Protein AF-0000000080269049 (afdb_homodimer)

Radius of gyration: 31.79 Å; Cα contacts (8 Å, |Δi|>4): 1686; chains: 2; bounding box: 68×92×89 Å

Sequence (1094 aa):
MNILISAIANDYTDDWITRILSKLDIENCGICYSTLEFARDSYSIKYTTCYFLHTKMKEGDYSDYEKMMYEAPPVDSQLLRNMSQYENQVFWMMERCDSADFNTRWEHYIKHLRFWNHVLDKMNIDIYFSVTTTHEVYDFIIYCLCKIKGIKYISGFAFSYYSRYHLLEDIYNPLPTFKNEMMSLMDACMDKTIDEIILKPEVQEMYDFYVGSGDRTPYYMKLSKIHFRHEIFNCLYNNFALARMVVNLKIKLCNKRYVRAFWYFLYRVNFIFGAFIRLFSWSINAYKWFEKKKYSTRIFNEFDVALEYYNENIDDIDIKKKYIYVALHLQPENTSSPLGGDYVDQALMIEMLSFFLPKNWLLYVKENPKQAMQDFKYDRSLYRSVHFYERIKKCKNVKLVSIQEDTYKLIDNAMAVATLTGTVGLEAITKGIPCLMFGHSYLQYAPNVYTVRTNNDCKRAIENIQQKKSNDTLYYKKIKIYFKALEKYVAVATPEYQLLNEDEIERSKVALSNAFYKKIKSMYKDHIREESRGKSEGICFERSDHTMNILISAIANDYTDDWITRILSKLDIENCGICYSTLEFARDSYSIKYTTCYFLHTKMKEGDYSDYEKMMYEAPPVDSQLLRNMSQYENQVFWMMERCDSADFNTRWEHYIKHLRFWNHVLDKMNIDIYFSVTTTHEVYDFIIYCLCKIKGIKYISGFAFSYYSRYHLLEDIYNPLPTFKNEMMSLMDACMDKTIDEIILKPEVQEMYDFYVGSGDRTPYYMKLSKIHFRHEIFNCLYNNFALARMVVNLKIKLCNKRYVRAFWYFLYRVNFIFGAFIRLFSWSINAYKWFEKKKYSTRIFNEFDVALEYYNENIDDIDIKKKYIYVALHLQPENTSSPLGGDYVDQALMIEMLSFFLPKNWLLYVKENPKQAMQDFKYDRSLYRSVHFYERIKKCKNVKLVSIQEDTYKLIDNAMAVATLTGTVGLEAITKGIPCLMFGHSYLQYAPNVYTVRTNNDCKRAIENIQQKKSNDTLYYKKIKIYFKALEKYVAVATPEYQLLNEDEIERSKVALSNAFYKKIKSMYKDHIREESRGKSEGICFERSDHT

Structure (mmCIF, N/CA/C/O backbone):
data_AF-0000000080269049-model_v1
#
loop_
_entity.id
_entity.type
_entity.pdbx_description
1 polymer 'Capsule polysaccharide biosynthesis protein'
#
loop_
_atom_site.group_PDB
_atom_site.id
_atom_site.type_symbol
_atom_site.label_atom_id
_atom_site.label_alt_id
_atom_site.label_comp_id
_atom_site.label_asym_id
_atom_site.label_entity_id
_atom_site.label_seq_id
_atom_site.pdbx_PDB_ins_code
_atom_site.Cartn_x
_atom_site.Cartn_y
_atom_site.Cartn_z
_atom_site.occupancy
_atom_site.B_iso_or_equiv
_atom_site.auth_seq_id
_atom_site.auth_comp_id
_atom_site.auth_asym_id
_atom_site.auth_atom_id
_atom_site.pdbx_PDB_model_num
ATOM 1 N N . MET A 1 1 ? -25.047 -22.375 11.188 1 95.06 1 MET A N 1
ATOM 2 C CA . MET A 1 1 ? -23.812 -21.891 10.578 1 95.06 1 MET A CA 1
ATOM 3 C C . MET A 1 1 ? -24.078 -20.688 9.695 1 95.06 1 MET A C 1
ATOM 5 O O . MET A 1 1 ? -25.094 -20.641 8.992 1 95.06 1 MET A O 1
ATOM 9 N N . ASN A 1 2 ? -23.203 -19.641 9.734 1 97.69 2 ASN A N 1
ATOM 10 C CA . ASN A 1 2 ? -23.234 -18.516 8.82 1 97.69 2 ASN A CA 1
ATOM 11 C C . ASN A 1 2 ? -22.094 -18.578 7.812 1 97.69 2 ASN A C 1
ATOM 13 O O . ASN A 1 2 ? -20.922 -18.609 8.195 1 97.69 2 ASN A O 1
ATOM 17 N N . ILE A 1 3 ? -22.453 -18.656 6.543 1 97.94 3 ILE A N 1
ATOM 18 C CA . ILE A 1 3 ? -21.453 -18.922 5.52 1 97.94 3 ILE A CA 1
ATOM 19 C C . ILE A 1 3 ? -21.531 -17.859 4.43 1 97.94 3 ILE A C 1
ATOM 21 O O . ILE A 1 3 ? -22.609 -17.391 4.09 1 97.94 3 ILE A O 1
ATOM 25 N N . LEU A 1 4 ? -20.406 -17.375 4.008 1 98.31 4 LEU A N 1
ATOM 26 C CA . LEU A 1 4 ? -20.281 -16.484 2.855 1 98.31 4 LEU A CA 1
ATOM 27 C C . LEU A 1 4 ? -19.562 -17.203 1.705 1 98.31 4 LEU A C 1
ATOM 29 O O . LEU A 1 4 ? -18.5 -17.781 1.896 1 98.31 4 LEU A O 1
ATOM 33 N N . ILE A 1 5 ? -20.156 -17.203 0.531 1 97.25 5 ILE A N 1
ATOM 34 C CA . ILE A 1 5 ? -19.609 -17.875 -0.64 1 97.25 5 ILE A CA 1
ATOM 35 C C . ILE A 1 5 ? -19.203 -16.844 -1.692 1 97.25 5 ILE A C 1
ATOM 37 O O . ILE A 1 5 ? -20.016 -16 -2.084 1 97.25 5 ILE A O 1
ATOM 41 N N . SER A 1 6 ? -18.016 -16.859 -2.219 1 91.06 6 SER A N 1
ATOM 42 C CA . SER A 1 6 ? -17.375 -15.805 -3.002 1 91.06 6 SER A CA 1
ATOM 43 C C . SER A 1 6 ? -18 -15.695 -4.387 1 91.06 6 SER A C 1
ATOM 45 O O . SER A 1 6 ? -18.094 -14.594 -4.941 1 91.06 6 SER A O 1
ATOM 47 N N . ALA A 1 7 ? -18.234 -16.891 -5.043 1 85.19 7 ALA A N 1
ATOM 48 C CA . ALA A 1 7 ? -18.766 -16.719 -6.395 1 85.19 7 ALA A CA 1
ATOM 49 C C . ALA A 1 7 ? -19.438 -18 -6.895 1 85.19 7 ALA A C 1
ATOM 51 O O . ALA A 1 7 ? -18.891 -19.094 -6.73 1 85.19 7 ALA A O 1
ATOM 52 N N . ILE A 1 8 ? -20.594 -17.812 -7.453 1 86.81 8 ILE A N 1
ATOM 53 C CA . ILE A 1 8 ? -21.297 -18.797 -8.258 1 86.81 8 ILE A CA 1
ATOM 54 C C . ILE A 1 8 ? -21.625 -18.203 -9.633 1 86.81 8 ILE A C 1
ATOM 56 O O . ILE A 1 8 ? -22.438 -17.281 -9.734 1 86.81 8 ILE A O 1
ATOM 60 N N . ALA A 1 9 ? -20.953 -18.781 -10.602 1 85.94 9 ALA A N 1
ATOM 61 C CA . ALA A 1 9 ? -21.031 -18.094 -11.883 1 85.94 9 ALA A CA 1
ATOM 62 C C . ALA A 1 9 ? -21.672 -18.969 -12.945 1 85.94 9 ALA A C 1
ATOM 64 O O . ALA A 1 9 ? -21.969 -18.5 -14.055 1 85.94 9 ALA A O 1
ATOM 65 N N . ASN A 1 10 ? -21.922 -20.266 -12.68 1 89.5 10 ASN A N 1
ATOM 66 C CA . ASN A 1 10 ? -22.5 -21.172 -13.672 1 89.5 10 ASN A CA 1
ATOM 67 C C . ASN A 1 10 ? -23.297 -22.297 -13.008 1 89.5 10 ASN A C 1
ATOM 69 O O . ASN A 1 10 ? -23.219 -22.484 -11.789 1 89.5 10 ASN A O 1
ATOM 73 N N . ASP A 1 11 ? -23.938 -23.016 -13.867 1 91.12 11 ASP A N 1
ATOM 74 C CA . ASP A 1 11 ? -24.844 -24.047 -13.383 1 91.12 11 ASP A CA 1
ATOM 75 C C . ASP A 1 11 ? -24.062 -25.188 -12.734 1 91.12 11 ASP A C 1
ATOM 77 O O . ASP A 1 11 ? -24.531 -25.812 -11.781 1 91.12 11 ASP A O 1
ATOM 81 N N . TYR A 1 12 ? -22.969 -25.438 -13.281 1 93.31 12 TYR A N 1
ATOM 82 C CA . TYR A 1 12 ? -22.125 -26.516 -12.75 1 93.31 12 TYR A CA 1
ATOM 83 C C . TYR A 1 12 ? -21.75 -26.25 -11.297 1 93.31 12 TYR A C 1
ATOM 85 O O . TYR A 1 12 ? -21.984 -27.094 -10.43 1 93.31 12 TYR A O 1
ATOM 93 N N . THR A 1 13 ? -21.25 -25.109 -11.023 1 95.12 13 THR A N 1
ATOM 94 C CA . THR A 1 13 ? -20.844 -24.703 -9.68 1 95.12 13 THR A CA 1
ATOM 95 C C . THR A 1 13 ? -22.062 -24.562 -8.766 1 95.12 13 THR A C 1
ATOM 97 O O . THR A 1 13 ? -22 -24.953 -7.598 1 95.12 13 THR A O 1
ATOM 100 N N . ASP A 1 14 ? -23.094 -24.016 -9.312 1 96.44 14 ASP A N 1
ATOM 101 C CA . ASP A 1 14 ? -24.328 -23.844 -8.555 1 96.44 14 ASP A CA 1
ATOM 102 C C . ASP A 1 14 ? -24.859 -25.188 -8.047 1 96.44 14 ASP A C 1
ATOM 104 O O . ASP A 1 14 ? -25.297 -25.297 -6.902 1 96.44 14 ASP A O 1
ATOM 108 N N . ASP A 1 15 ? -24.797 -26.125 -8.875 1 95.88 15 ASP A N 1
ATOM 109 C CA . ASP A 1 15 ? -25.328 -27.438 -8.562 1 95.88 15 ASP A CA 1
ATOM 110 C C . ASP A 1 15 ? -24.578 -28.094 -7.402 1 95.88 15 ASP A C 1
ATOM 112 O O . ASP A 1 15 ? -25.172 -28.5 -6.41 1 95.88 15 ASP A O 1
ATOM 116 N N . TRP A 1 16 ? -23.266 -28.234 -7.562 1 96.06 16 TRP A N 1
ATOM 117 C CA . TRP A 1 16 ? -22.562 -28.969 -6.531 1 96.06 16 TRP A CA 1
ATOM 118 C C . TRP A 1 16 ? -22.469 -28.156 -5.242 1 96.06 16 TRP A C 1
ATOM 120 O O . TRP A 1 16 ? -22.359 -28.734 -4.148 1 96.06 16 TRP A O 1
ATOM 130 N N . ILE A 1 17 ? -22.516 -26.797 -5.227 1 97.31 17 ILE A N 1
ATOM 131 C CA . ILE A 1 17 ? -22.547 -25.984 -4.012 1 97.31 17 ILE A CA 1
ATOM 132 C C . ILE A 1 17 ? -23.906 -26.172 -3.32 1 97.31 17 ILE A C 1
ATOM 134 O O . ILE A 1 17 ? -23.984 -26.219 -2.092 1 97.31 17 ILE A O 1
ATOM 138 N N . THR A 1 18 ? -24.969 -26.219 -4.141 1 97.62 18 THR A N 1
ATOM 139 C CA . THR A 1 18 ? -26.297 -26.438 -3.586 1 97.62 18 THR A CA 1
ATOM 140 C C . THR A 1 18 ? -26.344 -27.766 -2.824 1 97.62 18 THR A C 1
ATOM 142 O O . THR A 1 18 ? -27 -27.859 -1.787 1 97.62 18 THR A O 1
ATOM 145 N N . ARG A 1 19 ? -25.688 -28.734 -3.338 1 97.12 19 ARG A N 1
ATOM 146 C CA . ARG A 1 19 ? -25.609 -30.016 -2.66 1 97.12 19 ARG A CA 1
ATOM 147 C C . ARG A 1 19 ? -24.969 -29.875 -1.281 1 97.12 19 ARG A C 1
ATOM 149 O O . ARG A 1 19 ? -25.391 -30.547 -0.329 1 97.12 19 ARG A O 1
ATOM 156 N N . ILE A 1 20 ? -23.938 -29.078 -1.162 1 97.56 20 ILE A N 1
ATOM 157 C CA . ILE A 1 20 ? -23.281 -28.828 0.114 1 97.56 20 ILE A CA 1
ATOM 158 C C . ILE A 1 20 ? -24.25 -28.125 1.063 1 97.56 20 ILE A C 1
ATOM 160 O O . ILE A 1 20 ? -24.422 -28.547 2.209 1 97.56 20 ILE A O 1
ATOM 164 N N . LEU A 1 21 ? -24.891 -27.062 0.554 1 97.31 21 LEU A N 1
ATOM 165 C CA . LEU A 1 21 ? -25.766 -26.219 1.362 1 97.31 21 LEU A CA 1
ATOM 166 C C . LEU A 1 21 ? -26.969 -27.016 1.881 1 97.31 21 LEU A C 1
ATOM 168 O O . LEU A 1 21 ? -27.438 -26.766 2.99 1 97.31 21 LEU A O 1
ATOM 172 N N . SER A 1 22 ? -27.438 -27.984 1.098 1 96.75 22 SER A N 1
ATOM 173 C CA . SER A 1 22 ? -28.609 -28.781 1.467 1 96.75 22 SER A CA 1
ATOM 174 C C . SER A 1 22 ? -28.297 -29.688 2.66 1 96.75 22 SER A C 1
ATOM 176 O O . SER A 1 22 ? -29.219 -30.125 3.357 1 96.75 22 SER A O 1
ATOM 178 N N . LYS A 1 23 ? -27.047 -29.875 2.877 1 96.38 23 LYS A N 1
ATOM 179 C CA . LYS A 1 23 ? -26.656 -30.797 3.943 1 96.38 23 LYS A CA 1
ATOM 180 C C . LYS A 1 23 ? -26.234 -30.031 5.195 1 96.38 23 LYS A C 1
ATOM 182 O O . LYS A 1 23 ? -25.969 -30.625 6.238 1 96.38 23 LYS A O 1
ATOM 187 N N . LEU A 1 24 ? -26.094 -28.766 5.148 1 95.75 24 LEU A N 1
ATOM 188 C CA . LEU A 1 24 ? -25.625 -27.938 6.258 1 95.75 24 LEU A CA 1
ATOM 189 C C . LEU A 1 24 ? -26.797 -27.25 6.957 1 95.75 24 LEU A C 1
ATOM 191 O O . LEU A 1 24 ? -27.828 -27 6.34 1 95.75 24 LEU A O 1
ATOM 195 N N . ASP A 1 25 ? -26.656 -27.016 8.273 1 94.31 25 ASP A N 1
ATOM 196 C CA . ASP A 1 25 ? -27.609 -26.188 9.016 1 94.31 25 ASP A CA 1
ATOM 197 C C . ASP A 1 25 ? -27.219 -24.719 8.938 1 94.31 25 ASP A C 1
ATOM 199 O O . ASP A 1 25 ? -26.469 -24.219 9.773 1 94.31 25 ASP A O 1
ATOM 203 N N . ILE A 1 26 ? -27.875 -24.031 8.07 1 95.5 26 ILE A N 1
ATOM 204 C CA . ILE A 1 26 ? -27.469 -22.672 7.727 1 95.5 26 ILE A CA 1
ATOM 205 C C . ILE A 1 26 ? -28.438 -21.656 8.336 1 95.5 26 ILE A C 1
ATOM 207 O O . ILE A 1 26 ? -29.656 -21.781 8.164 1 95.5 26 ILE A O 1
ATOM 211 N N . GLU A 1 27 ? -27.953 -20.75 9.047 1 96.25 27 GLU A N 1
ATOM 212 C CA . GLU A 1 27 ? -28.734 -19.625 9.547 1 96.25 27 GLU A CA 1
ATOM 213 C C . GLU A 1 27 ? -28.672 -18.438 8.586 1 96.25 27 GLU A C 1
ATOM 215 O O . GLU A 1 27 ? -29.719 -17.891 8.203 1 96.25 27 GLU A O 1
ATOM 220 N N . ASN A 1 28 ? -27.438 -18.031 8.172 1 97.06 28 ASN A N 1
ATOM 221 C CA . ASN A 1 28 ? -27.203 -16.984 7.164 1 97.06 28 ASN A CA 1
ATOM 222 C C . ASN A 1 28 ? -26.281 -17.469 6.059 1 97.06 28 ASN A C 1
ATOM 224 O O . ASN A 1 28 ? -25.297 -18.156 6.328 1 97.06 28 ASN A O 1
ATOM 228 N N . CYS A 1 29 ? -26.672 -17.172 4.852 1 97.75 29 CYS A N 1
ATOM 229 C CA . CYS A 1 29 ? -25.859 -17.531 3.697 1 97.75 29 CYS A CA 1
ATOM 230 C C . CYS A 1 29 ? -25.75 -16.375 2.721 1 97.75 29 CYS A C 1
ATOM 232 O O . CYS A 1 29 ? -26.734 -15.961 2.115 1 97.75 29 CYS A O 1
ATOM 234 N N . GLY A 1 30 ? -24.562 -15.797 2.689 1 97.44 30 GLY A N 1
ATOM 235 C CA . GLY A 1 30 ? -24.297 -14.812 1.655 1 97.44 30 GLY A CA 1
ATOM 236 C C . GLY A 1 30 ? -23.625 -15.406 0.429 1 97.44 30 GLY A C 1
ATOM 237 O O . GLY A 1 30 ? -22.703 -16.219 0.55 1 97.44 30 GLY A O 1
ATOM 238 N N . ILE A 1 31 ? -24.125 -15.07 -0.764 1 97.06 31 ILE A N 1
ATOM 239 C CA . ILE A 1 31 ? -23.531 -15.602 -1.986 1 97.06 31 ILE A CA 1
ATOM 240 C C . ILE A 1 31 ? -23.328 -14.469 -2.99 1 97.06 31 ILE A C 1
ATOM 242 O O . ILE A 1 31 ? -24.188 -13.594 -3.145 1 97.06 31 ILE A O 1
ATOM 246 N N . CYS A 1 32 ? -22.203 -14.469 -3.609 1 95.5 32 CYS A N 1
ATOM 247 C CA . CYS A 1 32 ? -21.938 -13.578 -4.734 1 95.5 32 CYS A CA 1
ATOM 248 C C . CYS A 1 32 ? -22.219 -14.273 -6.062 1 95.5 32 CYS A C 1
ATOM 250 O O . CYS A 1 32 ? -21.422 -15.117 -6.496 1 95.5 32 CYS A O 1
ATOM 252 N N . TYR A 1 33 ? -23.281 -13.867 -6.719 1 95 33 TYR A N 1
ATOM 253 C CA . TYR A 1 33 ? -23.641 -14.438 -8.008 1 95 33 TYR A CA 1
ATOM 254 C C . TYR A 1 33 ? -23.031 -13.625 -9.148 1 95 33 TYR A C 1
ATOM 256 O O . TYR A 1 33 ? -22.656 -12.469 -8.969 1 95 33 TYR A O 1
ATOM 264 N N . SER A 1 34 ? -22.891 -14.203 -10.273 1 90.31 34 SER A N 1
ATOM 265 C CA . SER A 1 34 ? -22.312 -13.516 -11.43 1 90.31 34 SER A CA 1
ATOM 266 C C . SER A 1 34 ? -23.219 -12.367 -11.883 1 90.31 34 SER A C 1
ATOM 268 O O . SER A 1 34 ? -22.734 -11.25 -12.094 1 90.31 34 SER A O 1
ATOM 270 N N . THR A 1 35 ? -24.531 -12.727 -12.078 1 88.25 35 THR A N 1
ATOM 271 C CA . THR A 1 35 ? -25.531 -11.734 -12.492 1 88.25 35 THR A CA 1
ATOM 272 C C . THR A 1 35 ? -26.828 -11.914 -11.711 1 88.25 35 THR A C 1
ATOM 274 O O . THR A 1 35 ? -27.016 -12.93 -11.039 1 88.25 35 THR A O 1
ATOM 277 N N . LEU A 1 36 ? -27.609 -10.875 -11.852 1 89.38 36 LEU A N 1
ATOM 278 C CA . LEU A 1 36 ? -28.906 -10.945 -11.203 1 89.38 36 LEU A CA 1
ATOM 279 C C . LEU A 1 36 ? -29.781 -12.023 -11.836 1 89.38 36 LEU A C 1
ATOM 281 O O . LEU A 1 36 ? -30.516 -12.727 -11.141 1 89.38 36 LEU A O 1
ATOM 285 N N . GLU A 1 37 ? -29.703 -12.117 -13.086 1 90.69 37 GLU A N 1
ATOM 286 C CA . GLU A 1 37 ? -30.469 -13.125 -13.82 1 90.69 37 GLU A CA 1
ATOM 287 C C . GLU A 1 37 ? -30.078 -14.531 -13.391 1 90.69 37 GLU A C 1
ATOM 289 O O . GLU A 1 37 ? -30.938 -15.391 -13.172 1 90.69 37 GLU A O 1
ATOM 294 N N . PHE A 1 38 ? -28.859 -14.68 -13.242 1 91.38 38 PHE A N 1
ATOM 295 C CA . PHE A 1 38 ? -28.391 -15.992 -12.82 1 91.38 38 PHE A CA 1
ATOM 296 C C . PHE A 1 38 ? -28.828 -16.297 -11.398 1 91.38 38 PHE A C 1
ATOM 298 O O . PHE A 1 38 ? -29.219 -17.422 -11.086 1 91.38 38 PHE A O 1
ATOM 305 N N . ALA A 1 39 ? -28.781 -15.336 -10.547 1 92.06 39 ALA A N 1
ATOM 306 C CA . ALA A 1 39 ? -29.188 -15.516 -9.156 1 92.06 39 ALA A CA 1
ATOM 307 C C . ALA A 1 39 ? -30.641 -15.977 -9.055 1 92.06 39 ALA A C 1
ATOM 309 O O . ALA A 1 39 ? -30.969 -16.859 -8.266 1 92.06 39 ALA A O 1
ATOM 310 N N . ARG A 1 40 ? -31.453 -15.445 -9.852 1 92.12 40 ARG A N 1
ATOM 311 C CA . ARG A 1 40 ? -32.875 -15.734 -9.812 1 92.12 40 ARG A CA 1
ATOM 312 C C . ARG A 1 40 ? -33.156 -17.188 -10.203 1 92.12 40 ARG A C 1
ATOM 314 O O . ARG A 1 40 ? -34.062 -17.812 -9.68 1 92.12 40 ARG A O 1
ATOM 321 N N . ASP A 1 41 ? -32.375 -17.672 -11.047 1 93.19 41 ASP A N 1
ATOM 322 C CA . ASP A 1 41 ? -32.594 -19.016 -11.586 1 93.19 41 ASP A CA 1
ATOM 323 C C . ASP A 1 41 ? -31.734 -20.047 -10.891 1 93.19 41 ASP A C 1
ATOM 325 O O . ASP A 1 41 ? -31.781 -21.234 -11.227 1 93.19 41 ASP A O 1
ATOM 329 N N . SER A 1 42 ? -30.969 -19.609 -9.961 1 94.56 42 SER A N 1
ATOM 330 C CA . SER A 1 42 ? -30 -20.5 -9.32 1 94.56 42 SER A CA 1
ATOM 331 C C . SER A 1 42 ? -30.703 -21.453 -8.344 1 94.56 42 SER A C 1
ATOM 333 O O . SER A 1 42 ? -31.688 -21.094 -7.715 1 94.56 42 SER A O 1
ATOM 335 N N . TYR A 1 43 ? -30.156 -22.656 -8.164 1 95.38 43 TYR A N 1
ATOM 336 C CA . TYR A 1 43 ? -30.656 -23.625 -7.199 1 95.38 43 TYR A CA 1
ATOM 337 C C . TYR A 1 43 ? -30.344 -23.188 -5.773 1 95.38 43 TYR A C 1
ATOM 339 O O . TYR A 1 43 ? -31.109 -23.469 -4.848 1 95.38 43 TYR A O 1
ATOM 347 N N . SER A 1 44 ? -29.266 -22.531 -5.609 1 96.12 44 SER A N 1
ATOM 348 C CA . SER A 1 44 ? -28.75 -22.188 -4.285 1 96.12 44 SER A CA 1
ATOM 349 C C . SER A 1 44 ? -29.5 -21 -3.689 1 96.12 44 SER A C 1
ATOM 351 O O . SER A 1 44 ? -29.375 -20.703 -2.498 1 96.12 44 SER A O 1
ATOM 353 N N . ILE A 1 45 ? -30.344 -20.328 -4.523 1 95.44 45 ILE A N 1
ATOM 354 C CA . ILE A 1 45 ? -31.016 -19.109 -4.102 1 95.44 45 ILE A CA 1
ATOM 355 C C . ILE A 1 45 ? -31.906 -19.406 -2.902 1 95.44 45 ILE A C 1
ATOM 357 O O . ILE A 1 45 ? -32.156 -18.531 -2.068 1 95.44 45 ILE A O 1
ATOM 361 N N . LYS A 1 46 ? -32.469 -20.625 -2.777 1 94.75 46 LYS A N 1
ATOM 362 C CA . LYS A 1 46 ? -33.406 -20.984 -1.698 1 94.75 46 LYS A CA 1
ATOM 363 C C . LYS A 1 46 ? -32.688 -20.984 -0.349 1 94.75 46 LYS A C 1
ATOM 365 O O . LYS A 1 46 ? -33.312 -20.891 0.698 1 94.75 46 LYS A O 1
ATOM 370 N N . TYR A 1 47 ? -31.375 -21.062 -0.361 1 95.75 47 TYR A N 1
ATOM 371 C CA . TYR A 1 47 ? -30.594 -21.062 0.872 1 95.75 47 TYR A CA 1
ATOM 372 C C . TYR A 1 47 ? -29.969 -19.703 1.139 1 95.75 47 TYR A C 1
ATOM 374 O O . TYR A 1 47 ? -29.328 -19.5 2.172 1 95.75 47 TYR A O 1
ATOM 382 N N . THR A 1 48 ? -30.094 -18.766 0.246 1 96.12 48 THR A N 1
ATOM 383 C CA . THR A 1 48 ? -29.406 -17.484 0.281 1 96.12 48 THR A CA 1
ATOM 384 C C . THR A 1 48 ? -30.219 -16.453 1.07 1 96.12 48 THR A C 1
ATOM 386 O O . THR A 1 48 ? -31.391 -16.219 0.769 1 96.12 48 THR A O 1
ATOM 389 N N . THR A 1 49 ? -29.625 -15.898 2.078 1 96 49 THR A N 1
ATOM 390 C CA . THR A 1 49 ? -30.25 -14.844 2.859 1 96 49 THR A CA 1
ATOM 391 C C . THR A 1 49 ? -29.891 -13.469 2.311 1 96 49 THR A C 1
ATOM 393 O O . THR A 1 49 ? -30.656 -12.516 2.461 1 96 49 THR A O 1
ATOM 396 N N . CYS A 1 50 ? -28.656 -13.32 1.759 1 94.31 50 CYS A N 1
ATOM 397 C CA . CYS A 1 50 ? -28.188 -12.094 1.129 1 94.31 50 CYS A CA 1
ATOM 398 C C . CYS A 1 50 ? -27.375 -12.406 -0.124 1 94.31 50 CYS A C 1
ATOM 400 O O . CYS A 1 50 ? -26.484 -13.266 -0.1 1 94.31 50 CYS A O 1
ATOM 402 N N . TYR A 1 51 ? -27.719 -11.82 -1.198 1 94.31 51 TYR A N 1
ATOM 403 C CA . TYR A 1 51 ? -26.922 -12.094 -2.395 1 94.31 51 TYR A CA 1
ATOM 404 C C . TYR A 1 51 ? -26.219 -10.828 -2.881 1 94.31 51 TYR A C 1
ATOM 406 O O . TYR A 1 51 ? -26.688 -9.719 -2.643 1 94.31 51 TYR A O 1
ATOM 414 N N . PHE A 1 52 ? -25.141 -10.969 -3.48 1 95.12 52 PHE A N 1
ATOM 415 C CA . PHE A 1 52 ? -24.297 -9.93 -4.074 1 95.12 52 PHE A CA 1
ATOM 416 C C . PHE A 1 52 ? -24.016 -10.234 -5.539 1 95.12 52 PHE A C 1
ATOM 418 O O . PHE A 1 52 ? -24.25 -11.352 -6.004 1 95.12 52 PHE A O 1
ATOM 425 N N . LEU A 1 53 ? -23.594 -9.203 -6.211 1 93.56 53 LEU A N 1
ATOM 426 C CA . LEU A 1 53 ? -23.312 -9.383 -7.633 1 93.56 53 LEU A CA 1
ATOM 427 C C . LEU A 1 53 ? -21.828 -9.227 -7.922 1 93.56 53 LEU A C 1
ATOM 429 O O . LEU A 1 53 ? -21.281 -8.125 -7.789 1 93.56 53 LEU A O 1
ATOM 433 N N . HIS A 1 54 ? -21.281 -10.281 -8.391 1 89.25 54 HIS A N 1
ATOM 434 C CA . HIS A 1 54 ? -19.844 -10.391 -8.633 1 89.25 54 HIS A CA 1
ATOM 435 C C . HIS A 1 54 ? -19.375 -9.32 -9.602 1 89.25 54 HIS A C 1
ATOM 437 O O . HIS A 1 54 ? -18.344 -8.672 -9.375 1 89.25 54 HIS A O 1
ATOM 443 N N . THR A 1 55 ? -20 -9.094 -10.688 1 83.75 55 THR A N 1
ATOM 444 C CA . THR A 1 55 ? -19.578 -8.156 -11.734 1 83.75 55 THR A CA 1
ATOM 445 C C . THR A 1 55 ? -19.531 -6.734 -11.195 1 83.75 55 THR A C 1
ATOM 447 O O . THR A 1 55 ? -18.656 -5.949 -11.586 1 83.75 55 THR A O 1
ATOM 450 N N . LYS A 1 56 ? -20.375 -6.395 -10.281 1 87.12 56 LYS A N 1
ATOM 451 C CA . LYS A 1 56 ? -20.391 -5.062 -9.68 1 87.12 56 LYS A CA 1
ATOM 452 C C . LYS A 1 56 ? -19.297 -4.93 -8.617 1 87.12 56 LYS A C 1
ATOM 454 O O . LYS A 1 56 ? -18.594 -3.914 -8.555 1 87.12 56 LYS A O 1
ATOM 459 N N . MET A 1 57 ? -19.156 -6.008 -7.898 1 88.75 57 MET A N 1
ATOM 460 C CA . MET A 1 57 ? -18.172 -5.984 -6.824 1 88.75 57 MET A CA 1
ATOM 461 C C . MET A 1 57 ? -16.75 -5.883 -7.387 1 88.75 57 MET A C 1
ATOM 463 O O . MET A 1 57 ? -15.891 -5.215 -6.809 1 88.75 57 MET A O 1
ATOM 467 N N . LYS A 1 58 ? -16.547 -6.527 -8.453 1 84.25 58 LYS A N 1
ATOM 468 C CA . LYS A 1 58 ? -15.227 -6.496 -9.094 1 84.25 58 LYS A CA 1
ATOM 469 C C . LYS A 1 58 ? -14.836 -5.074 -9.477 1 84.25 58 LYS A C 1
ATOM 471 O O . LYS A 1 58 ? -13.648 -4.727 -9.461 1 84.25 58 LYS A O 1
ATOM 476 N N . GLU A 1 59 ? -15.812 -4.254 -9.711 1 80 59 GLU A N 1
ATOM 477 C CA . GLU A 1 59 ? -15.555 -2.879 -10.133 1 80 59 GLU A CA 1
ATOM 478 C C . GLU A 1 59 ? -15.664 -1.912 -8.953 1 80 59 GLU A C 1
ATOM 480 O O . GLU A 1 59 ? -15.578 -0.695 -9.133 1 80 59 GLU A O 1
ATOM 485 N N . GLY A 1 60 ? -15.898 -2.424 -7.797 1 85.75 60 GLY A N 1
ATOM 486 C CA . GLY A 1 60 ? -16.047 -1.571 -6.625 1 85.75 60 GLY A CA 1
ATOM 487 C C . GLY A 1 60 ? -17.344 -0.798 -6.609 1 85.75 60 GLY A C 1
ATOM 488 O O . GLY A 1 60 ? -17.422 0.285 -6.027 1 85.75 60 GLY A O 1
ATOM 489 N N . ASP A 1 61 ? -18.328 -1.305 -7.32 1 89.88 61 ASP A N 1
ATOM 490 C CA . ASP A 1 61 ? -19.641 -0.661 -7.395 1 89.88 61 ASP A CA 1
ATOM 491 C C . ASP A 1 61 ? -20.594 -1.236 -6.348 1 89.88 61 ASP A C 1
ATOM 493 O O . ASP A 1 61 ? -21.062 -2.365 -6.488 1 89.88 61 ASP A O 1
ATOM 497 N N . TYR A 1 62 ? -20.875 -0.462 -5.422 1 93.56 62 TYR A N 1
ATOM 498 C CA . TYR A 1 62 ? -21.766 -0.896 -4.344 1 93.56 62 TYR A CA 1
ATOM 499 C C . TYR A 1 62 ? -23.078 -0.132 -4.375 1 93.56 62 TYR A C 1
ATOM 501 O O . TYR A 1 62 ? -23.766 -0.032 -3.361 1 93.56 62 TYR A O 1
ATOM 509 N N . SER A 1 63 ? -23.438 0.387 -5.5 1 90.62 63 SER A N 1
ATOM 510 C CA . SER A 1 63 ? -24.609 1.247 -5.652 1 90.62 63 SER A CA 1
ATOM 511 C C . SER A 1 63 ? -25.906 0.486 -5.359 1 90.62 63 SER A C 1
ATOM 513 O O . SER A 1 63 ? -26.891 1.075 -4.918 1 90.62 63 SER A O 1
ATOM 515 N N . ASP A 1 64 ? -25.891 -0.816 -5.566 1 91.38 64 ASP A N 1
ATOM 516 C CA . ASP A 1 64 ? -27.078 -1.626 -5.332 1 91.38 64 ASP A CA 1
ATOM 517 C C . ASP A 1 64 ? -27.25 -1.947 -3.85 1 91.38 64 ASP A C 1
ATOM 519 O O . ASP A 1 64 ? -28.281 -2.479 -3.436 1 91.38 64 ASP A O 1
ATOM 523 N N . TYR A 1 65 ? -26.281 -1.589 -3.121 1 94 65 TYR A N 1
ATOM 524 C CA . TYR A 1 65 ? -26.297 -1.938 -1.705 1 94 65 TYR A CA 1
ATOM 525 C C . TYR A 1 65 ? -26.172 -0.691 -0.836 1 94 65 TYR A C 1
ATOM 527 O O . TYR A 1 65 ? -25.406 -0.68 0.139 1 94 65 TYR A O 1
ATOM 535 N N . GLU A 1 66 ? -26.844 0.278 -1.139 1 91.31 66 GLU A N 1
ATOM 536 C CA . GLU A 1 66 ? -26.75 1.583 -0.492 1 91.31 66 GLU A CA 1
ATOM 537 C C . GLU A 1 66 ? -27.109 1.496 0.986 1 91.31 66 GLU A C 1
ATOM 539 O O . GLU A 1 66 ? -26.469 2.125 1.829 1 91.31 66 GLU A O 1
ATOM 544 N N . LYS A 1 67 ? -28.172 0.774 1.264 1 92.62 67 LYS A N 1
ATOM 545 C CA . LYS A 1 67 ? -28.594 0.639 2.654 1 92.62 67 LYS A CA 1
ATOM 546 C C . LYS A 1 67 ? -27.5 0.009 3.506 1 92.62 67 LYS A C 1
ATOM 548 O O . LYS A 1 67 ? -27.188 0.494 4.598 1 92.62 67 LYS A O 1
ATOM 553 N N . MET A 1 68 ? -26.922 -1.054 2.967 1 94.12 68 MET A N 1
ATOM 554 C CA . MET A 1 68 ? -25.859 -1.739 3.682 1 94.12 68 MET A CA 1
ATOM 555 C C . MET A 1 68 ? -24.641 -0.832 3.84 1 94.12 68 MET A C 1
ATOM 557 O O . MET A 1 68 ? -23.984 -0.832 4.887 1 94.12 68 MET A O 1
ATOM 561 N N . MET A 1 69 ? -24.344 -0.11 2.822 1 94.25 69 MET A N 1
ATOM 562 C CA . MET A 1 69 ? -23.203 0.817 2.855 1 94.25 69 MET A CA 1
ATOM 563 C C . MET A 1 69 ? -23.453 1.937 3.861 1 94.25 69 MET A C 1
ATOM 565 O O . MET A 1 69 ? -22.531 2.383 4.539 1 94.25 69 MET A O 1
ATOM 569 N N . TYR A 1 70 ? -24.703 2.359 3.953 1 92.94 70 TYR A N 1
ATOM 570 C CA . TYR A 1 70 ? -25.078 3.416 4.887 1 92.94 70 TYR A CA 1
ATOM 571 C C . TYR A 1 70 ? -24.906 2.955 6.328 1 92.94 70 TYR A C 1
ATOM 573 O O . TYR A 1 70 ? -24.531 3.742 7.199 1 92.94 70 TYR A O 1
ATOM 581 N N . GLU A 1 71 ? -25.125 1.686 6.516 1 95.69 71 GLU A N 1
ATOM 582 C CA . GLU A 1 71 ? -25.031 1.121 7.859 1 95.69 71 GLU A CA 1
ATOM 583 C C . GLU A 1 71 ? -23.594 0.769 8.219 1 95.69 71 GLU A C 1
ATOM 585 O O . GLU A 1 71 ? -23.266 0.563 9.391 1 95.69 71 GLU A O 1
ATOM 590 N N . ALA A 1 72 ? -22.734 0.711 7.273 1 97.81 72 ALA A N 1
ATOM 591 C CA . ALA A 1 72 ? -21.375 0.23 7.469 1 97.81 72 ALA A CA 1
ATOM 592 C C . ALA A 1 72 ? -20.5 1.307 8.102 1 97.81 72 ALA A C 1
ATOM 594 O O . ALA A 1 72 ? -20.328 2.395 7.543 1 97.81 72 ALA A O 1
ATOM 595 N N . PRO A 1 73 ? -19.875 1.013 9.266 1 97.94 73 PRO A N 1
ATOM 596 C CA . PRO A 1 73 ? -18.938 1.985 9.828 1 97.94 73 PRO A CA 1
ATOM 597 C C . PRO A 1 73 ? -17.781 2.301 8.891 1 97.94 73 PRO A C 1
ATOM 599 O O . PRO A 1 73 ? -17.312 1.42 8.164 1 97.94 73 PRO A O 1
ATOM 602 N N . PRO A 1 74 ? -17.359 3.543 8.867 1 97.75 74 PRO A N 1
ATOM 603 C CA . PRO A 1 74 ? -16.25 3.92 8 1 97.75 74 PRO A CA 1
ATOM 604 C C . PRO A 1 74 ? -14.938 3.221 8.375 1 97.75 74 PRO A C 1
ATOM 606 O O . PRO A 1 74 ? -14.797 2.748 9.508 1 97.75 74 PRO A O 1
ATOM 609 N N . VAL A 1 75 ? -14.047 3.127 7.449 1 98.38 75 VAL A N 1
ATOM 610 C CA . VAL A 1 75 ? -12.727 2.551 7.68 1 98.38 75 VAL A CA 1
ATOM 611 C C . VAL A 1 75 ? -11.922 3.451 8.617 1 98.38 75 VAL A C 1
ATOM 613 O O . VAL A 1 75 ? -11.828 4.66 8.391 1 98.38 75 VAL A O 1
ATOM 616 N N . ASP A 1 76 ? -11.406 2.908 9.688 1 98.19 76 ASP A N 1
ATOM 617 C CA . ASP A 1 76 ? -10.625 3.697 10.625 1 98.19 76 ASP A CA 1
ATOM 618 C C . ASP A 1 76 ? -9.164 3.242 10.641 1 98.19 76 ASP A C 1
ATOM 620 O O . ASP A 1 76 ? -8.773 2.371 9.867 1 98.19 76 ASP A O 1
ATOM 624 N N . SER A 1 77 ? -8.359 3.859 11.43 1 97.5 77 SER A N 1
ATOM 625 C CA . SER A 1 77 ? -6.922 3.633 11.453 1 97.5 77 SER A CA 1
ATOM 626 C C . SER A 1 77 ? -6.59 2.203 11.875 1 97.5 77 SER A C 1
ATOM 628 O O . SER A 1 77 ? -5.645 1.603 11.359 1 97.5 77 SER A O 1
ATOM 630 N N . GLN A 1 78 ? -7.309 1.705 12.82 1 97.5 78 GLN A N 1
ATOM 631 C CA . GLN A 1 78 ? -7.039 0.358 13.312 1 97.5 78 GLN A CA 1
ATOM 632 C C . GLN A 1 78 ? -7.234 -0.68 12.211 1 97.5 78 GLN A C 1
ATOM 634 O O . GLN A 1 78 ? -6.41 -1.583 12.047 1 97.5 78 GLN A O 1
ATOM 639 N N . LEU A 1 79 ? -8.344 -0.541 11.523 1 98.12 79 LEU A N 1
ATOM 640 C CA . LEU A 1 79 ? -8.602 -1.475 10.43 1 98.12 79 LEU A CA 1
ATOM 641 C C . LEU A 1 79 ? -7.516 -1.373 9.359 1 98.12 79 LEU A C 1
ATOM 643 O O . LEU A 1 79 ? -7.051 -2.391 8.844 1 98.12 79 LEU A O 1
ATOM 647 N N . LEU A 1 80 ? -7.125 -0.175 9.008 1 97.94 80 LEU A N 1
ATOM 648 C CA . LEU A 1 80 ? -6.066 0.028 8.023 1 97.94 80 LEU A CA 1
ATOM 649 C C . LEU A 1 80 ? -4.762 -0.604 8.492 1 97.94 80 LEU A C 1
ATOM 651 O O . LEU A 1 80 ? -4.055 -1.233 7.703 1 97.94 80 LEU A O 1
ATOM 655 N N . ARG A 1 81 ? -4.445 -0.452 9.727 1 96.75 81 ARG A N 1
ATOM 656 C CA . ARG A 1 81 ? -3.223 -1.02 10.289 1 96.75 81 ARG A CA 1
ATOM 657 C C . ARG A 1 81 ? -3.254 -2.543 10.242 1 96.75 81 ARG A C 1
ATOM 659 O O . ARG A 1 81 ? -2.256 -3.18 9.891 1 96.75 81 ARG A O 1
ATOM 666 N N . ASN A 1 82 ? -4.383 -3.1 10.594 1 97.38 82 ASN A N 1
ATOM 667 C CA . ASN A 1 82 ? -4.527 -4.551 10.562 1 97.38 82 ASN A CA 1
ATOM 668 C C . ASN A 1 82 ? -4.387 -5.098 9.148 1 97.38 82 ASN A C 1
ATOM 670 O O . ASN A 1 82 ? -3.898 -6.211 8.953 1 97.38 82 ASN A O 1
ATOM 674 N N . MET A 1 83 ? -4.781 -4.289 8.195 1 97.81 83 MET A N 1
ATOM 675 C CA . MET A 1 83 ? -4.812 -4.738 6.805 1 97.81 83 MET A CA 1
ATOM 676 C C . MET A 1 83 ? -3.506 -4.41 6.094 1 97.81 83 MET A C 1
ATOM 678 O O . MET A 1 83 ? -3.283 -4.84 4.961 1 97.81 83 MET A O 1
ATOM 682 N N . SER A 1 84 ? -2.621 -3.676 6.734 1 97.06 84 SER A N 1
ATOM 683 C CA . SER A 1 84 ? -1.467 -3.074 6.078 1 97.06 84 SER A CA 1
ATOM 684 C C . SER A 1 84 ? -0.585 -4.137 5.43 1 97.06 84 SER A C 1
ATOM 686 O O . SER A 1 84 ? -0.044 -3.92 4.344 1 97.06 84 SER A O 1
ATOM 688 N N . GLN A 1 85 ? -0.477 -5.312 6.039 1 95 85 GLN A N 1
ATOM 689 C CA . GLN A 1 85 ? 0.426 -6.344 5.539 1 95 85 GLN A CA 1
ATOM 690 C C . GLN A 1 85 ? -0.088 -6.941 4.23 1 95 85 GLN A C 1
ATOM 692 O O . GLN A 1 85 ? 0.665 -7.586 3.498 1 95 85 GLN A O 1
ATOM 697 N N . TYR A 1 86 ? -1.366 -6.703 3.924 1 96.31 86 TYR A N 1
ATOM 698 C CA . TYR A 1 86 ? -1.966 -7.305 2.738 1 96.31 86 TYR A CA 1
ATOM 699 C C . TYR A 1 86 ? -2.188 -6.258 1.65 1 96.31 86 TYR A C 1
ATOM 701 O O . TYR A 1 86 ? -2.51 -6.602 0.51 1 96.31 86 TYR A O 1
ATOM 709 N N . GLU A 1 87 ? -2.021 -5.008 1.969 1 95.25 87 GLU A N 1
ATOM 710 C CA . GLU A 1 87 ? -2.451 -3.902 1.115 1 95.25 87 GLU A CA 1
ATOM 711 C C . GLU A 1 87 ? -1.711 -3.916 -0.219 1 95.25 87 GLU A C 1
ATOM 713 O O . GLU A 1 87 ? -2.311 -3.678 -1.27 1 95.25 87 GLU A O 1
ATOM 718 N N . ASN A 1 88 ? -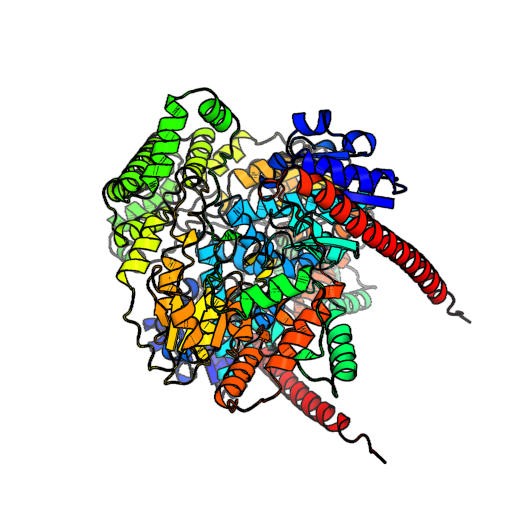0.443 -4.16 -0.176 1 92.12 88 ASN A N 1
ATOM 719 C CA . ASN A 1 88 ? 0.325 -4.184 -1.416 1 92.12 88 ASN A CA 1
ATOM 720 C C . ASN A 1 88 ? -0.196 -5.246 -2.379 1 92.12 88 ASN A C 1
ATOM 722 O O . ASN A 1 88 ? -0.28 -5.008 -3.586 1 92.12 88 ASN A O 1
ATOM 726 N N . GLN A 1 89 ? -0.515 -6.402 -1.834 1 94.06 89 GLN A N 1
ATOM 727 C CA . GLN A 1 89 ? -1.049 -7.477 -2.662 1 94.06 89 GLN A CA 1
ATOM 728 C C . GLN A 1 89 ? -2.383 -7.082 -3.287 1 94.06 89 GLN A C 1
ATOM 730 O O . GLN A 1 89 ? -2.652 -7.402 -4.445 1 94.06 89 GLN A O 1
ATOM 735 N N . VAL A 1 90 ? -3.174 -6.402 -2.512 1 94.5 90 VAL A N 1
ATOM 736 C CA . VAL A 1 90 ? -4.469 -5.953 -3.004 1 94.5 90 VAL A CA 1
ATOM 737 C C . VAL A 1 90 ? -4.273 -5 -4.184 1 94.5 90 VAL A C 1
ATOM 739 O O . VAL A 1 90 ? -4.934 -5.137 -5.215 1 94.5 90 VAL A O 1
ATOM 742 N N . PHE A 1 91 ? -3.348 -4.102 -4.055 1 92.31 91 PHE A N 1
ATOM 743 C CA . PHE A 1 91 ? -3.139 -3.098 -5.094 1 92.31 91 PHE A CA 1
ATOM 744 C C . PHE A 1 91 ? -2.566 -3.734 -6.355 1 92.31 91 PHE A C 1
ATOM 746 O O . PHE A 1 91 ? -2.93 -3.354 -7.469 1 92.31 91 PHE A O 1
ATOM 753 N N . TRP A 1 92 ? -1.698 -4.707 -6.215 1 91.19 92 TRP A N 1
ATOM 754 C CA . TRP A 1 92 ? -1.194 -5.441 -7.371 1 91.19 92 TRP A CA 1
ATOM 755 C C . TRP A 1 92 ? -2.316 -6.215 -8.055 1 91.19 92 TRP A C 1
ATOM 757 O O . TRP A 1 92 ? -2.385 -6.262 -9.281 1 91.19 92 TRP A O 1
ATOM 767 N N . MET A 1 93 ? -3.135 -6.777 -7.266 1 91.75 93 MET A N 1
ATOM 768 C CA . MET A 1 93 ? -4.223 -7.586 -7.805 1 91.75 93 MET A CA 1
ATOM 769 C C . MET A 1 93 ? -5.191 -6.727 -8.609 1 91.75 93 MET A C 1
ATOM 771 O O . MET A 1 93 ? -5.82 -7.211 -9.555 1 91.75 93 MET A O 1
ATOM 775 N N . MET A 1 94 ? -5.305 -5.457 -8.289 1 89.44 94 MET A N 1
ATOM 776 C CA . MET A 1 94 ? -6.227 -4.555 -8.969 1 89.44 94 MET A CA 1
ATOM 777 C C . MET A 1 94 ? -5.797 -4.324 -10.414 1 89.44 94 MET A C 1
ATOM 779 O O . MET A 1 94 ? -6.559 -3.77 -11.211 1 89.44 94 MET A O 1
ATOM 783 N N . GLU A 1 95 ? -4.652 -4.746 -10.766 1 81.94 95 GLU A N 1
ATOM 784 C CA . GLU A 1 95 ? -4.246 -4.699 -12.164 1 81.94 95 GLU A CA 1
ATOM 785 C C . GLU A 1 95 ? -5.176 -5.543 -13.039 1 81.94 95 GLU A C 1
ATOM 787 O O . GLU A 1 95 ? -5.281 -5.316 -14.242 1 81.94 95 GLU A O 1
ATOM 792 N N . ARG A 1 96 ? -5.867 -6.488 -12.383 1 77.88 96 ARG A N 1
ATOM 793 C CA . ARG A 1 96 ? -6.797 -7.363 -13.094 1 77.88 96 ARG A CA 1
ATOM 794 C C . ARG A 1 96 ? -8.039 -6.602 -13.539 1 77.88 96 ARG A C 1
ATOM 796 O O . ARG A 1 96 ? -8.688 -6.977 -14.516 1 77.88 96 ARG A O 1
ATOM 803 N N . CYS A 1 97 ? -8.461 -5.652 -12.727 1 67 97 CYS A N 1
ATOM 804 C CA . CYS A 1 97 ? -9.766 -5.047 -12.961 1 67 97 CYS A CA 1
ATOM 805 C C . CYS A 1 97 ? -9.617 -3.627 -13.492 1 67 97 CYS A C 1
ATOM 807 O O . CYS A 1 97 ? -10.461 -3.154 -14.25 1 67 97 CYS A O 1
ATOM 809 N N . ASP A 1 98 ? -8.633 -2.842 -12.758 1 62.59 98 ASP A N 1
ATOM 810 C CA . ASP A 1 98 ? -8.648 -1.401 -13 1 62.59 98 ASP A CA 1
ATOM 811 C C . ASP A 1 98 ? -7.238 -0.873 -13.25 1 62.59 98 ASP A C 1
ATOM 813 O O . ASP A 1 98 ? -6.297 -1.253 -12.547 1 62.59 98 ASP A O 1
ATOM 817 N N .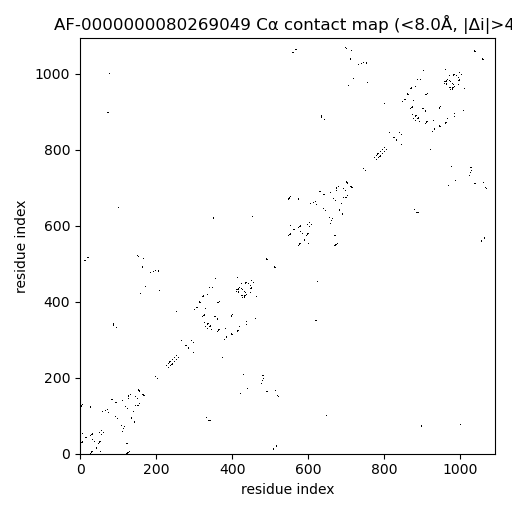 SER A 1 99 ? -6.934 -0.478 -14.5 1 62.09 99 SER A N 1
ATOM 818 C CA . SER A 1 99 ? -5.664 0.239 -14.609 1 62.09 99 SER A CA 1
ATOM 819 C C . SER A 1 99 ? -5.801 1.677 -14.125 1 62.09 99 SER A C 1
ATOM 821 O O . SER A 1 99 ? -6.305 2.539 -14.844 1 62.09 99 SER A O 1
ATOM 823 N N . ALA A 1 100 ? -6.102 1.774 -12.742 1 69.12 100 ALA A N 1
ATOM 824 C CA . ALA A 1 100 ? -6.379 3.111 -12.227 1 69.12 100 ALA A CA 1
ATOM 825 C C . ALA A 1 100 ? -5.176 3.664 -11.461 1 69.12 100 ALA A C 1
ATOM 827 O O . ALA A 1 100 ? -4.281 2.91 -11.078 1 69.12 100 ALA A O 1
ATOM 828 N N . ASP A 1 101 ? -5.09 4.887 -11.516 1 78.94 101 ASP A N 1
ATOM 829 C CA . ASP A 1 101 ? -4.086 5.586 -10.719 1 78.94 101 ASP A CA 1
ATOM 830 C C . ASP A 1 101 ? -4.207 5.211 -9.242 1 78.94 101 ASP A C 1
ATOM 832 O O . ASP A 1 101 ? -5.184 4.586 -8.828 1 78.94 101 ASP A O 1
ATOM 836 N N . PHE A 1 102 ? -3.234 5.465 -8.469 1 84.94 102 PHE A N 1
ATOM 837 C CA . PHE A 1 102 ? -3.156 5.09 -7.066 1 84.94 102 PHE A CA 1
ATOM 838 C C . PHE A 1 102 ? -4.398 5.551 -6.312 1 84.94 102 PHE A C 1
ATOM 840 O O . PHE A 1 102 ? -4.977 4.789 -5.531 1 84.94 102 PHE A O 1
ATOM 847 N N . ASN A 1 103 ? -4.895 6.777 -6.512 1 83.69 103 ASN A N 1
ATOM 848 C CA . ASN A 1 103 ? -6.004 7.34 -5.754 1 83.69 103 ASN A CA 1
ATOM 849 C C . ASN A 1 103 ? -7.309 6.594 -6.031 1 83.69 103 ASN A C 1
ATOM 851 O O . ASN A 1 103 ? -8.125 6.398 -5.125 1 83.69 103 ASN A O 1
ATOM 855 N N . THR A 1 104 ? -7.426 6.246 -7.277 1 84.44 104 THR A N 1
ATOM 856 C CA . THR A 1 104 ? -8.617 5.477 -7.637 1 84.44 104 THR A CA 1
ATOM 857 C C . THR A 1 104 ? -8.578 4.094 -6.992 1 84.44 104 THR A C 1
ATOM 859 O O . THR A 1 104 ? -9.586 3.615 -6.477 1 84.44 104 THR A O 1
ATOM 862 N N . ARG A 1 105 ? -7.398 3.438 -7.043 1 89.12 105 ARG A N 1
ATOM 863 C CA . ARG A 1 105 ? -7.246 2.141 -6.391 1 89.12 105 ARG A CA 1
ATOM 864 C C . ARG A 1 105 ? -7.527 2.24 -4.898 1 89.12 105 ARG A C 1
ATOM 866 O O . ARG A 1 105 ? -8.188 1.368 -4.324 1 89.12 105 ARG A O 1
ATOM 873 N N . TRP A 1 106 ? -7.043 3.324 -4.336 1 92.12 106 TRP A N 1
ATOM 874 C CA . TRP A 1 106 ? -7.234 3.551 -2.908 1 92.12 106 TRP A CA 1
ATOM 875 C C . TRP A 1 106 ? -8.719 3.68 -2.574 1 92.12 106 TRP A C 1
ATOM 877 O O . TRP A 1 106 ? -9.195 3.082 -1.607 1 92.12 106 TRP A O 1
ATOM 887 N N . GLU A 1 107 ? -9.445 4.41 -3.348 1 91.38 107 GLU A N 1
ATOM 888 C CA . GLU A 1 107 ? -10.875 4.594 -3.105 1 91.38 107 GLU A CA 1
ATOM 889 C C . GLU A 1 107 ? -11.625 3.268 -3.195 1 91.38 107 GLU A C 1
ATOM 891 O O . GLU A 1 107 ? -12.492 2.982 -2.369 1 91.38 107 GLU A O 1
ATOM 896 N N . HIS A 1 108 ? -11.234 2.514 -4.195 1 92 108 HIS A N 1
ATOM 897 C CA . HIS A 1 108 ? -11.852 1.197 -4.332 1 92 108 HIS A CA 1
ATOM 898 C C . HIS A 1 108 ? -11.531 0.315 -3.129 1 92 108 HIS A C 1
ATOM 900 O O . HIS A 1 108 ? -12.406 -0.384 -2.615 1 92 108 HIS A O 1
ATOM 906 N N . TYR A 1 109 ? -10.289 0.372 -2.713 1 95.62 109 TYR A N 1
ATOM 907 C CA . TYR A 1 109 ? -9.844 -0.401 -1.56 1 95.62 109 TYR A CA 1
ATOM 908 C C . TYR A 1 109 ? -10.648 -0.046 -0.318 1 95.62 109 TYR A C 1
ATOM 910 O O . TYR A 1 109 ? -11.141 -0.933 0.385 1 95.62 109 TYR A O 1
ATOM 918 N N . ILE A 1 110 ? -10.883 1.258 -0.08 1 96.69 110 ILE A N 1
ATOM 919 C CA . ILE A 1 110 ? -11.609 1.738 1.089 1 96.69 110 ILE A CA 1
ATOM 920 C C . ILE A 1 110 ? -13.07 1.288 1.01 1 96.69 110 ILE A C 1
ATOM 922 O O . ILE A 1 110 ? -13.648 0.862 2.012 1 96.69 110 ILE A O 1
ATOM 926 N N . LYS A 1 111 ? -13.648 1.333 -0.176 1 95.75 111 LYS A N 1
ATOM 927 C CA . LYS A 1 111 ? -15.031 0.905 -0.352 1 95.75 111 LYS A CA 1
ATOM 928 C C . LYS A 1 111 ? -15.188 -0.584 -0.061 1 95.75 111 LYS A C 1
ATOM 930 O O . LYS A 1 111 ? -16.125 -0.992 0.631 1 95.75 111 LYS A O 1
ATOM 935 N N . HIS A 1 112 ? -14.242 -1.359 -0.622 1 96.75 112 HIS A N 1
ATOM 936 C CA . HIS A 1 112 ? -14.281 -2.795 -0.373 1 96.75 112 HIS A CA 1
ATOM 937 C C . HIS A 1 112 ? -14.148 -3.102 1.115 1 96.75 112 HIS A C 1
ATOM 939 O O . HIS A 1 112 ? -14.914 -3.895 1.661 1 96.75 112 HIS A O 1
ATOM 945 N N . LEU A 1 113 ? -13.188 -2.447 1.728 1 98.06 113 LEU A N 1
ATOM 946 C CA . LEU A 1 113 ? -12.93 -2.689 3.143 1 98.06 113 LEU A CA 1
ATOM 947 C C . LEU A 1 113 ? -14.156 -2.369 3.982 1 98.06 113 LEU A C 1
ATOM 949 O O . LEU A 1 113 ? -14.57 -3.174 4.824 1 98.06 113 LEU A O 1
ATOM 953 N N . ARG A 1 114 ? -14.68 -1.204 3.723 1 98.06 114 ARG A N 1
ATOM 954 C CA . ARG A 1 114 ? -15.828 -0.746 4.5 1 98.06 114 ARG A CA 1
ATOM 955 C C . ARG A 1 114 ? -17.016 -1.697 4.348 1 98.06 114 ARG A C 1
ATOM 957 O O . ARG A 1 114 ? -17.578 -2.162 5.34 1 98.06 114 ARG A O 1
ATOM 964 N N . PHE A 1 115 ? -17.344 -2.037 3.143 1 97.75 115 PHE A N 1
ATOM 965 C CA . PHE A 1 115 ? -18.531 -2.832 2.84 1 97.75 115 PHE A CA 1
ATOM 966 C C . PHE A 1 115 ? -18.391 -4.246 3.387 1 97.75 115 PHE A C 1
ATOM 968 O O . PHE A 1 115 ? -19.234 -4.715 4.141 1 97.75 115 PHE A O 1
ATOM 975 N N . TRP A 1 116 ? -17.312 -4.875 3.09 1 98.12 116 TRP A N 1
ATOM 976 C CA . TRP A 1 116 ? -17.188 -6.293 3.41 1 98.12 116 TRP A CA 1
ATOM 977 C C . TRP A 1 116 ? -16.875 -6.492 4.887 1 98.12 116 TRP A C 1
ATOM 979 O O . TRP A 1 116 ? -17.266 -7.496 5.484 1 98.12 116 TRP A O 1
ATOM 989 N N . ASN A 1 117 ? -16.094 -5.539 5.469 1 98.62 117 ASN A N 1
ATOM 990 C CA . ASN A 1 117 ? -15.93 -5.59 6.918 1 98.62 117 ASN A CA 1
ATOM 991 C C . ASN A 1 117 ? -17.281 -5.598 7.633 1 98.62 117 ASN A C 1
ATOM 993 O O . ASN A 1 117 ? -17.469 -6.344 8.594 1 98.62 117 ASN A O 1
ATOM 997 N N . HIS A 1 118 ? -18.188 -4.805 7.141 1 98.31 118 HIS A N 1
ATOM 998 C CA . HIS A 1 118 ? -19.516 -4.695 7.727 1 98.31 118 HIS A CA 1
ATOM 999 C C . HIS A 1 118 ? -20.344 -5.949 7.449 1 98.31 118 HIS A C 1
ATOM 1001 O O . HIS A 1 118 ? -21.031 -6.453 8.336 1 98.31 118 HIS A O 1
ATOM 1007 N N . VAL A 1 119 ? -20.297 -6.469 6.246 1 97.94 119 VAL A N 1
ATOM 1008 C CA . VAL A 1 119 ? -21.078 -7.645 5.867 1 97.94 119 VAL A CA 1
ATOM 1009 C C . VAL A 1 119 ? -20.688 -8.828 6.746 1 97.94 119 VAL A C 1
ATOM 1011 O O . VAL A 1 119 ? -21.547 -9.555 7.25 1 97.94 119 VAL A O 1
ATOM 1014 N N . LEU A 1 120 ? -19.375 -9.016 6.93 1 98.44 120 LEU A N 1
ATOM 1015 C CA . LEU A 1 120 ? -18.891 -10.117 7.75 1 98.44 120 LEU A CA 1
ATOM 1016 C C . LEU A 1 120 ? -19.422 -10.008 9.172 1 98.44 120 LEU A C 1
ATOM 1018 O O . LEU A 1 120 ? -19.828 -11.008 9.766 1 98.44 120 LEU A O 1
ATOM 1022 N N . ASP A 1 121 ? -19.438 -8.789 9.719 1 97.88 121 ASP A N 1
ATOM 1023 C CA . ASP A 1 121 ? -19.922 -8.57 11.078 1 97.88 121 ASP A CA 1
ATOM 1024 C C . ASP A 1 121 ? -21.438 -8.711 11.164 1 97.88 121 ASP A C 1
ATOM 1026 O O . ASP A 1 121 ? -21.953 -9.398 12.047 1 97.88 121 ASP A O 1
ATOM 1030 N N . LYS A 1 122 ? -22.141 -8.078 10.258 1 97.12 122 LYS A N 1
ATOM 1031 C CA . LYS A 1 122 ? -23.609 -8.039 10.281 1 97.12 122 LYS A CA 1
ATOM 1032 C C . LYS A 1 122 ? -24.188 -9.438 10.125 1 97.12 122 LYS A C 1
ATOM 1034 O O . LYS A 1 122 ? -25.172 -9.781 10.789 1 97.12 122 LYS A O 1
ATOM 1039 N N . MET A 1 123 ? -23.594 -10.227 9.289 1 97.12 123 MET A N 1
ATOM 1040 C CA . MET A 1 123 ? -24.109 -11.57 9.039 1 97.12 123 MET A CA 1
ATOM 1041 C C . MET A 1 123 ? -23.469 -12.578 9.992 1 97.12 123 MET A C 1
ATOM 1043 O O . MET A 1 123 ? -23.781 -13.766 9.945 1 97.12 123 MET A O 1
ATOM 1047 N N . ASN A 1 124 ? -22.531 -12.117 10.789 1 96.81 124 ASN A N 1
ATOM 1048 C CA . ASN A 1 124 ? -21.828 -12.977 11.742 1 96.81 124 ASN A CA 1
ATOM 1049 C C . ASN A 1 124 ? -21.25 -14.211 11.062 1 96.81 124 ASN A C 1
ATOM 1051 O O . ASN A 1 124 ? -21.531 -15.344 11.469 1 96.81 124 ASN A O 1
ATOM 1055 N N . ILE A 1 125 ? -20.453 -14.039 10.102 1 97.75 125 ILE A N 1
ATOM 1056 C CA . ILE A 1 125 ? -19.969 -15.117 9.25 1 97.75 125 ILE A CA 1
ATOM 1057 C C . ILE A 1 125 ? -19 -16 10.031 1 97.75 125 ILE A C 1
ATOM 1059 O O . ILE A 1 125 ? -18.094 -15.508 10.703 1 97.75 125 ILE A O 1
ATOM 1063 N N . ASP A 1 126 ? -19.188 -17.297 9.844 1 97.38 126 ASP A N 1
ATOM 1064 C CA . ASP A 1 126 ? -18.328 -18.297 10.477 1 97.38 126 ASP A CA 1
ATOM 1065 C C . ASP A 1 126 ? -17.266 -18.781 9.5 1 97.38 126 ASP A C 1
ATOM 1067 O O . ASP A 1 126 ? -16.125 -19.047 9.898 1 97.38 126 ASP A O 1
ATOM 1071 N N . ILE A 1 127 ? -17.703 -18.969 8.289 1 97.56 127 ILE A N 1
ATOM 1072 C CA . ILE A 1 127 ? -16.844 -19.562 7.285 1 97.56 127 ILE A CA 1
ATOM 1073 C C . ILE A 1 127 ? -16.953 -18.797 5.973 1 97.56 127 ILE A C 1
ATOM 1075 O O . ILE A 1 127 ? -18.062 -18.5 5.52 1 97.56 127 ILE A O 1
ATOM 1079 N N . TYR A 1 128 ? -15.922 -18.391 5.473 1 98.12 128 TYR A N 1
ATOM 1080 C CA . TYR A 1 128 ? -15.836 -17.844 4.121 1 98.12 128 TYR A CA 1
ATOM 1081 C C . TYR A 1 128 ? -15.367 -18.906 3.135 1 98.12 128 TYR A C 1
ATOM 1083 O O . TYR A 1 128 ? -14.258 -19.438 3.258 1 98.12 128 TYR A O 1
ATOM 1091 N N . PHE A 1 129 ? -16.188 -19.234 2.141 1 97.69 129 PHE A N 1
ATOM 1092 C CA . PHE A 1 129 ? -15.953 -20.328 1.196 1 97.69 129 PHE A CA 1
ATOM 1093 C C . PHE A 1 129 ? -15.781 -19.781 -0.219 1 97.69 129 PHE A C 1
ATOM 1095 O O . PHE A 1 129 ? -16.625 -19.031 -0.708 1 97.69 129 PHE A O 1
ATOM 1102 N N . SER A 1 130 ? -14.672 -20.109 -0.848 1 95.81 130 SER A N 1
ATOM 1103 C CA . SER A 1 130 ? -14.445 -19.797 -2.256 1 95.81 130 SER A CA 1
ATOM 1104 C C . SER A 1 130 ? -14.086 -21.031 -3.053 1 95.81 130 SER A C 1
ATOM 1106 O O . SER A 1 130 ? -13.367 -21.906 -2.561 1 95.81 130 SER A O 1
ATOM 1108 N N . VAL A 1 131 ? -14.57 -21.094 -4.301 1 92 131 VAL A N 1
ATOM 1109 C CA . VAL A 1 131 ? -14.352 -22.25 -5.164 1 92 131 VAL A CA 1
ATOM 1110 C C . VAL A 1 131 ? -12.867 -22.344 -5.527 1 92 131 VAL A C 1
ATOM 1112 O O . VAL A 1 131 ? -12.297 -23.438 -5.547 1 92 131 VAL A O 1
ATOM 1115 N N . THR A 1 132 ? -12.32 -21.234 -5.855 1 91.56 132 THR A N 1
ATOM 1116 C CA . THR A 1 132 ? -10.891 -21.109 -6.137 1 91.56 132 THR A CA 1
ATOM 1117 C C . THR A 1 132 ? -10.258 -20.031 -5.273 1 91.56 132 THR A C 1
ATOM 1119 O O . THR A 1 132 ? -10.969 -19.219 -4.66 1 91.56 132 THR A O 1
ATOM 1122 N N . THR A 1 133 ? -8.984 -20.156 -5.18 1 93.25 133 THR A N 1
ATOM 1123 C CA . THR A 1 133 ? -8.297 -19.141 -4.398 1 93.25 133 THR A CA 1
ATOM 1124 C C . THR A 1 133 ? -8.727 -17.75 -4.844 1 93.25 133 THR A C 1
ATOM 1126 O O . THR A 1 133 ? -8.852 -17.484 -6.043 1 93.25 133 THR A O 1
ATOM 1129 N N . THR A 1 134 ? -8.969 -16.922 -3.887 1 93 134 THR A N 1
ATOM 1130 C CA . THR A 1 134 ? -9.453 -15.57 -4.117 1 93 134 THR A CA 1
ATOM 1131 C C . THR A 1 134 ? -8.43 -14.75 -4.898 1 93 134 THR A C 1
ATOM 1133 O O . THR A 1 134 ? -7.258 -14.688 -4.516 1 93 134 THR A O 1
ATOM 1136 N N . HIS A 1 135 ? -8.875 -14.172 -6.031 1 91.94 135 HIS A N 1
ATOM 1137 C CA . HIS A 1 135 ? -7.918 -13.414 -6.832 1 91.94 135 HIS A CA 1
ATOM 1138 C C . HIS A 1 135 ? -8.625 -12.352 -7.668 1 91.94 135 HIS A C 1
ATOM 1140 O O . HIS A 1 135 ? -8.133 -11.961 -8.734 1 91.94 135 HIS A O 1
ATOM 1146 N N . GLU A 1 136 ? -9.828 -11.914 -7.195 1 91 136 GLU A N 1
ATOM 1147 C CA . GLU A 1 136 ? -10.586 -10.891 -7.91 1 91 136 GLU A CA 1
ATOM 1148 C C . GLU A 1 136 ? -10.688 -9.609 -7.09 1 91 136 GLU A C 1
ATOM 1150 O O . GLU A 1 136 ? -11.672 -8.875 -7.199 1 91 136 GLU A O 1
ATOM 1155 N N . VAL A 1 137 ? -9.852 -9.383 -6.246 1 93 137 VAL A N 1
ATOM 1156 C CA . VAL A 1 137 ? -9.656 -8.18 -5.441 1 93 137 VAL A CA 1
ATOM 1157 C C . VAL A 1 137 ? -10.633 -8.18 -4.27 1 93 137 VAL A C 1
ATOM 1159 O O . VAL A 1 137 ? -10.227 -8.367 -3.117 1 93 137 VAL A O 1
ATOM 1162 N N . TYR A 1 138 ? -12 -8.039 -4.574 1 94.88 138 TYR A N 1
ATOM 1163 C CA . TYR A 1 138 ? -12.953 -7.961 -3.471 1 94.88 138 TYR A CA 1
ATOM 1164 C C . TYR A 1 138 ? -12.93 -9.242 -2.646 1 94.88 138 TYR A C 1
ATOM 1166 O O . TYR A 1 138 ? -13.016 -9.195 -1.417 1 94.88 138 TYR A O 1
ATOM 1174 N N . ASP A 1 139 ? -12.805 -10.383 -3.338 1 96.19 139 ASP A N 1
ATOM 1175 C CA . ASP A 1 139 ? -12.828 -11.656 -2.627 1 96.19 139 ASP A CA 1
ATOM 1176 C C . ASP A 1 139 ? -11.539 -11.867 -1.837 1 96.19 139 ASP A C 1
ATOM 1178 O O . ASP A 1 139 ? -11.555 -12.484 -0.77 1 96.19 139 ASP A O 1
ATOM 1182 N N . PHE A 1 140 ? -10.438 -11.406 -2.369 1 96.69 140 PHE A N 1
ATOM 1183 C CA . PHE A 1 140 ? -9.188 -11.469 -1.617 1 96.69 140 PHE A CA 1
ATOM 1184 C C . PHE A 1 140 ? -9.25 -10.578 -0.385 1 96.69 140 PHE A C 1
ATOM 1186 O O . PHE A 1 140 ? -8.727 -10.93 0.674 1 96.69 140 PHE A O 1
ATOM 1193 N N . ILE A 1 141 ? -9.828 -9.406 -0.532 1 97.56 141 ILE A N 1
ATOM 1194 C CA . ILE A 1 141 ? -10 -8.508 0.602 1 97.56 141 ILE A CA 1
ATOM 1195 C C . ILE A 1 141 ? -10.852 -9.18 1.674 1 97.56 141 ILE A C 1
ATOM 1197 O O . ILE A 1 141 ? -10.562 -9.078 2.867 1 97.56 141 ILE A O 1
ATOM 1201 N N . ILE A 1 142 ? -11.906 -9.906 1.263 1 98.25 142 ILE A N 1
ATOM 1202 C CA . ILE A 1 142 ? -12.719 -10.656 2.207 1 98.25 142 ILE A CA 1
ATOM 1203 C C . ILE A 1 142 ? -11.852 -11.68 2.938 1 98.25 142 ILE A C 1
ATOM 1205 O O . ILE A 1 142 ? -11.93 -11.812 4.16 1 98.25 142 ILE A O 1
ATOM 1209 N N . TYR A 1 143 ? -11.031 -12.383 2.162 1 98.12 143 TYR A N 1
ATOM 1210 C CA . TYR A 1 143 ? -10.109 -13.352 2.744 1 98.12 143 TYR A CA 1
ATOM 1211 C C . TYR A 1 143 ? -9.219 -12.703 3.797 1 98.12 143 TYR A C 1
ATOM 1213 O O . TYR A 1 143 ? -9.055 -13.234 4.895 1 98.12 143 TYR A O 1
ATOM 1221 N N . CYS A 1 144 ? -8.633 -11.547 3.5 1 98.38 144 CYS A N 1
ATOM 1222 C CA . CYS A 1 144 ? -7.758 -10.844 4.426 1 98.38 144 CYS A CA 1
ATOM 1223 C C . CYS A 1 144 ? -8.516 -10.414 5.676 1 98.38 144 CYS A C 1
ATOM 1225 O O . CYS A 1 144 ? -8 -10.531 6.789 1 98.38 144 CYS A O 1
ATOM 1227 N N . LEU A 1 145 ? -9.711 -9.875 5.457 1 98.62 145 LEU A N 1
ATOM 1228 C CA . LEU A 1 145 ? -10.547 -9.492 6.586 1 98.62 145 LEU A CA 1
ATOM 1229 C C . LEU A 1 145 ? -10.859 -10.688 7.473 1 98.62 145 LEU A C 1
ATOM 1231 O O . LEU A 1 145 ? -10.867 -10.578 8.695 1 98.62 145 LEU A O 1
ATOM 1235 N N . CYS A 1 146 ? -11.117 -11.852 6.855 1 98.19 146 CYS A N 1
ATOM 1236 C CA . CYS A 1 146 ? -11.375 -13.07 7.613 1 98.19 146 CYS A CA 1
ATOM 1237 C C . CYS A 1 146 ? -10.156 -13.461 8.453 1 98.19 146 CYS A C 1
ATOM 1239 O O . CYS A 1 146 ? -10.305 -13.883 9.602 1 98.19 146 CYS A O 1
ATOM 1241 N N . LYS A 1 147 ? -9 -13.305 7.895 1 97.38 147 LYS A N 1
ATOM 1242 C CA . LYS A 1 147 ? -7.777 -13.586 8.641 1 97.38 147 LYS A CA 1
ATOM 1243 C C . LYS A 1 147 ? -7.668 -12.695 9.875 1 97.38 147 LYS A C 1
ATOM 1245 O O . LYS A 1 147 ? -7.332 -13.18 10.961 1 97.38 147 LYS A O 1
ATOM 1250 N N . ILE A 1 148 ? -7.949 -11.453 9.703 1 96.88 148 ILE A N 1
ATOM 1251 C CA . ILE A 1 148 ? -7.805 -10.492 10.781 1 96.88 148 ILE A CA 1
ATOM 1252 C C . ILE A 1 148 ? -8.867 -10.742 11.852 1 96.88 148 ILE A C 1
ATOM 1254 O O . ILE A 1 148 ? -8.625 -10.555 13.039 1 96.88 148 ILE A O 1
ATOM 1258 N N . LYS A 1 149 ? -10.047 -11.242 11.469 1 96.94 149 LYS A N 1
ATOM 1259 C CA . LYS A 1 149 ? -11.18 -11.414 12.375 1 96.94 149 LYS A CA 1
ATOM 1260 C C . LYS A 1 149 ? -11.195 -12.828 12.961 1 96.94 149 LYS A C 1
ATOM 1262 O O . LYS A 1 149 ? -12.008 -13.125 13.836 1 96.94 149 LYS A O 1
ATOM 1267 N N . GLY A 1 150 ? -10.359 -13.695 12.492 1 94.94 150 GLY A N 1
ATOM 1268 C CA . GLY A 1 150 ? -10.328 -15.07 12.953 1 94.94 150 GLY A CA 1
ATOM 1269 C C . GLY A 1 150 ? -11.438 -15.922 12.367 1 94.94 150 GLY A C 1
ATOM 1270 O O . GLY A 1 150 ? -11.859 -16.906 12.977 1 94.94 150 GLY A O 1
ATOM 1271 N N . ILE A 1 151 ? -11.977 -15.484 11.258 1 96.94 151 ILE A N 1
ATOM 1272 C CA . ILE A 1 151 ? -13 -16.25 10.547 1 96.94 151 ILE A CA 1
ATOM 1273 C C . ILE A 1 151 ? -12.336 -17.312 9.68 1 96.94 151 ILE A C 1
ATOM 1275 O O . ILE A 1 151 ? -11.32 -17.062 9.031 1 96.94 151 ILE A O 1
ATOM 1279 N N . LYS A 1 152 ? -12.906 -18.484 9.656 1 96.38 152 LYS A N 1
ATOM 1280 C CA . LYS A 1 152 ? -12.312 -19.594 8.906 1 96.38 152 LYS A CA 1
ATOM 1281 C C . LYS A 1 152 ? -12.508 -19.406 7.406 1 96.38 152 LYS A C 1
ATOM 1283 O O . LYS A 1 152 ? -13.539 -18.891 6.969 1 96.38 152 LYS A O 1
ATOM 1288 N N . TYR A 1 153 ? -11.547 -19.812 6.727 1 96.69 153 TYR A N 1
ATOM 1289 C CA . TYR A 1 153 ? -11.531 -19.719 5.27 1 96.69 153 TYR A CA 1
ATOM 1290 C C . TYR A 1 153 ? -11.273 -21.078 4.641 1 96.69 153 TYR A C 1
ATOM 1292 O O . TYR A 1 153 ? -10.469 -21.875 5.145 1 96.69 153 TYR A O 1
ATOM 1300 N N . ILE A 1 154 ? -12.039 -21.406 3.57 1 96.81 154 ILE A N 1
ATOM 1301 C CA . ILE A 1 154 ? -11.797 -22.641 2.838 1 96.81 154 ILE A CA 1
ATOM 1302 C C . ILE A 1 154 ? -11.898 -22.375 1.336 1 96.81 154 ILE A C 1
ATOM 1304 O O . ILE A 1 154 ? -12.742 -21.594 0.893 1 96.81 154 ILE A O 1
ATOM 1308 N N . SER A 1 155 ? -11 -22.906 0.641 1 96.69 155 SER A N 1
ATOM 1309 C CA . SER A 1 155 ? -10.961 -22.797 -0.813 1 96.69 155 SER A CA 1
ATOM 1310 C C . SER A 1 155 ? -10.312 -24.031 -1.439 1 96.69 155 SER A C 1
ATOM 1312 O O . SER A 1 155 ? -10.148 -25.047 -0.777 1 96.69 155 SER A O 1
ATOM 1314 N N . GLY A 1 156 ? -10.141 -24 -2.721 1 94.75 156 GLY A N 1
ATOM 1315 C CA . GLY A 1 156 ? -9.438 -25.062 -3.434 1 94.75 156 GLY A CA 1
ATOM 1316 C C . GLY A 1 156 ? -8.578 -24.547 -4.574 1 94.75 156 GLY A C 1
ATOM 1317 O O . GLY A 1 156 ? -8.664 -23.359 -4.938 1 94.75 156 GLY A O 1
ATOM 1318 N N . PHE A 1 157 ? -7.762 -25.406 -4.965 1 94.19 157 PHE A N 1
ATOM 1319 C CA . PHE A 1 157 ? -6.895 -25.062 -6.086 1 94.19 157 PHE A CA 1
ATOM 1320 C C . PHE A 1 157 ? -6.484 -26.312 -6.852 1 94.19 157 PHE A C 1
ATOM 1322 O O . PHE A 1 157 ? -6.402 -27.406 -6.273 1 94.19 157 PHE A O 1
ATOM 1329 N N . ALA A 1 158 ? -6.242 -26.141 -8.078 1 91.62 158 ALA A N 1
ATOM 1330 C CA . ALA A 1 158 ? -5.883 -27.266 -8.938 1 91.62 158 ALA A CA 1
ATOM 1331 C C . ALA A 1 158 ? -4.426 -27.672 -8.742 1 91.62 158 ALA A C 1
ATOM 1333 O O . ALA A 1 158 ? -3.561 -26.812 -8.547 1 91.62 158 ALA A O 1
ATOM 1334 N N . PHE A 1 159 ? -4.211 -28.984 -8.781 1 92.12 159 PHE A N 1
ATOM 1335 C CA . PHE A 1 159 ? -2.84 -29.469 -8.938 1 92.12 159 PHE A CA 1
ATOM 1336 C C . PHE A 1 159 ? -2.35 -29.266 -10.367 1 92.12 159 PHE A C 1
ATOM 1338 O O . PHE A 1 159 ? -3.127 -28.875 -11.242 1 92.12 159 PHE A O 1
ATOM 1345 N N . SER A 1 160 ? -1.067 -29.359 -10.523 1 88 160 SER A N 1
ATOM 1346 C CA . SER A 1 160 ? -0.471 -29.156 -11.844 1 88 160 SER A CA 1
ATOM 1347 C C . SER A 1 160 ? -0.738 -30.344 -12.766 1 88 160 SER A C 1
ATOM 1349 O O . SER A 1 160 ? 0.172 -30.828 -13.445 1 88 160 SER A O 1
ATOM 1351 N N . TYR A 1 161 ? -1.893 -30.969 -12.664 1 88.06 161 TYR A N 1
ATOM 1352 C CA . TYR A 1 161 ? -2.379 -32.062 -13.508 1 88.06 161 TYR A CA 1
ATOM 1353 C C . TYR A 1 161 ? -3.891 -31.969 -13.68 1 88.06 161 TYR A C 1
ATOM 1355 O O . TYR A 1 161 ? -4.602 -31.516 -12.781 1 88.06 161 TYR A O 1
ATOM 1363 N N . TYR A 1 162 ? -4.328 -32.438 -14.75 1 84.75 162 TYR A N 1
ATOM 1364 C CA . TYR A 1 162 ? -5.727 -32.312 -15.133 1 84.75 162 TYR A CA 1
ATOM 1365 C C . TYR A 1 162 ? -6.641 -32.969 -14.109 1 84.75 162 TYR A C 1
ATOM 1367 O O . TYR A 1 162 ? -6.391 -34.094 -13.68 1 84.75 162 TYR A O 1
ATOM 1375 N N . SER A 1 163 ? -7.652 -32.281 -13.711 1 89.31 163 SER A N 1
ATOM 1376 C CA . SER A 1 163 ? -8.758 -32.75 -12.883 1 89.31 163 SER A CA 1
ATOM 1377 C C . SER A 1 163 ? -8.258 -33.25 -11.539 1 89.31 163 SER A C 1
ATOM 1379 O O . SER A 1 163 ? -8.711 -34.281 -11.047 1 89.31 163 SER A O 1
ATOM 1381 N N . ARG A 1 164 ? -7.238 -32.75 -11.055 1 93.31 164 ARG A N 1
ATOM 1382 C CA . ARG A 1 164 ? -6.766 -32.969 -9.695 1 93.31 164 ARG A CA 1
ATOM 1383 C C . ARG A 1 164 ? -6.875 -31.719 -8.852 1 93.31 164 ARG A C 1
ATOM 1385 O O . ARG A 1 164 ? -6.383 -30.656 -9.25 1 93.31 164 ARG A O 1
ATOM 1392 N N . TYR A 1 165 ? -7.555 -31.844 -7.793 1 94.56 165 TYR A N 1
ATOM 1393 C CA . TYR A 1 165 ? -7.965 -30.688 -6.996 1 94.56 165 TYR A CA 1
ATOM 1394 C C . TYR A 1 165 ? -7.676 -30.922 -5.52 1 94.56 165 TYR A C 1
ATOM 1396 O O . TYR A 1 165 ? -7.738 -32.062 -5.039 1 94.56 165 TYR A O 1
ATOM 1404 N N . HIS A 1 166 ? -7.168 -29.922 -4.832 1 95.38 166 HIS A N 1
ATOM 1405 C CA . HIS A 1 166 ? -7.02 -30.016 -3.385 1 95.38 166 HIS A CA 1
ATOM 1406 C C . HIS A 1 166 ? -7.668 -28.828 -2.682 1 95.38 166 HIS A C 1
ATOM 1408 O O . HIS A 1 166 ? -7.863 -27.781 -3.289 1 95.38 166 HIS A O 1
ATOM 1414 N N . LEU A 1 167 ? -8.023 -29.031 -1.453 1 96.19 167 LEU A N 1
ATOM 1415 C CA . LEU A 1 167 ? -8.609 -27.984 -0.62 1 96.19 167 LEU A CA 1
ATOM 1416 C C . LEU A 1 167 ? -7.535 -27.281 0.197 1 96.19 167 LEU A C 1
ATOM 1418 O O . LEU A 1 167 ? -6.488 -27.859 0.492 1 96.19 167 LEU A O 1
ATOM 1422 N N . LEU A 1 168 ? -7.75 -26.062 0.459 1 95.31 168 LEU A N 1
ATOM 1423 C CA . LEU A 1 168 ? -6.82 -25.328 1.307 1 95.31 168 LEU A CA 1
ATOM 1424 C C . LEU A 1 168 ? -7.57 -24.391 2.254 1 95.31 168 LEU A C 1
ATOM 1426 O O . LEU A 1 168 ? -8.656 -23.906 1.925 1 95.31 168 LEU A O 1
ATOM 1430 N N . GLU A 1 169 ? -6.98 -24.109 3.391 1 93.31 169 GLU A N 1
ATOM 1431 C CA . GLU A 1 169 ? -7.574 -23.281 4.43 1 93.31 169 GLU A CA 1
ATOM 1432 C C . GLU A 1 169 ? -6.828 -21.953 4.566 1 93.31 169 GLU A C 1
ATOM 1434 O O . GLU A 1 169 ? -7.289 -21.047 5.266 1 93.31 169 GLU A O 1
ATOM 1439 N N . ASP A 1 170 ? -5.715 -21.891 3.926 1 95 170 ASP A N 1
ATOM 1440 C CA . ASP A 1 170 ? -4.879 -20.688 3.918 1 95 170 ASP A CA 1
ATOM 1441 C C . ASP A 1 170 ? -4.078 -20.594 2.621 1 95 170 ASP A C 1
ATOM 1443 O O . ASP A 1 170 ? -3.393 -21.531 2.23 1 95 170 ASP A O 1
ATOM 1447 N N . ILE A 1 171 ? -4.172 -19.484 2.027 1 94.56 171 ILE A N 1
ATOM 1448 C CA . ILE A 1 171 ? -3.539 -19.266 0.729 1 94.56 171 ILE A CA 1
ATOM 1449 C C . ILE A 1 171 ? -2.025 -19.422 0.861 1 94.56 171 ILE A C 1
ATOM 1451 O O . ILE A 1 171 ? -1.367 -19.953 -0.038 1 94.56 171 ILE A O 1
ATOM 1455 N N . TYR A 1 172 ? -1.438 -19.031 1.975 1 93.75 172 TYR A N 1
ATOM 1456 C CA . TYR A 1 172 ? 0.011 -18.953 2.121 1 93.75 172 TYR A CA 1
ATOM 1457 C C . TYR A 1 172 ? 0.54 -20.172 2.887 1 93.75 172 TYR A C 1
ATOM 1459 O O . TYR A 1 172 ? 1.75 -20.312 3.074 1 93.75 172 TYR A O 1
ATOM 1467 N N . ASN A 1 173 ? -0.358 -21 3.322 1 92.56 173 ASN A N 1
ATOM 1468 C CA . ASN A 1 173 ? -0.089 -22.328 3.889 1 92.56 173 ASN A CA 1
ATOM 1469 C C . ASN A 1 173 ? -1.154 -23.328 3.48 1 92.56 173 ASN A C 1
ATOM 1471 O O . ASN A 1 173 ? -1.938 -23.781 4.316 1 92.56 173 ASN A O 1
ATOM 1475 N N . PRO A 1 174 ? -1.02 -23.75 2.266 1 90.62 174 PRO A N 1
ATOM 1476 C CA . PRO A 1 174 ? -2.145 -24.484 1.686 1 90.62 174 PRO A CA 1
ATOM 1477 C C . PRO A 1 174 ? -2.326 -25.859 2.307 1 90.62 174 PRO A C 1
ATOM 1479 O O . PRO A 1 174 ? -3.453 -26.359 2.402 1 90.62 174 PRO A O 1
ATOM 1482 N N . LEU A 1 175 ? -1.241 -26.547 2.662 1 92.06 175 LEU A N 1
ATOM 1483 C CA . LEU A 1 175 ? -1.309 -27.891 3.25 1 92.06 175 LEU A CA 1
ATOM 1484 C C . LEU A 1 175 ? -0.52 -27.953 4.551 1 92.06 175 LEU A C 1
ATOM 1486 O O . LEU A 1 175 ? 0.548 -28.562 4.609 1 92.06 175 LEU A O 1
ATOM 1490 N N . PRO A 1 176 ? -1.118 -27.484 5.617 1 89.06 176 PRO A N 1
ATOM 1491 C CA . PRO A 1 176 ? -0.359 -27.328 6.859 1 89.06 176 PRO A CA 1
ATOM 1492 C C . PRO A 1 176 ? 0.084 -28.656 7.453 1 89.06 176 PRO A C 1
ATOM 1494 O O . PRO A 1 176 ? 1.076 -28.719 8.18 1 89.06 176 PRO A O 1
ATOM 1497 N N . THR A 1 177 ? -0.561 -29.75 7.156 1 91.56 177 THR A N 1
ATOM 1498 C CA . THR A 1 177 ? -0.235 -31.031 7.758 1 91.56 177 THR A CA 1
ATOM 1499 C C . THR A 1 177 ? 0.677 -31.844 6.844 1 91.56 177 THR A C 1
ATOM 1501 O O . THR A 1 177 ? 1.056 -32.969 7.172 1 91.56 177 THR A O 1
ATOM 1504 N N . PHE A 1 178 ? 0.998 -31.328 5.781 1 94.38 178 PHE A N 1
ATOM 1505 C CA . PHE A 1 178 ? 1.729 -32.094 4.773 1 94.38 178 PHE A CA 1
ATOM 1506 C C . PHE A 1 178 ? 3.086 -32.531 5.305 1 94.38 178 PHE A C 1
ATOM 1508 O O . PHE A 1 178 ? 3.514 -33.656 5.062 1 94.38 178 PHE A O 1
ATOM 1515 N N . LYS A 1 179 ? 3.787 -31.656 5.988 1 90.75 179 LYS A N 1
ATOM 1516 C CA . LYS A 1 179 ? 5.117 -31.969 6.504 1 90.75 179 LYS A CA 1
ATOM 1517 C C . LYS A 1 179 ? 5.078 -33.188 7.422 1 90.75 179 LYS A C 1
ATOM 1519 O O . LYS A 1 179 ? 5.945 -34.062 7.336 1 90.75 179 LYS A O 1
ATOM 1524 N N . ASN A 1 180 ? 4.09 -33.188 8.227 1 93.38 180 ASN A N 1
ATOM 1525 C CA . ASN A 1 180 ? 3.928 -34.344 9.125 1 93.38 180 ASN A CA 1
ATOM 1526 C C . ASN A 1 180 ? 3.627 -35.625 8.352 1 93.38 180 ASN A C 1
ATOM 1528 O O . ASN A 1 180 ? 4.137 -36.688 8.695 1 93.38 180 ASN A O 1
ATOM 1532 N N . GLU A 1 181 ? 2.83 -35.469 7.379 1 94.06 181 GLU A N 1
ATOM 1533 C CA . GLU A 1 181 ? 2.51 -36.625 6.543 1 94.06 181 GLU A CA 1
ATOM 1534 C C . GLU A 1 181 ? 3.752 -37.156 5.824 1 94.06 181 GLU A C 1
ATOM 1536 O O . GLU A 1 181 ? 3.975 -38.344 5.762 1 94.06 181 GLU A O 1
ATOM 1541 N N . MET A 1 182 ? 4.504 -36.312 5.297 1 93.69 182 MET A N 1
ATOM 1542 C CA . MET A 1 182 ? 5.723 -36.688 4.582 1 93.69 182 MET A CA 1
ATOM 1543 C C . MET A 1 182 ? 6.715 -37.375 5.512 1 93.69 182 MET A C 1
ATOM 1545 O O . MET A 1 182 ? 7.312 -38.406 5.148 1 93.69 182 MET A O 1
ATOM 1549 N N . MET A 1 183 ? 6.871 -36.875 6.688 1 92.75 183 MET A N 1
ATOM 1550 C CA . MET A 1 183 ? 7.793 -37.438 7.66 1 92.75 183 MET A CA 1
ATOM 1551 C C . MET A 1 183 ? 7.355 -38.844 8.055 1 92.75 183 MET A C 1
ATOM 1553 O O . MET A 1 183 ? 8.18 -39.75 8.141 1 92.75 183 MET A O 1
ATOM 1557 N N . SER A 1 184 ? 6.113 -38.938 8.281 1 95.69 184 SER A N 1
ATOM 1558 C CA . SER A 1 184 ? 5.57 -40.25 8.641 1 95.69 184 SER A CA 1
ATOM 1559 C C . SER A 1 184 ? 5.797 -41.281 7.531 1 95.69 184 SER A C 1
ATOM 1561 O O . SER A 1 184 ? 6.168 -42.406 7.797 1 95.69 184 SER A O 1
ATOM 1563 N N . LEU A 1 185 ? 5.613 -40.906 6.367 1 95.81 185 LEU A N 1
ATOM 1564 C CA . LEU A 1 185 ? 5.777 -41.781 5.227 1 95.81 185 LEU A CA 1
ATOM 1565 C C . LEU A 1 185 ? 7.25 -42.094 4.988 1 95.81 185 LEU A C 1
ATOM 1567 O O . LEU A 1 185 ? 7.59 -43.219 4.566 1 95.81 185 LEU A O 1
ATOM 1571 N N . MET A 1 186 ? 8.094 -41.125 5.191 1 93.44 186 MET A N 1
ATOM 1572 C CA . MET A 1 186 ? 9.531 -41.375 5.062 1 93.44 186 MET A CA 1
ATOM 1573 C C . MET A 1 186 ? 10 -42.438 6.027 1 93.44 186 MET A C 1
ATOM 1575 O O . MET A 1 186 ? 10.797 -43.312 5.656 1 93.44 186 MET A O 1
ATOM 1579 N N . ASP A 1 187 ? 9.438 -42.406 7.184 1 94.25 187 ASP A N 1
ATOM 1580 C CA . ASP A 1 187 ? 9.766 -43.406 8.188 1 94.25 187 ASP A CA 1
ATOM 1581 C C . ASP A 1 187 ? 9.203 -44.781 7.793 1 94.25 187 ASP A C 1
ATOM 1583 O O . ASP A 1 187 ? 9.891 -45.781 7.914 1 94.25 187 ASP A O 1
ATOM 1587 N N . ALA A 1 188 ? 8.055 -44.719 7.301 1 94.75 188 ALA A N 1
ATOM 1588 C CA . ALA A 1 188 ? 7.367 -45.969 6.961 1 94.75 188 ALA A CA 1
ATOM 1589 C C . ALA A 1 188 ? 8.008 -46.625 5.738 1 94.75 188 ALA A C 1
ATOM 1591 O O . ALA A 1 188 ? 7.973 -47.844 5.602 1 94.75 188 ALA A O 1
ATOM 1592 N N . CYS A 1 189 ? 8.555 -45.844 4.883 1 92.94 189 CYS A N 1
ATOM 1593 C CA . CYS A 1 189 ? 9.07 -46.375 3.625 1 92.94 189 CYS A CA 1
ATOM 1594 C C . CYS A 1 189 ? 10.594 -46.5 3.67 1 92.94 189 CYS A C 1
ATOM 1596 O O . CYS A 1 189 ? 11.234 -46.719 2.643 1 92.94 189 CYS A O 1
ATOM 1598 N N . MET A 1 190 ? 11.156 -46.281 4.734 1 86.62 190 MET A N 1
ATOM 1599 C CA . MET A 1 190 ? 12.609 -46.281 4.867 1 86.62 190 MET A CA 1
ATOM 1600 C C . MET A 1 190 ? 13.219 -47.562 4.32 1 86.62 190 MET A C 1
ATOM 1602 O O . MET A 1 190 ? 14.25 -47.531 3.654 1 86.62 190 MET A O 1
ATOM 1606 N N . ASP A 1 191 ? 12.594 -48.688 4.543 1 90.69 191 ASP A N 1
ATOM 1607 C CA . ASP A 1 191 ? 13.156 -49.969 4.176 1 90.69 191 ASP A CA 1
ATOM 1608 C C . ASP A 1 191 ? 12.594 -50.469 2.836 1 90.69 191 ASP A C 1
ATOM 1610 O O . ASP A 1 191 ? 12.938 -51.531 2.369 1 90.69 191 ASP A O 1
ATOM 1614 N N . LYS A 1 192 ? 11.82 -49.656 2.24 1 93.5 192 LYS A N 1
ATOM 1615 C CA . LYS A 1 192 ? 11.203 -50.062 0.979 1 93.5 192 LYS A CA 1
ATOM 1616 C C . LYS A 1 192 ? 12.008 -49.531 -0.212 1 93.5 192 LYS A C 1
ATOM 1618 O O . LYS A 1 192 ? 12.625 -48.469 -0.134 1 93.5 192 LYS A O 1
ATOM 1623 N N . THR A 1 193 ? 11.953 -50.344 -1.217 1 93.56 193 THR A N 1
ATOM 1624 C CA . THR A 1 193 ? 12.5 -49.844 -2.48 1 93.56 193 THR A CA 1
ATOM 1625 C C . THR A 1 193 ? 11.5 -48.938 -3.201 1 93.56 193 THR A C 1
ATOM 1627 O O . THR A 1 193 ? 10.32 -48.938 -2.852 1 93.56 193 THR A O 1
ATOM 1630 N N . ILE A 1 194 ? 11.906 -48.219 -4.16 1 94 194 ILE A N 1
ATOM 1631 C CA . ILE A 1 194 ? 11.078 -47.25 -4.898 1 94 194 ILE A CA 1
ATOM 1632 C C . ILE A 1 194 ? 9.898 -48 -5.535 1 94 194 ILE A C 1
ATOM 1634 O O . ILE A 1 194 ? 8.781 -47.469 -5.57 1 94 194 ILE A O 1
ATOM 1638 N N . ASP A 1 195 ? 10.18 -49.219 -6.023 1 93.38 195 ASP A N 1
ATOM 1639 C CA . ASP A 1 195 ? 9.148 -49.969 -6.715 1 93.38 195 ASP A CA 1
ATOM 1640 C C . ASP A 1 195 ? 8.094 -50.469 -5.738 1 93.38 195 ASP A C 1
ATOM 1642 O O . ASP A 1 195 ? 6.961 -50.75 -6.137 1 93.38 195 ASP A O 1
ATOM 1646 N N . GLU A 1 196 ? 8.43 -50.562 -4.488 1 95.62 196 GLU A N 1
ATOM 1647 C CA . GLU A 1 196 ? 7.52 -51.094 -3.463 1 95.62 196 GLU A CA 1
ATOM 1648 C C . GLU A 1 196 ? 6.562 -50 -2.986 1 95.62 196 GLU A C 1
ATOM 1650 O O . GLU A 1 196 ? 5.555 -50.281 -2.338 1 95.62 196 GLU A O 1
ATOM 1655 N N . ILE A 1 197 ? 6.879 -48.812 -3.295 1 96.44 197 ILE A N 1
ATOM 1656 C CA . ILE A 1 197 ? 5.992 -47.688 -2.959 1 96.44 197 ILE A CA 1
ATOM 1657 C C . ILE A 1 197 ? 4.887 -47.594 -4.008 1 96.44 197 ILE A C 1
ATOM 1659 O O . ILE A 1 197 ? 5.117 -47.062 -5.109 1 96.44 197 ILE A O 1
ATOM 1663 N N . ILE A 1 198 ? 3.713 -48.031 -3.654 1 96.38 198 ILE A N 1
ATOM 1664 C CA . ILE A 1 198 ? 2.594 -48.094 -4.59 1 96.38 198 ILE A CA 1
ATOM 1665 C C . ILE A 1 198 ? 1.727 -46.844 -4.418 1 96.38 198 ILE A C 1
ATOM 1667 O O . ILE A 1 198 ? 1.306 -46.5 -3.307 1 96.38 198 ILE A O 1
ATOM 1671 N N . LEU A 1 199 ? 1.498 -46.156 -5.551 1 97.31 199 LEU A N 1
ATOM 1672 C CA . LEU A 1 199 ? 0.658 -44.969 -5.562 1 97.31 199 LEU A CA 1
ATOM 1673 C C . LEU A 1 199 ? -0.761 -45.312 -6.004 1 97.31 199 LEU A C 1
ATOM 1675 O O . LEU A 1 199 ? -0.967 -46.25 -6.777 1 97.31 199 LEU A O 1
ATOM 1679 N N . LYS A 1 200 ? -1.715 -44.562 -5.512 1 96.75 200 LYS A N 1
ATOM 16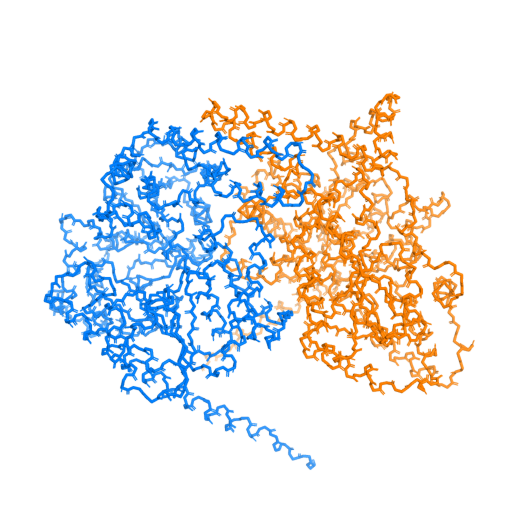80 C CA . LYS A 1 200 ? -3.068 -44.656 -6.051 1 96.75 200 LYS A CA 1
ATOM 1681 C C . LYS A 1 200 ? -3.102 -44.25 -7.523 1 96.75 200 LYS A C 1
ATOM 1683 O O . LYS A 1 200 ? -2.305 -43.438 -7.961 1 96.75 200 LYS A O 1
ATOM 1688 N N . PRO A 1 201 ? -4.02 -44.781 -8.266 1 95.19 201 PRO A N 1
ATOM 1689 C CA . PRO A 1 201 ? -4.047 -44.562 -9.711 1 95.19 201 PRO A CA 1
ATOM 1690 C C . PRO A 1 201 ? -4.082 -43.062 -10.062 1 95.19 201 PRO A C 1
ATOM 1692 O O . PRO A 1 201 ? -3.4 -42.625 -10.992 1 95.19 201 PRO A O 1
ATOM 1695 N N . GLU A 1 202 ? -4.832 -42.312 -9.32 1 93 202 GLU A N 1
ATOM 1696 C CA . GLU A 1 202 ? -4.992 -40.906 -9.633 1 93 202 GLU A CA 1
ATOM 1697 C C . GLU A 1 202 ? -3.688 -40.125 -9.422 1 93 202 GLU A C 1
ATOM 1699 O O . GLU A 1 202 ? -3.418 -39.156 -10.117 1 93 202 GLU A O 1
ATOM 1704 N N . VAL A 1 203 ? -2.885 -40.562 -8.508 1 96.25 203 VAL A N 1
ATOM 1705 C CA . VAL A 1 203 ? -1.613 -39.906 -8.227 1 96.25 203 VAL A CA 1
ATOM 1706 C C . VAL A 1 203 ? -0.517 -40.5 -9.102 1 96.25 203 VAL A C 1
ATOM 1708 O O . VAL A 1 203 ? 0.418 -39.812 -9.508 1 96.25 203 VAL A O 1
ATOM 1711 N N . GLN A 1 204 ? -0.656 -41.812 -9.445 1 95.5 204 GLN A N 1
ATOM 1712 C CA . GLN A 1 204 ? 0.289 -42.5 -10.336 1 95.5 204 GLN A CA 1
ATOM 1713 C C . GLN A 1 204 ? 0.332 -41.812 -11.703 1 95.5 204 GLN A C 1
ATOM 1715 O O . GLN A 1 204 ? 1.405 -41.625 -12.289 1 95.5 204 GLN A O 1
ATOM 1720 N N . GLU A 1 205 ? -0.831 -41.406 -12.148 1 92.75 205 GLU A N 1
ATOM 1721 C CA . GLU A 1 205 ? -0.891 -40.688 -13.422 1 92.75 205 GLU A CA 1
ATOM 1722 C C . GLU A 1 205 ? -0.08 -39.406 -13.375 1 92.75 205 GLU A C 1
ATOM 1724 O O . GLU A 1 205 ? 0.628 -39.062 -14.328 1 92.75 205 GLU A O 1
ATOM 1729 N N . MET A 1 206 ? -0.24 -38.688 -12.305 1 92.75 206 MET A N 1
ATOM 1730 C CA . MET A 1 206 ? 0.506 -37.469 -12.117 1 92.75 206 MET A CA 1
ATOM 1731 C C . MET A 1 206 ? 2.006 -37.719 -12.062 1 92.75 206 MET A C 1
ATOM 1733 O O . MET A 1 206 ? 2.789 -37.031 -12.711 1 92.75 206 MET A O 1
ATOM 1737 N N . TYR A 1 207 ? 2.361 -38.719 -11.25 1 94.69 207 TYR A N 1
ATOM 1738 C CA . TYR A 1 207 ? 3.756 -39.094 -11.094 1 94.69 207 TYR A CA 1
ATOM 1739 C C . TYR A 1 207 ? 4.367 -39.469 -12.445 1 94.69 207 TYR A C 1
ATOM 1741 O O . TYR A 1 207 ? 5.449 -39 -12.789 1 94.69 207 TYR A O 1
ATOM 1749 N N . ASP A 1 208 ? 3.664 -40.281 -13.242 1 93.06 208 ASP A N 1
ATOM 1750 C CA . ASP A 1 208 ? 4.152 -40.75 -14.539 1 93.06 208 ASP A CA 1
ATOM 1751 C C . ASP A 1 208 ? 4.297 -39.594 -15.516 1 93.06 208 ASP A C 1
ATOM 1753 O O . ASP A 1 208 ? 5.207 -39.562 -16.344 1 93.06 208 ASP A O 1
ATOM 1757 N N . PHE A 1 209 ? 3.404 -38.688 -15.375 1 91.44 209 PHE A N 1
ATOM 1758 C CA . PHE A 1 209 ? 3.424 -37.5 -16.25 1 91.44 209 PHE A CA 1
ATOM 1759 C C . PHE A 1 209 ? 4.703 -36.719 -16.047 1 91.44 209 PHE A C 1
ATOM 1761 O O . PHE A 1 209 ? 5.355 -36.312 -17.016 1 91.44 209 PHE A O 1
ATOM 1768 N N . TYR A 1 210 ? 5.156 -36.469 -14.852 1 91.06 210 TYR A N 1
ATOM 1769 C CA . TYR A 1 210 ? 6.262 -35.562 -14.562 1 91.06 210 TYR A CA 1
ATOM 1770 C C . TYR A 1 210 ? 7.598 -36.312 -14.609 1 91.06 210 TYR A C 1
ATOM 1772 O O . TYR A 1 210 ? 8.633 -35.719 -14.922 1 91.06 210 TYR A O 1
ATOM 1780 N N . VAL A 1 211 ? 7.621 -37.562 -14.32 1 89.38 211 VAL A N 1
ATOM 1781 C CA . VAL A 1 211 ? 8.859 -38.312 -14.336 1 89.38 211 VAL A CA 1
ATOM 1782 C C . VAL A 1 211 ? 9.094 -38.906 -15.727 1 89.38 211 VAL A C 1
ATOM 1784 O O . VAL A 1 211 ? 10.227 -39.25 -16.094 1 89.38 211 VAL A O 1
ATOM 1787 N N . GLY A 1 212 ? 8.055 -38.938 -16.484 1 81.44 212 GLY A N 1
ATOM 1788 C CA . GLY A 1 212 ? 8.133 -39.594 -17.781 1 81.44 212 GLY A CA 1
ATOM 1789 C C . GLY A 1 212 ? 8.836 -38.75 -18.828 1 81.44 212 GLY A C 1
ATOM 1790 O O . GLY A 1 212 ? 9.234 -37.625 -18.547 1 81.44 212 GLY A O 1
ATOM 1791 N N . SER A 1 213 ? 9.141 -39.344 -20 1 72.56 213 SER A N 1
ATOM 1792 C CA . SER A 1 213 ? 9.906 -38.75 -21.062 1 72.56 213 SER A CA 1
ATOM 1793 C C . SER A 1 213 ? 8.992 -38.125 -22.109 1 72.56 213 SER A C 1
ATOM 1795 O O . SER A 1 213 ? 9.461 -37.5 -23.062 1 72.56 213 SER A O 1
ATOM 1797 N N . GLY A 1 214 ? 7.699 -38.156 -21.922 1 68.25 214 GLY A N 1
ATOM 1798 C CA . GLY A 1 214 ? 6.797 -37.625 -22.938 1 68.25 214 GLY A CA 1
ATOM 1799 C C . GLY A 1 214 ? 6.574 -36.125 -22.812 1 68.25 214 GLY A C 1
ATOM 1800 O O . GLY A 1 214 ? 7.371 -35.406 -22.188 1 68.25 214 GLY A O 1
ATOM 1801 N N . ASP A 1 215 ? 5.621 -35.594 -23.656 1 72.25 215 ASP A N 1
ATOM 1802 C CA . ASP A 1 215 ? 5.215 -34.219 -23.625 1 72.25 215 ASP A CA 1
ATOM 1803 C C . ASP A 1 215 ? 4.641 -33.844 -22.266 1 72.25 215 ASP A C 1
ATOM 1805 O O . ASP A 1 215 ? 3.574 -34.312 -21.875 1 72.25 215 ASP A O 1
ATOM 1809 N N . ARG A 1 216 ? 5.316 -33.031 -21.531 1 76.5 216 ARG A N 1
ATOM 1810 C CA . ARG A 1 216 ? 4.945 -32.656 -20.172 1 76.5 216 ARG A CA 1
ATOM 1811 C C . ARG A 1 216 ? 4.336 -31.266 -20.125 1 76.5 216 ARG A C 1
ATOM 1813 O O . ARG A 1 216 ? 4.43 -30.578 -19.094 1 76.5 216 ARG A O 1
ATOM 1820 N N . THR A 1 217 ? 3.795 -30.828 -21.281 1 74.12 217 THR A N 1
ATOM 1821 C CA . THR A 1 217 ? 3.164 -29.5 -21.297 1 74.12 217 THR A CA 1
ATOM 1822 C C . THR A 1 217 ? 1.908 -29.5 -20.438 1 74.12 217 THR A C 1
ATOM 1824 O O . THR A 1 217 ? 1.005 -30.312 -20.625 1 74.12 217 THR A O 1
ATOM 1827 N N . PRO A 1 218 ? 1.971 -28.641 -19.469 1 74.56 218 PRO A N 1
ATOM 1828 C CA . PRO A 1 218 ? 0.778 -28.578 -18.609 1 74.56 218 PRO A CA 1
ATOM 1829 C C . PRO A 1 218 ? -0.5 -28.328 -19.406 1 74.56 218 PRO A C 1
ATOM 1831 O O . PRO A 1 218 ? -0.465 -27.656 -20.438 1 74.56 218 PRO A O 1
ATOM 1834 N N . TYR A 1 219 ? -1.625 -28.859 -18.938 1 69.81 219 TYR A N 1
ATOM 1835 C CA . TYR A 1 219 ? -2.9 -28.812 -19.656 1 69.81 219 TYR A CA 1
ATOM 1836 C C . TYR A 1 219 ? -3.342 -27.375 -19.906 1 69.81 219 TYR A C 1
ATOM 1838 O O . TYR A 1 219 ? -3.953 -27.078 -20.938 1 69.81 219 TYR A O 1
ATOM 1846 N N . TYR A 1 220 ? -2.988 -26.5 -18.969 1 66.19 220 TYR A N 1
ATOM 1847 C CA . TYR A 1 220 ? -3.494 -25.141 -19.062 1 66.19 220 TYR A CA 1
ATOM 1848 C C . TYR A 1 220 ? -2.695 -24.328 -20.062 1 66.19 220 TYR A C 1
ATOM 1850 O O . TYR A 1 220 ? -3.105 -23.234 -20.453 1 66.19 220 TYR A O 1
ATOM 1858 N N . MET A 1 221 ? -1.631 -24.797 -20.422 1 63.88 221 MET A N 1
ATOM 1859 C CA . MET A 1 221 ? -0.81 -24.125 -21.422 1 63.88 221 MET A CA 1
ATOM 1860 C C . MET A 1 221 ? -1.247 -24.5 -22.828 1 63.88 221 MET A C 1
ATOM 1862 O O . MET A 1 221 ? -0.855 -23.844 -23.797 1 63.88 221 MET A O 1
ATOM 1866 N N . LYS A 1 222 ? -2.064 -25.609 -22.828 1 57.47 222 LYS A N 1
ATOM 1867 C CA . LYS A 1 222 ? -2.549 -26.047 -24.125 1 57.47 222 LYS A CA 1
ATOM 1868 C C . LYS A 1 222 ? -3.703 -25.172 -24.609 1 57.47 222 LYS A C 1
ATOM 1870 O O . LYS A 1 222 ? -4.438 -24.609 -23.797 1 57.47 222 LYS A O 1
ATOM 1875 N N . LEU A 1 223 ? -3.758 -24.672 -25.797 1 48.97 223 LEU A N 1
ATOM 1876 C CA . LEU A 1 223 ? -4.602 -23.672 -26.438 1 48.97 223 LEU A CA 1
ATOM 1877 C C . LEU A 1 223 ? -6.078 -23.953 -26.156 1 48.97 223 LEU A C 1
ATOM 1879 O O . LEU A 1 223 ? -6.535 -25.078 -26.297 1 48.97 223 LEU A O 1
ATOM 1883 N N . SER A 1 224 ? -6.746 -23.203 -25.172 1 49.53 224 SER A N 1
ATOM 1884 C CA . SER A 1 224 ? -8.18 -23.281 -24.906 1 49.53 224 SER A CA 1
ATOM 1885 C C . SER A 1 224 ? -8.969 -22.484 -25.953 1 49.53 224 SER A C 1
ATOM 1887 O O . SER A 1 224 ? -8.414 -21.609 -26.625 1 49.53 224 SER A O 1
ATOM 1889 N N . LYS A 1 225 ? -10.305 -22.875 -26.047 1 43.31 225 LYS A N 1
ATOM 1890 C CA . LYS A 1 225 ? -11.305 -22.219 -26.875 1 43.31 225 LYS A CA 1
ATOM 1891 C C . LYS A 1 225 ? -11.562 -20.797 -26.375 1 43.31 225 LYS A C 1
ATOM 1893 O O . LYS A 1 225 ? -11.414 -20.5 -25.188 1 43.31 225 LYS A O 1
ATOM 1898 N N . ILE A 1 226 ? -11.797 -19.719 -27.188 1 42.56 226 ILE A N 1
ATOM 1899 C CA . ILE A 1 226 ? -11.953 -18.281 -27.094 1 42.56 226 ILE A CA 1
ATOM 1900 C C . ILE A 1 226 ? -13.289 -17.953 -26.438 1 42.56 226 ILE A C 1
ATOM 1902 O O . ILE A 1 226 ? -14.344 -18.438 -26.859 1 42.56 226 ILE A O 1
ATOM 1906 N N . HIS A 1 227 ? -13.406 -17.516 -25.156 1 42.91 227 HIS A N 1
ATOM 1907 C CA . HIS A 1 227 ? -14.672 -17.047 -24.578 1 42.91 227 HIS A CA 1
ATOM 1908 C C . HIS A 1 227 ? -14.656 -15.531 -24.391 1 42.91 227 HIS A C 1
ATOM 1910 O O . HIS A 1 227 ? -13.648 -14.961 -23.969 1 42.91 227 HIS A O 1
ATOM 1916 N N . PHE A 1 228 ? -15.797 -14.781 -24.844 1 42.62 228 PHE A N 1
ATOM 1917 C CA . PHE A 1 228 ? -15.859 -13.328 -24.797 1 42.62 228 PHE A CA 1
ATOM 1918 C C . PHE A 1 228 ? -16.453 -12.859 -23.469 1 42.62 228 PHE A C 1
ATOM 1920 O O . PHE A 1 228 ? -17.344 -13.508 -22.922 1 42.62 228 PHE A O 1
ATOM 1927 N N . ARG A 1 229 ? -15.984 -11.828 -22.859 1 43.19 229 ARG A N 1
ATOM 1928 C CA . ARG A 1 229 ? -16.391 -11.289 -21.562 1 43.19 229 ARG A CA 1
ATOM 1929 C C . ARG A 1 229 ? -17.781 -10.688 -21.625 1 43.19 229 ARG A C 1
ATOM 1931 O O . ARG A 1 229 ? -18.547 -10.789 -20.672 1 43.19 229 ARG A O 1
ATOM 1938 N N . HIS A 1 230 ? -18.141 -9.844 -22.547 1 42.78 230 HIS A N 1
ATOM 1939 C CA . HIS A 1 230 ? -19.438 -9.172 -22.625 1 42.78 230 HIS A CA 1
ATOM 1940 C C . HIS A 1 230 ? -20.438 -10 -23.438 1 42.78 230 HIS A C 1
ATOM 1942 O O . HIS A 1 230 ? -20.109 -10.5 -24.516 1 42.78 230 HIS A O 1
ATOM 1948 N N . GLU A 1 231 ? -21.531 -10.078 -22.75 1 42.78 231 GLU A N 1
ATOM 1949 C CA . GLU A 1 231 ? -22.625 -10.859 -23.312 1 42.78 231 GLU A CA 1
ATOM 1950 C C . GLU A 1 231 ? -23 -10.367 -24.719 1 42.78 231 GLU A C 1
ATOM 1952 O O . GLU A 1 231 ? -23.328 -11.172 -25.594 1 42.78 231 GLU A O 1
ATOM 1957 N N . ILE A 1 232 ? -23.062 -9.078 -24.828 1 49.09 232 ILE A N 1
ATOM 1958 C CA . ILE A 1 232 ? -23.453 -8.57 -26.141 1 49.09 232 ILE A CA 1
ATOM 1959 C C . ILE A 1 232 ? -22.484 -9.102 -27.203 1 49.09 232 ILE A C 1
ATOM 1961 O O . ILE A 1 232 ? -22.906 -9.484 -28.297 1 49.09 232 ILE A O 1
ATOM 1965 N N . PHE A 1 233 ? -21.359 -9.172 -26.844 1 53.09 233 PHE A N 1
ATOM 1966 C CA . PHE A 1 233 ? -20.406 -9.656 -27.844 1 53.09 233 PHE A CA 1
ATOM 1967 C C . PHE A 1 233 ? -20.5 -11.164 -27.984 1 53.09 233 PHE A C 1
ATOM 1969 O O . PHE A 1 233 ? -20.375 -11.695 -29.094 1 53.09 233 PHE A O 1
ATOM 1976 N N . ASN A 1 234 ? -20.797 -11.688 -26.859 1 49.62 234 ASN A N 1
ATOM 1977 C CA . ASN A 1 234 ? -21.172 -13.094 -26.969 1 49.62 234 ASN A CA 1
ATOM 1978 C C . ASN A 1 234 ? -22.406 -13.289 -27.844 1 49.62 234 ASN A C 1
ATOM 1980 O O . ASN A 1 234 ? -22.453 -14.195 -28.672 1 49.62 234 ASN A O 1
ATOM 1984 N N . CYS A 1 235 ? -23.328 -12.414 -27.516 1 48.62 235 CYS A N 1
ATOM 1985 C CA . CYS A 1 235 ? -24.547 -12.414 -28.328 1 48.62 235 CYS A CA 1
ATOM 1986 C C . CYS A 1 235 ? -24.234 -12.07 -29.781 1 48.62 235 CYS A C 1
ATOM 1988 O O . CYS A 1 235 ? -24.719 -12.742 -30.688 1 48.62 235 CYS A O 1
ATOM 1990 N N . LEU A 1 236 ? -23.5 -11.086 -29.969 1 52.88 236 LEU A N 1
ATOM 1991 C CA . LEU A 1 236 ? -23.156 -10.75 -31.344 1 52.88 236 LEU A CA 1
ATOM 1992 C C . LEU A 1 236 ? -22.297 -11.828 -31.984 1 52.88 236 LEU A C 1
ATOM 1994 O O . LEU A 1 236 ? -22.5 -12.211 -33.125 1 52.88 236 LEU A O 1
ATOM 1998 N N . TYR A 1 237 ? -21.453 -12.273 -31.188 1 53.25 237 TYR A N 1
ATOM 1999 C CA . TYR A 1 237 ? -20.594 -13.359 -31.625 1 53.25 237 TYR A CA 1
ATOM 2000 C C . TYR A 1 237 ? -21.391 -14.617 -31.922 1 53.25 237 TYR A C 1
ATOM 2002 O O . TYR A 1 237 ? -21.156 -15.297 -32.938 1 53.25 237 TYR A O 1
ATOM 2010 N N . ASN A 1 238 ? -22.344 -14.789 -31.047 1 51.84 238 ASN A N 1
ATOM 2011 C CA . ASN A 1 238 ? -23.156 -15.992 -31.219 1 51.84 238 ASN A CA 1
ATOM 2012 C C . ASN A 1 238 ? -24.219 -15.812 -32.281 1 51.84 238 ASN A C 1
ATOM 2014 O O . ASN A 1 238 ? -24.625 -16.781 -32.938 1 51.84 238 ASN A O 1
ATOM 2018 N N . ASN A 1 239 ? -24.641 -14.586 -32.438 1 52.16 239 ASN A N 1
ATOM 2019 C CA . ASN A 1 239 ? -25.828 -14.406 -33.281 1 52.16 239 ASN A CA 1
ATOM 2020 C C . ASN A 1 239 ? -25.469 -13.711 -34.594 1 52.16 239 ASN A C 1
ATOM 2022 O O . ASN A 1 239 ? -26.281 -13.68 -35.5 1 52.16 239 ASN A O 1
ATOM 2026 N N . PHE A 1 240 ? -24.406 -12.891 -34.625 1 55.28 240 PHE A N 1
ATOM 2027 C CA . PHE A 1 240 ? -24.109 -12.195 -35.875 1 55.28 240 PHE A CA 1
ATOM 2028 C C . PHE A 1 240 ? -22.781 -12.688 -36.438 1 55.28 240 PHE A C 1
ATOM 2030 O O . PHE A 1 240 ? -21.734 -12.586 -35.812 1 55.28 240 PHE A O 1
ATOM 2037 N N . ALA A 1 241 ? -22.859 -13.227 -37.531 1 51.25 241 ALA A N 1
ATOM 2038 C CA . ALA A 1 241 ? -21.75 -13.852 -38.25 1 51.25 241 ALA A CA 1
ATOM 2039 C C . ALA A 1 241 ? -20.609 -12.867 -38.469 1 51.25 241 ALA A C 1
ATOM 2041 O O . ALA A 1 241 ? -19.438 -13.219 -38.312 1 51.25 241 ALA A O 1
ATOM 2042 N N . LEU A 1 242 ? -20.938 -11.664 -38.688 1 55.31 242 LEU A N 1
ATOM 2043 C CA . LEU A 1 242 ? -19.922 -10.648 -38.969 1 55.31 242 LEU A CA 1
ATOM 2044 C C . LEU A 1 242 ? -19.141 -10.297 -37.719 1 55.31 242 LEU A C 1
ATOM 2046 O O . LEU A 1 242 ? -17.922 -10.133 -37.781 1 55.31 242 LEU A O 1
ATOM 2050 N N . ALA A 1 243 ? -19.766 -10.141 -36.688 1 53.75 243 ALA A N 1
ATOM 2051 C CA . ALA A 1 243 ? -19.094 -9.836 -35.438 1 53.75 243 ALA A CA 1
ATOM 2052 C C . ALA A 1 243 ? -18.172 -10.977 -35 1 53.75 243 ALA A C 1
ATOM 2054 O O . ALA A 1 243 ? -17.062 -10.742 -34.531 1 53.75 243 ALA A O 1
ATOM 2055 N N . ARG A 1 244 ? -18.656 -12.141 -35.188 1 52.38 244 ARG A N 1
ATOM 2056 C CA . ARG A 1 244 ? -17.828 -13.312 -34.938 1 52.38 244 ARG A CA 1
ATOM 2057 C C . ARG A 1 244 ? -16.625 -13.32 -35.875 1 52.38 244 ARG A C 1
ATOM 2059 O O . ARG A 1 244 ? -15.508 -13.633 -35.469 1 52.38 244 ARG A O 1
ATOM 2066 N N . MET A 1 245 ? -16.938 -13.031 -37.062 1 50.53 245 MET A N 1
ATOM 2067 C CA . MET A 1 245 ? -15.867 -12.977 -38.062 1 50.53 245 MET A CA 1
ATOM 2068 C C . MET A 1 245 ? -14.836 -11.922 -37.656 1 50.53 245 MET A C 1
ATOM 2070 O O . MET A 1 245 ? -13.625 -12.172 -37.719 1 50.53 245 MET A O 1
ATOM 2074 N N . VAL A 1 246 ? -15.328 -10.797 -37.281 1 54.25 246 VAL A N 1
ATOM 2075 C CA . VAL A 1 246 ? -14.422 -9.703 -36.938 1 54.25 246 VAL A CA 1
ATOM 2076 C C . VAL A 1 246 ? -13.656 -10.047 -35.656 1 54.25 246 VAL A C 1
ATOM 2078 O O . VAL A 1 246 ? -12.445 -9.852 -35.594 1 54.25 246 VAL A O 1
ATOM 2081 N N . VAL A 1 247 ? -14.43 -10.531 -34.781 1 53.28 247 VAL A N 1
ATOM 2082 C CA . VAL A 1 247 ? -13.789 -10.922 -33.531 1 53.28 247 VAL A CA 1
ATOM 2083 C C . VAL A 1 247 ? -12.844 -12.094 -33.781 1 53.28 247 VAL A C 1
ATOM 2085 O O . VAL A 1 247 ? -11.719 -12.102 -33.281 1 53.28 247 VAL A O 1
ATOM 2088 N N . ASN A 1 248 ? -13.43 -13.031 -34.5 1 50.59 248 ASN A N 1
ATOM 2089 C CA . ASN A 1 248 ? -12.594 -14.18 -34.844 1 50.59 248 ASN A CA 1
ATOM 2090 C C . ASN A 1 248 ? -11.391 -13.773 -35.688 1 50.59 248 ASN A C 1
ATOM 2092 O O . ASN A 1 248 ? -10.289 -14.289 -35.5 1 50.59 248 ASN A O 1
ATOM 2096 N N . LEU A 1 249 ? -11.68 -12.938 -36.562 1 52.25 249 LEU A N 1
ATOM 2097 C CA . LEU A 1 249 ? -10.578 -12.422 -37.344 1 52.25 249 LEU A CA 1
ATOM 2098 C C . LEU A 1 249 ? -9.578 -11.656 -36.5 1 52.25 249 LEU A C 1
ATOM 2100 O O . LEU A 1 249 ? -8.367 -11.789 -36.656 1 52.25 249 LEU A O 1
ATOM 2104 N N . LYS A 1 250 ? -10.172 -10.867 -35.656 1 54.19 250 LYS A N 1
ATOM 2105 C CA . LYS A 1 250 ? -9.305 -10.141 -34.75 1 54.19 250 LYS A CA 1
ATOM 2106 C C . LYS A 1 250 ? -8.516 -11.109 -33.875 1 54.19 250 LYS A C 1
ATOM 2108 O O . LYS A 1 250 ? -7.305 -10.938 -33.688 1 54.19 250 LYS A O 1
ATOM 2113 N N . ILE A 1 251 ? -9.234 -12.008 -33.375 1 53 251 ILE A N 1
ATOM 2114 C CA . ILE A 1 251 ? -8.578 -13.008 -32.531 1 53 251 ILE A CA 1
ATOM 2115 C C . ILE A 1 251 ? -7.582 -13.812 -33.375 1 53 251 ILE A C 1
ATOM 2117 O O . ILE A 1 251 ? -6.449 -14.047 -32.938 1 53 251 ILE A O 1
ATOM 2121 N N . LYS A 1 252 ? -8.102 -14.25 -34.5 1 51.75 252 LYS A N 1
ATOM 2122 C CA . LYS A 1 252 ? -7.242 -15.07 -35.375 1 51.75 252 LYS A CA 1
ATOM 2123 C C . LYS A 1 252 ? -6.062 -14.258 -35.906 1 51.75 252 LYS A C 1
ATOM 2125 O O . LYS A 1 252 ? -4.953 -14.781 -36.031 1 51.75 252 LYS A O 1
ATOM 2130 N N . LEU A 1 253 ? -6.43 -13.031 -36.188 1 53.72 253 LEU A N 1
ATOM 2131 C CA . LEU A 1 253 ? -5.379 -12.273 -36.844 1 53.72 253 LEU A CA 1
ATOM 2132 C C . LEU A 1 253 ? -4.57 -11.453 -35.875 1 53.72 253 LEU A C 1
ATOM 2134 O O . LEU A 1 253 ? -3.521 -10.906 -36.219 1 53.72 253 LEU A O 1
ATOM 2138 N N . CYS A 1 254 ? -5.07 -11.367 -34.688 1 55.59 254 CYS A N 1
ATOM 2139 C CA . CYS A 1 254 ? -4.379 -10.531 -33.719 1 55.59 254 CYS A CA 1
ATOM 2140 C C . CYS A 1 254 ? -3.018 -11.109 -33.375 1 55.59 254 CYS A C 1
ATOM 2142 O O . CYS A 1 254 ? -2.166 -10.422 -32.812 1 55.59 254 CYS A O 1
ATOM 2144 N N . ASN A 1 255 ? -2.908 -12.336 -33.719 1 59.25 255 ASN A N 1
ATOM 2145 C CA . ASN A 1 255 ? -1.571 -12.883 -33.5 1 59.25 255 ASN A CA 1
ATOM 2146 C C . ASN A 1 255 ? -0.55 -12.258 -34.438 1 59.25 255 ASN A C 1
ATOM 2148 O O . ASN A 1 255 ? 0.655 -12.32 -34.188 1 59.25 255 ASN A O 1
ATOM 2152 N N . LYS A 1 256 ? -1.179 -11.594 -35.438 1 65.75 256 LYS A N 1
ATOM 2153 C CA . LYS A 1 256 ? -0.255 -10.961 -36.375 1 65.75 256 LYS A CA 1
ATOM 2154 C C . LYS A 1 256 ? 0.032 -9.523 -35.969 1 65.75 256 LYS A C 1
ATOM 2156 O O . LYS A 1 256 ? -0.885 -8.773 -35.625 1 65.75 256 LYS A O 1
ATOM 2161 N N . ARG A 1 257 ? 1.208 -9.125 -36 1 72.31 257 ARG A N 1
ATOM 2162 C CA . ARG A 1 257 ? 1.693 -7.816 -35.562 1 72.31 257 ARG A CA 1
ATOM 2163 C C . ARG A 1 257 ? 0.97 -6.691 -36.281 1 72.31 257 ARG A C 1
ATOM 2165 O O . ARG A 1 257 ? 0.626 -5.672 -35.688 1 72.31 257 ARG A O 1
ATOM 2172 N N . TYR A 1 258 ? 0.719 -6.867 -37.594 1 76.5 258 TYR A N 1
ATOM 2173 C CA . TYR A 1 258 ? 0.128 -5.785 -38.375 1 76.5 258 TYR A CA 1
ATOM 2174 C C . TYR A 1 258 ? -1.328 -5.562 -38 1 76.5 258 TYR A C 1
ATOM 2176 O O . TYR A 1 258 ? -1.825 -4.438 -38.031 1 76.5 258 TYR A O 1
ATOM 2184 N N . VAL A 1 259 ? -1.992 -6.629 -37.562 1 74.94 259 VAL A N 1
ATOM 2185 C CA . VAL A 1 259 ? -3.379 -6.5 -37.125 1 74.94 259 VAL A CA 1
ATOM 2186 C C . VAL A 1 259 ? -3.434 -5.773 -35.781 1 74.94 259 VAL A C 1
ATOM 2188 O O . VAL A 1 259 ? -4.262 -4.883 -35.594 1 74.94 259 VAL A O 1
ATOM 2191 N N . ARG A 1 260 ? -2.555 -6.145 -34.969 1 76.75 260 ARG A N 1
ATOM 2192 C CA . ARG A 1 260 ? -2.496 -5.465 -33.656 1 76.75 260 ARG A CA 1
ATOM 2193 C C . ARG A 1 260 ? -2.191 -3.979 -33.844 1 76.75 260 ARG A C 1
ATOM 2195 O O . ARG A 1 260 ? -2.795 -3.133 -33.188 1 76.75 260 ARG A O 1
ATOM 2202 N N . ALA A 1 261 ? -1.323 -3.746 -34.75 1 78.38 261 ALA A N 1
ATOM 2203 C CA . ALA A 1 261 ? -0.955 -2.359 -35.031 1 78.38 261 ALA A CA 1
ATOM 2204 C C . ALA A 1 261 ? -2.16 -1.554 -35.5 1 78.38 261 ALA A C 1
ATOM 2206 O O . ALA A 1 261 ? -2.316 -0.385 -35.156 1 78.38 261 ALA A O 1
ATOM 2207 N N . PHE A 1 262 ? -2.934 -2.254 -36.281 1 82.38 262 PHE A N 1
ATOM 2208 C CA . PHE A 1 262 ? -4.129 -1.586 -36.781 1 82.38 262 PHE A CA 1
ATOM 2209 C C . PHE A 1 262 ? -5.086 -1.254 -35.656 1 82.38 262 PHE A C 1
ATOM 2211 O O . PHE A 1 262 ? -5.594 -0.134 -35.562 1 82.38 262 PHE A O 1
ATOM 2218 N N . TRP A 1 263 ? -5.305 -2.178 -34.75 1 79.75 263 TRP A N 1
ATOM 2219 C CA . TRP A 1 263 ? -6.203 -1.944 -33.625 1 79.75 263 TRP A CA 1
ATOM 2220 C C . TRP A 1 263 ? -5.652 -0.864 -32.719 1 79.75 263 TRP A C 1
ATOM 2222 O O . TRP A 1 263 ? -6.398 -0.006 -32.25 1 79.75 263 TRP A O 1
ATOM 2232 N N . TYR A 1 264 ? -4.387 -0.938 -32.469 1 81.88 264 TYR A N 1
ATOM 2233 C CA . TYR A 1 264 ? -3.771 0.102 -31.656 1 81.88 264 TYR A CA 1
ATOM 2234 C C . TYR A 1 264 ? -3.943 1.474 -32.312 1 81.88 264 TYR A C 1
ATOM 2236 O O . TYR A 1 264 ? -4.18 2.465 -31.609 1 81.88 264 TYR A O 1
ATOM 2244 N N . PHE A 1 265 ? -3.844 1.421 -33.594 1 87.44 265 PHE A N 1
ATOM 2245 C CA . PHE A 1 265 ? -4.039 2.666 -34.344 1 87.44 265 PHE A CA 1
ATOM 2246 C C . PHE A 1 265 ? -5.441 3.217 -34.094 1 87.44 265 PHE A C 1
ATOM 2248 O O . PHE A 1 265 ? -5.605 4.402 -33.812 1 87.44 265 PHE A O 1
ATOM 2255 N N . LEU A 1 266 ? -6.426 2.373 -34.125 1 88.12 266 LEU A N 1
ATOM 2256 C CA . LEU A 1 266 ? -7.809 2.797 -33.906 1 88.12 266 LEU A CA 1
ATOM 2257 C C . LEU A 1 266 ? -8.023 3.289 -32.5 1 88.12 266 LEU A C 1
ATOM 2259 O O . LEU A 1 266 ? -8.734 4.27 -32.281 1 88.12 266 LEU A O 1
ATOM 2263 N N . TYR A 1 267 ? -7.445 2.59 -31.547 1 87.19 267 TYR A N 1
ATOM 2264 C CA . TYR A 1 267 ? -7.547 3.012 -30.156 1 87.19 267 TYR A CA 1
ATOM 2265 C C . TYR A 1 267 ? -6.898 4.375 -29.953 1 87.19 267 TYR A C 1
ATOM 2267 O O . TYR A 1 267 ? -7.418 5.207 -29.203 1 87.19 267 TYR A O 1
ATOM 2275 N N . ARG A 1 268 ? -5.801 4.559 -30.641 1 91.69 268 ARG A N 1
ATOM 2276 C CA . ARG A 1 268 ? -5.102 5.836 -30.531 1 91.69 268 ARG A CA 1
ATOM 2277 C C . ARG A 1 268 ? -5.922 6.965 -31.141 1 91.69 268 ARG A C 1
ATOM 2279 O O . ARG A 1 268 ? -5.98 8.062 -30.594 1 91.69 268 ARG A O 1
ATOM 2286 N N . VAL A 1 269 ? -6.551 6.652 -32.219 1 93.69 269 VAL A N 1
ATOM 2287 C CA . VAL A 1 269 ? -7.406 7.641 -32.875 1 93.69 269 VAL A CA 1
ATOM 2288 C C . VAL A 1 269 ? -8.562 8 -31.938 1 93.69 269 VAL A C 1
ATOM 2290 O O . VAL A 1 269 ? -8.891 9.18 -31.781 1 93.69 269 VAL A O 1
ATOM 2293 N N . ASN A 1 270 ? -9.133 7 -31.359 1 92.25 270 ASN A N 1
ATOM 2294 C CA . ASN A 1 270 ? -10.227 7.223 -30.406 1 92.25 270 ASN A CA 1
ATOM 2295 C C . ASN A 1 270 ? -9.773 8.086 -29.234 1 92.25 270 ASN A C 1
ATOM 2297 O O . ASN A 1 270 ? -10.508 8.969 -28.781 1 92.25 270 ASN A O 1
ATOM 2301 N N . PHE A 1 271 ? -8.617 7.809 -28.812 1 93.12 271 PHE A N 1
ATOM 2302 C CA . PHE A 1 271 ? -8.062 8.57 -27.688 1 93.12 271 PHE A CA 1
ATOM 2303 C C . PHE A 1 271 ? -7.832 10.023 -28.094 1 93.12 271 PHE A C 1
ATOM 2305 O O . PHE A 1 271 ? -8.156 10.938 -27.328 1 93.12 271 PHE A O 1
ATOM 2312 N N . ILE A 1 272 ? -7.324 10.203 -29.25 1 93.94 272 ILE A N 1
ATOM 2313 C CA . ILE A 1 272 ? -7.027 11.539 -29.75 1 93.94 272 ILE A CA 1
ATOM 2314 C C . ILE A 1 272 ? -8.328 12.32 -29.938 1 93.94 272 ILE A C 1
ATOM 2316 O O . ILE A 1 272 ? -8.391 13.516 -29.656 1 93.94 272 ILE A O 1
ATOM 2320 N N . PHE A 1 273 ? -9.289 11.633 -30.375 1 92.12 273 PHE A N 1
ATOM 2321 C CA . PHE A 1 273 ? -10.602 12.266 -30.5 1 92.12 273 PHE A CA 1
ATOM 2322 C C . PHE A 1 273 ? -11.102 12.75 -29.156 1 92.12 273 PHE A C 1
ATOM 2324 O O . PHE A 1 273 ? -11.625 13.867 -29.047 1 92.12 273 PHE A O 1
ATOM 2331 N N . GLY A 1 274 ? -10.938 11.906 -28.188 1 91.06 274 GLY A N 1
ATOM 2332 C CA . GLY A 1 274 ? -11.297 12.32 -26.844 1 91.06 274 GLY A CA 1
ATOM 2333 C C . GLY A 1 274 ? -10.5 13.508 -26.344 1 91.06 274 GLY A C 1
ATOM 2334 O O . GLY A 1 274 ? -11.047 14.422 -25.734 1 91.06 274 GLY A O 1
ATOM 2335 N N . ALA A 1 275 ? -9.242 13.492 -26.688 1 92.5 275 ALA A N 1
ATOM 2336 C CA . ALA A 1 275 ? -8.375 14.594 -26.281 1 92.5 275 ALA A CA 1
ATOM 2337 C C . ALA A 1 275 ? -8.781 15.898 -26.969 1 92.5 275 ALA A C 1
ATOM 2339 O O . ALA A 1 275 ? -8.703 16.969 -26.375 1 92.5 275 ALA A O 1
ATOM 2340 N N . PHE A 1 276 ? -9.297 15.766 -28.109 1 91.56 276 PHE A N 1
ATOM 2341 C CA . PHE A 1 276 ? -9.734 16.938 -28.875 1 91.56 276 PHE A CA 1
ATOM 2342 C C . PHE A 1 276 ? -11 17.516 -28.25 1 91.56 276 PHE A C 1
ATOM 2344 O O . PHE A 1 276 ? -11.141 18.75 -28.172 1 91.56 276 PHE A O 1
ATOM 2351 N N . ILE A 1 277 ? -11.828 16.703 -27.859 1 90.25 277 ILE A N 1
ATOM 2352 C CA . ILE A 1 277 ? -13.039 17.172 -27.188 1 90.25 277 ILE A CA 1
ATOM 2353 C C . ILE A 1 277 ? -12.664 17.875 -25.891 1 90.25 277 ILE A C 1
ATOM 2355 O O . ILE A 1 277 ? -13.203 18.938 -25.578 1 90.25 277 ILE A O 1
ATOM 2359 N N . ARG A 1 278 ? -11.719 17.234 -25.188 1 89.69 278 ARG A N 1
ATOM 2360 C CA . ARG A 1 278 ? -11.266 17.812 -23.938 1 89.69 278 ARG A CA 1
ATOM 2361 C C . ARG A 1 278 ? -10.602 19.172 -24.156 1 89.69 278 ARG A C 1
ATOM 2363 O O . ARG A 1 278 ? -10.656 20.047 -23.297 1 89.69 278 ARG A O 1
ATOM 2370 N N . LEU A 1 279 ? -10.016 19.312 -25.328 1 89.94 279 LEU A N 1
ATOM 2371 C CA . LEU A 1 279 ? -9.32 20.547 -25.672 1 89.94 279 LEU A CA 1
ATOM 2372 C C . LEU A 1 279 ? -10.266 21.75 -25.609 1 89.94 279 LEU A C 1
ATOM 2374 O O . LEU A 1 279 ? -9.883 22.812 -25.125 1 89.94 279 LEU A O 1
ATOM 2378 N N . PHE A 1 280 ? -11.531 21.516 -25.922 1 85.06 280 PHE A N 1
ATOM 2379 C CA . PHE A 1 280 ? -12.43 22.656 -26.031 1 85.06 280 PHE A CA 1
ATOM 2380 C C . PHE A 1 280 ? -13.492 22.625 -24.938 1 85.06 280 PHE A C 1
ATOM 2382 O O . PHE A 1 280 ? -14.289 23.562 -24.828 1 85.06 280 PHE A O 1
ATOM 2389 N N . SER A 1 281 ? -13.484 21.609 -24.188 1 84.94 281 SER A N 1
ATOM 2390 C CA . SER A 1 281 ? -14.523 21.5 -23.172 1 84.94 281 SER A CA 1
ATOM 2391 C C . SER A 1 281 ? -13.945 21.672 -21.781 1 84.94 281 SER A C 1
ATOM 2393 O O . SER A 1 281 ? -12.93 21.078 -21.438 1 84.94 281 SER A O 1
ATOM 2395 N N . TRP A 1 282 ? -14.656 22.5 -21.031 1 82.62 282 TRP A N 1
ATOM 2396 C CA . TRP A 1 282 ? -14.234 22.719 -19.641 1 82.62 282 TRP A CA 1
ATOM 2397 C C . TRP A 1 282 ? -15.211 22.078 -18.672 1 82.62 282 TRP A C 1
ATOM 2399 O O . TRP A 1 282 ? -15.133 22.312 -17.453 1 82.62 282 TRP A O 1
ATOM 2409 N N . SER A 1 283 ? -16.062 21.234 -19.25 1 86.56 283 SER A N 1
ATOM 2410 C CA . SER A 1 283 ? -17.062 20.609 -18.406 1 86.56 283 SER A CA 1
ATOM 2411 C C . SER A 1 283 ? -16.469 19.438 -17.625 1 86.56 283 SER A C 1
ATOM 2413 O O . SER A 1 283 ? -15.547 18.766 -18.094 1 86.56 283 SER A O 1
ATOM 2415 N N . ILE A 1 284 ? -17.047 19.266 -16.469 1 89.31 284 ILE A N 1
ATOM 2416 C CA . ILE A 1 284 ? -16.656 18.172 -15.594 1 89.31 284 ILE A CA 1
ATOM 2417 C C . ILE A 1 284 ? -16.969 16.844 -16.281 1 89.31 284 ILE A C 1
ATOM 2419 O O . ILE A 1 284 ? -16.172 15.898 -16.203 1 89.31 284 ILE A O 1
ATOM 2423 N N . ASN A 1 285 ? -18.016 16.797 -16.953 1 89.5 285 ASN A N 1
ATOM 2424 C CA . ASN A 1 285 ? -18.422 15.57 -17.625 1 89.5 285 ASN A CA 1
ATOM 2425 C C . ASN A 1 285 ? -17.438 15.188 -18.734 1 89.5 285 ASN A C 1
ATOM 2427 O O . ASN A 1 285 ? -17.094 14.016 -18.891 1 89.5 285 ASN A O 1
ATOM 2431 N N . ALA A 1 286 ? -17.016 16.203 -19.422 1 90.44 286 ALA A N 1
ATOM 2432 C CA . ALA A 1 286 ? -16.031 15.945 -20.469 1 90.44 286 ALA A CA 1
ATOM 2433 C C . ALA A 1 286 ? -14.719 15.453 -19.875 1 90.44 286 ALA A C 1
ATOM 2435 O O . ALA A 1 286 ? -14.055 14.586 -20.453 1 90.44 286 ALA A O 1
ATOM 2436 N N . TYR A 1 287 ? -14.391 16.016 -18.781 1 90.81 287 TYR A N 1
ATOM 2437 C CA . TYR A 1 287 ? -13.172 15.609 -18.094 1 90.81 287 TYR A CA 1
ATOM 2438 C C . TYR A 1 287 ? -13.25 14.141 -17.688 1 90.81 287 TYR A C 1
ATOM 2440 O O . TYR A 1 287 ? -12.344 13.359 -17.969 1 90.81 287 TYR A O 1
ATOM 2448 N N . LYS A 1 288 ? -14.273 13.758 -17.062 1 88.5 288 LYS A N 1
ATOM 2449 C CA . LYS A 1 288 ? -14.445 12.391 -16.578 1 88.5 288 LYS A CA 1
ATOM 2450 C C . LYS A 1 288 ? -14.523 11.406 -17.75 1 88.5 288 LYS A C 1
ATOM 2452 O O . LYS A 1 288 ? -13.977 10.305 -17.656 1 88.5 288 LYS A O 1
ATOM 2457 N N . TRP A 1 289 ? -15.18 11.883 -18.766 1 89.75 289 TRP A N 1
ATOM 2458 C CA . TRP A 1 289 ? -15.281 11.055 -19.953 1 89.75 289 TRP A CA 1
ATOM 2459 C C . TRP A 1 289 ? -13.906 10.797 -20.562 1 89.75 289 TRP A C 1
ATOM 2461 O O . TRP A 1 289 ? -13.594 9.664 -20.938 1 89.75 289 TRP A O 1
ATOM 2471 N N . PHE A 1 290 ? -13.133 11.797 -20.609 1 91.56 290 PHE A N 1
ATOM 2472 C CA . PHE A 1 290 ? -11.789 11.672 -21.172 1 91.56 290 PHE A CA 1
ATOM 2473 C C . PHE A 1 290 ? -10.914 10.805 -20.281 1 91.56 290 PHE A C 1
ATOM 2475 O O . PHE A 1 290 ? -10.102 10.016 -20.766 1 91.56 290 PHE A O 1
ATOM 2482 N N . GLU A 1 291 ? -11.031 10.977 -19.016 1 87.75 291 GLU A N 1
ATOM 2483 C CA . GLU A 1 291 ? -10.281 10.156 -18.062 1 87.75 291 GLU A CA 1
ATOM 2484 C C . GLU A 1 291 ? -10.539 8.672 -18.297 1 87.75 291 GLU A C 1
ATOM 2486 O O . GLU A 1 291 ? -9.617 7.855 -18.219 1 87.75 291 GLU A O 1
ATOM 2491 N N . LYS A 1 292 ? -11.727 8.312 -18.625 1 85.12 292 LYS A N 1
ATOM 2492 C CA . LYS A 1 292 ? -12.094 6.914 -18.859 1 85.12 292 LYS A CA 1
ATOM 2493 C C . LYS A 1 292 ? -11.422 6.371 -20.125 1 85.12 292 LYS A C 1
ATOM 2495 O O . LYS A 1 292 ? -11.172 5.172 -20.219 1 85.12 292 LYS A O 1
ATOM 2500 N N . LYS A 1 293 ? -11.094 7.23 -21.031 1 86.69 293 LYS A N 1
ATOM 2501 C CA . LYS A 1 293 ? -10.484 6.805 -22.297 1 86.69 293 LYS A CA 1
ATOM 2502 C C . LYS A 1 293 ? -9.047 6.336 -22.062 1 86.69 293 LYS A C 1
ATOM 2504 O O . LYS A 1 293 ? -8.539 5.508 -22.828 1 86.69 293 LYS A O 1
ATOM 2509 N N . LYS A 1 294 ? -8.43 6.895 -21.047 1 83.69 294 LYS A N 1
ATOM 2510 C CA . LYS A 1 294 ? -7.082 6.457 -20.688 1 83.69 294 LYS A CA 1
ATOM 2511 C C . LYS A 1 294 ? -7.035 4.949 -20.453 1 83.69 294 LYS A C 1
ATOM 2513 O O . LYS A 1 294 ? -6.082 4.281 -20.875 1 83.69 294 LYS A O 1
ATOM 2518 N N . TYR A 1 295 ? -8.062 4.469 -19.953 1 76.31 295 TYR A N 1
ATOM 2519 C CA . TYR A 1 295 ? -8.062 3.072 -19.531 1 76.31 295 TYR A CA 1
ATOM 2520 C C . TYR A 1 295 ? -8.664 2.182 -20.609 1 76.31 295 TYR A C 1
ATOM 2522 O O . TYR A 1 295 ? -8.203 1.057 -20.828 1 76.31 295 TYR A O 1
ATOM 2530 N N . SER A 1 296 ? -9.57 2.781 -21.328 1 75.69 296 SER A N 1
ATOM 2531 C CA . SER A 1 296 ? -10.227 1.981 -22.359 1 75.69 296 SER A CA 1
ATOM 2532 C C . SER A 1 296 ? -9.32 1.803 -23.562 1 75.69 296 SER A C 1
ATOM 2534 O O . SER A 1 296 ? -9.359 0.766 -24.234 1 75.69 296 SER A O 1
ATOM 2536 N N . THR A 1 297 ? -8.445 2.758 -23.828 1 78.38 297 THR A N 1
ATOM 2537 C CA . THR A 1 297 ? -7.605 2.688 -25.016 1 78.38 297 THR A CA 1
ATOM 2538 C C . THR A 1 297 ? -6.246 2.076 -24.688 1 78.38 297 THR A C 1
ATOM 2540 O O . THR A 1 297 ? -5.496 1.691 -25.578 1 78.38 297 THR A O 1
ATOM 2543 N N . ARG A 1 298 ? -5.863 2.078 -23.422 1 79.12 298 ARG A N 1
ATOM 2544 C CA . ARG A 1 298 ? -4.621 1.492 -22.922 1 79.12 298 ARG A CA 1
ATOM 2545 C C . ARG A 1 298 ? -3.408 2.133 -23.594 1 79.12 298 ARG A C 1
ATOM 2547 O O . ARG A 1 298 ? -2.393 1.47 -23.812 1 79.12 298 ARG A O 1
ATOM 2554 N N . ILE A 1 299 ? -3.537 3.262 -24 1 81.56 299 ILE A N 1
ATOM 2555 C CA . ILE A 1 299 ? -2.508 3.938 -24.781 1 81.56 299 ILE A CA 1
ATOM 2556 C C . ILE A 1 299 ? -1.23 4.059 -23.953 1 81.56 299 ILE A C 1
ATOM 2558 O O . ILE A 1 299 ? -0.126 4.082 -24.5 1 81.56 299 ILE A O 1
ATOM 2562 N N . PHE A 1 300 ? -1.369 4.02 -22.672 1 80.12 300 PHE A N 1
ATOM 2563 C CA . PHE A 1 300 ? -0.205 4.16 -21.812 1 80.12 300 PHE A CA 1
ATOM 2564 C C . PHE A 1 300 ? 0.242 2.805 -21.281 1 80.12 300 PHE A C 1
ATOM 2566 O O . PHE A 1 300 ? 1.052 2.73 -20.344 1 80.12 300 PHE A O 1
ATOM 2573 N N . ASN A 1 301 ? -0.306 1.704 -21.781 1 78.44 301 ASN A N 1
ATOM 2574 C CA . ASN A 1 301 ? 0.054 0.347 -21.391 1 78.44 301 ASN A CA 1
ATOM 2575 C C . ASN A 1 301 ? -0.053 -0.627 -22.562 1 78.44 301 ASN A C 1
ATOM 2577 O O . ASN A 1 301 ? -0.641 -1.702 -22.422 1 78.44 301 ASN A O 1
ATOM 2581 N N . GLU A 1 302 ? 0.494 -0.144 -23.625 1 75.44 302 GLU A N 1
ATOM 2582 C CA . GLU A 1 302 ? 0.451 -1.013 -24.797 1 75.44 302 GLU A CA 1
ATOM 2583 C C . GLU A 1 302 ? 1.476 -2.137 -24.688 1 75.44 302 GLU A C 1
ATOM 2585 O O . GLU A 1 302 ? 2.682 -1.885 -24.656 1 75.44 302 GLU A O 1
ATOM 2590 N N . PHE A 1 303 ? 1.072 -3.289 -24.625 1 74.56 303 PHE A N 1
ATOM 2591 C CA . PHE A 1 303 ? 1.918 -4.457 -24.422 1 74.56 303 PHE A CA 1
ATOM 2592 C C . PHE A 1 303 ? 2.916 -4.613 -25.562 1 74.56 303 PHE A C 1
ATOM 2594 O O . PHE A 1 303 ? 4.039 -5.078 -25.344 1 74.56 303 PHE A O 1
ATOM 2601 N N . ASP A 1 304 ? 2.57 -4.164 -26.719 1 78.31 304 ASP A N 1
ATOM 2602 C CA . ASP A 1 304 ? 3.445 -4.34 -27.859 1 78.31 304 ASP A CA 1
ATOM 2603 C C . ASP A 1 304 ? 4.754 -3.57 -27.688 1 78.31 304 ASP A C 1
ATOM 2605 O O . ASP A 1 304 ? 5.797 -3.986 -28.188 1 78.31 304 ASP A O 1
ATOM 2609 N N . VAL A 1 305 ? 4.672 -2.57 -26.984 1 83.5 305 VAL A N 1
ATOM 2610 C CA . VAL A 1 305 ? 5.883 -1.808 -26.703 1 83.5 305 VAL A CA 1
ATOM 2611 C C . VAL A 1 305 ? 6.82 -2.629 -25.828 1 83.5 305 VAL A C 1
ATOM 2613 O O . VAL A 1 305 ? 8.023 -2.689 -26.078 1 83.5 305 VAL A O 1
ATOM 2616 N N . ALA A 1 306 ? 6.258 -3.268 -24.844 1 86.06 306 ALA A N 1
ATOM 2617 C CA . ALA A 1 306 ? 7.035 -4.121 -23.953 1 86.06 306 ALA A CA 1
ATOM 2618 C C . ALA A 1 306 ? 7.609 -5.32 -24.688 1 86.06 306 ALA A C 1
ATOM 2620 O O . ALA A 1 306 ? 8.773 -5.676 -24.5 1 86.06 306 ALA A O 1
ATOM 2621 N N . LEU A 1 307 ? 6.848 -5.895 -25.484 1 82.81 307 LEU A N 1
ATOM 2622 C CA . LEU A 1 307 ? 7.277 -7.062 -26.25 1 82.81 307 LEU A CA 1
ATOM 2623 C C . LEU A 1 307 ? 8.383 -6.691 -27.234 1 82.81 307 LEU A C 1
ATOM 2625 O O . LEU A 1 307 ? 9.305 -7.48 -27.469 1 82.81 307 LEU A O 1
ATOM 2629 N N . GLU A 1 308 ? 8.211 -5.559 -27.828 1 85.06 308 GLU A N 1
ATOM 2630 C CA . GLU A 1 308 ? 9.266 -5.082 -28.734 1 85.06 308 GLU A CA 1
ATOM 2631 C C . GLU A 1 308 ? 10.586 -4.922 -28 1 85.06 308 GLU A C 1
ATOM 2633 O O . GLU A 1 308 ? 11.633 -5.34 -28.484 1 85.06 308 GLU A O 1
ATOM 2638 N N . TYR A 1 309 ? 10.484 -4.32 -26.891 1 90.38 309 TYR A N 1
ATOM 2639 C CA . TYR A 1 309 ? 11.688 -4.176 -26.094 1 90.38 309 TYR A CA 1
ATOM 2640 C C . TYR A 1 309 ? 12.281 -5.539 -25.75 1 90.38 309 TYR A C 1
ATOM 2642 O O . TYR A 1 309 ? 13.492 -5.746 -25.859 1 90.38 309 TYR A O 1
ATOM 2650 N N . TYR A 1 310 ? 11.422 -6.457 -25.312 1 91 310 TYR A N 1
ATOM 2651 C CA . TYR A 1 310 ? 11.859 -7.809 -24.969 1 91 310 TYR A CA 1
ATOM 2652 C C . TYR A 1 310 ? 12.586 -8.453 -26.141 1 91 310 TYR A C 1
ATOM 2654 O O . TYR A 1 310 ? 13.703 -8.945 -26 1 91 310 TYR A O 1
ATOM 2662 N N . ASN A 1 311 ? 12.047 -8.359 -27.312 1 89.12 311 ASN A N 1
ATOM 2663 C CA . ASN A 1 311 ? 12.594 -9 -28.5 1 89.12 311 ASN A CA 1
ATOM 2664 C C . ASN A 1 311 ? 13.914 -8.375 -28.922 1 89.12 311 ASN A C 1
ATOM 2666 O O . ASN A 1 311 ? 14.812 -9.062 -29.406 1 89.12 311 ASN A O 1
ATOM 2670 N N . GLU A 1 312 ? 13.984 -7.102 -28.734 1 91.75 312 GLU A N 1
ATOM 2671 C CA . GLU A 1 312 ? 15.195 -6.387 -29.109 1 91.75 312 GLU A CA 1
ATOM 2672 C C . GLU A 1 312 ? 16.344 -6.688 -28.156 1 91.75 312 GLU A C 1
ATOM 2674 O O . GLU A 1 312 ? 17.5 -6.414 -28.469 1 91.75 312 GLU A O 1
ATOM 2679 N N . ASN A 1 313 ? 15.992 -7.25 -27.016 1 94.44 313 ASN A N 1
ATOM 2680 C CA . ASN A 1 313 ? 17.031 -7.445 -26 1 94.44 313 ASN A CA 1
ATOM 2681 C C . ASN A 1 313 ? 17.219 -8.922 -25.672 1 94.44 313 ASN A C 1
ATOM 2683 O O . ASN A 1 313 ? 17.766 -9.266 -24.625 1 94.44 313 ASN A O 1
ATOM 2687 N N . ILE A 1 314 ? 16.812 -9.773 -26.547 1 94.44 314 ILE A N 1
ATOM 2688 C CA . ILE A 1 314 ? 17.047 -11.203 -26.391 1 94.44 314 ILE A CA 1
ATOM 2689 C C . ILE A 1 314 ? 18.547 -11.5 -26.547 1 94.44 314 ILE A C 1
ATOM 2691 O O . ILE A 1 314 ? 19.203 -10.953 -27.438 1 94.44 314 ILE A O 1
ATOM 2695 N N . ASP A 1 315 ? 18.984 -12.281 -25.641 1 92.94 315 ASP A N 1
ATOM 2696 C CA . ASP A 1 315 ? 20.391 -12.68 -25.672 1 92.94 315 ASP A CA 1
ATOM 2697 C C . ASP A 1 315 ? 20.547 -14.094 -26.219 1 92.94 315 ASP A C 1
ATOM 2699 O O . ASP A 1 315 ? 19.609 -14.891 -26.188 1 92.94 315 ASP A O 1
ATOM 2703 N N . ASP A 1 316 ? 21.797 -14.328 -26.688 1 89.31 316 ASP A N 1
ATOM 2704 C CA . ASP A 1 316 ? 22.109 -15.703 -27.047 1 89.31 316 ASP A CA 1
ATOM 2705 C C . ASP A 1 316 ? 22.312 -16.562 -25.797 1 89.31 316 ASP A C 1
ATOM 2707 O O . ASP A 1 316 ? 22.875 -16.094 -24.797 1 89.31 316 ASP A O 1
ATOM 2711 N N . ILE A 1 317 ? 21.812 -17.75 -25.891 1 92 317 ILE A N 1
ATOM 2712 C CA . ILE A 1 317 ? 21.922 -18.641 -24.734 1 92 317 ILE A CA 1
ATOM 2713 C C . ILE A 1 317 ? 23.125 -19.578 -24.922 1 92 317 ILE A C 1
ATOM 2715 O O . ILE A 1 317 ? 23.375 -20.047 -26.031 1 92 317 ILE A O 1
ATOM 2719 N N . ASP A 1 318 ? 23.891 -19.766 -23.875 1 94.38 318 ASP A N 1
ATOM 2720 C CA . ASP A 1 318 ? 24.953 -20.781 -23.797 1 94.38 318 ASP A CA 1
ATOM 2721 C C . ASP A 1 318 ? 24.656 -21.781 -22.688 1 94.38 318 ASP A C 1
ATOM 2723 O O . ASP A 1 318 ? 24.906 -21.516 -21.516 1 94.38 318 ASP A O 1
ATOM 2727 N N . ILE A 1 319 ? 24.234 -22.938 -23.094 1 93.5 319 ILE A N 1
ATOM 2728 C CA . ILE A 1 319 ? 23.781 -23.953 -22.141 1 93.5 319 ILE A CA 1
ATOM 2729 C C . ILE A 1 319 ? 24.969 -24.562 -21.422 1 93.5 319 ILE A C 1
ATOM 2731 O O . ILE A 1 319 ? 24.797 -25.266 -20.422 1 93.5 319 ILE A O 1
ATOM 2735 N N . LYS A 1 320 ? 26.203 -24.328 -21.875 1 93.94 320 LYS A N 1
ATOM 2736 C CA . LYS A 1 320 ? 27.391 -24.859 -21.219 1 93.94 320 LYS A CA 1
ATOM 2737 C C . LYS A 1 320 ? 27.766 -24.031 -20 1 93.94 320 LYS A C 1
ATOM 2739 O O . LYS A 1 320 ? 28.516 -24.484 -19.141 1 93.94 320 LYS A O 1
ATOM 2744 N N . LYS A 1 321 ? 27.25 -22.859 -19.984 1 95.62 321 LYS A N 1
ATOM 2745 C CA . LYS A 1 321 ? 27.469 -22.031 -18.812 1 95.62 321 LYS A CA 1
ATOM 2746 C C . LYS A 1 321 ? 26.547 -22.438 -17.672 1 95.62 321 LYS A C 1
ATOM 2748 O O . LYS A 1 321 ? 25.484 -23.031 -17.891 1 95.62 321 LYS A O 1
ATOM 2753 N N . LYS A 1 322 ? 27 -22.203 -16.469 1 97.31 322 LYS A N 1
ATOM 2754 C CA . LYS A 1 322 ? 26.141 -22.422 -15.312 1 97.31 322 LYS A CA 1
ATOM 2755 C C . LYS A 1 322 ? 25.078 -21.328 -15.195 1 97.31 322 LYS A C 1
ATOM 2757 O O . LYS A 1 322 ? 25.391 -20.141 -15.305 1 97.31 322 LYS A O 1
ATOM 2762 N N . TYR A 1 323 ? 23.844 -21.688 -15.016 1 98.31 323 TYR A N 1
ATOM 2763 C CA . TYR A 1 323 ? 22.781 -20.688 -14.922 1 98.31 323 TYR A CA 1
ATOM 2764 C C . TYR A 1 323 ? 21.609 -21.203 -14.102 1 98.31 323 TYR A C 1
ATOM 2766 O O . TYR A 1 323 ? 21.484 -22.406 -13.875 1 98.31 323 TYR A O 1
ATOM 2774 N N . ILE A 1 324 ? 20.891 -20.297 -13.586 1 98.62 324 ILE A N 1
ATOM 2775 C CA . ILE A 1 324 ? 19.547 -20.547 -13.062 1 98.62 324 ILE A CA 1
ATOM 2776 C C . ILE A 1 324 ? 18.516 -20.094 -14.094 1 98.62 324 ILE A C 1
ATOM 2778 O O . ILE A 1 324 ? 18.609 -19 -14.664 1 98.62 324 ILE A O 1
ATOM 2782 N N . TYR A 1 325 ? 17.625 -20.953 -14.406 1 98.56 325 TYR A N 1
ATOM 2783 C CA . TYR A 1 325 ? 16.531 -20.641 -15.328 1 98.56 325 TYR A CA 1
ATOM 2784 C C . TYR A 1 325 ? 15.336 -20.062 -14.594 1 98.56 325 TYR A C 1
ATOM 2786 O O . TYR A 1 325 ? 14.773 -20.703 -13.703 1 98.56 325 TYR A O 1
ATOM 2794 N N . VAL A 1 326 ? 14.93 -18.859 -14.945 1 98.69 326 VAL A N 1
ATOM 2795 C CA . VAL A 1 326 ? 13.766 -18.203 -14.344 1 98.69 326 VAL A CA 1
ATOM 2796 C C . VAL A 1 326 ? 12.602 -18.203 -15.328 1 98.69 326 VAL A C 1
ATOM 2798 O O . VAL A 1 326 ? 12.672 -17.578 -16.375 1 98.69 326 VAL A O 1
ATOM 2801 N N . ALA A 1 327 ? 11.562 -18.812 -14.961 1 96.81 327 ALA A N 1
ATOM 2802 C CA . ALA A 1 327 ? 10.336 -18.812 -15.75 1 96.81 327 ALA A CA 1
ATOM 2803 C C . ALA A 1 327 ? 9.344 -17.781 -15.211 1 96.81 327 ALA A C 1
ATOM 2805 O O . ALA A 1 327 ? 8.75 -17.984 -14.148 1 96.81 327 ALA A O 1
ATOM 2806 N N . LEU A 1 328 ? 9.102 -16.734 -15.93 1 95.56 328 LEU A N 1
ATOM 2807 C CA . LEU A 1 328 ? 8.18 -15.688 -15.484 1 95.56 328 LEU A CA 1
ATOM 2808 C C . LEU A 1 328 ? 6.734 -16.172 -15.555 1 95.56 328 LEU A C 1
ATOM 2810 O O . LEU A 1 328 ? 6.387 -16.969 -16.422 1 95.56 328 LEU A O 1
ATOM 2814 N N . HIS A 1 329 ? 6.004 -15.711 -14.656 1 94.44 329 HIS A N 1
ATOM 2815 C CA . HIS A 1 329 ? 4.578 -16.016 -14.625 1 94.44 329 HIS A CA 1
ATOM 2816 C C . HIS A 1 329 ? 3.779 -15.055 -15.492 1 94.44 329 HIS A C 1
ATOM 2818 O O . HIS A 1 329 ? 4.16 -13.898 -15.648 1 94.44 329 HIS A O 1
ATOM 2824 N N . LEU A 1 330 ? 2.717 -15.633 -16.016 1 89.44 330 LEU A N 1
ATOM 2825 C CA . LEU A 1 330 ? 1.696 -14.742 -16.562 1 89.44 330 LEU A CA 1
ATOM 2826 C C . LEU A 1 330 ? 1.116 -13.852 -15.469 1 89.44 330 LEU A C 1
ATOM 2828 O O . LEU A 1 330 ? 0.785 -14.328 -14.383 1 89.44 330 LEU A O 1
ATOM 2832 N N . GLN A 1 331 ? 1.07 -12.617 -15.766 1 85.38 331 GLN A N 1
ATOM 2833 C CA . GLN A 1 331 ? 0.552 -11.664 -14.789 1 85.38 331 GLN A CA 1
ATOM 2834 C C . GLN A 1 331 ? -0.36 -10.641 -15.461 1 85.38 331 GLN A C 1
ATOM 2836 O O . GLN A 1 331 ? -0.034 -10.109 -16.531 1 85.38 331 GLN A O 1
ATOM 2841 N N . PRO A 1 332 ? -1.452 -10.312 -14.773 1 84.25 332 PRO A N 1
ATOM 2842 C CA . PRO A 1 332 ? -1.892 -10.828 -13.477 1 84.25 332 PRO A CA 1
ATOM 2843 C C . PRO A 1 332 ? -2.615 -12.172 -13.594 1 84.25 332 PRO A C 1
ATOM 2845 O O . PRO A 1 332 ? -3.352 -12.398 -14.555 1 84.25 332 PRO A O 1
ATOM 2848 N N . GLU A 1 333 ? -2.307 -13.016 -12.688 1 87.5 333 GLU A N 1
ATOM 2849 C CA . GLU A 1 333 ? -2.994 -14.297 -12.516 1 87.5 333 GLU A CA 1
ATOM 2850 C C . GLU A 1 333 ? -2.967 -14.734 -11.055 1 87.5 333 GLU A C 1
ATOM 2852 O O . GLU A 1 333 ? -2.238 -14.164 -10.234 1 87.5 333 GLU A O 1
ATOM 2857 N N . ASN A 1 334 ? -3.773 -15.672 -10.797 1 92.19 334 ASN A N 1
ATOM 2858 C CA . ASN A 1 334 ? -3.836 -16.203 -9.445 1 92.19 334 ASN A CA 1
ATOM 2859 C C . ASN A 1 334 ? -2.475 -16.719 -8.977 1 92.19 334 ASN A C 1
ATOM 2861 O O . ASN A 1 334 ? -2.111 -16.547 -7.812 1 92.19 334 ASN A O 1
ATOM 2865 N N . THR A 1 335 ? -1.689 -17.234 -9.867 1 93.31 335 THR A N 1
ATOM 2866 C CA . THR A 1 335 ? -0.417 -17.875 -9.547 1 93.31 335 THR A CA 1
ATOM 2867 C C . THR A 1 335 ? 0.646 -16.812 -9.234 1 93.31 335 THR A C 1
ATOM 2869 O O . THR A 1 335 ? 1.669 -17.125 -8.617 1 93.31 335 THR A O 1
ATOM 2872 N N . SER A 1 336 ? 0.452 -15.609 -9.703 1 93.31 336 SER A N 1
ATOM 2873 C CA . SER A 1 336 ? 1.361 -14.516 -9.375 1 93.31 336 SER A CA 1
ATOM 2874 C C . SER A 1 336 ? 0.81 -13.656 -8.242 1 93.31 336 SER A C 1
ATOM 2876 O O . SER A 1 336 ? 1.571 -13.133 -7.426 1 93.31 336 SER A O 1
ATOM 2878 N N . SER A 1 337 ? -0.447 -13.539 -8.227 1 93.06 337 SER A N 1
ATOM 2879 C CA . SER A 1 337 ? -1.175 -12.758 -7.227 1 93.06 337 SER A CA 1
ATOM 2880 C C . SER A 1 337 ? -2.52 -13.398 -6.898 1 93.06 337 SER A C 1
ATOM 2882 O O . SER A 1 337 ? -3.42 -13.43 -7.738 1 93.06 337 SER A O 1
ATOM 2884 N N . PRO A 1 338 ? -2.674 -14.039 -5.801 1 95.56 338 PRO A N 1
ATOM 2885 C CA . PRO A 1 338 ? -1.916 -13.734 -4.582 1 95.56 338 PRO A CA 1
ATOM 2886 C C . PRO A 1 338 ? -0.853 -14.789 -4.277 1 95.56 338 PRO A C 1
ATOM 2888 O O . PRO A 1 338 ? -0.055 -14.617 -3.354 1 95.56 338 PRO A O 1
ATOM 2891 N N . LEU A 1 339 ? -0.711 -15.781 -5.02 1 96.75 339 LEU A N 1
ATOM 2892 C CA . LEU A 1 339 ? 0.088 -16.922 -4.609 1 96.75 339 LEU A CA 1
ATOM 2893 C C . LEU A 1 339 ? 1.575 -16.594 -4.641 1 96.75 339 LEU A C 1
ATOM 2895 O O . LEU A 1 339 ? 2.383 -17.281 -4.012 1 96.75 339 LEU A O 1
ATOM 2899 N N . GLY A 1 340 ? 1.953 -15.594 -5.379 1 96.5 340 GLY A N 1
ATOM 2900 C CA . GLY A 1 340 ? 3.342 -15.172 -5.422 1 96.5 340 GLY A CA 1
ATOM 2901 C C . GLY A 1 340 ? 3.752 -14.352 -4.215 1 96.5 340 GLY A C 1
ATOM 2902 O O . GLY A 1 340 ? 4.934 -14.047 -4.031 1 96.5 340 GLY A O 1
ATOM 2903 N N . GLY A 1 341 ? 2.742 -13.961 -3.4 1 95.38 341 GLY A N 1
ATOM 2904 C CA . GLY A 1 341 ? 3.039 -13.172 -2.213 1 95.38 341 GLY A CA 1
ATOM 2905 C C . GLY A 1 341 ? 3.729 -11.859 -2.525 1 95.38 341 GLY A C 1
ATOM 2906 O O . GLY A 1 341 ? 3.293 -11.117 -3.41 1 95.38 341 GLY A O 1
ATOM 2907 N N . ASP A 1 342 ? 4.801 -11.586 -1.756 1 95.56 342 ASP A N 1
ATOM 2908 C CA . ASP A 1 342 ? 5.516 -10.32 -1.89 1 95.56 342 ASP A CA 1
ATOM 2909 C C . ASP A 1 342 ? 6.27 -10.25 -3.215 1 95.56 342 ASP A C 1
ATOM 2911 O O . ASP A 1 342 ? 6.711 -9.172 -3.631 1 95.56 342 ASP A O 1
ATOM 2915 N N . TYR A 1 343 ? 6.352 -11.352 -3.893 1 97.44 343 TYR A N 1
ATOM 2916 C CA . TYR A 1 343 ? 7.145 -11.391 -5.117 1 97.44 343 TYR A CA 1
ATOM 2917 C C . TYR A 1 343 ? 6.246 -11.328 -6.348 1 97.44 343 TYR A C 1
ATOM 2919 O O . TYR A 1 343 ? 6.656 -11.719 -7.445 1 97.44 343 TYR A O 1
ATOM 2927 N N . VAL A 1 344 ? 5 -10.867 -6.027 1 95.75 344 VAL A N 1
ATOM 2928 C CA . VAL A 1 344 ? 4.148 -10.523 -7.16 1 95.75 344 VAL A CA 1
ATOM 2929 C C . VAL A 1 344 ? 4.898 -9.594 -8.109 1 95.75 344 VAL A C 1
ATOM 2931 O O . VAL A 1 344 ? 4.723 -9.672 -9.328 1 95.75 344 VAL A O 1
ATOM 2934 N N . ASP A 1 345 ? 5.68 -8.695 -7.535 1 95.31 345 ASP A N 1
ATOM 2935 C CA . ASP A 1 345 ? 6.703 -8.016 -8.328 1 95.31 345 ASP A CA 1
ATOM 2936 C C . ASP A 1 345 ? 7.848 -8.961 -8.672 1 95.31 345 ASP A C 1
ATOM 2938 O O . ASP A 1 345 ? 8.828 -9.055 -7.934 1 95.31 345 ASP A O 1
ATOM 2942 N N . GLN A 1 346 ? 7.758 -9.555 -9.805 1 96.75 346 GLN A N 1
ATOM 2943 C CA . GLN A 1 346 ? 8.672 -10.641 -10.156 1 96.75 346 GLN A CA 1
ATOM 2944 C C . GLN A 1 346 ? 10.094 -10.125 -10.336 1 96.75 346 GLN A C 1
ATOM 2946 O O . GLN A 1 346 ? 11.047 -10.906 -10.352 1 96.75 346 GLN A O 1
ATOM 2951 N N . ALA A 1 347 ? 10.242 -8.789 -10.516 1 97.12 347 ALA A N 1
ATOM 2952 C CA . ALA A 1 347 ? 11.586 -8.219 -10.609 1 97.12 347 ALA A CA 1
ATOM 2953 C C . ALA A 1 347 ? 12.352 -8.398 -9.297 1 97.12 347 ALA A C 1
ATOM 2955 O O . ALA A 1 347 ? 13.578 -8.523 -9.305 1 97.12 347 ALA A O 1
ATOM 2956 N N . LEU A 1 348 ? 11.664 -8.43 -8.188 1 98.19 348 LEU A N 1
ATOM 2957 C CA . LEU A 1 348 ? 12.32 -8.625 -6.898 1 98.19 348 LEU A CA 1
ATOM 2958 C C . LEU A 1 348 ? 13.008 -9.984 -6.844 1 98.19 348 LEU A C 1
ATOM 2960 O O . LEU A 1 348 ? 14.117 -10.109 -6.32 1 98.19 348 LEU A O 1
ATOM 2964 N N . MET A 1 349 ? 12.297 -11.016 -7.363 1 98.56 349 MET A N 1
ATOM 2965 C CA . MET A 1 349 ? 12.883 -12.352 -7.445 1 98.56 349 MET A CA 1
ATOM 2966 C C . MET A 1 349 ? 14.156 -12.328 -8.281 1 98.56 349 MET A C 1
ATOM 2968 O O . MET A 1 349 ? 15.188 -12.852 -7.859 1 98.56 349 MET A O 1
ATOM 2972 N N . ILE A 1 350 ? 14.094 -11.68 -9.406 1 98.62 350 ILE A N 1
ATOM 2973 C CA . ILE A 1 350 ? 15.211 -11.656 -10.344 1 98.62 350 ILE A CA 1
ATOM 2974 C C . ILE A 1 350 ? 16.375 -10.875 -9.742 1 98.62 350 ILE A C 1
ATOM 2976 O O . ILE A 1 350 ? 17.516 -11.312 -9.805 1 98.62 350 ILE A O 1
ATOM 2980 N N . GLU A 1 351 ? 16.062 -9.75 -9.141 1 98.31 351 GLU A N 1
ATOM 2981 C CA . GLU A 1 351 ? 17.094 -8.93 -8.516 1 98.31 351 GLU A CA 1
ATOM 2982 C C . GLU A 1 351 ? 17.781 -9.68 -7.383 1 98.31 351 GLU A C 1
ATOM 2984 O O . GLU A 1 351 ? 19 -9.594 -7.223 1 98.31 351 GLU A O 1
ATOM 2989 N N . MET A 1 352 ? 17.031 -10.398 -6.617 1 98.62 352 MET A N 1
ATOM 2990 C CA . MET A 1 352 ? 17.578 -11.164 -5.5 1 98.62 352 MET A CA 1
ATOM 2991 C C . MET A 1 352 ? 18.5 -12.281 -6.004 1 98.62 352 MET A C 1
ATOM 2993 O O . MET A 1 352 ? 19.609 -12.438 -5.516 1 98.62 352 MET A O 1
ATOM 2997 N N . LEU A 1 353 ? 18.016 -13.023 -6.961 1 98.75 353 LEU A N 1
ATOM 2998 C CA . LEU A 1 353 ? 18.812 -14.086 -7.547 1 98.75 353 LEU A CA 1
ATOM 2999 C C . LEU A 1 353 ? 20.109 -13.523 -8.148 1 98.75 353 LEU A C 1
ATOM 3001 O O . LEU A 1 353 ? 21.188 -14.062 -7.922 1 98.75 353 LEU A O 1
ATOM 3005 N N . SER A 1 354 ? 19.938 -12.453 -8.883 1 98.38 354 SER A N 1
ATOM 3006 C CA . SER A 1 354 ? 21.094 -11.812 -9.531 1 98.38 354 SER A CA 1
ATOM 3007 C C . SER A 1 354 ? 22.141 -11.414 -8.5 1 98.38 354 SER A C 1
ATOM 3009 O O . SER A 1 354 ? 23.344 -11.57 -8.742 1 98.38 354 SER A O 1
ATOM 3011 N N . PHE A 1 355 ? 21.703 -10.898 -7.402 1 98.19 355 PHE A N 1
ATOM 3012 C CA . PHE A 1 355 ? 22.578 -10.359 -6.375 1 98.19 355 PHE A CA 1
ATOM 3013 C C . PHE A 1 355 ? 23.406 -11.461 -5.738 1 98.19 355 PHE A C 1
ATOM 3015 O O . PHE A 1 355 ? 24.594 -11.266 -5.441 1 98.19 355 PHE A O 1
ATOM 3022 N N . PHE A 1 356 ? 22.891 -12.664 -5.5 1 98 356 PHE A N 1
ATOM 3023 C CA . PHE A 1 356 ? 23.562 -13.688 -4.711 1 98 356 PHE A CA 1
ATOM 3024 C C . PHE A 1 356 ? 24.203 -14.734 -5.613 1 98 356 PHE A C 1
ATOM 3026 O O . PHE A 1 356 ? 24.953 -15.586 -5.141 1 98 356 PHE A O 1
ATOM 3033 N N . LEU A 1 357 ? 23.922 -14.68 -6.855 1 97.31 357 LEU A N 1
ATOM 3034 C CA . LEU A 1 357 ? 24.469 -15.641 -7.797 1 97.31 357 LEU A CA 1
ATOM 3035 C C . LEU A 1 357 ? 26 -15.57 -7.812 1 97.31 357 LEU A C 1
ATOM 3037 O O . LEU A 1 357 ? 26.562 -14.484 -7.805 1 97.31 357 LEU A O 1
ATOM 3041 N N . PRO A 1 358 ? 26.641 -16.703 -7.891 1 96.06 358 PRO A N 1
ATOM 3042 C CA . PRO A 1 358 ? 28.094 -16.672 -8.078 1 96.06 358 PRO A CA 1
ATOM 3043 C C . PRO A 1 358 ? 28.5 -15.922 -9.344 1 96.06 358 PRO A C 1
ATOM 3045 O O . PRO A 1 358 ? 27.75 -15.875 -10.312 1 96.06 358 PRO A O 1
ATOM 3048 N N . LYS A 1 359 ? 29.672 -15.305 -9.414 1 93.5 359 LYS A N 1
ATOM 3049 C CA . LYS A 1 359 ? 30.156 -14.43 -10.477 1 93.5 359 LYS A CA 1
ATOM 3050 C C . LYS A 1 359 ? 30.141 -15.141 -11.82 1 93.5 359 LYS A C 1
ATOM 3052 O O . LYS A 1 359 ? 29.906 -14.516 -12.859 1 93.5 359 LYS A O 1
ATOM 3057 N N . ASN A 1 360 ? 30.266 -16.406 -11.938 1 94 360 ASN A N 1
ATOM 3058 C CA . ASN A 1 360 ? 30.359 -17.109 -13.219 1 94 360 ASN A CA 1
ATOM 3059 C C . ASN A 1 360 ? 29.031 -17.734 -13.617 1 94 360 ASN A C 1
ATOM 3061 O O . ASN A 1 360 ? 28.969 -18.484 -14.602 1 94 360 ASN A O 1
ATOM 3065 N N . TRP A 1 361 ? 28 -17.453 -12.883 1 97.25 361 TRP A N 1
ATOM 3066 C CA . TRP A 1 361 ? 26.688 -17.969 -13.219 1 97.25 361 TRP A CA 1
ATOM 3067 C C . TRP A 1 361 ? 25.844 -16.891 -13.906 1 97.25 361 TRP A C 1
ATOM 3069 O O . TRP A 1 361 ? 26.125 -15.695 -13.773 1 97.25 361 TRP A O 1
ATOM 3079 N N . LEU A 1 362 ? 24.875 -17.297 -14.695 1 98.19 362 LEU A N 1
ATOM 3080 C CA . LEU A 1 362 ? 23.938 -16.406 -15.367 1 98.19 362 LEU A CA 1
ATOM 3081 C C . LEU A 1 362 ? 22.516 -16.703 -14.922 1 98.19 362 LEU A C 1
ATOM 3083 O O . LEU A 1 362 ? 22.234 -17.75 -14.336 1 98.19 362 LEU A O 1
ATOM 3087 N N . LEU A 1 363 ? 21.672 -15.75 -15.094 1 98.38 363 LEU A N 1
ATOM 3088 C CA . LEU A 1 363 ? 20.234 -15.914 -14.977 1 98.38 363 LEU A CA 1
ATOM 3089 C C . LEU A 1 363 ? 19.562 -15.867 -16.344 1 98.38 363 LEU A C 1
ATOM 3091 O O . LEU A 1 363 ? 19.578 -14.828 -17.016 1 98.38 363 LEU A O 1
ATOM 3095 N N . TYR A 1 364 ? 19.094 -16.938 -16.812 1 98.62 364 TYR A N 1
ATOM 3096 C CA . TYR A 1 364 ? 18.297 -16.953 -18.031 1 98.62 364 TYR A CA 1
ATOM 3097 C C . TYR A 1 364 ? 16.812 -16.75 -17.719 1 98.62 364 TYR A C 1
ATOM 3099 O O . TYR A 1 364 ? 16.172 -17.609 -17.125 1 98.62 364 TYR A O 1
ATOM 3107 N N . VAL A 1 365 ? 16.266 -15.602 -18.094 1 98.38 365 VAL A N 1
ATOM 3108 C CA . VAL A 1 365 ? 14.883 -15.234 -17.797 1 98.38 365 VAL A CA 1
ATOM 3109 C C . VAL A 1 365 ? 14.039 -15.375 -19.062 1 98.38 365 VAL A C 1
ATOM 3111 O O . VAL A 1 365 ? 14.344 -14.758 -20.094 1 98.38 365 VAL A O 1
ATOM 3114 N N . LYS A 1 366 ? 13.039 -16.156 -19.016 1 96.5 366 LYS A N 1
ATOM 3115 C CA . LYS A 1 366 ? 12.148 -16.359 -20.156 1 96.5 366 LYS A CA 1
ATOM 3116 C C . LYS A 1 366 ? 10.734 -15.875 -19.844 1 96.5 366 LYS A C 1
ATOM 3118 O O . LYS A 1 366 ? 10.172 -16.234 -18.812 1 96.5 366 LYS A O 1
ATOM 3123 N N . GLU A 1 367 ? 10.172 -15.047 -20.719 1 92.44 367 GLU A N 1
ATOM 3124 C CA . GLU A 1 367 ? 8.797 -14.57 -20.562 1 92.44 367 GLU A CA 1
ATOM 3125 C C . GLU A 1 367 ? 7.797 -15.703 -20.781 1 92.44 367 GLU A C 1
ATOM 3127 O O . GLU A 1 367 ? 8.078 -16.656 -21.516 1 92.44 367 GLU A O 1
ATOM 3132 N N . ASN A 1 368 ? 6.742 -15.648 -20.078 1 89.81 368 ASN A N 1
ATOM 3133 C CA . ASN A 1 368 ? 5.668 -16.609 -20.266 1 89.81 368 ASN A CA 1
ATOM 3134 C C . ASN A 1 368 ? 5.07 -16.516 -21.672 1 89.81 368 ASN A C 1
ATOM 3136 O O . ASN A 1 368 ? 4.648 -15.438 -22.094 1 89.81 368 ASN A O 1
ATOM 3140 N N . PRO A 1 369 ? 5.043 -17.516 -22.344 1 82.12 369 PRO A N 1
ATOM 3141 C CA . PRO A 1 369 ? 4.539 -17.469 -23.703 1 82.12 369 PRO A CA 1
ATOM 3142 C C . PRO A 1 369 ? 3.117 -16.906 -23.797 1 82.12 369 PRO A C 1
ATOM 3144 O O . PRO A 1 369 ? 2.766 -16.266 -24.781 1 82.12 369 PRO A O 1
ATOM 3147 N N . LYS A 1 370 ? 2.328 -17.125 -22.797 1 79.81 370 LYS A N 1
ATOM 3148 C CA . LYS A 1 370 ? 0.951 -16.641 -22.812 1 79.81 370 LYS A CA 1
ATOM 3149 C C . LYS A 1 370 ? 0.896 -15.125 -22.578 1 79.81 370 LYS A C 1
ATOM 3151 O O . LYS A 1 370 ? -0.084 -14.477 -22.938 1 79.81 370 LYS A O 1
ATOM 3156 N N . GLN A 1 371 ? 1.896 -14.633 -21.891 1 80.12 371 GLN A N 1
ATOM 3157 C CA . GLN A 1 371 ? 1.947 -13.188 -21.688 1 80.12 371 GLN A CA 1
ATOM 3158 C C . GLN A 1 371 ? 2.102 -12.453 -23.016 1 80.12 371 GLN A C 1
ATOM 3160 O O . GLN A 1 371 ? 1.536 -11.367 -23.203 1 80.12 371 GLN A O 1
ATOM 3165 N N . ALA A 1 372 ? 2.951 -13.078 -23.828 1 66 372 ALA A N 1
ATOM 3166 C CA . ALA A 1 372 ? 3.283 -12.484 -25.125 1 66 372 ALA A CA 1
ATOM 3167 C C . ALA A 1 372 ? 2.166 -12.719 -26.141 1 66 372 ALA A C 1
ATOM 3169 O O . ALA A 1 372 ? 2.057 -11.992 -27.125 1 66 372 ALA A O 1
ATOM 3170 N N . MET A 1 373 ? 1.465 -13.82 -25.797 1 59.81 373 MET A N 1
ATOM 3171 C CA . MET A 1 373 ? 0.429 -14.18 -26.75 1 59.81 373 MET A CA 1
ATOM 3172 C C . MET A 1 373 ? -0.814 -13.32 -26.562 1 59.81 373 MET A C 1
ATOM 3174 O O . MET A 1 373 ? -1.332 -13.203 -25.453 1 59.81 373 MET A O 1
ATOM 3178 N N . GLN A 1 374 ? -0.622 -12.062 -26.953 1 51.41 374 GLN A N 1
ATOM 3179 C CA . GLN A 1 374 ? -1.731 -11.125 -26.812 1 51.41 374 GLN A CA 1
ATOM 3180 C C . GLN A 1 374 ? -3.025 -11.719 -27.375 1 51.41 374 GLN A C 1
ATOM 3182 O O . GLN A 1 374 ? -3.102 -12.07 -28.547 1 51.41 374 GLN A O 1
ATOM 3187 N N . ASP A 1 375 ? -3.656 -12.625 -26.531 1 47.16 375 ASP A N 1
ATOM 3188 C CA . ASP A 1 375 ? -4.984 -12.906 -27.062 1 47.16 375 ASP A CA 1
ATOM 3189 C C . ASP A 1 375 ? -5.938 -11.742 -26.812 1 47.16 375 ASP A C 1
ATOM 3191 O O . ASP A 1 375 ? -5.805 -11.016 -25.828 1 47.16 375 ASP A O 1
ATOM 3195 N N . PHE A 1 376 ? -6.191 -10.961 -27.797 1 44.69 376 PHE A N 1
ATOM 3196 C CA . PHE A 1 376 ? -7.129 -9.844 -27.703 1 44.69 376 PHE A CA 1
ATOM 3197 C C . PHE A 1 376 ? -8.234 -10.156 -26.703 1 44.69 376 PHE A C 1
ATOM 3199 O O . PHE A 1 376 ? -8.992 -9.266 -26.312 1 44.69 376 PHE A O 1
ATOM 3206 N N . LYS A 1 377 ? -8.406 -11.438 -26.547 1 42 377 LYS A N 1
ATOM 3207 C CA . LYS A 1 377 ? -9.547 -11.805 -25.703 1 42 377 LYS A CA 1
ATOM 3208 C C . LYS A 1 377 ? -9.383 -11.242 -24.297 1 42 377 LYS A C 1
ATOM 3210 O O . LYS A 1 377 ? -10.367 -10.852 -23.656 1 42 377 LYS A O 1
ATOM 3215 N N . TYR A 1 378 ? -8.266 -11.531 -23.906 1 47.44 378 TYR A N 1
ATOM 3216 C CA . TYR A 1 378 ? -8.07 -11.094 -22.516 1 47.44 378 TYR A CA 1
ATOM 3217 C C . TYR A 1 378 ? -7.168 -9.875 -22.453 1 47.44 378 TYR A C 1
ATOM 3219 O O . TYR A 1 378 ? -6.055 -9.883 -22.984 1 47.44 378 TYR A O 1
ATOM 3227 N N . ASP A 1 379 ? -7.754 -8.742 -22.516 1 49.03 379 ASP A N 1
ATOM 3228 C CA . ASP A 1 379 ? -7.035 -7.48 -22.328 1 49.03 379 ASP A CA 1
ATOM 3229 C C . ASP A 1 379 ? -5.934 -7.621 -21.281 1 49.03 379 ASP A C 1
ATOM 3231 O O . ASP A 1 379 ? -6.066 -7.129 -20.172 1 49.03 379 ASP A O 1
ATOM 3235 N N . ARG A 1 380 ? -5.234 -8.844 -21.391 1 48.12 380 ARG A N 1
ATOM 3236 C CA . ARG A 1 380 ? -4.234 -9.148 -20.375 1 48.12 380 ARG A CA 1
ATOM 3237 C C . ARG A 1 380 ? -3.023 -8.234 -20.5 1 48.12 380 ARG A C 1
ATOM 3239 O O . ARG A 1 380 ? -2.01 -8.445 -19.828 1 48.12 380 ARG A O 1
ATOM 3246 N N . SER A 1 381 ? -2.959 -7.395 -21.609 1 48.47 381 SER A N 1
ATOM 3247 C CA . SER A 1 381 ? -1.811 -6.559 -21.938 1 48.47 381 SER A CA 1
ATOM 3248 C C . SER A 1 381 ? -1.353 -5.738 -20.75 1 48.47 381 SER A C 1
ATOM 3250 O O . SER A 1 381 ? -0.324 -5.062 -20.797 1 48.47 381 SER A O 1
ATOM 3252 N N . LEU A 1 382 ? -2.09 -6.008 -19.609 1 53.81 382 LEU A N 1
ATOM 3253 C CA . LEU A 1 382 ? -1.972 -4.902 -18.656 1 53.81 382 LEU A CA 1
ATOM 3254 C C . LEU A 1 382 ? -0.827 -5.141 -17.688 1 53.81 382 LEU A C 1
ATOM 3256 O O . LEU A 1 382 ? -0.429 -4.23 -16.953 1 53.81 382 LEU A O 1
ATOM 3260 N N . TYR A 1 383 ? -0.058 -6.348 -17.953 1 64.81 383 TYR A N 1
ATOM 3261 C CA . TYR A 1 383 ? 0.653 -6.324 -16.688 1 64.81 383 TYR A CA 1
ATOM 3262 C C . TYR A 1 383 ? 2.156 -6.445 -16.906 1 64.81 383 TYR A C 1
ATOM 3264 O O . TYR A 1 383 ? 2.891 -6.824 -15.984 1 64.81 383 TYR A O 1
ATOM 3272 N N . ARG A 1 384 ? 2.625 -6.176 -18.094 1 79.38 384 ARG A N 1
ATOM 3273 C CA . ARG A 1 384 ? 4.059 -6.121 -18.359 1 79.38 384 ARG A CA 1
ATOM 3274 C C . ARG A 1 384 ? 4.438 -4.832 -19.094 1 79.38 384 ARG A C 1
ATOM 3276 O O . ARG A 1 384 ? 3.959 -4.574 -20.188 1 79.38 384 ARG A O 1
ATOM 3283 N N . SER A 1 385 ? 5.129 -4.055 -18.375 1 83.31 385 SER A N 1
ATOM 3284 C CA . SER A 1 385 ? 5.516 -2.809 -19.031 1 83.31 385 SER A CA 1
ATOM 3285 C C . SER A 1 385 ? 6.977 -2.844 -19.469 1 83.31 385 SER A C 1
ATOM 3287 O O . SER A 1 385 ? 7.738 -3.719 -19.047 1 83.31 385 SER A O 1
ATOM 3289 N N . VAL A 1 386 ? 7.27 -1.973 -20.359 1 89.38 386 VAL A N 1
ATOM 3290 C CA . VAL A 1 386 ? 8.641 -1.855 -20.828 1 89.38 386 VAL A CA 1
ATOM 3291 C C . VAL A 1 386 ? 9.578 -1.604 -19.656 1 89.38 386 VAL A C 1
ATOM 3293 O O . VAL A 1 386 ? 10.719 -2.08 -19.641 1 89.38 386 VAL A O 1
ATOM 3296 N N . HIS A 1 387 ? 9.023 -0.95 -18.641 1 89.69 387 HIS A N 1
ATOM 3297 C CA . HIS A 1 387 ? 9.836 -0.585 -17.484 1 89.69 387 HIS A CA 1
ATOM 3298 C C . HIS A 1 387 ? 10.234 -1.817 -16.672 1 89.69 387 HIS A C 1
ATOM 3300 O O . HIS A 1 387 ? 11.312 -1.851 -16.078 1 89.69 387 HIS A O 1
ATOM 3306 N N . PHE A 1 388 ? 9.422 -2.852 -16.688 1 92.19 388 PHE A N 1
ATOM 3307 C CA . PHE A 1 388 ? 9.75 -4.105 -16.031 1 92.19 388 PHE A CA 1
ATOM 3308 C C . PHE A 1 388 ? 11.008 -4.723 -16.625 1 92.19 388 PHE A C 1
ATOM 3310 O O . PHE A 1 388 ? 11.938 -5.078 -15.898 1 92.19 388 PHE A O 1
ATOM 3317 N N . TYR A 1 389 ? 11.047 -4.789 -17.938 1 93.81 389 TYR A N 1
ATOM 3318 C CA . TYR A 1 389 ? 12.172 -5.418 -18.625 1 93.81 389 TYR A CA 1
ATOM 3319 C C . TYR A 1 389 ? 13.422 -4.555 -18.516 1 93.81 389 TYR A C 1
ATOM 3321 O O . TYR A 1 389 ? 14.531 -5.074 -18.375 1 93.81 389 TYR A O 1
ATOM 3329 N N . GLU A 1 390 ? 13.227 -3.25 -18.562 1 93.38 390 GLU A N 1
ATOM 3330 C CA . GLU A 1 390 ? 14.359 -2.354 -18.375 1 93.38 390 GLU A CA 1
ATOM 3331 C C . GLU A 1 390 ? 14.984 -2.549 -16.984 1 93.38 390 GLU A C 1
ATOM 3333 O O . GLU A 1 390 ? 16.203 -2.549 -16.844 1 93.38 390 GLU A O 1
ATOM 3338 N N . ARG A 1 391 ? 14.109 -2.703 -16.047 1 93.62 391 ARG A N 1
ATOM 3339 C CA . ARG A 1 391 ? 14.555 -2.879 -14.672 1 93.62 391 ARG A CA 1
ATOM 3340 C C . ARG A 1 391 ? 15.391 -4.145 -14.523 1 93.62 391 ARG A C 1
ATOM 3342 O O . ARG A 1 391 ? 16.484 -4.109 -13.961 1 93.62 391 ARG A O 1
ATOM 3349 N N . ILE A 1 392 ? 14.953 -5.262 -15.031 1 96.12 392 ILE A N 1
ATOM 3350 C CA . ILE A 1 392 ? 15.664 -6.516 -14.812 1 96.12 392 ILE A CA 1
ATOM 3351 C C . ILE A 1 392 ? 16.922 -6.562 -15.68 1 96.12 392 ILE A C 1
ATOM 3353 O O . ILE A 1 392 ? 17.922 -7.184 -15.305 1 96.12 392 ILE A O 1
ATOM 3357 N N . LYS A 1 393 ? 16.953 -5.875 -16.781 1 95.44 393 LYS A N 1
ATOM 3358 C CA . LYS A 1 393 ? 18.109 -5.867 -17.688 1 95.44 393 LYS A CA 1
ATOM 3359 C C . LYS A 1 393 ? 19.25 -5.039 -17.109 1 95.44 393 LYS A C 1
ATOM 3361 O O . LYS A 1 393 ? 20.391 -5.129 -17.578 1 95.44 393 LYS A O 1
ATOM 3366 N N . LYS A 1 394 ? 18.969 -4.223 -16.125 1 93.12 394 LYS A N 1
ATOM 3367 C CA . LYS A 1 394 ? 20.031 -3.484 -15.453 1 93.12 394 LYS A CA 1
ATOM 3368 C C . LYS A 1 394 ? 20.953 -4.43 -14.695 1 93.12 394 LYS A C 1
ATOM 3370 O O . LYS A 1 394 ? 22.078 -4.059 -14.352 1 93.12 394 LYS A O 1
ATOM 3375 N N . CYS A 1 395 ? 20.422 -5.605 -14.352 1 95.25 395 CYS A N 1
ATOM 3376 C CA . CYS A 1 395 ? 21.266 -6.637 -13.766 1 95.25 395 CYS A CA 1
ATOM 3377 C C . CYS A 1 395 ? 22.188 -7.242 -14.812 1 95.25 395 CYS A C 1
ATOM 3379 O O . CYS A 1 395 ? 21.734 -7.898 -15.75 1 95.25 395 CYS A O 1
ATOM 3381 N N . LYS A 1 396 ? 23.406 -7.16 -14.625 1 93.25 396 LYS A N 1
ATOM 3382 C CA . LYS A 1 396 ? 24.391 -7.477 -15.656 1 93.25 396 LYS A CA 1
ATOM 3383 C C . LYS A 1 396 ? 24.406 -8.969 -15.969 1 93.25 396 LYS A C 1
ATOM 3385 O O . LYS A 1 396 ? 24.703 -9.375 -17.094 1 93.25 396 LYS A O 1
ATOM 3390 N N . ASN A 1 397 ? 24.094 -9.805 -15.047 1 97.12 397 ASN A N 1
ATOM 3391 C CA . ASN A 1 397 ? 24.156 -11.25 -15.242 1 97.12 397 ASN A CA 1
ATOM 3392 C C . ASN A 1 397 ? 22.812 -11.812 -15.672 1 97.12 397 ASN A C 1
ATOM 3394 O O . ASN A 1 397 ? 22.625 -13.031 -15.727 1 97.12 397 ASN A O 1
ATOM 3398 N N . VAL A 1 398 ? 21.844 -10.961 -16 1 98 398 VAL A N 1
ATOM 3399 C CA . VAL A 1 398 ? 20.531 -11.383 -16.469 1 98 398 VAL A CA 1
ATOM 3400 C C . VAL A 1 398 ? 20.516 -11.414 -18 1 98 398 VAL A C 1
ATOM 3402 O O . VAL A 1 398 ? 20.906 -10.438 -18.656 1 98 398 VAL A O 1
ATOM 3405 N N . LYS A 1 399 ? 20.125 -12.508 -18.578 1 98.06 399 LYS A N 1
ATOM 3406 C CA . LYS A 1 399 ? 19.938 -12.672 -20.031 1 98.06 399 LYS A CA 1
ATOM 3407 C C . LYS A 1 399 ? 18.5 -13.031 -20.359 1 98.06 399 LYS A C 1
ATOM 3409 O O . LYS A 1 399 ? 17.922 -13.93 -19.75 1 98.06 399 LYS A O 1
ATOM 3414 N N . LEU A 1 400 ? 17.938 -12.273 -21.25 1 97.25 400 LEU A N 1
ATOM 3415 C CA . LEU A 1 400 ? 16.578 -12.586 -21.719 1 97.25 400 LEU A CA 1
ATOM 3416 C C . LEU A 1 400 ? 16.609 -13.664 -22.797 1 97.25 400 LEU A C 1
ATOM 3418 O O . LEU A 1 400 ? 17.406 -13.586 -23.734 1 97.25 400 LEU A O 1
ATOM 3422 N N . VAL A 1 401 ? 15.734 -14.586 -22.578 1 96.25 401 VAL A N 1
ATOM 3423 C CA . VAL A 1 401 ? 15.672 -15.734 -23.469 1 96.25 401 VAL A CA 1
ATOM 3424 C C . VAL A 1 401 ? 14.453 -15.625 -24.375 1 96.25 401 VAL A C 1
ATOM 3426 O O . VAL A 1 401 ? 13.391 -15.156 -23.953 1 96.25 401 VAL A O 1
ATOM 3429 N N . SER A 1 402 ? 14.672 -16.156 -25.562 1 92.94 402 SER A N 1
ATOM 3430 C CA . SER A 1 402 ? 13.562 -16.125 -26.516 1 92.94 402 SER A CA 1
ATOM 3431 C C . SER A 1 402 ? 12.352 -16.859 -25.953 1 92.94 402 SER A C 1
ATOM 3433 O O . SER A 1 402 ? 12.492 -17.922 -25.312 1 92.94 402 SER A O 1
ATOM 3435 N N . ILE A 1 403 ? 11.203 -16.359 -26.266 1 87.56 403 ILE A N 1
ATOM 3436 C CA . ILE A 1 403 ? 9.961 -16.953 -25.781 1 87.56 403 ILE A CA 1
ATOM 3437 C C . ILE A 1 403 ? 9.773 -18.328 -26.406 1 87.56 403 ILE A C 1
ATOM 3439 O O . ILE A 1 403 ? 9.109 -19.203 -25.828 1 87.56 403 ILE A O 1
ATOM 3443 N N . GLN A 1 404 ? 10.43 -18.531 -27.516 1 85.06 404 GLN A N 1
ATOM 3444 C CA . GLN A 1 404 ? 10.281 -19.781 -28.266 1 85.06 404 GLN A CA 1
ATOM 3445 C C . GLN A 1 404 ? 11.289 -20.828 -27.797 1 85.06 404 GLN A C 1
ATOM 3447 O O . GLN A 1 404 ? 11.195 -22 -28.188 1 85.06 404 GLN A O 1
ATOM 3452 N N . GLU A 1 405 ? 12.188 -20.422 -26.984 1 90.44 405 GLU A N 1
ATOM 3453 C CA . GLU A 1 405 ? 13.188 -21.375 -26.516 1 90.44 405 GLU A CA 1
ATOM 3454 C C . GLU A 1 405 ? 12.531 -22.547 -25.766 1 90.44 405 GLU A C 1
ATOM 3456 O O . GLU A 1 405 ? 11.578 -22.344 -25.016 1 90.44 405 GLU A O 1
ATOM 3461 N N . ASP A 1 406 ? 13.086 -23.734 -25.969 1 88.31 406 ASP A N 1
ATOM 3462 C CA . ASP A 1 406 ? 12.539 -24.938 -25.359 1 88.31 406 ASP A CA 1
ATOM 3463 C C . ASP A 1 406 ? 12.75 -24.953 -23.844 1 88.31 406 ASP A C 1
ATOM 3465 O O . ASP A 1 406 ? 13.891 -25 -23.375 1 88.31 406 ASP A O 1
ATOM 3469 N N . THR A 1 407 ? 11.672 -24.969 -23.141 1 91 407 THR A N 1
ATOM 3470 C CA . THR A 1 407 ? 11.695 -24.922 -21.672 1 91 407 THR A CA 1
ATOM 3471 C C . THR A 1 407 ? 12.43 -26.125 -21.109 1 91 407 THR A C 1
ATOM 3473 O O . THR A 1 407 ? 13.188 -26 -20.141 1 91 407 THR A O 1
ATOM 3476 N N . TYR A 1 408 ? 12.273 -27.297 -21.641 1 90.94 408 TYR A N 1
ATOM 3477 C CA . TYR A 1 408 ? 12.859 -28.516 -21.109 1 90.94 408 TYR A CA 1
ATOM 3478 C C . TYR A 1 408 ? 14.367 -28.531 -21.328 1 90.94 408 TYR A C 1
ATOM 3480 O O . TYR A 1 408 ? 15.125 -29.016 -20.484 1 90.94 408 TYR A O 1
ATOM 3488 N N . LYS A 1 409 ? 14.742 -28.016 -22.469 1 92.69 409 LYS A N 1
ATOM 3489 C CA . LYS A 1 409 ? 16.172 -27.875 -22.703 1 92.69 409 LYS A CA 1
ATOM 3490 C C . LYS A 1 409 ? 16.812 -26.953 -21.672 1 92.69 409 LYS A C 1
ATOM 3492 O O . LYS A 1 409 ? 17.891 -27.25 -21.156 1 92.69 409 LYS A O 1
ATOM 3497 N N . LEU A 1 410 ? 16.156 -25.906 -21.344 1 96.12 410 LEU A N 1
ATOM 3498 C CA . LEU A 1 410 ? 16.641 -24.953 -20.344 1 96.12 410 LEU A CA 1
ATOM 3499 C C . LEU A 1 410 ? 16.688 -25.609 -18.969 1 96.12 410 LEU A C 1
ATOM 3501 O O . LEU A 1 410 ? 17.672 -25.453 -18.234 1 96.12 410 LEU A O 1
ATOM 3505 N N . ILE A 1 411 ? 15.695 -26.406 -18.609 1 96.25 411 ILE A N 1
ATOM 3506 C CA . ILE A 1 411 ? 15.609 -27.047 -17.312 1 96.25 411 ILE A CA 1
ATOM 3507 C C . ILE A 1 411 ? 16.719 -28.094 -17.172 1 96.25 411 ILE A C 1
ATOM 3509 O O . ILE A 1 411 ? 17.453 -28.094 -16.188 1 96.25 411 ILE A O 1
ATOM 3513 N N . ASP A 1 412 ? 16.906 -28.922 -18.203 1 94.31 412 ASP A N 1
ATOM 3514 C CA . ASP A 1 412 ? 17.797 -30.094 -18.141 1 94.31 412 ASP A CA 1
ATOM 3515 C C . ASP A 1 412 ? 19.25 -29.656 -17.938 1 94.31 412 ASP A C 1
ATOM 3517 O O . ASP A 1 412 ? 20.062 -30.422 -17.406 1 94.31 412 ASP A O 1
ATOM 3521 N N . ASN A 1 413 ? 19.547 -28.484 -18.344 1 96.69 413 ASN A N 1
ATOM 3522 C CA . ASN A 1 413 ? 20.938 -28.047 -18.281 1 96.69 413 ASN A CA 1
ATOM 3523 C C . ASN A 1 413 ? 21.141 -26.984 -17.203 1 96.69 413 ASN A C 1
ATOM 3525 O O . ASN A 1 413 ? 22.25 -26.469 -17.047 1 96.69 413 ASN A O 1
ATOM 3529 N N . ALA A 1 414 ? 20.172 -26.672 -16.438 1 97.56 414 ALA A N 1
ATOM 3530 C CA . ALA A 1 414 ? 20.25 -25.594 -15.445 1 97.56 414 ALA A CA 1
ATOM 3531 C C . ALA A 1 414 ? 20.828 -26.109 -14.125 1 97.56 414 ALA A C 1
ATOM 3533 O O . ALA A 1 414 ? 20.703 -27.297 -13.812 1 97.56 414 ALA A O 1
ATOM 3534 N N . MET A 1 415 ? 21.438 -25.25 -13.375 1 97.12 415 MET A N 1
ATOM 3535 C CA . MET A 1 415 ? 21.844 -25.578 -12.008 1 97.12 415 MET A CA 1
ATOM 3536 C C . MET A 1 415 ? 20.641 -25.625 -11.078 1 97.12 415 MET A C 1
ATOM 3538 O O . MET A 1 415 ? 20.656 -26.359 -10.094 1 97.12 415 MET A O 1
ATOM 3542 N N . ALA A 1 416 ? 19.656 -24.844 -11.398 1 98.12 416 ALA A N 1
ATOM 3543 C CA . ALA A 1 416 ? 18.375 -24.781 -10.703 1 98.12 416 ALA A CA 1
ATOM 3544 C C . ALA A 1 416 ? 17.344 -24 -11.523 1 98.12 416 ALA A C 1
ATOM 3546 O O . ALA A 1 416 ? 17.688 -23.344 -12.508 1 98.12 416 ALA A O 1
ATOM 3547 N N . VAL A 1 417 ? 16.125 -24.109 -11.18 1 98.44 417 VAL A N 1
ATOM 3548 C CA . VAL A 1 417 ? 15.062 -23.281 -11.758 1 98.44 417 VAL A CA 1
ATOM 3549 C C . VAL A 1 417 ? 14.445 -22.406 -10.672 1 98.44 417 VAL A C 1
ATOM 3551 O O . VAL A 1 417 ? 14.484 -22.75 -9.484 1 98.44 417 VAL A O 1
ATOM 3554 N N . ALA A 1 418 ? 13.977 -21.25 -11.055 1 98.81 418 ALA A N 1
ATOM 3555 C CA . ALA A 1 418 ? 13.297 -20.344 -10.125 1 98.81 418 ALA A CA 1
ATOM 3556 C C . ALA A 1 418 ? 11.914 -19.969 -10.648 1 98.81 418 ALA A C 1
ATOM 3558 O O . ALA A 1 418 ? 11.734 -19.75 -11.852 1 98.81 418 ALA A O 1
ATOM 3559 N N . THR A 1 419 ? 10.953 -19.891 -9.797 1 98.12 419 THR A N 1
ATOM 3560 C CA . THR A 1 419 ? 9.578 -19.562 -10.156 1 98.12 419 THR A CA 1
ATOM 3561 C C . THR A 1 419 ? 8.797 -19.109 -8.93 1 98.12 419 THR A C 1
ATOM 3563 O O . THR A 1 419 ? 9.289 -19.203 -7.801 1 98.12 419 THR A O 1
ATOM 3566 N N . LEU A 1 420 ? 7.664 -18.469 -9.125 1 97.81 420 LEU A N 1
ATOM 3567 C CA . LEU A 1 420 ? 6.766 -18.188 -8.008 1 97.81 420 LEU A CA 1
ATOM 3568 C C . LEU A 1 420 ? 6.023 -19.453 -7.59 1 97.81 420 LEU A C 1
ATOM 3570 O O . LEU A 1 420 ? 6.23 -19.969 -6.488 1 97.81 420 LEU A O 1
ATOM 3574 N N . THR A 1 421 ? 5.227 -19.984 -8.531 1 96.06 421 THR A N 1
ATOM 3575 C CA . THR A 1 421 ? 4.418 -21.156 -8.258 1 96.06 421 THR A CA 1
ATOM 3576 C C . THR A 1 421 ? 4.273 -22.016 -9.516 1 96.06 421 THR A C 1
ATOM 3578 O O . THR A 1 421 ? 3.406 -22.891 -9.586 1 96.06 421 THR A O 1
ATOM 3581 N N . GLY A 1 422 ? 5.086 -21.859 -10.461 1 93.56 422 GLY A N 1
ATOM 3582 C CA . GLY A 1 422 ? 4.918 -22.453 -11.773 1 93.56 422 GLY A CA 1
ATOM 3583 C C . GLY A 1 422 ? 5.191 -23.953 -11.789 1 93.56 422 GLY A C 1
ATOM 3584 O O . GLY A 1 422 ? 5.926 -24.453 -10.938 1 93.56 422 GLY A O 1
ATOM 3585 N N . THR A 1 423 ? 4.676 -24.594 -12.773 1 92.44 423 THR A N 1
ATOM 3586 C CA . THR A 1 423 ? 4.852 -26.031 -12.938 1 92.44 423 THR A CA 1
ATOM 3587 C C . THR A 1 423 ? 6.301 -26.359 -13.281 1 92.44 423 THR A C 1
ATOM 3589 O O . THR A 1 423 ? 6.727 -27.516 -13.156 1 92.44 423 THR A O 1
ATOM 3592 N N . VAL A 1 424 ? 7 -25.391 -13.695 1 94.56 424 VAL A N 1
ATOM 3593 C CA . VAL A 1 424 ? 8.406 -25.578 -14.016 1 94.56 424 VAL A CA 1
ATOM 3594 C C . VAL A 1 424 ? 9.141 -26.141 -12.805 1 94.56 424 VAL A C 1
ATOM 3596 O O . VAL A 1 424 ? 10.086 -26.922 -12.953 1 94.56 424 VAL A O 1
ATOM 3599 N N . GLY A 1 425 ? 8.703 -25.797 -11.586 1 96.25 425 GLY A N 1
ATOM 3600 C CA . GLY A 1 425 ? 9.297 -26.344 -10.375 1 96.25 425 GLY A CA 1
ATOM 3601 C C . GLY A 1 425 ? 9.164 -27.859 -10.273 1 96.25 425 GLY A C 1
ATOM 3602 O O . GLY A 1 425 ? 10.141 -28.562 -10.008 1 96.25 425 GLY A O 1
ATOM 3603 N N . LEU A 1 426 ? 7.949 -28.312 -10.516 1 95.25 426 LEU A N 1
ATOM 3604 C CA . LEU A 1 426 ? 7.695 -29.75 -10.461 1 95.25 426 LEU A CA 1
ATOM 3605 C C . LEU A 1 426 ? 8.445 -30.469 -11.578 1 95.25 426 LEU A C 1
ATOM 3607 O O . LEU A 1 426 ? 8.961 -31.562 -11.375 1 95.25 426 LEU A O 1
ATOM 3611 N N . GLU A 1 427 ? 8.484 -29.859 -12.711 1 94.62 427 GLU A N 1
ATOM 3612 C CA . GLU A 1 427 ? 9.227 -30.406 -13.852 1 94.62 427 GLU A CA 1
ATOM 3613 C C . GLU A 1 427 ? 10.711 -30.531 -13.531 1 94.62 427 GLU A C 1
ATOM 3615 O O . GLU A 1 427 ? 11.359 -31.5 -13.93 1 94.62 427 GLU A O 1
ATOM 3620 N N . ALA A 1 428 ? 11.219 -29.641 -12.836 1 95.81 428 ALA A N 1
ATOM 3621 C CA . ALA A 1 428 ? 12.648 -29.609 -12.516 1 95.81 428 ALA A CA 1
ATOM 3622 C C . ALA A 1 428 ? 12.992 -30.641 -11.445 1 95.81 428 ALA A C 1
ATOM 3624 O O . ALA A 1 428 ? 13.898 -31.469 -11.633 1 95.81 428 ALA A O 1
ATOM 3625 N N . ILE A 1 429 ? 12.227 -30.719 -10.367 1 96 429 ILE A N 1
ATOM 3626 C CA . ILE A 1 429 ? 12.617 -31.531 -9.234 1 96 429 ILE A CA 1
ATOM 3627 C C . ILE A 1 429 ? 12.445 -33 -9.586 1 96 429 ILE A C 1
ATOM 3629 O O . ILE A 1 429 ? 13.172 -33.875 -9.062 1 96 429 ILE A O 1
ATOM 3633 N N . THR A 1 430 ? 11.555 -33.344 -10.477 1 94.44 430 THR A N 1
ATOM 3634 C CA . THR A 1 430 ? 11.367 -34.719 -10.883 1 94.44 430 THR A CA 1
ATOM 3635 C C . THR A 1 430 ? 12.539 -35.188 -11.75 1 94.44 430 THR A C 1
ATOM 3637 O O . THR A 1 430 ? 12.703 -36.406 -11.977 1 94.44 430 THR A O 1
ATOM 3640 N N . LYS A 1 431 ? 13.359 -34.281 -12.195 1 92.44 431 LYS A N 1
ATOM 3641 C CA . LYS A 1 431 ? 14.57 -34.594 -12.938 1 92.44 431 LYS A CA 1
ATOM 3642 C C . LYS A 1 431 ? 15.812 -34.406 -12.078 1 92.44 431 LYS A C 1
ATOM 3644 O O . LYS A 1 431 ? 16.938 -34.438 -12.586 1 92.44 431 LYS A O 1
ATOM 3649 N N . GLY A 1 432 ? 15.578 -34.094 -10.852 1 93.12 432 GLY A N 1
ATOM 3650 C CA . GLY A 1 432 ? 16.688 -33.969 -9.914 1 93.12 432 GLY A CA 1
ATOM 3651 C C . GLY A 1 432 ? 17.266 -32.562 -9.883 1 93.12 432 GLY A C 1
ATOM 3652 O O . GLY A 1 432 ? 18.281 -32.312 -9.219 1 93.12 432 GLY A O 1
ATOM 3653 N N . ILE A 1 433 ? 16.719 -31.625 -10.633 1 95.56 433 ILE A N 1
ATOM 3654 C CA . ILE A 1 433 ? 17.172 -30.234 -10.664 1 95.56 433 ILE A CA 1
ATOM 3655 C C . ILE A 1 433 ? 16.453 -29.438 -9.57 1 95.56 433 ILE A C 1
ATOM 3657 O O . ILE A 1 433 ? 15.227 -29.438 -9.484 1 95.56 433 ILE A O 1
ATOM 3661 N N . PRO A 1 434 ? 17.172 -28.688 -8.734 1 97.19 434 PRO A N 1
ATOM 3662 C CA . PRO A 1 434 ? 16.562 -27.938 -7.637 1 97.19 434 PRO A CA 1
ATOM 3663 C C . PRO A 1 434 ? 15.656 -26.797 -8.125 1 97.19 434 PRO A C 1
ATOM 3665 O O . PRO A 1 434 ? 15.852 -26.297 -9.234 1 97.19 434 PRO A O 1
ATOM 3668 N N . CYS A 1 435 ? 14.719 -26.484 -7.254 1 98.19 435 CYS A N 1
ATOM 3669 C CA . CYS A 1 435 ? 13.789 -25.406 -7.551 1 98.19 435 CYS A CA 1
ATOM 3670 C C . CYS A 1 435 ? 13.828 -24.344 -6.453 1 98.19 435 CYS A C 1
ATOM 3672 O O . CYS A 1 435 ? 13.703 -24.656 -5.27 1 98.19 435 CYS A O 1
ATOM 3674 N N . LEU A 1 436 ? 14.102 -23.141 -6.832 1 98.75 436 LEU A N 1
ATOM 3675 C CA . LEU A 1 436 ? 13.906 -21.984 -5.949 1 98.75 436 LEU A CA 1
ATOM 3676 C C . LEU A 1 436 ? 12.5 -21.422 -6.094 1 98.75 436 LEU A C 1
ATOM 3678 O O . LEU A 1 436 ? 12.164 -20.828 -7.121 1 98.75 436 LEU A O 1
ATOM 3682 N N . MET A 1 437 ? 11.711 -21.578 -5.098 1 98.56 437 MET A N 1
ATOM 3683 C CA . MET A 1 437 ? 10.305 -21.188 -5.168 1 98.56 437 MET A CA 1
ATOM 3684 C C . MET A 1 437 ? 10.055 -19.922 -4.336 1 98.56 437 MET A C 1
ATOM 3686 O O . MET A 1 437 ? 10.336 -19.906 -3.139 1 98.56 437 MET A O 1
ATOM 3690 N N . PHE A 1 438 ? 9.461 -18.891 -4.941 1 98.56 438 PHE A N 1
ATOM 3691 C CA . PHE A 1 438 ? 9.258 -17.609 -4.289 1 98.56 438 PHE A CA 1
ATOM 3692 C C . PHE A 1 438 ? 7.793 -17.422 -3.896 1 98.56 438 PHE A C 1
ATOM 3694 O O . PHE A 1 438 ? 7.453 -16.484 -3.172 1 98.56 438 PHE A O 1
ATOM 3701 N N . GLY A 1 439 ? 6.906 -18.25 -4.328 1 97.56 439 GLY A N 1
ATOM 3702 C CA . GLY A 1 439 ? 5.492 -18.156 -4.008 1 97.56 439 GLY A CA 1
ATOM 3703 C C . GLY A 1 439 ? 5.027 -19.234 -3.051 1 97.56 439 GLY A C 1
ATOM 3704 O O . GLY A 1 439 ? 5.816 -19.75 -2.252 1 97.56 439 GLY A O 1
ATOM 3705 N N . HIS A 1 440 ? 3.715 -19.5 -3.062 1 96 440 HIS A N 1
ATOM 3706 C CA . HIS A 1 440 ? 3.107 -20.453 -2.146 1 96 440 HIS A CA 1
ATOM 3707 C C . HIS A 1 440 ? 2.254 -21.469 -2.9 1 96 440 HIS A C 1
ATOM 3709 O O . HIS A 1 440 ? 1.348 -21.094 -3.646 1 96 440 HIS A O 1
ATOM 3715 N N . SER A 1 441 ? 2.594 -22.703 -2.768 1 94.06 441 SER A N 1
ATOM 3716 C CA . SER A 1 441 ? 1.84 -23.797 -3.354 1 94.06 441 SER A CA 1
ATOM 3717 C C . SER A 1 441 ? 2.178 -25.125 -2.674 1 94.06 441 SER A C 1
ATOM 3719 O O . SER A 1 441 ? 3.012 -25.172 -1.769 1 94.06 441 SER A O 1
ATOM 3721 N N . TYR A 1 442 ? 1.538 -26.188 -3.078 1 92.31 442 TYR A N 1
ATOM 3722 C CA . TYR A 1 442 ? 1.796 -27.516 -2.527 1 92.31 442 TYR A CA 1
ATOM 3723 C C . TYR A 1 442 ? 3.219 -27.969 -2.832 1 92.31 442 TYR A C 1
ATOM 3725 O O . TYR A 1 442 ? 3.764 -28.828 -2.145 1 92.31 442 TYR A O 1
ATOM 3733 N N . LEU A 1 443 ? 3.834 -27.344 -3.773 1 94.38 443 LEU A N 1
ATOM 3734 C CA . LEU A 1 443 ? 5.184 -27.703 -4.203 1 94.38 443 LEU A CA 1
ATOM 3735 C C . LEU A 1 443 ? 6.207 -27.344 -3.131 1 94.38 443 LEU A C 1
ATOM 3737 O O . LEU A 1 443 ? 7.305 -27.906 -3.107 1 94.38 443 LEU A O 1
ATOM 3741 N N . GLN A 1 444 ? 5.875 -26.438 -2.299 1 94.25 444 GLN A N 1
ATOM 3742 C CA . GLN A 1 444 ? 6.832 -25.875 -1.349 1 94.25 444 GLN A CA 1
ATOM 3743 C C . GLN A 1 444 ? 7.297 -26.938 -0.351 1 94.25 444 GLN A C 1
ATOM 3745 O O . GLN A 1 444 ? 8.305 -26.75 0.331 1 94.25 444 GLN A O 1
ATOM 3750 N N . TYR A 1 445 ? 6.652 -28.094 -0.351 1 92.62 445 TYR A N 1
ATOM 3751 C CA . TYR A 1 445 ? 6.965 -29.156 0.608 1 92.62 445 TYR A CA 1
ATOM 3752 C C . TYR A 1 445 ? 7.781 -30.266 -0.046 1 92.62 445 TYR A C 1
ATOM 3754 O O . TYR A 1 445 ? 8.188 -31.219 0.619 1 92.62 445 TYR A O 1
ATOM 3762 N N . ALA A 1 446 ? 8.086 -30.172 -1.276 1 95.06 446 ALA A N 1
ATOM 3763 C CA . ALA A 1 446 ? 8.758 -31.219 -2.041 1 95.06 446 ALA A CA 1
ATOM 3764 C C . ALA A 1 446 ? 10.258 -31.219 -1.773 1 95.06 446 ALA A C 1
ATOM 3766 O O . ALA A 1 446 ? 10.828 -30.203 -1.372 1 95.06 446 ALA A O 1
ATOM 3767 N N . PRO A 1 447 ? 10.844 -32.406 -1.964 1 93.56 447 PRO A N 1
ATOM 3768 C CA . PRO A 1 447 ? 12.305 -32.438 -1.891 1 93.56 447 PRO A CA 1
ATOM 3769 C C . PRO A 1 447 ? 12.977 -31.547 -2.941 1 93.56 447 PRO A C 1
ATOM 3771 O O . PRO A 1 447 ? 12.484 -31.453 -4.07 1 93.56 447 PRO A O 1
ATOM 3774 N N . ASN A 1 448 ? 14.07 -30.953 -2.576 1 94.38 448 ASN A N 1
ATOM 3775 C CA . ASN A 1 448 ? 14.898 -30.156 -3.477 1 94.38 448 ASN A CA 1
ATOM 3776 C C . ASN A 1 448 ? 14.203 -28.859 -3.863 1 94.38 448 ASN A C 1
ATOM 3778 O O . ASN A 1 448 ? 14.547 -28.25 -4.875 1 94.38 448 ASN A O 1
ATOM 3782 N N . VAL A 1 449 ? 13.125 -28.484 -3.172 1 97 449 VAL A N 1
ATOM 3783 C CA . VAL A 1 449 ? 12.523 -27.172 -3.32 1 97 449 VAL A CA 1
ATOM 3784 C C . VAL A 1 449 ? 12.992 -26.25 -2.195 1 97 449 VAL A C 1
ATOM 3786 O O . VAL A 1 449 ? 12.852 -26.578 -1.015 1 97 449 VAL A O 1
ATOM 3789 N N . TYR A 1 450 ? 13.617 -25.219 -2.557 1 98 450 TYR A N 1
ATOM 3790 C CA . TYR A 1 450 ? 14.023 -24.172 -1.614 1 98 450 TYR A CA 1
ATOM 3791 C C . TYR A 1 450 ? 13.031 -23.016 -1.611 1 98 450 TYR A C 1
ATOM 3793 O O . TYR A 1 450 ? 12.922 -22.281 -2.594 1 98 450 TYR A O 1
ATOM 3801 N N . THR A 1 451 ? 12.312 -22.875 -0.536 1 97.62 451 THR A N 1
ATOM 3802 C CA . THR A 1 451 ? 11.438 -21.703 -0.412 1 97.62 451 THR A CA 1
ATOM 3803 C C . THR A 1 451 ? 12.242 -20.453 -0.082 1 97.62 451 THR A C 1
ATOM 3805 O O . THR A 1 451 ? 13.008 -20.438 0.88 1 97.62 451 THR A O 1
ATOM 3808 N N . VAL A 1 452 ? 12.117 -19.453 -0.881 1 98.62 452 VAL A N 1
ATOM 3809 C CA . VAL A 1 452 ? 12.898 -18.234 -0.713 1 98.62 452 VAL A CA 1
ATOM 3810 C C . VAL A 1 452 ? 11.969 -17.062 -0.398 1 98.62 452 VAL A C 1
ATOM 3812 O O . VAL A 1 452 ? 11.086 -16.734 -1.192 1 98.62 452 VAL A O 1
ATOM 3815 N N . ARG A 1 453 ? 12.156 -16.422 0.734 1 97.81 453 ARG A N 1
ATOM 3816 C CA . ARG A 1 453 ? 11.383 -15.266 1.149 1 97.81 453 ARG A CA 1
ATOM 3817 C C . ARG A 1 453 ? 12.289 -14.086 1.485 1 97.81 453 ARG A C 1
ATOM 3819 O O . ARG A 1 453 ? 11.914 -12.93 1.298 1 97.81 453 ARG A O 1
ATOM 3826 N N . THR A 1 454 ? 13.453 -14.438 1.993 1 98.5 454 THR A N 1
ATOM 3827 C CA . THR A 1 454 ? 14.391 -13.414 2.445 1 98.5 454 THR A CA 1
ATOM 3828 C C . THR A 1 454 ? 15.719 -13.531 1.697 1 98.5 454 THR A C 1
ATOM 3830 O O . THR A 1 454 ? 15.969 -14.531 1.021 1 98.5 454 THR A O 1
ATOM 3833 N N . ASN A 1 455 ? 16.531 -12.508 1.815 1 98.62 455 ASN A N 1
ATOM 3834 C CA . ASN A 1 455 ? 17.875 -12.539 1.256 1 98.62 455 ASN A CA 1
ATOM 3835 C C . ASN A 1 455 ? 18.688 -13.711 1.811 1 98.62 455 ASN A C 1
ATOM 3837 O O . ASN A 1 455 ? 19.406 -14.375 1.071 1 98.62 455 ASN A O 1
ATOM 3841 N N . ASN A 1 456 ? 18.516 -13.961 3.092 1 98.44 456 ASN A N 1
ATOM 3842 C CA . ASN A 1 456 ? 19.219 -15.062 3.719 1 98.44 456 ASN A CA 1
ATOM 3843 C C . ASN A 1 456 ? 18.781 -16.406 3.148 1 98.44 456 ASN A C 1
ATOM 3845 O O . ASN A 1 456 ? 19.594 -17.312 2.977 1 98.44 456 ASN A O 1
ATOM 3849 N N . ASP A 1 457 ? 17.484 -16.547 2.918 1 98.62 457 ASP A N 1
ATOM 3850 C CA . ASP A 1 457 ? 17 -17.766 2.281 1 98.62 457 ASP A CA 1
ATOM 3851 C C . ASP A 1 457 ? 17.688 -18 0.933 1 98.62 457 ASP A C 1
ATOM 3853 O O . ASP A 1 457 ? 18.094 -19.125 0.622 1 98.62 457 ASP A O 1
ATOM 3857 N N . CYS A 1 458 ? 17.75 -16.969 0.163 1 98.69 458 CYS A N 1
ATOM 3858 C CA . CYS A 1 458 ? 18.312 -17.062 -1.179 1 98.69 458 CYS A CA 1
ATOM 3859 C C . CYS A 1 458 ? 19.797 -17.422 -1.125 1 98.69 458 CYS A C 1
ATOM 3861 O O . CYS A 1 458 ? 20.25 -18.312 -1.84 1 98.69 458 CYS A O 1
ATOM 3863 N N . LYS A 1 459 ? 20.516 -16.719 -0.282 1 98.31 459 LYS A N 1
ATOM 3864 C CA . LYS A 1 459 ? 21.938 -16.984 -0.114 1 98.31 459 LYS A CA 1
ATOM 3865 C C . LYS A 1 459 ? 22.203 -18.438 0.266 1 98.31 459 LYS A C 1
ATOM 3867 O O . LYS A 1 459 ? 23.016 -19.109 -0.358 1 98.31 459 LYS A O 1
ATOM 3872 N N . ARG A 1 460 ? 21.453 -18.891 1.231 1 97.94 460 ARG A N 1
ATOM 3873 C CA . ARG A 1 460 ? 21.625 -20.25 1.71 1 97.94 460 ARG A CA 1
ATOM 3874 C C . ARG A 1 460 ? 21.281 -21.266 0.621 1 97.94 460 ARG A C 1
ATOM 3876 O O . ARG A 1 460 ? 21.969 -22.266 0.457 1 97.94 460 ARG A O 1
ATOM 3883 N N . ALA A 1 461 ? 20.203 -21.016 -0.114 1 98.12 461 ALA A N 1
ATOM 3884 C CA . ALA A 1 461 ? 19.781 -21.922 -1.178 1 98.12 461 ALA A CA 1
ATOM 3885 C C . ALA A 1 461 ? 20.844 -22.031 -2.262 1 98.12 461 ALA A C 1
ATOM 3887 O O . ALA A 1 461 ? 21.188 -23.141 -2.691 1 98.12 461 ALA A O 1
ATOM 3888 N N . ILE A 1 462 ? 21.375 -20.938 -2.682 1 97.75 462 ILE A N 1
ATOM 3889 C CA . ILE A 1 462 ? 22.375 -20.922 -3.746 1 97.75 462 ILE A CA 1
ATOM 3890 C C . ILE A 1 462 ? 23.641 -21.625 -3.279 1 97.75 462 ILE A C 1
ATOM 3892 O O . ILE A 1 462 ? 24.25 -22.375 -4.031 1 97.75 462 ILE A O 1
ATOM 3896 N N . GLU A 1 463 ? 24.016 -21.391 -2.033 1 96.75 463 GLU A N 1
ATOM 3897 C CA . GLU A 1 463 ? 25.188 -22.062 -1.471 1 96.75 463 GLU A CA 1
ATOM 3898 C C . GLU A 1 463 ? 24.984 -23.578 -1.444 1 96.75 463 GLU A C 1
ATOM 3900 O O . GLU A 1 463 ? 25.906 -24.328 -1.768 1 96.75 463 GLU A O 1
ATOM 3905 N N . ASN A 1 464 ? 23.812 -23.969 -1.07 1 95.94 464 ASN A N 1
ATOM 3906 C CA . ASN A 1 464 ? 23.5 -25.391 -1.048 1 95.94 464 ASN A CA 1
ATOM 3907 C C . ASN A 1 464 ? 23.562 -26 -2.445 1 95.94 464 ASN A C 1
ATOM 3909 O O . ASN A 1 464 ? 24.047 -27.125 -2.623 1 95.94 464 ASN A O 1
ATOM 3913 N N . ILE A 1 465 ? 23.078 -25.312 -3.424 1 96.06 465 ILE A N 1
ATOM 3914 C CA . ILE A 1 465 ? 23.047 -25.781 -4.805 1 96.06 465 ILE A CA 1
ATOM 3915 C C . ILE A 1 465 ? 24.469 -25.875 -5.348 1 96.06 465 ILE A C 1
ATOM 3917 O O . ILE A 1 465 ? 24.812 -26.812 -6.074 1 96.06 465 ILE A O 1
ATOM 3921 N N . GLN A 1 466 ? 25.266 -24.984 -4.914 1 93.31 466 GLN A N 1
ATOM 3922 C CA . GLN A 1 466 ? 26.672 -24.984 -5.336 1 93.31 466 GLN A CA 1
ATOM 3923 C C . GLN A 1 466 ? 27.422 -26.188 -4.77 1 93.31 466 GLN A C 1
ATOM 3925 O O . GLN A 1 466 ? 28.281 -26.75 -5.438 1 93.31 466 GLN A O 1
ATOM 3930 N N . GLN A 1 467 ? 27.047 -26.5 -3.566 1 88.25 467 GLN A N 1
ATOM 3931 C CA . GLN A 1 467 ? 27.781 -27.562 -2.869 1 88.25 467 GLN A CA 1
ATOM 3932 C C . GLN A 1 467 ? 27.234 -28.938 -3.221 1 88.25 467 GLN A C 1
ATOM 3934 O O . GLN A 1 467 ? 27.891 -29.953 -3.002 1 88.25 467 GLN A O 1
ATOM 3939 N N . LYS A 1 468 ? 25.906 -28.953 -3.451 1 75 468 LYS A N 1
ATOM 3940 C CA . LYS A 1 468 ? 25.203 -30.219 -3.623 1 75 468 LYS A CA 1
ATOM 3941 C C . LYS A 1 468 ? 25.875 -31.094 -4.684 1 75 468 LYS A C 1
ATOM 3943 O O . LYS A 1 468 ? 26.125 -30.625 -5.801 1 75 468 LYS A O 1
ATOM 3948 N N . LYS A 1 469 ? 26.578 -32.156 -3.998 1 61.19 469 LYS A N 1
ATOM 3949 C CA . LYS A 1 469 ? 27.172 -33.219 -4.766 1 61.19 469 LYS A CA 1
ATOM 3950 C C . LYS A 1 469 ? 26.109 -34.219 -5.254 1 61.19 469 LYS A C 1
ATOM 3952 O O . LYS A 1 469 ? 25.062 -34.375 -4.617 1 61.19 469 LYS A O 1
ATOM 3957 N N . SER A 1 470 ? 25.828 -34.562 -6.629 1 58.16 470 SER A N 1
ATOM 3958 C CA . SER A 1 470 ? 24.953 -35.375 -7.457 1 58.16 470 SER A CA 1
ATOM 3959 C C . SER A 1 470 ? 24.672 -36.719 -6.777 1 58.16 470 SER A C 1
ATOM 3961 O O . SER A 1 470 ? 23.812 -37.5 -7.238 1 58.16 470 SER A O 1
ATOM 3963 N N . ASN A 1 471 ? 25.016 -36.906 -5.414 1 63.19 471 ASN A N 1
ATOM 3964 C CA . ASN A 1 471 ? 25.141 -38.344 -5.152 1 63.19 471 ASN A CA 1
ATOM 3965 C C . ASN A 1 471 ? 24.047 -38.812 -4.199 1 63.19 471 ASN A C 1
ATOM 3967 O O . ASN A 1 471 ? 24.219 -39.844 -3.525 1 63.19 471 ASN A O 1
ATOM 3971 N N . ASP A 1 472 ? 22.844 -38.094 -4.223 1 75.44 472 ASP A N 1
ATOM 3972 C CA . ASP A 1 472 ? 21.828 -38.656 -3.334 1 75.44 472 ASP A CA 1
ATOM 3973 C C . ASP A 1 472 ? 21.078 -39.812 -4 1 75.44 472 ASP A C 1
ATOM 3975 O O . ASP A 1 472 ? 20.172 -39.594 -4.805 1 75.44 472 ASP A O 1
ATOM 3979 N N . THR A 1 473 ? 21.438 -41.031 -3.703 1 79.44 473 THR A N 1
ATOM 3980 C CA . THR A 1 473 ? 20.891 -42.25 -4.316 1 79.44 473 THR A CA 1
ATOM 3981 C C . THR A 1 473 ? 19.438 -42.438 -3.932 1 79.44 473 THR A C 1
ATOM 3983 O O . THR A 1 473 ? 18.703 -43.188 -4.582 1 79.44 473 THR A O 1
ATOM 3986 N N . LEU A 1 474 ? 19.016 -41.688 -2.953 1 87.94 474 LEU A N 1
ATOM 3987 C CA . LEU A 1 474 ? 17.656 -41.906 -2.463 1 87.94 474 LEU A CA 1
ATOM 3988 C C . LEU A 1 474 ? 16.734 -40.75 -2.914 1 87.94 474 LEU A C 1
ATOM 3990 O O . LEU A 1 474 ? 15.57 -40.719 -2.525 1 87.94 474 LEU A O 1
ATOM 3994 N N . TYR A 1 475 ? 17.203 -39.969 -3.727 1 92 475 TYR A N 1
ATOM 3995 C CA . TYR A 1 475 ? 16.453 -38.75 -4.094 1 92 475 TYR A CA 1
ATOM 3996 C C . TYR A 1 475 ? 15.148 -39.125 -4.773 1 92 475 TYR A C 1
ATOM 3998 O O . TYR A 1 475 ? 14.086 -38.625 -4.402 1 92 475 TYR A O 1
ATOM 4006 N N . TYR A 1 476 ? 15.234 -40 -5.684 1 92.94 476 TYR A N 1
ATOM 4007 C CA . TYR A 1 476 ? 14.047 -40.344 -6.457 1 92.94 476 TYR A CA 1
ATOM 4008 C C . TYR A 1 476 ? 13.047 -41.125 -5.609 1 92.94 476 TYR A C 1
ATOM 4010 O O . TYR A 1 476 ? 11.836 -41.031 -5.844 1 92.94 476 TYR A O 1
ATOM 4018 N N . LYS A 1 477 ? 13.539 -41.812 -4.625 1 94.44 477 LYS A N 1
ATOM 4019 C CA . LYS A 1 477 ? 12.648 -42.438 -3.646 1 94.44 477 LYS A CA 1
ATOM 4020 C C . LYS A 1 477 ? 11.891 -41.344 -2.861 1 94.44 477 LYS A C 1
ATOM 4022 O O . LYS A 1 477 ? 10.68 -41.469 -2.643 1 94.44 477 LYS A O 1
ATOM 4027 N N . LYS A 1 478 ? 12.602 -40.344 -2.465 1 94.19 478 LYS A N 1
ATOM 4028 C CA . LYS A 1 478 ? 11.984 -39.219 -1.748 1 94.19 478 LYS A CA 1
ATOM 4029 C C . LYS A 1 478 ? 10.898 -38.562 -2.594 1 94.19 478 LYS A C 1
ATOM 4031 O O . LYS A 1 478 ? 9.859 -38.156 -2.074 1 94.19 478 LYS A O 1
ATOM 4036 N N . ILE A 1 479 ? 11.164 -38.438 -3.875 1 95.5 479 ILE A N 1
ATOM 4037 C CA . ILE A 1 479 ? 10.195 -37.844 -4.797 1 95.5 479 ILE A CA 1
ATOM 4038 C C . ILE A 1 479 ? 8.938 -38.688 -4.852 1 95.5 479 ILE A C 1
ATOM 4040 O O . ILE A 1 479 ? 7.82 -38.188 -4.84 1 95.5 479 ILE A O 1
ATOM 4044 N N . LYS A 1 480 ? 9.141 -39.938 -4.965 1 96.25 480 LYS A N 1
ATOM 4045 C CA . LYS A 1 480 ? 7.98 -40.844 -5.016 1 96.25 480 LYS A CA 1
ATOM 4046 C C . LYS A 1 480 ? 7.191 -40.781 -3.707 1 96.25 480 LYS A C 1
ATOM 4048 O O . LYS A 1 480 ? 5.961 -40.812 -3.717 1 96.25 480 LYS A O 1
ATOM 4053 N N . ILE A 1 481 ? 7.883 -40.719 -2.586 1 96.5 481 ILE A N 1
ATOM 4054 C CA . ILE A 1 481 ? 7.238 -40.594 -1.282 1 96.5 481 ILE A CA 1
ATOM 4055 C C . ILE A 1 481 ? 6.449 -39.281 -1.222 1 96.5 481 ILE A C 1
ATOM 4057 O O . ILE A 1 481 ? 5.375 -39.219 -0.623 1 96.5 481 ILE A O 1
ATOM 4061 N N . TYR A 1 482 ? 7 -38.25 -1.786 1 96.44 482 TYR A N 1
ATOM 4062 C CA . TYR A 1 482 ? 6.289 -37 -1.891 1 96.44 482 TYR A CA 1
ATOM 4063 C C . TYR A 1 482 ? 4.949 -37.188 -2.594 1 96.44 482 TYR A C 1
ATOM 4065 O O . TYR A 1 482 ? 3.916 -36.719 -2.105 1 96.44 482 TYR A O 1
ATOM 4073 N N . PHE A 1 483 ? 4.945 -37.812 -3.705 1 96.75 483 PHE A N 1
ATOM 4074 C CA . PHE A 1 483 ? 3.703 -38.094 -4.426 1 96.75 483 PHE A CA 1
ATOM 4075 C C . PHE A 1 483 ? 2.77 -38.969 -3.602 1 96.75 483 PHE A C 1
ATOM 4077 O O . PHE A 1 483 ? 1.55 -38.812 -3.65 1 96.75 483 PHE A O 1
ATOM 4084 N N . LYS A 1 484 ? 3.357 -39.906 -2.889 1 97.25 484 LYS A N 1
ATOM 4085 C CA . LYS A 1 484 ? 2.553 -40.719 -1.994 1 97.25 484 LYS A CA 1
ATOM 4086 C C . LYS A 1 484 ? 1.849 -39.875 -0.941 1 97.25 484 LYS A C 1
ATOM 4088 O O . LYS A 1 484 ? 0.679 -40.094 -0.63 1 97.25 484 LYS A O 1
ATOM 4093 N N . ALA A 1 485 ? 2.562 -38.938 -0.436 1 96.69 485 ALA A N 1
ATOM 4094 C CA . ALA A 1 485 ? 1.995 -38.031 0.564 1 96.69 485 ALA A CA 1
ATOM 4095 C C . ALA A 1 485 ? 0.86 -37.219 -0.028 1 96.69 485 ALA A C 1
ATOM 4097 O O . ALA A 1 485 ? -0.114 -36.906 0.661 1 96.69 485 ALA A O 1
ATOM 4098 N N . LEU A 1 486 ? 0.929 -36.844 -1.303 1 95.94 486 LEU A N 1
ATOM 4099 C CA . LEU A 1 486 ? -0.076 -36.031 -1.974 1 95.94 486 LEU A CA 1
ATOM 4100 C C . LEU A 1 486 ? -1.414 -36.75 -2.037 1 95.94 486 LEU A C 1
ATOM 4102 O O . LEU A 1 486 ? -2.465 -36.125 -2.178 1 95.94 486 LEU A O 1
ATOM 4106 N N . GLU A 1 487 ? -1.381 -38.094 -1.938 1 96.12 487 GLU A N 1
ATOM 4107 C CA . GLU A 1 487 ? -2.586 -38.906 -2.061 1 96.12 487 GLU A CA 1
ATOM 4108 C C . GLU A 1 487 ? -3.648 -38.469 -1.054 1 96.12 487 GLU A C 1
ATOM 4110 O O . GLU A 1 487 ? -4.848 -38.531 -1.341 1 96.12 487 GLU A O 1
ATOM 4115 N N . LYS A 1 488 ? -3.135 -38.031 0.018 1 94.19 488 LYS A N 1
ATOM 4116 C CA . LYS A 1 488 ? -4.035 -37.656 1.105 1 94.19 488 LYS A CA 1
ATOM 4117 C C . LYS A 1 488 ? -4.832 -36.406 0.755 1 94.19 488 LYS A C 1
ATOM 4119 O O . LYS A 1 488 ? -5.895 -36.156 1.331 1 94.19 488 LYS A O 1
ATOM 4124 N N . TYR A 1 489 ? -4.418 -35.719 -0.172 1 94.31 489 TYR A N 1
ATOM 4125 C CA . TYR A 1 489 ? -4.984 -34.375 -0.39 1 94.31 489 TYR A CA 1
ATOM 4126 C C . TYR A 1 489 ? -5.641 -34.281 -1.762 1 94.31 489 TYR A C 1
ATOM 4128 O O . TYR A 1 489 ? -6.395 -33.344 -2.033 1 94.31 489 TYR A O 1
ATOM 4136 N N . VAL A 1 490 ? -5.461 -35.219 -2.621 1 94.69 490 VAL A N 1
ATOM 4137 C CA . VAL A 1 490 ? -5.898 -35.125 -4.008 1 94.69 490 VAL A CA 1
ATOM 4138 C C . VAL A 1 490 ? -7.355 -35.562 -4.117 1 94.69 490 VAL A C 1
ATOM 4140 O O . VAL A 1 490 ? -7.723 -36.625 -3.621 1 94.69 490 VAL A O 1
ATOM 4143 N N . ALA A 1 491 ? -8.172 -34.719 -4.711 1 93.81 491 ALA A N 1
ATOM 4144 C CA . ALA A 1 491 ? -9.5 -35.094 -5.188 1 93.81 491 ALA A CA 1
ATOM 4145 C C . ALA A 1 491 ? -9.555 -35.094 -6.715 1 93.81 491 ALA A C 1
ATOM 4147 O O . ALA A 1 491 ? -9.039 -34.188 -7.367 1 93.81 491 ALA A O 1
ATOM 4148 N N . VAL A 1 492 ? -10.141 -36.188 -7.223 1 93.88 492 VAL A N 1
ATOM 4149 C CA . VAL A 1 492 ? -10.297 -36.25 -8.672 1 93.88 492 VAL A CA 1
ATOM 4150 C C . VAL A 1 492 ? -11.516 -35.438 -9.094 1 93.88 492 VAL A C 1
ATOM 4152 O O . VAL A 1 492 ? -12.594 -36 -9.328 1 93.88 492 VAL A O 1
ATOM 4155 N N . ALA A 1 493 ? -11.305 -34.219 -9.258 1 94.25 493 ALA A N 1
ATOM 4156 C CA . ALA A 1 493 ? -12.375 -33.281 -9.555 1 94.25 493 ALA A CA 1
ATOM 4157 C C . ALA A 1 493 ? -11.812 -31.938 -10.047 1 94.25 493 ALA A C 1
ATOM 4159 O O . ALA A 1 493 ? -10.594 -31.734 -10 1 94.25 493 ALA A O 1
ATOM 4160 N N . THR A 1 494 ? -12.672 -31.125 -10.617 1 92.31 494 THR A N 1
ATOM 4161 C CA . THR A 1 494 ? -12.297 -29.781 -11.031 1 92.31 494 THR A CA 1
ATOM 4162 C C . THR A 1 494 ? -13.5 -28.859 -11 1 92.31 494 THR A C 1
ATOM 4164 O O . THR A 1 494 ? -14.625 -29.266 -11.312 1 92.31 494 THR A O 1
ATOM 4167 N N . PRO A 1 495 ? -13.234 -27.641 -10.586 1 90 495 PRO A N 1
ATOM 4168 C CA . PRO A 1 495 ? -14.32 -26.672 -10.688 1 90 495 PRO A CA 1
ATOM 4169 C C . PRO A 1 495 ? -14.531 -26.172 -12.117 1 90 495 PRO A C 1
ATOM 4171 O O . PRO A 1 495 ? -15.531 -25.5 -12.398 1 90 495 PRO A O 1
ATOM 4174 N N . GLU A 1 496 ? -13.656 -26.484 -13.023 1 85.44 496 GLU A N 1
ATOM 4175 C CA . GLU A 1 496 ? -13.75 -26.078 -14.422 1 85.44 496 GLU A CA 1
ATOM 4176 C C . GLU A 1 496 ? -14.344 -27.188 -15.281 1 85.44 496 GLU A C 1
ATOM 4178 O O . GLU A 1 496 ? -13.609 -28 -15.859 1 85.44 496 GLU A O 1
ATOM 4183 N N . TYR A 1 497 ? -15.586 -27.094 -15.539 1 80.81 497 TYR A N 1
ATOM 4184 C CA . TYR A 1 497 ? -16.297 -28.188 -16.172 1 80.81 497 TYR A CA 1
ATOM 4185 C C . TYR A 1 497 ? -15.961 -28.281 -17.641 1 80.81 497 TYR A C 1
ATOM 4187 O O . TYR A 1 497 ? -16.188 -29.328 -18.281 1 80.81 497 TYR A O 1
ATOM 4195 N N . GLN A 1 498 ? -15.406 -27.172 -18.219 1 76.94 498 GLN A N 1
ATOM 4196 C CA . GLN A 1 498 ? -15.109 -27.156 -19.656 1 76.94 498 GLN A CA 1
ATOM 4197 C C . GLN A 1 498 ? -14.047 -28.203 -20 1 76.94 498 GLN A C 1
ATOM 4199 O O . GLN A 1 498 ? -13.914 -28.594 -21.156 1 76.94 498 GLN A O 1
ATOM 4204 N N . LEU A 1 499 ? -13.414 -28.703 -19.031 1 71.81 499 LEU A N 1
ATOM 4205 C CA . LEU A 1 499 ? -12.336 -29.656 -19.219 1 71.81 499 LEU A CA 1
ATOM 4206 C C . LEU A 1 499 ? -12.859 -31.094 -19.141 1 71.81 499 LEU A C 1
ATOM 4208 O O . LEU A 1 499 ? -12.125 -32.031 -19.422 1 71.81 499 LEU A O 1
ATOM 4212 N N . LEU A 1 500 ? -14.188 -31.25 -18.844 1 83.06 500 LEU A N 1
ATOM 4213 C CA . LEU A 1 500 ? -14.719 -32.562 -18.5 1 83.06 500 LEU A CA 1
ATOM 4214 C C . LEU A 1 500 ? -15.648 -33.094 -19.594 1 83.06 500 LEU A C 1
ATOM 4216 O O . LEU A 1 500 ? -16.312 -32.281 -20.281 1 83.06 500 LEU A O 1
ATOM 4220 N N . ASN A 1 501 ? -15.617 -34.375 -19.703 1 84 501 ASN A N 1
ATOM 4221 C CA . ASN A 1 501 ? -16.672 -35 -20.5 1 84 501 ASN A CA 1
ATOM 4222 C C . ASN A 1 501 ? -17.938 -35.219 -19.688 1 84 501 ASN A C 1
ATOM 4224 O O . ASN A 1 501 ? -17.953 -34.969 -18.469 1 84 501 ASN A O 1
ATOM 4228 N N . GLU A 1 502 ? -19 -35.594 -20.312 1 83.12 502 GLU A N 1
ATOM 4229 C CA . GLU A 1 502 ? -20.328 -35.688 -19.688 1 83.12 502 GLU A CA 1
ATOM 4230 C C . GLU A 1 502 ? -20.297 -36.625 -18.484 1 83.12 502 GLU A C 1
ATOM 4232 O O . GLU A 1 502 ? -20.891 -36.344 -17.453 1 83.12 502 GLU A O 1
ATOM 4237 N N . ASP A 1 503 ? -19.578 -37.719 -18.641 1 85.81 503 ASP A N 1
ATOM 4238 C CA . ASP A 1 503 ? -19.516 -38.688 -17.562 1 85.81 503 ASP A CA 1
ATOM 4239 C C . ASP A 1 503 ? -18.703 -38.188 -16.391 1 85.81 503 ASP A C 1
ATOM 4241 O O . ASP A 1 503 ? -19 -38.5 -15.227 1 85.81 503 ASP A O 1
ATOM 4245 N N . GLU A 1 504 ? -17.781 -37.406 -16.719 1 90.31 504 GLU A N 1
ATOM 4246 C CA . GLU A 1 504 ? -16.875 -36.875 -15.703 1 90.31 504 GLU A CA 1
ATOM 4247 C C . GLU A 1 504 ? -17.516 -35.75 -14.914 1 90.31 504 GLU A C 1
ATOM 4249 O O . GLU A 1 504 ? -17.125 -35.469 -13.773 1 90.31 504 GLU A O 1
ATOM 4254 N N . ILE A 1 505 ? -18.516 -35.188 -15.516 1 93.44 505 ILE A N 1
ATOM 4255 C CA . ILE A 1 505 ? -19.141 -34 -14.938 1 93.44 505 ILE A CA 1
ATOM 4256 C C . ILE A 1 505 ? -19.797 -34.344 -13.609 1 93.44 505 ILE A C 1
ATOM 4258 O O . ILE A 1 505 ? -19.5 -33.75 -12.578 1 93.44 505 ILE A O 1
ATOM 4262 N N . GLU A 1 506 ? -20.609 -35.406 -13.617 1 94.25 506 GLU A N 1
ATOM 4263 C CA . GLU A 1 506 ? -21.312 -35.781 -12.398 1 94.25 506 GLU A CA 1
ATOM 4264 C C . GLU A 1 506 ? -20.344 -36.281 -11.328 1 94.25 506 GLU A C 1
ATOM 4266 O O . GLU A 1 506 ? -20.516 -36 -10.141 1 94.25 506 GLU A O 1
ATOM 4271 N N . ARG A 1 507 ? -19.406 -37 -11.719 1 94.06 507 ARG A N 1
ATOM 4272 C CA . ARG A 1 507 ? -18.406 -37.531 -10.781 1 94.06 507 ARG A CA 1
ATOM 4273 C C . ARG A 1 507 ? -17.641 -36.375 -10.117 1 94.06 507 ARG A C 1
ATOM 4275 O O . ARG A 1 507 ? -17.375 -36.438 -8.914 1 94.06 507 ARG A O 1
ATOM 4282 N N . SER A 1 508 ? -17.359 -35.469 -10.906 1 95.75 508 SER A N 1
ATOM 4283 C CA . SER A 1 508 ? -16.625 -34.312 -10.383 1 95.75 508 SER A CA 1
ATOM 4284 C C . SER A 1 508 ? -17.484 -33.531 -9.414 1 95.75 508 SER A C 1
ATOM 4286 O O . SER A 1 508 ? -17.016 -33.094 -8.359 1 95.75 508 SER A O 1
ATOM 4288 N N . LYS A 1 509 ? -18.766 -33.344 -9.727 1 95.56 509 LYS A N 1
ATOM 4289 C CA . LYS A 1 509 ? -19.672 -32.625 -8.836 1 95.56 509 LYS A CA 1
ATOM 4290 C C . LYS A 1 509 ? -19.766 -33.312 -7.48 1 95.56 509 LYS A C 1
ATOM 4292 O O . LYS A 1 509 ? -19.703 -32.656 -6.441 1 95.56 509 LYS A O 1
ATOM 4297 N N . VAL A 1 510 ? -19.875 -34.594 -7.574 1 95.69 510 VAL A N 1
ATOM 4298 C CA . VAL A 1 510 ? -20.016 -35.375 -6.359 1 95.69 510 VAL A CA 1
ATOM 4299 C C . VAL A 1 510 ? -18.734 -35.312 -5.531 1 95.69 510 VAL A C 1
ATOM 4301 O O . VAL A 1 510 ? -18.781 -35.125 -4.316 1 95.69 510 VAL A O 1
ATOM 4304 N N . ALA A 1 511 ? -17.656 -35.406 -6.176 1 95.62 511 ALA A N 1
ATOM 4305 C CA . ALA A 1 511 ? -16.359 -35.344 -5.488 1 95.62 511 ALA A CA 1
ATOM 4306 C C . ALA A 1 511 ? -16.141 -34 -4.816 1 95.62 511 ALA A C 1
ATOM 4308 O O . ALA A 1 511 ? -15.703 -33.938 -3.664 1 95.62 511 ALA A O 1
ATOM 4309 N N . LEU A 1 512 ? -16.406 -32.938 -5.496 1 96.5 512 LEU A N 1
ATOM 4310 C CA . LEU A 1 512 ? -16.25 -31.594 -4.953 1 96.5 512 LEU A CA 1
ATOM 4311 C C . LEU A 1 512 ? -17.188 -31.375 -3.771 1 96.5 512 LEU A C 1
ATOM 4313 O O . LEU A 1 512 ? -16.75 -30.922 -2.709 1 96.5 512 LEU A O 1
ATOM 4317 N N . SER A 1 513 ? -18.469 -31.719 -3.975 1 97.06 513 SER A N 1
ATOM 4318 C CA . SER A 1 513 ? -19.469 -31.516 -2.93 1 97.06 513 SER A CA 1
ATOM 4319 C C . SER A 1 513 ? -19.094 -32.281 -1.656 1 97.06 513 SER A C 1
ATOM 4321 O O . SER A 1 513 ? -19.172 -31.734 -0.556 1 97.06 513 SER A O 1
ATOM 4323 N N . ASN A 1 514 ? -18.656 -33.469 -1.846 1 96.5 514 ASN A N 1
ATOM 4324 C CA . ASN A 1 514 ? -18.312 -34.312 -0.691 1 96.5 514 ASN A CA 1
ATOM 4325 C C . ASN A 1 514 ? -17.062 -33.781 0.021 1 96.5 514 ASN A C 1
ATOM 4327 O O . ASN A 1 514 ? -17.031 -33.719 1.251 1 96.5 514 ASN A O 1
ATOM 4331 N N . ALA A 1 515 ? -16.062 -33.438 -0.714 1 95.69 515 ALA A N 1
ATOM 4332 C CA . ALA A 1 515 ? -14.812 -32.969 -0.132 1 95.69 515 ALA A CA 1
ATOM 4333 C C . ALA A 1 515 ? -15.023 -31.688 0.665 1 95.69 515 ALA A C 1
ATOM 4335 O O . ALA A 1 515 ? -14.594 -31.578 1.813 1 95.69 515 ALA A O 1
ATOM 4336 N N . PHE A 1 516 ? -15.703 -30.719 0.115 1 96.81 516 PHE A N 1
ATOM 4337 C CA . PHE A 1 516 ? -15.93 -29.438 0.772 1 96.81 516 PHE A CA 1
ATOM 4338 C C . PHE A 1 516 ? -16.891 -29.578 1.946 1 96.81 516 PHE A C 1
ATOM 4340 O O . PHE A 1 516 ? -16.703 -28.953 2.992 1 96.81 516 PHE A O 1
ATOM 4347 N N . TYR A 1 517 ? -17.953 -30.422 1.719 1 97.06 517 TYR A N 1
ATOM 4348 C CA . TYR A 1 517 ? -18.906 -30.641 2.801 1 97.06 517 TYR A CA 1
ATOM 4349 C C . TYR A 1 517 ? -18.203 -31.172 4.047 1 97.06 517 TYR A C 1
ATOM 4351 O O . TYR A 1 517 ? -18.391 -30.641 5.145 1 97.06 517 TYR A O 1
ATOM 4359 N N . LYS A 1 518 ? -17.422 -32.156 3.861 1 95.56 518 LYS A N 1
ATOM 4360 C CA . LYS A 1 518 ? -16.703 -32.781 4.984 1 95.56 518 LYS A CA 1
ATOM 4361 C C . LYS A 1 518 ? -15.805 -31.75 5.676 1 95.56 518 LYS A C 1
ATOM 4363 O O . LYS A 1 518 ? -15.781 -31.672 6.906 1 95.56 518 LYS A O 1
ATOM 4368 N N . LYS A 1 519 ? -15.117 -31.016 4.926 1 95.06 519 LYS A N 1
ATOM 4369 C CA . LYS A 1 519 ? -14.172 -30.047 5.48 1 95.06 519 LYS A CA 1
ATOM 4370 C C . LYS A 1 519 ? -14.898 -28.906 6.176 1 95.06 519 LYS A C 1
ATOM 4372 O O . LYS A 1 519 ? -14.5 -28.484 7.262 1 95.06 519 LYS A O 1
ATOM 4377 N N . ILE A 1 520 ? -15.93 -28.344 5.59 1 96.44 520 ILE A N 1
ATOM 4378 C CA . ILE A 1 520 ? -16.703 -27.25 6.156 1 96.44 520 ILE A CA 1
ATOM 4379 C C . ILE A 1 520 ? -17.328 -27.672 7.48 1 96.44 520 ILE A C 1
ATOM 4381 O O . ILE A 1 520 ? -17.266 -26.938 8.469 1 96.44 520 ILE A O 1
ATOM 4385 N N . LYS A 1 521 ? -17.859 -28.844 7.473 1 95 521 LYS A N 1
ATOM 4386 C CA . LYS A 1 521 ? -18.469 -29.375 8.688 1 95 521 LYS A CA 1
ATOM 4387 C C . LYS A 1 521 ? -17.438 -29.484 9.812 1 95 521 LYS A C 1
ATOM 4389 O O . LYS A 1 521 ? -17.703 -29.109 10.953 1 95 521 LYS A O 1
ATOM 4394 N N . SER A 1 522 ? -16.344 -30.016 9.453 1 93.31 522 SER A N 1
ATOM 4395 C CA . SER A 1 522 ? -15.289 -30.172 10.438 1 93.31 522 SER A CA 1
ATOM 4396 C C . SER A 1 522 ? -14.797 -28.828 10.953 1 93.31 522 SER A C 1
ATOM 4398 O O . SER A 1 522 ? -14.562 -28.656 12.156 1 93.31 522 SER A O 1
ATOM 4400 N N . MET A 1 523 ? -14.641 -27.875 10.094 1 92.75 523 MET A N 1
ATOM 4401 C CA . MET A 1 523 ? -14.172 -26.547 10.445 1 92.75 523 MET A CA 1
ATOM 4402 C C . MET A 1 523 ? -15.164 -25.828 11.359 1 92.75 523 MET A C 1
ATOM 4404 O O . MET A 1 523 ? -14.766 -25.125 12.289 1 92.75 523 MET A O 1
ATOM 4408 N N . TYR A 1 524 ? -16.375 -26.016 11.047 1 91.62 524 TYR A N 1
ATOM 4409 C CA . TYR A 1 524 ? -17.406 -25.391 11.852 1 91.62 524 TYR A CA 1
ATOM 4410 C C . TYR A 1 524 ? -17.438 -25.953 13.266 1 91.62 524 TYR A C 1
ATOM 4412 O O . TYR A 1 524 ? -17.609 -25.219 14.234 1 91.62 524 TYR A O 1
ATOM 4420 N N . LYS A 1 525 ? -17.281 -27.188 13.359 1 87.38 525 LYS A N 1
ATOM 4421 C CA . LYS A 1 525 ? -17.219 -27.828 14.672 1 87.38 525 LYS A CA 1
ATOM 4422 C C . LYS A 1 525 ? -16.047 -27.281 15.492 1 87.38 525 LYS A C 1
ATOM 4424 O O . LYS A 1 525 ? -16.203 -27.031 16.688 1 87.38 525 LYS A O 1
ATOM 4429 N N . ASP A 1 526 ? -14.984 -27.141 14.852 1 82.56 526 ASP A N 1
ATOM 4430 C CA . ASP A 1 526 ? -13.812 -26.578 15.516 1 82.56 526 ASP A CA 1
ATOM 4431 C C . ASP A 1 526 ? -14.055 -25.141 15.938 1 82.56 526 ASP A C 1
ATOM 4433 O O . ASP A 1 526 ? -13.617 -24.719 17.016 1 82.56 526 ASP A O 1
ATOM 4437 N N . HIS A 1 527 ? -14.727 -24.438 15.117 1 82.81 527 HIS A N 1
ATOM 4438 C CA . HIS A 1 527 ? -15.047 -23.031 15.367 1 82.81 527 HIS A CA 1
ATOM 4439 C C . HIS A 1 527 ? -15.922 -22.891 16.609 1 82.81 527 HIS A C 1
ATOM 4441 O O . HIS A 1 527 ? -15.672 -22.016 17.438 1 82.81 527 HIS A O 1
ATOM 4447 N N . ILE A 1 528 ? -16.906 -23.703 16.797 1 82.38 528 ILE A N 1
ATOM 4448 C CA . ILE A 1 528 ? -17.812 -23.688 17.938 1 82.38 528 ILE A CA 1
ATOM 4449 C C . ILE A 1 528 ? -17.047 -24.047 19.203 1 82.38 528 ILE A C 1
ATOM 4451 O O . ILE A 1 528 ? -17.266 -23.438 20.266 1 82.38 528 ILE A O 1
ATOM 4455 N N . ARG A 1 529 ? -16.141 -24.891 19.031 1 70.69 529 ARG A N 1
ATOM 4456 C CA . ARG A 1 529 ? -15.344 -25.312 20.172 1 70.69 529 ARG A CA 1
ATOM 4457 C C . ARG A 1 529 ? -14.438 -24.188 20.656 1 70.69 529 ARG A C 1
ATOM 4459 O O . ARG A 1 529 ? -14.273 -23.984 21.859 1 70.69 529 ARG A O 1
ATOM 4466 N N . GLU A 1 530 ? -13.828 -23.484 19.766 1 74 530 GLU A N 1
ATOM 4467 C CA . GLU A 1 530 ? -12.93 -22.391 20.094 1 74 530 GLU A CA 1
ATOM 4468 C C . GLU A 1 530 ? -13.695 -21.234 20.734 1 74 530 GLU A C 1
ATOM 4470 O O . GLU A 1 530 ? -13.203 -20.594 21.672 1 74 530 GLU A O 1
ATOM 4475 N N . GLU A 1 531 ? -14.812 -20.906 20.203 1 71.56 531 GLU A N 1
ATOM 4476 C CA . GLU A 1 531 ? -15.641 -19.844 20.766 1 71.56 531 GLU A CA 1
ATOM 4477 C C . GLU A 1 531 ? -16.094 -20.188 22.188 1 71.56 531 GLU A C 1
ATOM 4479 O O . GLU A 1 531 ? -16.156 -19.312 23.047 1 71.56 531 GLU A O 1
ATOM 4484 N N . SER A 1 532 ? -16.391 -21.516 22.375 1 64.62 532 SER A N 1
ATOM 4485 C CA . SER A 1 532 ? -16.812 -21.969 23.688 1 64.62 532 SER A CA 1
ATOM 4486 C C . SER A 1 532 ? -15.656 -21.891 24.688 1 64.62 532 SER A C 1
ATOM 4488 O O . SER A 1 532 ? -15.859 -21.547 25.859 1 64.62 532 SER A O 1
ATOM 4490 N N . ARG A 1 533 ? -14.477 -22.047 24.234 1 55.81 533 ARG A N 1
ATOM 4491 C CA . ARG A 1 533 ? -13.297 -21.984 25.094 1 55.81 533 ARG A CA 1
ATOM 4492 C C . ARG A 1 533 ? -12.938 -20.547 25.422 1 55.81 533 ARG A C 1
ATOM 4494 O O . ARG A 1 533 ? -12.531 -20.25 26.547 1 55.81 533 ARG A O 1
ATOM 4501 N N . GLY A 1 534 ? -12.828 -19.766 24.328 1 50.59 534 GLY A N 1
ATOM 4502 C CA . GLY A 1 534 ? -12.539 -18.359 24.578 1 50.59 534 GLY A CA 1
ATOM 4503 C C . GLY A 1 534 ? -13.492 -17.734 25.562 1 50.59 534 GLY A C 1
ATOM 4504 O O . GLY A 1 534 ? -13.078 -16.953 26.422 1 50.59 534 GLY A O 1
ATOM 4505 N N . LYS A 1 535 ? -14.781 -17.969 25.484 1 53.38 535 LYS A N 1
ATOM 4506 C CA . LYS A 1 535 ? -15.773 -17.516 26.453 1 53.38 535 LYS A CA 1
ATOM 4507 C C . LYS A 1 535 ? -15.477 -18.062 27.844 1 53.38 535 LYS A C 1
ATOM 4509 O O . LYS A 1 535 ? -15.672 -17.391 28.844 1 53.38 535 LYS A O 1
ATOM 4514 N N . SER A 1 536 ? -14.969 -19.297 28.047 1 44.88 536 SER A N 1
ATOM 4515 C CA . SER A 1 536 ? -14.633 -19.906 29.328 1 44.88 536 SER A CA 1
ATOM 4516 C C . SER A 1 536 ? -13.383 -19.281 29.922 1 44.88 536 SER A C 1
ATOM 4518 O O . SER A 1 536 ? -13.289 -19.094 31.141 1 44.88 536 SER A O 1
ATOM 4520 N N . GLU A 1 537 ? -12.414 -19.078 29.062 1 43.84 537 GLU A N 1
ATOM 4521 C CA . GLU A 1 537 ? -11.188 -18.469 29.578 1 43.84 537 GLU A CA 1
ATOM 4522 C C . GLU A 1 537 ? -11.383 -16.984 29.875 1 43.84 537 GLU A C 1
ATOM 4524 O O . GLU A 1 537 ? -10.641 -16.406 30.672 1 43.84 537 GLU A O 1
ATOM 4529 N N . GLY A 1 538 ? -12.188 -16.297 29.266 1 38.03 538 GLY A N 1
ATOM 4530 C CA . GLY A 1 538 ? -12.508 -14.914 29.594 1 38.03 538 GLY A CA 1
ATOM 4531 C C . GLY A 1 538 ? -13.227 -14.766 30.922 1 38.03 538 GLY A C 1
ATOM 4532 O O . GLY A 1 538 ? -13.266 -13.672 31.484 1 38.03 538 GLY A O 1
ATOM 4533 N N . ILE A 1 539 ? -13.953 -15.758 31.406 1 36.22 539 ILE A N 1
ATOM 4534 C CA . ILE A 1 539 ? -14.625 -15.711 32.719 1 36.22 539 ILE A CA 1
ATOM 4535 C C . ILE A 1 539 ? -13.602 -15.852 33.844 1 36.22 539 ILE A C 1
ATOM 4537 O O . ILE A 1 539 ? -13.852 -15.438 34.969 1 36.22 539 ILE A O 1
ATOM 4541 N N . CYS A 1 540 ? -12.461 -16.453 33.594 1 31.19 540 CYS A N 1
ATOM 4542 C CA . CYS A 1 540 ? -11.633 -16.75 34.781 1 31.19 540 CYS A CA 1
ATOM 4543 C C . CYS A 1 540 ? -10.867 -15.523 35.219 1 31.19 540 CYS A C 1
ATOM 4545 O O . CYS A 1 540 ? -10.195 -15.547 36.25 1 31.19 540 CYS A O 1
ATOM 4547 N N . PHE A 1 541 ? -10.672 -14.445 34.375 1 29.89 541 PHE A N 1
ATOM 4548 C CA . PHE A 1 541 ? -9.742 -13.445 34.906 1 29.89 541 PHE A CA 1
ATOM 4549 C C . PHE A 1 541 ? -10.43 -12.516 35.875 1 29.89 541 PHE A C 1
ATOM 4551 O O . PHE A 1 541 ? -9.789 -11.625 36.438 1 29.89 541 PHE A O 1
ATOM 4558 N N . GLU A 1 542 ? -11.68 -12.469 35.969 1 29.05 542 GLU A N 1
ATOM 4559 C CA . GLU A 1 542 ? -12.133 -11.359 36.781 1 29.05 542 GLU A CA 1
ATOM 4560 C C . GLU A 1 542 ? -11.992 -11.688 38.281 1 29.05 542 GLU A C 1
ATOM 4562 O O . GLU A 1 542 ? -12.312 -10.867 39.125 1 29.05 542 GLU A O 1
ATOM 4567 N N . ARG A 1 543 ? -11.836 -12.906 38.719 1 26.81 543 ARG A N 1
ATOM 4568 C CA . ARG A 1 543 ? -12.117 -13.031 40.125 1 26.81 543 ARG A CA 1
ATOM 4569 C C . ARG A 1 543 ? -10.914 -12.617 40.969 1 26.81 543 ARG A C 1
ATOM 4571 O O . ARG A 1 543 ? -10.227 -13.469 41.562 1 26.81 543 ARG A O 1
ATOM 4578 N N . SER A 1 544 ? -9.914 -11.883 40.406 1 26.06 544 SER A N 1
ATOM 4579 C CA . SER A 1 544 ? -8.938 -11.594 41.469 1 26.06 544 SER A CA 1
ATOM 4580 C C . SER A 1 544 ? -9.57 -10.82 42.625 1 26.06 544 SER A C 1
ATOM 4582 O O . SER A 1 544 ? -10.336 -9.875 42.375 1 26.06 544 SER A O 1
ATOM 4584 N N . ASP A 1 545 ? -9.695 -11.445 43.75 1 23.67 545 ASP A N 1
ATOM 4585 C CA . ASP A 1 545 ? -10.062 -11.203 45.156 1 23.67 545 ASP A CA 1
ATOM 4586 C C . ASP A 1 545 ? -9.383 -9.945 45.688 1 23.67 545 ASP A C 1
ATOM 4588 O O . ASP A 1 545 ? -8.148 -9.844 45.656 1 23.67 545 ASP A O 1
ATOM 4592 N N . HIS A 1 546 ? -9.828 -8.766 45.406 1 23.14 546 HIS A N 1
ATOM 4593 C CA . HIS A 1 546 ? -9.531 -7.617 46.25 1 23.14 546 HIS A CA 1
ATOM 4594 C C . HIS A 1 546 ? -9.836 -7.918 47.719 1 23.14 546 HIS A C 1
ATOM 4596 O O . HIS A 1 546 ? -10.703 -7.281 48.312 1 23.14 546 HIS A O 1
ATOM 4602 N N . THR A 1 547 ? -9.344 -9.07 48.312 1 19.61 547 THR A N 1
ATOM 4603 C CA . THR A 1 547 ? -9.062 -8.922 49.719 1 19.61 547 THR A CA 1
ATOM 4604 C C . THR A 1 547 ? -7.832 -8.039 49.938 1 19.61 547 THR A C 1
ATOM 4606 O O . THR A 1 547 ? -6.855 -8.141 49.219 1 19.61 547 THR A O 1
ATOM 4609 N N . MET B 1 1 ? 30.359 8.945 16.812 1 95.06 1 MET B N 1
ATOM 4610 C CA . MET B 1 1 ? 28.953 8.938 16.422 1 95.06 1 MET B CA 1
ATOM 4611 C C . MET B 1 1 ? 28.797 8.891 14.906 1 95.06 1 MET B C 1
ATOM 4613 O O . MET B 1 1 ? 29.578 9.516 14.18 1 95.06 1 MET B O 1
ATOM 4617 N N . ASN B 1 2 ? 27.844 8.102 14.375 1 97.69 2 ASN B N 1
ATOM 4618 C CA . ASN B 1 2 ? 27.469 8.094 12.961 1 97.69 2 ASN B CA 1
ATOM 4619 C C . ASN B 1 2 ? 26.125 8.758 12.734 1 97.69 2 ASN B C 1
ATOM 4621 O O . ASN B 1 2 ? 25.109 8.328 13.289 1 97.69 2 ASN B O 1
ATOM 4625 N N . ILE B 1 3 ? 26.141 9.812 11.938 1 97.94 3 ILE B N 1
ATOM 4626 C CA . ILE B 1 3 ? 24.938 10.633 11.82 1 97.94 3 ILE B CA 1
ATOM 4627 C C . ILE B 1 3 ? 24.562 10.805 10.344 1 97.94 3 ILE B C 1
ATOM 4629 O O . ILE B 1 3 ? 25.453 10.906 9.492 1 97.94 3 ILE B O 1
ATOM 4633 N N . LEU B 1 4 ? 23.328 10.672 10.031 1 98.31 4 LEU B N 1
ATOM 4634 C CA . LEU B 1 4 ? 22.766 10.977 8.711 1 98.31 4 LEU B CA 1
ATOM 4635 C C . LEU B 1 4 ? 21.875 12.211 8.773 1 98.31 4 LEU B C 1
ATOM 4637 O O . LEU B 1 4 ? 20.984 12.297 9.625 1 98.31 4 LEU B O 1
ATOM 4641 N N . ILE B 1 5 ? 22.125 13.18 7.926 1 97.19 5 ILE B N 1
ATOM 4642 C CA . ILE B 1 5 ? 21.375 14.43 7.906 1 97.19 5 ILE B CA 1
ATOM 4643 C C . ILE B 1 5 ? 20.578 14.539 6.613 1 97.19 5 ILE B C 1
ATOM 4645 O O . ILE B 1 5 ? 21.125 14.406 5.52 1 97.19 5 ILE B O 1
ATOM 4649 N N . SER B 1 6 ? 19.297 14.781 6.633 1 90.81 6 SER B N 1
ATOM 4650 C CA . SER B 1 6 ? 18.328 14.641 5.543 1 90.81 6 SER B CA 1
ATOM 4651 C C . SER B 1 6 ? 18.547 15.703 4.473 1 90.81 6 SER B C 1
ATOM 4653 O O . SER B 1 6 ? 18.359 15.438 3.281 1 90.81 6 SER B O 1
ATOM 4655 N N . ALA B 1 7 ? 18.734 17 4.934 1 84.56 7 ALA B N 1
ATOM 4656 C CA . ALA B 1 7 ? 18.859 17.984 3.861 1 84.56 7 ALA B CA 1
ATOM 4657 C C . ALA B 1 7 ? 19.516 19.266 4.367 1 84.56 7 ALA B C 1
ATOM 4659 O O . ALA B 1 7 ? 19.188 19.75 5.453 1 84.56 7 ALA B O 1
ATOM 4660 N N . ILE B 1 8 ? 20.438 19.734 3.584 1 87.25 8 ILE B N 1
ATOM 4661 C CA . ILE B 1 8 ? 21.016 21.062 3.678 1 87.25 8 ILE B CA 1
ATOM 4662 C C . ILE B 1 8 ? 20.875 21.781 2.338 1 87.25 8 ILE B C 1
ATOM 4664 O O . ILE B 1 8 ? 21.469 21.375 1.341 1 87.25 8 ILE B O 1
ATOM 4668 N N . ALA B 1 9 ? 20.031 22.797 2.408 1 85.56 9 ALA B N 1
ATOM 4669 C CA . ALA B 1 9 ? 19.656 23.344 1.11 1 85.56 9 ALA B CA 1
ATOM 4670 C C . ALA B 1 9 ? 20.125 24.797 0.975 1 85.56 9 ALA B C 1
ATOM 4672 O O . ALA B 1 9 ? 20.078 25.375 -0.115 1 85.56 9 ALA B O 1
ATOM 4673 N N . ASN B 1 10 ? 20.609 25.453 2.049 1 89.5 10 ASN B N 1
ATOM 4674 C CA . ASN B 1 10 ? 21.016 26.859 1.991 1 89.5 10 ASN B CA 1
ATOM 4675 C C . ASN B 1 10 ? 22.109 27.156 3.02 1 89.5 10 ASN B C 1
ATOM 4677 O O . ASN B 1 10 ? 22.391 26.328 3.893 1 89.5 10 ASN B O 1
ATOM 4681 N N . ASP B 1 11 ? 22.578 28.344 2.895 1 91.06 11 ASP B N 1
ATOM 4682 C CA . ASP B 1 11 ? 23.703 28.734 3.729 1 91.06 11 ASP B CA 1
ATOM 4683 C C . ASP B 1 11 ? 23.297 28.875 5.191 1 91.06 11 ASP B C 1
ATOM 4685 O O . ASP B 1 11 ? 24.078 28.594 6.094 1 91.06 11 ASP B O 1
ATOM 4689 N N . TYR B 1 12 ? 22.125 29.297 5.355 1 93.38 12 TYR B N 1
ATOM 4690 C CA . TYR B 1 12 ? 21.609 29.453 6.715 1 93.38 12 TYR B CA 1
ATOM 4691 C C . TYR B 1 12 ? 21.625 28.125 7.465 1 93.38 12 TYR B C 1
ATOM 4693 O O . TYR B 1 12 ? 22.188 28.031 8.555 1 93.38 12 TYR B O 1
ATOM 4701 N N . THR B 1 13 ? 21.062 27.141 6.883 1 94.94 13 THR B N 1
ATOM 4702 C CA . THR B 1 13 ? 20.984 25.797 7.473 1 94.94 13 THR B CA 1
ATOM 4703 C C . THR B 1 13 ? 22.375 25.172 7.574 1 94.94 13 THR B C 1
ATOM 4705 O O . THR B 1 13 ? 22.688 24.516 8.57 1 94.94 13 THR B O 1
ATOM 4708 N N . ASP B 1 14 ? 23.141 25.391 6.551 1 96.25 14 ASP B N 1
ATOM 4709 C CA . ASP B 1 14 ? 24.5 24.859 6.531 1 96.25 14 ASP B CA 1
ATOM 4710 C C . ASP B 1 14 ? 25.312 25.391 7.707 1 96.25 14 ASP B C 1
ATOM 4712 O O . ASP B 1 14 ? 26.062 24.641 8.344 1 96.25 14 ASP B O 1
ATOM 4716 N N . ASP B 1 15 ? 25.156 26.609 7.953 1 95.75 15 ASP B N 1
ATOM 4717 C CA . ASP B 1 15 ? 25.938 27.266 8.992 1 95.75 15 ASP B CA 1
ATOM 4718 C C . ASP B 1 15 ? 25.609 26.703 10.375 1 95.75 15 ASP B C 1
ATOM 4720 O O . ASP B 1 15 ? 26.516 26.281 11.109 1 95.75 15 ASP B O 1
ATOM 4724 N N . TRP B 1 16 ? 24.344 26.734 10.75 1 95.94 16 TRP B N 1
ATOM 4725 C CA . TRP B 1 16 ? 24.047 26.328 12.117 1 95.94 16 TRP B CA 1
ATOM 4726 C C . TRP B 1 16 ? 24.203 24.812 12.281 1 95.94 16 TRP B C 1
ATOM 4728 O O . TRP B 1 16 ? 24.484 24.328 13.383 1 95.94 16 TRP B O 1
ATOM 4738 N N . ILE B 1 17 ? 24.078 23.953 11.242 1 97.25 17 ILE B N 1
ATOM 4739 C CA . ILE B 1 17 ? 24.328 22.516 11.32 1 97.25 17 ILE B CA 1
ATOM 4740 C C . ILE B 1 17 ? 25.828 22.281 11.492 1 97.25 17 ILE B C 1
ATOM 4742 O O . ILE B 1 17 ? 26.25 21.391 12.234 1 97.25 17 ILE B O 1
ATOM 4746 N N . THR B 1 18 ? 26.625 23.078 10.758 1 97.56 18 THR B N 1
ATOM 4747 C CA . THR B 1 18 ? 28.078 22.969 10.891 1 97.56 18 THR B CA 1
ATOM 4748 C C . THR B 1 18 ? 28.5 23.234 12.328 1 97.56 18 THR B C 1
ATOM 4750 O O . THR B 1 18 ? 29.438 22.578 12.836 1 97.56 18 THR B O 1
ATOM 4753 N N . ARG B 1 19 ? 27.875 24.141 12.945 1 97.06 19 ARG B N 1
ATOM 4754 C CA . ARG B 1 19 ? 28.156 24.438 14.352 1 97.06 19 ARG B CA 1
ATOM 4755 C C . ARG B 1 19 ? 27.891 23.219 15.227 1 97.06 19 ARG B C 1
ATOM 4757 O O . ARG B 1 19 ? 28.641 22.953 16.172 1 97.06 19 ARG B O 1
ATOM 4764 N N . ILE B 1 20 ? 26.844 22.484 14.969 1 97.5 20 ILE B N 1
ATOM 4765 C CA . ILE B 1 20 ? 26.516 21.266 15.703 1 97.5 20 ILE B CA 1
ATOM 4766 C C . ILE B 1 20 ? 27.609 20.219 15.461 1 97.5 20 ILE B C 1
ATOM 4768 O O . ILE B 1 20 ? 28.141 19.641 16.406 1 97.5 20 ILE B O 1
ATOM 4772 N N . LEU B 1 21 ? 27.953 20.016 14.18 1 97.31 21 LEU B N 1
ATOM 4773 C CA . LEU B 1 21 ? 28.891 18.984 13.773 1 97.31 21 LEU B CA 1
ATOM 4774 C C . LEU B 1 21 ? 30.281 19.234 14.359 1 97.31 21 LEU B C 1
ATOM 4776 O O . LEU B 1 21 ? 31 18.297 14.695 1 97.31 21 LEU B O 1
ATOM 4780 N N . SER B 1 22 ? 30.656 20.5 14.508 1 96.75 22 SER B N 1
ATOM 4781 C CA . SER B 1 22 ? 31.969 20.891 15.023 1 96.75 22 SER B CA 1
ATOM 4782 C C . SER B 1 22 ? 32.125 20.5 16.484 1 96.75 22 SER B C 1
ATOM 4784 O O . SER B 1 22 ? 33.25 20.375 16.984 1 96.75 22 SER B O 1
ATOM 4786 N N . LYS B 1 23 ? 31.016 20.297 17.109 1 96.31 23 LYS B N 1
ATOM 4787 C CA . LYS B 1 23 ? 31.047 20.016 18.547 1 96.31 23 LYS B CA 1
ATOM 4788 C C . LYS B 1 23 ? 30.875 18.516 18.812 1 96.31 23 LYS B C 1
ATOM 4790 O O . LYS B 1 23 ? 30.984 18.062 19.953 1 96.31 23 LYS B O 1
ATOM 4795 N N . LEU B 1 24 ? 30.562 17.734 17.844 1 95.69 24 LEU B N 1
ATOM 4796 C CA . LEU B 1 24 ? 30.312 16.312 18 1 95.69 24 LEU B CA 1
ATOM 4797 C C . LEU B 1 24 ? 31.516 15.492 17.562 1 95.69 24 LEU B C 1
ATOM 4799 O O . LEU B 1 24 ? 32.312 15.93 16.719 1 95.69 24 LEU B O 1
ATOM 4803 N N . ASP B 1 25 ? 31.719 14.336 18.203 1 94.25 25 ASP B N 1
ATOM 4804 C CA . ASP B 1 25 ? 32.719 13.359 17.766 1 94.25 25 ASP B CA 1
ATOM 4805 C C . ASP B 1 25 ? 32.125 12.438 16.688 1 94.25 25 ASP B C 1
ATOM 4807 O O . ASP B 1 25 ? 31.562 11.391 17.016 1 94.25 25 ASP B O 1
ATOM 4811 N N . ILE B 1 26 ? 32.438 12.734 15.469 1 95.44 26 ILE B N 1
ATOM 4812 C CA . ILE B 1 26 ? 31.766 12.086 14.352 1 95.44 26 ILE B CA 1
ATOM 4813 C C . ILE B 1 26 ? 32.719 11.109 13.672 1 95.44 26 ILE B C 1
ATOM 4815 O O . ILE B 1 26 ? 33.844 11.484 13.336 1 95.44 26 ILE B O 1
ATOM 4819 N N . GLU B 1 27 ? 32.344 9.945 13.523 1 96.19 27 GLU B N 1
ATOM 4820 C CA . GLU B 1 27 ? 33.062 8.953 12.75 1 96.19 27 GLU B CA 1
ATOM 4821 C C . GLU B 1 27 ? 32.594 8.938 11.297 1 96.19 27 GLU B C 1
ATOM 4823 O O . GLU B 1 27 ? 33.406 9.008 10.375 1 96.19 27 GLU B O 1
ATOM 4828 N N . ASN B 1 28 ? 31.234 8.82 11.078 1 97 28 ASN B N 1
ATOM 4829 C CA . ASN B 1 28 ? 30.625 8.898 9.758 1 97 28 ASN B CA 1
ATOM 4830 C C . ASN B 1 28 ? 29.5 9.93 9.727 1 97 28 ASN B C 1
ATOM 4832 O O . ASN B 1 28 ? 28.703 10.016 10.672 1 97 28 ASN B O 1
ATOM 4836 N N . CYS B 1 29 ? 29.516 10.711 8.688 1 97.69 29 CYS B N 1
ATOM 4837 C CA . CYS B 1 29 ? 28.469 11.719 8.508 1 97.69 29 CYS B CA 1
ATOM 4838 C C . CYS B 1 29 ? 27.953 11.711 7.078 1 97.69 29 CYS B C 1
ATOM 4840 O O . CYS B 1 29 ? 28.672 12.031 6.141 1 97.69 29 CYS B O 1
ATOM 4842 N N . GLY B 1 30 ? 26.75 11.219 6.938 1 97.38 30 GLY B N 1
ATOM 4843 C CA . GLY B 1 30 ? 26.062 11.352 5.656 1 97.38 30 GLY B CA 1
ATOM 4844 C C . GLY B 1 30 ? 25.172 12.578 5.574 1 97.38 30 GLY B C 1
ATOM 4845 O O . GLY B 1 30 ? 24.438 12.875 6.512 1 97.38 30 GLY B O 1
ATOM 4846 N N . ILE B 1 31 ? 25.297 13.344 4.469 1 97 31 ILE B N 1
ATOM 4847 C CA . ILE B 1 31 ? 24.469 14.531 4.324 1 97 31 ILE B CA 1
ATOM 4848 C C . ILE B 1 31 ? 23.844 14.562 2.93 1 97 31 ILE B C 1
ATOM 4850 O O . ILE B 1 31 ? 24.5 14.242 1.939 1 97 31 ILE B O 1
ATOM 4854 N N . CYS B 1 32 ? 22.594 14.875 2.861 1 95.38 32 CYS B N 1
ATOM 4855 C CA . CYS B 1 32 ? 21.922 15.141 1.595 1 95.38 32 CYS B CA 1
ATOM 4856 C C . CYS B 1 32 ? 21.922 16.625 1.278 1 95.38 32 CYS B C 1
ATOM 4858 O O . CYS B 1 32 ? 21.172 17.406 1.89 1 95.38 32 CYS B O 1
ATOM 4860 N N . TYR B 1 33 ? 22.688 17.016 0.292 1 94.81 33 TYR B N 1
ATOM 4861 C CA . TYR B 1 33 ? 22.75 18.406 -0.13 1 94.81 33 TYR B CA 1
ATOM 4862 C C . TYR B 1 33 ? 21.766 18.688 -1.256 1 94.81 33 TYR B C 1
ATOM 4864 O O . TYR B 1 33 ? 21.312 17.766 -1.934 1 94.81 33 TYR B O 1
ATOM 4872 N N . SER B 1 34 ? 21.406 19.891 -1.449 1 90.06 34 SER B N 1
ATOM 4873 C CA . SER B 1 34 ? 20.453 20.25 -2.498 1 90.06 34 SER B CA 1
ATOM 4874 C C . SER B 1 34 ? 21.047 20 -3.883 1 90.06 34 SER B C 1
ATOM 4876 O O . SER B 1 34 ? 20.391 19.391 -4.73 1 90.06 34 SER B O 1
ATOM 4878 N N . THR B 1 35 ? 22.297 20.547 -4.082 1 88 35 THR B N 1
ATOM 4879 C CA . THR B 1 35 ? 23 20.375 -5.348 1 88 35 THR B CA 1
ATOM 4880 C C . THR B 1 35 ? 24.469 20.062 -5.109 1 88 35 THR B C 1
ATOM 4882 O O . THR B 1 35 ? 24.969 20.219 -3.994 1 88 35 THR B O 1
ATOM 4885 N N . LEU B 1 36 ? 25.047 19.609 -6.18 1 89 36 LEU B N 1
ATOM 4886 C CA . LEU B 1 36 ? 26.469 19.328 -6.105 1 89 36 LEU B CA 1
ATOM 4887 C C . LEU B 1 36 ? 27.266 20.609 -5.895 1 89 36 LEU B C 1
ATOM 4889 O O . LEU B 1 36 ? 28.25 20.609 -5.145 1 89 36 LEU B O 1
ATOM 4893 N N . GLU B 1 37 ? 26.859 21.609 -6.535 1 90.56 37 GLU B N 1
ATOM 4894 C CA . GLU B 1 37 ? 27.516 22.906 -6.406 1 90.56 37 GLU B CA 1
ATOM 4895 C C . GLU B 1 37 ? 27.453 23.422 -4.973 1 90.56 37 GLU B C 1
ATOM 4897 O O . GLU B 1 37 ? 28.438 23.906 -4.43 1 90.56 37 GLU B O 1
ATOM 4902 N N . PHE B 1 38 ? 26.344 23.234 -4.445 1 91.25 38 PHE B N 1
ATOM 4903 C CA . PHE B 1 38 ? 26.172 23.688 -3.068 1 91.25 38 PHE B CA 1
ATOM 4904 C C . PHE B 1 38 ? 27.031 22.859 -2.123 1 91.25 38 PHE B C 1
ATOM 4906 O O . PHE B 1 38 ? 27.625 23.375 -1.181 1 91.25 38 PHE B O 1
ATOM 4913 N N . ALA B 1 39 ? 27.109 21.594 -2.342 1 91.94 39 ALA B N 1
ATOM 4914 C CA . ALA B 1 39 ? 27.891 20.703 -1.497 1 91.94 39 ALA B CA 1
ATOM 4915 C C . ALA B 1 39 ? 29.359 21.109 -1.481 1 91.94 39 ALA B C 1
ATOM 4917 O O . ALA B 1 39 ? 30 21.109 -0.428 1 91.94 39 ALA B O 1
ATOM 4918 N N . ARG B 1 40 ? 29.844 21.484 -2.562 1 91.94 40 ARG B N 1
ATOM 4919 C CA . ARG B 1 40 ? 31.25 21.828 -2.707 1 91.94 40 ARG B CA 1
ATOM 4920 C C . ARG B 1 40 ? 31.594 23.078 -1.908 1 91.94 40 ARG B C 1
ATOM 4922 O O . ARG B 1 40 ? 32.719 23.188 -1.372 1 91.94 40 ARG B O 1
ATOM 4929 N N . ASP B 1 41 ? 30.672 23.922 -1.813 1 93 41 ASP B N 1
ATOM 4930 C CA . ASP B 1 41 ? 30.938 25.203 -1.173 1 93 41 ASP B CA 1
ATOM 4931 C C . ASP B 1 41 ? 30.422 25.219 0.266 1 93 41 ASP B C 1
ATOM 4933 O O . ASP B 1 41 ? 30.516 26.234 0.956 1 93 41 ASP B O 1
ATOM 4937 N N . SER B 1 42 ? 29.891 24.109 0.671 1 94.5 42 SER B N 1
ATOM 4938 C CA . SER B 1 42 ? 29.266 24.062 1.989 1 94.5 42 SER B CA 1
ATOM 4939 C C . SER B 1 42 ? 30.312 24.016 3.096 1 94.5 42 SER B C 1
ATOM 4941 O O . SER B 1 42 ? 31.391 23.438 2.918 1 94.5 42 SER B O 1
ATOM 4943 N N . TYR B 1 43 ? 30.016 24.578 4.273 1 95.44 43 TYR B N 1
ATOM 4944 C CA . TYR B 1 43 ? 30.875 24.516 5.449 1 95.44 43 TYR B CA 1
ATOM 4945 C C . TYR B 1 43 ? 30.906 23.109 6.035 1 95.44 43 TYR B C 1
ATOM 4947 O O . TYR B 1 43 ? 31.922 22.672 6.578 1 95.44 43 TYR B O 1
ATOM 4955 N N . SER B 1 44 ? 29.828 22.422 5.918 1 96.06 44 SER B N 1
ATOM 4956 C CA . SER B 1 44 ? 29.656 21.125 6.57 1 96.06 44 SER B CA 1
ATOM 4957 C C . SER B 1 44 ? 30.391 20.016 5.809 1 96.06 44 SER B C 1
ATOM 4959 O O . SER B 1 44 ? 30.562 18.906 6.324 1 96.06 44 SER B O 1
ATOM 4961 N N . ILE B 1 45 ? 30.875 20.328 4.594 1 95.38 45 ILE B N 1
ATOM 4962 C CA . ILE B 1 45 ? 31.469 19.328 3.725 1 95.38 45 ILE B CA 1
ATOM 4963 C C . ILE B 1 45 ? 32.688 18.719 4.402 1 95.38 45 ILE B C 1
ATOM 4965 O O . ILE B 1 45 ? 33.031 17.562 4.16 1 95.38 45 ILE B O 1
ATOM 4969 N N . LYS B 1 46 ? 33.438 19.484 5.246 1 94.69 46 LYS B N 1
ATOM 4970 C CA . LYS B 1 46 ? 34.625 19 5.906 1 94.69 46 LYS B CA 1
ATOM 4971 C C . LYS B 1 46 ? 34.312 17.875 6.887 1 94.69 46 LYS B C 1
ATOM 4973 O O . LYS B 1 46 ? 35.219 17.109 7.254 1 94.69 46 LYS B O 1
ATOM 4978 N N . TYR B 1 47 ? 33.094 17.766 7.309 1 95.75 47 TYR B N 1
ATOM 4979 C CA . TYR B 1 47 ? 32.688 16.734 8.25 1 95.75 47 TYR B CA 1
ATOM 4980 C C . TYR B 1 47 ? 32 15.578 7.527 1 95.75 47 TYR B C 1
ATOM 4982 O O . TYR B 1 47 ? 31.656 14.57 8.148 1 95.75 47 TYR B O 1
ATOM 4990 N N . THR B 1 48 ? 31.734 15.68 6.262 1 96.06 48 THR B N 1
ATOM 4991 C CA . THR B 1 48 ? 30.922 14.742 5.488 1 96.06 48 THR B CA 1
ATOM 4992 C C . THR B 1 48 ? 31.766 13.594 4.953 1 96.06 48 THR B C 1
ATOM 4994 O O . THR B 1 48 ? 32.781 13.828 4.277 1 96.06 48 THR B O 1
ATOM 4997 N N . THR B 1 49 ? 31.406 12.398 5.277 1 95.88 49 THR B N 1
ATOM 4998 C CA . THR B 1 49 ? 32.062 11.211 4.762 1 95.88 49 THR B CA 1
ATOM 4999 C C . THR B 1 49 ? 31.406 10.727 3.48 1 95.88 49 THR B C 1
ATOM 5001 O O . THR B 1 49 ? 32.062 10.117 2.627 1 95.88 49 THR B O 1
ATOM 5004 N N . CYS B 1 50 ? 30.062 10.883 3.395 1 94.25 50 CYS B N 1
ATOM 5005 C CA . CYS B 1 50 ? 29.266 10.531 2.217 1 94.25 50 CYS B CA 1
ATOM 5006 C C . CYS B 1 50 ? 28.203 11.586 1.94 1 94.25 50 CYS B C 1
ATOM 5008 O O . CYS B 1 50 ? 27.484 11.992 2.85 1 94.25 50 CYS B O 1
ATOM 5010 N N . TYR B 1 51 ? 28.172 12.078 0.76 1 94.19 51 TYR B N 1
ATOM 5011 C CA . TYR B 1 51 ? 27.141 13.062 0.478 1 94.19 51 TYR B CA 1
ATOM 5012 C C . TYR B 1 51 ? 26.156 12.539 -0.568 1 94.19 51 TYR B C 1
ATOM 5014 O O . TYR B 1 51 ? 26.516 11.711 -1.404 1 94.19 51 TYR B O 1
ATOM 5022 N N . PHE B 1 52 ? 24.969 12.953 -0.529 1 95.06 52 PHE B N 1
ATOM 5023 C CA . PHE B 1 52 ? 23.875 12.641 -1.438 1 95.06 52 PHE B CA 1
ATOM 5024 C C . PHE B 1 52 ? 23.234 13.914 -1.985 1 95.06 52 PHE B C 1
ATOM 5026 O O . PHE B 1 52 ? 23.469 15 -1.462 1 95.06 52 PHE B O 1
ATOM 5033 N N . LEU B 1 53 ? 22.531 13.734 -3.055 1 93.44 53 LEU B N 1
ATOM 5034 C CA . LEU B 1 53 ? 21.906 14.891 -3.678 1 93.44 53 LEU B CA 1
ATOM 5035 C C . LEU B 1 53 ? 20.391 14.812 -3.572 1 93.44 53 LEU B C 1
ATOM 5037 O O . LEU B 1 53 ? 19.766 13.945 -4.184 1 93.44 53 LEU B O 1
ATOM 5041 N N . HIS B 1 54 ? 19.875 15.766 -2.904 1 89 54 HIS B N 1
ATOM 5042 C CA . HIS B 1 54 ? 18.453 15.828 -2.578 1 89 54 HIS B CA 1
ATOM 5043 C C . HIS B 1 54 ? 17.594 15.828 -3.84 1 89 54 HIS B C 1
ATOM 5045 O O . HIS B 1 54 ? 16.594 15.109 -3.916 1 89 54 HIS B O 1
ATOM 5051 N N . THR B 1 55 ? 17.859 16.594 -4.809 1 83.75 55 THR B N 1
ATOM 5052 C CA . THR B 1 55 ? 17.078 16.75 -6.023 1 83.75 55 THR B CA 1
ATOM 5053 C C . THR B 1 55 ? 16.969 15.43 -6.777 1 83.75 55 THR B C 1
ATOM 5055 O O . THR B 1 55 ? 15.945 15.125 -7.375 1 83.75 55 THR B O 1
ATOM 5058 N N . LYS B 1 56 ? 17.984 14.625 -6.723 1 86.81 56 LYS B N 1
ATOM 5059 C CA . LYS B 1 56 ? 17.984 13.328 -7.387 1 86.81 56 LYS B CA 1
ATOM 5060 C C . LYS B 1 56 ? 17.219 12.289 -6.566 1 86.81 56 LYS B C 1
ATOM 5062 O O . LYS B 1 56 ? 16.438 11.508 -7.117 1 86.81 56 LYS B O 1
ATOM 5067 N N . MET B 1 57 ? 17.422 12.398 -5.289 1 88.56 57 MET B N 1
ATOM 5068 C CA . MET B 1 57 ? 16.766 11.438 -4.406 1 88.56 57 MET B CA 1
ATOM 5069 C C . MET B 1 57 ? 15.25 11.617 -4.43 1 88.56 57 MET B C 1
ATOM 5071 O O . MET B 1 57 ? 14.508 10.633 -4.367 1 88.56 57 MET B O 1
ATOM 5075 N N . LYS B 1 58 ? 14.852 12.812 -4.504 1 84.06 58 LYS B N 1
ATOM 5076 C CA . LYS B 1 58 ? 13.422 13.102 -4.539 1 84.06 58 LYS B CA 1
ATOM 5077 C C . LYS B 1 58 ? 12.75 12.438 -5.738 1 84.06 58 LYS B C 1
ATOM 5079 O O . LYS B 1 58 ? 11.578 12.055 -5.668 1 84.06 58 LYS B O 1
ATOM 5084 N N . GLU B 1 59 ? 13.508 12.227 -6.77 1 79.94 59 GLU B N 1
ATOM 5085 C CA . GLU B 1 59 ? 12.969 11.641 -7.992 1 79.94 59 GLU B CA 1
ATOM 5086 C C . GLU B 1 59 ? 13.266 10.148 -8.07 1 79.94 59 GLU B C 1
ATOM 5088 O O . GLU B 1 59 ? 12.977 9.5 -9.078 1 79.94 59 GLU B O 1
ATOM 5093 N N . GLY B 1 60 ? 13.875 9.617 -7.066 1 85.88 60 GLY B N 1
ATOM 5094 C CA . GLY B 1 60 ? 14.227 8.203 -7.074 1 85.88 60 GLY B CA 1
ATOM 5095 C C . GLY B 1 60 ? 15.375 7.879 -8.008 1 85.88 60 GLY B C 1
ATOM 5096 O O . GLY B 1 60 ? 15.469 6.762 -8.516 1 85.88 60 GLY B O 1
ATOM 5097 N N . ASP B 1 61 ? 16.172 8.875 -8.297 1 89.88 61 ASP B N 1
ATOM 5098 C CA . ASP B 1 61 ? 17.312 8.695 -9.188 1 89.88 61 ASP B CA 1
ATOM 5099 C C . ASP B 1 61 ? 18.578 8.391 -8.391 1 89.88 61 ASP B C 1
ATOM 5101 O O . ASP B 1 61 ? 19.141 9.273 -7.738 1 89.88 61 ASP B O 1
ATOM 5105 N N . TYR B 1 62 ? 19.016 7.227 -8.531 1 93.56 62 TYR B N 1
ATOM 5106 C CA . TYR B 1 62 ? 20.203 6.797 -7.809 1 93.56 62 TYR B CA 1
ATOM 5107 C C . TYR B 1 62 ? 21.359 6.508 -8.766 1 93.56 62 TYR B C 1
ATOM 5109 O O . TYR B 1 62 ? 22.281 5.754 -8.438 1 93.56 62 TYR B O 1
ATOM 5117 N N . SER B 1 63 ? 21.328 7.094 -9.922 1 90.56 63 SER B N 1
ATOM 5118 C CA . SER B 1 63 ? 22.281 6.816 -10.984 1 90.56 63 SER B CA 1
ATOM 5119 C C . SER B 1 63 ? 23.688 7.246 -10.586 1 90.56 63 SER B C 1
ATOM 5121 O O . SER B 1 63 ? 24.672 6.668 -11.047 1 90.56 63 SER B O 1
ATOM 5123 N N . ASP B 1 64 ? 23.797 8.227 -9.711 1 91.31 64 ASP B N 1
ATOM 5124 C CA . ASP B 1 64 ? 25.109 8.719 -9.281 1 91.31 64 ASP B CA 1
ATOM 5125 C C . ASP B 1 64 ? 25.719 7.809 -8.211 1 91.31 64 ASP B C 1
ATOM 5127 O O . ASP B 1 64 ? 26.875 7.965 -7.844 1 91.31 64 ASP B O 1
ATOM 5131 N N . TYR B 1 65 ? 24.938 6.906 -7.789 1 93.94 65 TYR B N 1
ATOM 5132 C CA . TYR B 1 65 ? 25.375 6.047 -6.695 1 93.94 65 TYR B CA 1
ATOM 5133 C C . TYR B 1 65 ? 25.328 4.578 -7.102 1 93.94 65 TYR B C 1
ATOM 5135 O O . TYR B 1 65 ? 24.875 3.729 -6.332 1 93.94 65 TYR B O 1
ATOM 5143 N N . GLU B 1 66 ? 25.766 4.293 -8.203 1 91.19 66 GLU B N 1
ATOM 5144 C CA . GLU B 1 66 ? 25.688 2.961 -8.797 1 91.19 66 GLU B CA 1
ATOM 5145 C C . GLU B 1 66 ? 26.438 1.936 -7.965 1 91.19 66 GLU B C 1
ATOM 5147 O O . GLU B 1 66 ? 25.984 0.81 -7.777 1 91.19 66 GLU B O 1
ATOM 5152 N N . LYS B 1 67 ? 27.625 2.314 -7.535 1 92.62 67 LYS B N 1
ATOM 5153 C CA . LYS B 1 67 ? 28.422 1.392 -6.734 1 92.62 67 LYS B CA 1
ATOM 5154 C C . LYS B 1 67 ? 27.688 0.996 -5.457 1 92.62 67 LYS B C 1
ATOM 5156 O O . LYS B 1 67 ? 27.641 -0.184 -5.105 1 92.62 67 LYS B O 1
ATOM 5161 N N . MET B 1 68 ? 27.141 2.006 -4.805 1 94.12 68 MET B N 1
ATOM 5162 C CA . MET B 1 68 ? 26.391 1.752 -3.572 1 94.12 68 MET B CA 1
ATOM 5163 C C . MET B 1 68 ? 25.156 0.899 -3.844 1 94.12 68 MET B C 1
ATOM 5165 O O . MET B 1 68 ? 24.828 0.012 -3.057 1 94.12 68 MET B O 1
ATOM 5169 N N . MET B 1 69 ? 24.5 1.181 -4.906 1 94.25 69 MET B N 1
ATOM 5170 C CA . MET B 1 69 ? 23.312 0.423 -5.293 1 94.25 69 MET B CA 1
ATOM 5171 C C . MET B 1 69 ? 23.672 -1.021 -5.629 1 94.25 69 MET B C 1
ATOM 5173 O O . MET B 1 69 ? 22.922 -1.941 -5.324 1 94.25 69 MET B O 1
ATOM 5177 N N . TYR B 1 70 ? 24.844 -1.189 -6.242 1 92.94 70 TYR B N 1
ATOM 5178 C CA . TYR B 1 70 ? 25.312 -2.523 -6.605 1 92.94 70 TYR B CA 1
ATOM 5179 C C . TYR B 1 70 ? 25.594 -3.357 -5.359 1 92.94 70 TYR B C 1
ATOM 5181 O O . TYR B 1 70 ? 25.375 -4.57 -5.355 1 92.94 70 TYR B O 1
ATOM 5189 N N . GLU B 1 71 ? 26.016 -2.676 -4.336 1 95.69 71 GLU B N 1
ATOM 5190 C CA . GLU B 1 71 ? 26.375 -3.357 -3.096 1 95.69 71 GLU B CA 1
ATOM 5191 C C . GLU B 1 71 ? 25.141 -3.594 -2.227 1 95.69 71 GLU B C 1
ATOM 5193 O O . GLU B 1 71 ? 25.172 -4.402 -1.295 1 95.69 71 GLU B O 1
ATOM 5198 N N . ALA B 1 72 ? 24.078 -2.941 -2.5 1 97.81 72 ALA B N 1
ATOM 5199 C CA . ALA B 1 72 ? 22.891 -2.963 -1.649 1 97.81 72 ALA B CA 1
ATOM 5200 C C . ALA B 1 72 ? 22.094 -4.242 -1.863 1 97.81 72 ALA B C 1
ATOM 5202 O O . ALA B 1 72 ? 21.641 -4.523 -2.979 1 97.81 72 ALA B O 1
ATOM 5203 N N . PRO B 1 73 ? 21.859 -5.027 -0.789 1 97.94 73 PRO B N 1
ATOM 5204 C CA . PRO B 1 73 ? 20.984 -6.199 -0.947 1 97.94 73 PRO B CA 1
ATOM 5205 C C . PRO B 1 73 ? 19.578 -5.828 -1.425 1 97.94 73 PRO B C 1
ATOM 5207 O O . PRO B 1 73 ? 19.062 -4.777 -1.053 1 97.94 73 PRO B O 1
ATOM 5210 N N . PRO B 1 74 ? 19.016 -6.664 -2.271 1 97.75 74 PRO B N 1
ATOM 5211 C CA . PRO B 1 74 ? 17.656 -6.383 -2.766 1 97.75 74 PRO B CA 1
ATOM 5212 C C . PRO B 1 74 ? 16.609 -6.398 -1.655 1 97.75 74 PRO B C 1
ATOM 5214 O O . PRO B 1 74 ? 16.844 -6.969 -0.587 1 97.75 74 PRO B O 1
ATOM 5217 N N . VAL B 1 75 ? 15.523 -5.754 -1.897 1 98.38 75 VAL B N 1
ATOM 5218 C CA . VAL B 1 75 ? 14.406 -5.734 -0.964 1 98.38 75 VAL B CA 1
ATOM 5219 C C . VAL B 1 75 ? 13.773 -7.121 -0.888 1 98.38 75 VAL B C 1
ATOM 5221 O O . VAL B 1 75 ? 13.453 -7.723 -1.917 1 98.38 75 VAL B O 1
ATOM 5224 N N . ASP B 1 76 ? 13.648 -7.66 0.3 1 98.19 76 ASP B N 1
ATOM 5225 C CA . ASP B 1 76 ? 13.047 -8.984 0.463 1 98.19 76 ASP B CA 1
ATOM 5226 C C . ASP B 1 76 ? 11.719 -8.898 1.214 1 98.19 76 ASP B C 1
ATOM 5228 O O . ASP B 1 76 ? 11.25 -7.801 1.527 1 98.19 76 ASP B O 1
ATOM 5232 N N . SER B 1 77 ? 11.078 -10.008 1.421 1 97.5 77 SER B N 1
ATOM 5233 C CA . SER B 1 77 ? 9.742 -10.07 1.996 1 97.5 77 SER B CA 1
ATOM 5234 C C . SER B 1 77 ? 9.727 -9.531 3.424 1 97.5 77 SER B C 1
ATOM 5236 O O . SER B 1 77 ? 8.766 -8.883 3.84 1 97.5 77 SER B O 1
ATOM 5238 N N . GLN B 1 78 ? 10.734 -9.828 4.172 1 97.5 78 GLN B N 1
ATOM 5239 C CA . GLN B 1 78 ? 10.789 -9.391 5.562 1 97.5 78 GLN B CA 1
ATOM 5240 C C . GLN B 1 78 ? 10.812 -7.871 5.66 1 97.5 78 GLN B C 1
ATOM 5242 O O . GLN B 1 78 ? 10.102 -7.289 6.48 1 97.5 78 GLN B O 1
ATOM 5247 N N . LEU B 1 79 ? 11.672 -7.285 4.844 1 98.12 79 LEU B N 1
ATOM 5248 C CA . LEU B 1 79 ? 11.742 -5.828 4.852 1 98.12 79 LEU B CA 1
ATOM 5249 C C . LEU B 1 79 ? 10.406 -5.219 4.441 1 98.12 79 LEU B C 1
ATOM 5251 O O . LEU B 1 79 ? 9.953 -4.238 5.039 1 98.12 79 LEU B O 1
ATOM 5255 N N . LEU B 1 80 ? 9.773 -5.762 3.426 1 97.94 80 LEU B N 1
ATOM 5256 C CA . LEU B 1 80 ? 8.469 -5.277 2.98 1 97.94 80 LEU B CA 1
ATOM 5257 C C . LEU B 1 80 ? 7.434 -5.406 4.09 1 97.94 80 LEU B C 1
ATOM 5259 O O . LEU B 1 80 ? 6.629 -4.496 4.301 1 97.94 80 LEU B O 1
ATOM 5263 N N . ARG B 1 81 ? 7.453 -6.484 4.785 1 96.75 81 ARG B N 1
ATOM 5264 C CA . ARG B 1 81 ? 6.512 -6.711 5.879 1 96.75 81 ARG B CA 1
ATOM 5265 C C . ARG B 1 81 ? 6.727 -5.703 7.004 1 96.75 81 ARG B C 1
ATOM 5267 O O . ARG B 1 81 ? 5.766 -5.168 7.559 1 96.75 81 ARG B O 1
ATOM 5274 N N . ASN B 1 82 ? 7.973 -5.484 7.336 1 97.38 82 ASN B N 1
ATOM 5275 C CA . ASN B 1 82 ? 8.289 -4.523 8.391 1 97.38 82 ASN B CA 1
ATOM 5276 C C . ASN B 1 82 ? 7.848 -3.113 8.016 1 97.38 82 ASN B C 1
ATOM 5278 O O . ASN B 1 82 ? 7.469 -2.326 8.883 1 97.38 82 ASN B O 1
ATOM 5282 N N . MET B 1 83 ? 7.859 -2.84 6.73 1 97.81 83 MET B N 1
ATOM 5283 C CA . MET B 1 83 ? 7.574 -1.49 6.254 1 97.81 83 MET B CA 1
ATOM 5284 C C . MET B 1 83 ? 6.094 -1.325 5.941 1 97.81 83 MET B C 1
ATOM 5286 O O . MET B 1 83 ? 5.629 -0.215 5.672 1 97.81 83 MET B O 1
ATOM 5290 N N . SER B 1 84 ? 5.328 -2.398 5.992 1 97.06 84 SER B N 1
ATOM 5291 C CA . SER B 1 84 ? 3.967 -2.424 5.461 1 97.06 84 SER B CA 1
ATOM 5292 C C . SER B 1 84 ? 3.09 -1.376 6.141 1 97.06 84 SER B C 1
ATOM 5294 O O . SER B 1 84 ? 2.248 -0.75 5.492 1 97.06 84 SER B O 1
ATOM 5296 N N . GLN B 1 85 ? 3.312 -1.113 7.422 1 94.88 85 GLN B N 1
ATOM 5297 C CA . GLN B 1 85 ? 2.451 -0.201 8.164 1 94.88 85 GLN B CA 1
ATOM 5298 C C . GLN B 1 85 ? 2.66 1.242 7.719 1 94.88 85 GLN B C 1
ATOM 5300 O O . GLN B 1 85 ? 1.828 2.109 7.992 1 94.88 85 GLN B O 1
ATOM 5305 N N . TYR B 1 86 ? 3.764 1.498 7.012 1 96.31 86 TYR B N 1
ATOM 5306 C CA . TYR B 1 86 ? 4.09 2.863 6.617 1 96.31 86 TYR B CA 1
ATOM 5307 C C . TYR B 1 86 ? 3.867 3.066 5.121 1 96.31 86 TYR B C 1
ATOM 5309 O O . TYR B 1 86 ? 3.908 4.195 4.629 1 96.31 86 TYR B O 1
ATOM 5317 N N . GLU B 1 87 ? 3.629 2.01 4.387 1 95.31 87 GLU B N 1
ATOM 5318 C CA . GLU B 1 87 ? 3.662 2.023 2.928 1 95.31 87 GLU B CA 1
ATOM 5319 C C . GLU B 1 87 ? 2.598 2.957 2.359 1 95.31 87 GLU B C 1
ATOM 5321 O O . GLU B 1 87 ? 2.854 3.686 1.398 1 95.31 87 GLU B O 1
ATOM 5326 N N . ASN B 1 88 ? 1.435 2.914 2.92 1 92.38 88 ASN B N 1
ATOM 5327 C CA . ASN B 1 88 ? 0.368 3.775 2.42 1 92.38 88 ASN B CA 1
ATOM 5328 C C . ASN B 1 88 ? 0.74 5.25 2.533 1 92.38 88 ASN B C 1
ATOM 5330 O O . ASN B 1 88 ? 0.459 6.039 1.627 1 92.38 88 ASN B O 1
ATOM 5334 N N . GLN B 1 89 ? 1.354 5.617 3.639 1 94.06 89 GLN B N 1
ATOM 5335 C CA . GLN B 1 89 ? 1.776 7 3.834 1 94.06 89 GLN B CA 1
ATOM 5336 C C . GLN B 1 89 ? 2.828 7.402 2.805 1 94.06 89 GLN B C 1
ATOM 5338 O O . GLN B 1 89 ? 2.816 8.523 2.303 1 94.06 89 GLN B O 1
ATOM 5343 N N . VAL B 1 90 ? 3.697 6.473 2.535 1 94.62 90 VAL B N 1
ATOM 5344 C CA . VAL B 1 90 ? 4.742 6.734 1.55 1 94.62 90 VAL B CA 1
ATOM 5345 C C . VAL B 1 90 ? 4.113 7.008 0.187 1 94.62 90 VAL B C 1
ATOM 5347 O O . VAL B 1 90 ? 4.48 7.969 -0.493 1 94.62 90 VAL B O 1
ATOM 5350 N N . PHE B 1 91 ? 3.143 6.223 -0.174 1 92.38 91 PHE B N 1
ATOM 5351 C CA . PHE B 1 91 ? 2.535 6.352 -1.493 1 92.38 91 PHE B CA 1
ATOM 5352 C C . PHE B 1 91 ? 1.727 7.641 -1.593 1 92.38 91 PHE B C 1
ATOM 5354 O O . PHE B 1 91 ? 1.72 8.297 -2.637 1 92.38 91 PHE B O 1
ATOM 5361 N N . TRP B 1 92 ? 1.06 8.039 -0.532 1 91.25 92 TRP B N 1
ATOM 5362 C CA . TRP B 1 92 ? 0.36 9.32 -0.515 1 91.25 92 TRP B CA 1
ATOM 5363 C C . TRP B 1 92 ? 1.345 10.477 -0.629 1 91.25 92 TRP B C 1
ATOM 5365 O O . TRP B 1 92 ? 1.081 11.461 -1.33 1 91.25 92 TRP B O 1
ATOM 5375 N N . MET B 1 93 ? 2.414 10.344 0.04 1 91.75 93 MET B N 1
ATOM 5376 C CA . MET B 1 93 ? 3.41 11.406 0.048 1 91.75 93 MET B CA 1
ATOM 5377 C C . MET B 1 93 ? 4 11.617 -1.343 1 91.75 93 MET B C 1
ATOM 5379 O O . MET B 1 93 ? 4.402 12.727 -1.694 1 91.75 93 MET B O 1
ATOM 5383 N N . MET B 1 94 ? 4.016 10.57 -2.154 1 89.56 94 MET B N 1
ATOM 5384 C CA . MET B 1 94 ? 4.59 10.641 -3.496 1 89.56 94 MET B CA 1
ATOM 5385 C C . MET B 1 94 ? 3.758 11.539 -4.398 1 89.56 94 MET B C 1
ATOM 5387 O O . MET B 1 94 ? 4.188 11.898 -5.496 1 89.56 94 MET B O 1
ATOM 5391 N N . GLU B 1 95 ? 2.615 11.938 -3.953 1 82.19 95 GLU B N 1
ATOM 5392 C CA . GLU B 1 95 ? 1.848 12.93 -4.695 1 82.19 95 GLU B CA 1
ATOM 5393 C C . GLU B 1 95 ? 2.619 14.242 -4.82 1 82.19 95 GLU B C 1
ATOM 5395 O O . GLU B 1 95 ? 2.367 15.031 -5.734 1 82.19 95 GLU B O 1
ATOM 5400 N N . ARG B 1 96 ? 3.576 14.414 -3.91 1 78 96 ARG B N 1
ATOM 5401 C CA . ARG B 1 96 ? 4.398 15.617 -3.922 1 78 96 ARG B CA 1
ATOM 5402 C C . ARG B 1 96 ? 5.355 15.617 -5.109 1 78 96 ARG B C 1
ATOM 5404 O O . ARG B 1 96 ? 5.758 16.672 -5.594 1 78 96 ARG B O 1
ATOM 5411 N N . CYS B 1 97 ? 5.828 14.453 -5.473 1 66.81 97 CYS B N 1
ATOM 5412 C CA . CYS B 1 97 ? 6.922 14.398 -6.434 1 66.81 97 CYS B CA 1
ATOM 5413 C C . CYS B 1 97 ? 6.441 13.883 -7.785 1 66.81 97 CYS B C 1
ATOM 5415 O O . CYS B 1 97 ? 6.961 14.281 -8.828 1 66.81 97 CYS B O 1
ATOM 5417 N N . ASP B 1 98 ? 5.609 12.695 -7.664 1 62.66 98 ASP B N 1
ATOM 5418 C CA . ASP B 1 98 ? 5.355 11.984 -8.914 1 62.66 98 ASP B CA 1
ATOM 5419 C C . ASP B 1 98 ? 3.867 11.688 -9.078 1 62.66 98 ASP B C 1
ATOM 5421 O O . ASP B 1 98 ? 3.207 11.242 -8.141 1 62.66 98 ASP B O 1
ATOM 5425 N N . SER B 1 99 ? 3.215 12.391 -10 1 61.72 99 SER B N 1
ATOM 5426 C CA . SER B 1 99 ? 1.872 11.898 -10.289 1 61.72 99 SER B CA 1
ATOM 5427 C C . SER B 1 99 ? 1.92 10.617 -11.109 1 61.72 99 SER B C 1
ATOM 5429 O O . SER B 1 99 ? 1.771 10.648 -12.336 1 61.72 99 SER B O 1
ATOM 5431 N N . ALA B 1 100 ? 2.631 9.594 -10.484 1 69.06 100 ALA B N 1
ATOM 5432 C CA . ALA B 1 100 ? 2.855 8.383 -11.266 1 69.06 100 ALA B CA 1
ATOM 5433 C C . ALA B 1 100 ? 1.841 7.301 -10.914 1 69.06 100 ALA B C 1
ATOM 5435 O O . ALA B 1 100 ? 1.198 7.363 -9.859 1 69.06 100 ALA B O 1
ATOM 5436 N N . ASP B 1 101 ? 1.595 6.527 -11.859 1 78.94 101 ASP B N 1
ATOM 5437 C CA . ASP B 1 101 ? 0.758 5.348 -11.656 1 78.94 101 ASP B CA 1
ATOM 5438 C C . ASP B 1 101 ? 1.322 4.461 -10.547 1 78.94 101 ASP B C 1
ATOM 5440 O O . ASP B 1 101 ? 2.445 4.676 -10.086 1 78.94 101 ASP B O 1
ATOM 5444 N N . PHE B 1 102 ? 0.579 3.572 -10.039 1 84.88 102 PHE B N 1
ATOM 5445 C CA . PHE B 1 102 ? 0.933 2.717 -8.914 1 84.88 102 PHE B CA 1
ATOM 5446 C C . PHE B 1 102 ? 2.258 2.01 -9.164 1 84.88 102 PHE B C 1
ATOM 5448 O O . PHE B 1 102 ? 3.119 1.958 -8.281 1 84.88 102 PHE B O 1
ATOM 5455 N N . ASN B 1 103 ? 2.527 1.463 -10.359 1 83.69 103 ASN B N 1
ATOM 5456 C CA . ASN B 1 103 ? 3.719 0.671 -10.656 1 83.69 103 ASN B CA 1
ATOM 5457 C C . ASN B 1 103 ? 4.984 1.521 -10.594 1 83.69 103 ASN B C 1
ATOM 5459 O O . ASN B 1 103 ? 6.031 1.054 -10.148 1 83.69 103 ASN B O 1
ATOM 5463 N N . THR B 1 104 ? 4.801 2.709 -11.086 1 84.44 104 THR B N 1
ATOM 5464 C CA . THR B 1 104 ? 5.938 3.619 -11.023 1 84.44 104 THR B CA 1
ATOM 5465 C C . THR B 1 104 ? 6.258 3.988 -9.578 1 84.44 104 THR B C 1
ATOM 5467 O O . THR B 1 104 ? 7.426 4.023 -9.18 1 84.44 104 THR B O 1
ATOM 5470 N N . ARG B 1 105 ? 5.207 4.285 -8.789 1 89.31 105 ARG B N 1
ATOM 5471 C CA . ARG B 1 105 ? 5.402 4.582 -7.375 1 89.31 105 ARG B CA 1
ATOM 5472 C C . ARG B 1 105 ? 6.062 3.412 -6.656 1 89.31 105 ARG B C 1
ATOM 5474 O O . ARG B 1 105 ? 6.957 3.607 -5.832 1 89.31 105 ARG B O 1
ATOM 5481 N N . TRP B 1 106 ? 5.617 2.238 -7.031 1 92.19 106 TRP B N 1
ATOM 5482 C CA . TRP B 1 106 ? 6.164 1.027 -6.426 1 92.19 106 TRP B CA 1
ATOM 5483 C C . TRP B 1 106 ? 7.648 0.886 -6.734 1 92.19 106 TRP B C 1
ATOM 5485 O O . TRP B 1 106 ? 8.445 0.582 -5.844 1 92.19 106 TRP B O 1
ATOM 5495 N N . GLU B 1 107 ? 8.031 1.115 -7.938 1 91.38 107 GLU B N 1
ATOM 5496 C CA . GLU B 1 107 ? 9.438 1.002 -8.328 1 91.38 107 GLU B CA 1
ATOM 5497 C C . GLU B 1 107 ? 10.305 2.002 -7.566 1 91.38 107 GLU B C 1
ATOM 5499 O O . GLU B 1 107 ? 11.391 1.661 -7.102 1 91.38 107 GLU B O 1
ATOM 5504 N N . HIS B 1 108 ? 9.758 3.197 -7.473 1 92.06 108 HIS B N 1
ATOM 5505 C CA . HIS B 1 108 ? 10.484 4.207 -6.707 1 92.06 108 HIS B CA 1
ATOM 5506 C C . HIS B 1 108 ? 10.617 3.801 -5.246 1 92.06 108 HIS B C 1
ATOM 5508 O O . HIS B 1 108 ? 11.688 3.963 -4.648 1 92.06 108 HIS B O 1
ATOM 5514 N N . TYR B 1 109 ? 9.547 3.277 -4.703 1 95.69 109 TYR B N 1
ATOM 5515 C CA . TYR B 1 109 ? 9.531 2.822 -3.316 1 95.69 109 TYR B CA 1
ATOM 5516 C C . TYR B 1 109 ? 10.594 1.755 -3.082 1 95.69 109 TYR B C 1
ATOM 5518 O O . TYR B 1 109 ? 11.367 1.839 -2.127 1 95.69 109 TYR B O 1
ATOM 5526 N N . ILE B 1 110 ? 10.703 0.777 -4.008 1 96.69 110 ILE B N 1
ATOM 5527 C CA . ILE B 1 110 ? 11.648 -0.326 -3.889 1 96.69 110 ILE B CA 1
ATOM 5528 C C . ILE B 1 110 ? 13.078 0.207 -3.988 1 96.69 110 ILE B C 1
ATOM 5530 O O . ILE B 1 110 ? 13.961 -0.216 -3.236 1 96.69 110 ILE B O 1
ATOM 5534 N N . LYS B 1 111 ? 13.312 1.163 -4.875 1 95.81 111 LYS B N 1
ATOM 5535 C CA . LYS B 1 111 ? 14.641 1.747 -5.027 1 95.81 111 LYS B CA 1
ATOM 5536 C C . LYS B 1 111 ? 15.07 2.486 -3.762 1 95.81 111 LYS B C 1
ATOM 5538 O O . LYS B 1 111 ? 16.203 2.334 -3.297 1 95.81 111 LYS B O 1
ATOM 5543 N N . HIS B 1 112 ? 14.109 3.287 -3.246 1 96.75 112 HIS B N 1
ATOM 5544 C CA . HIS B 1 112 ? 14.406 4.008 -2.014 1 96.75 112 HIS B CA 1
ATOM 5545 C C . HIS B 1 112 ? 14.727 3.045 -0.875 1 96.75 112 HIS B C 1
ATOM 5547 O O . HIS B 1 112 ? 15.711 3.232 -0.157 1 96.75 112 HIS B O 1
ATOM 5553 N N . LEU B 1 113 ? 13.883 2.041 -0.752 1 98.06 113 LEU B N 1
ATOM 5554 C CA . LEU B 1 113 ? 14.055 1.079 0.332 1 98.06 113 LEU B CA 1
ATOM 5555 C C . LEU B 1 113 ? 15.414 0.393 0.245 1 98.06 113 LEU B C 1
ATOM 5557 O O . LEU B 1 113 ? 16.141 0.309 1.24 1 98.06 113 LEU B O 1
ATOM 5561 N N . ARG B 1 114 ? 15.688 -0.076 -0.932 1 98.06 114 ARG B N 1
ATOM 5562 C CA . ARG B 1 114 ? 16.938 -0.81 -1.138 1 98.06 114 ARG B CA 1
ATOM 5563 C C . ARG B 1 114 ? 18.141 0.062 -0.821 1 98.06 114 ARG B C 1
ATOM 5565 O O . ARG B 1 114 ? 19.016 -0.332 -0.04 1 98.06 114 ARG B O 1
ATOM 5572 N N . PHE B 1 115 ? 18.172 1.234 -1.361 1 97.75 115 PHE B N 1
ATOM 5573 C CA . PHE B 1 115 ? 19.328 2.123 -1.252 1 97.75 115 PHE B CA 1
ATOM 5574 C C . PHE B 1 115 ? 19.516 2.578 0.189 1 97.75 115 PHE B C 1
ATOM 5576 O O . PHE B 1 115 ? 20.594 2.408 0.758 1 97.75 115 PHE B O 1
ATOM 5583 N N . TRP B 1 116 ? 18.5 3.066 0.788 1 98.06 116 TRP B N 1
ATOM 5584 C CA . TRP B 1 116 ? 18.672 3.703 2.09 1 98.06 116 TRP B CA 1
ATOM 5585 C C . TRP B 1 116 ? 18.781 2.658 3.195 1 98.06 116 TRP B C 1
ATOM 5587 O O . TRP B 1 116 ? 19.469 2.885 4.203 1 98.06 116 TRP B O 1
ATOM 5597 N N . ASN B 1 117 ? 18.078 1.517 3.012 1 98.62 117 ASN B N 1
ATOM 5598 C CA . ASN B 1 117 ? 18.312 0.42 3.943 1 98.62 117 ASN B CA 1
ATOM 5599 C C . ASN B 1 117 ? 19.797 0.052 4.004 1 98.62 117 ASN B C 1
ATOM 5601 O O . ASN B 1 117 ? 20.328 -0.191 5.086 1 98.62 117 ASN B O 1
ATOM 5605 N N . HIS B 1 118 ? 20.422 0.048 2.869 1 98.25 118 HIS B N 1
ATOM 5606 C CA . HIS B 1 118 ? 21.844 -0.295 2.77 1 98.25 118 HIS B CA 1
ATOM 5607 C C . HIS B 1 118 ? 22.719 0.814 3.34 1 98.25 118 HIS B C 1
ATOM 5609 O O . HIS B 1 118 ? 23.672 0.542 4.059 1 98.25 118 HIS B O 1
ATOM 5615 N N . VAL B 1 119 ? 22.422 2.051 3.043 1 97.94 119 VAL B N 1
ATOM 5616 C CA . VAL B 1 119 ? 23.203 3.186 3.51 1 97.94 119 VAL B CA 1
ATOM 5617 C C . VAL B 1 119 ? 23.219 3.211 5.035 1 97.94 119 VAL B C 1
ATOM 5619 O O . VAL B 1 119 ? 24.281 3.398 5.648 1 97.94 119 VAL B O 1
ATOM 5622 N N . LEU B 1 120 ? 22.062 3.021 5.629 1 98.38 120 LEU B N 1
ATOM 5623 C CA . LEU B 1 120 ? 21.953 3.027 7.086 1 98.38 120 LEU B CA 1
ATOM 5624 C C . LEU B 1 120 ? 22.828 1.94 7.695 1 98.38 120 LEU B C 1
ATOM 5626 O O . LEU B 1 120 ? 23.516 2.174 8.695 1 98.38 120 LEU B O 1
ATOM 5630 N N . ASP B 1 121 ? 22.828 0.763 7.082 1 97.88 121 ASP B N 1
ATOM 5631 C CA . ASP B 1 121 ? 23.625 -0.355 7.59 1 97.88 121 ASP B CA 1
ATOM 5632 C C . ASP B 1 121 ? 25.109 -0.133 7.332 1 97.88 121 ASP B C 1
ATOM 5634 O O . ASP B 1 121 ? 25.938 -0.315 8.234 1 97.88 121 ASP B O 1
ATOM 5638 N N . LYS B 1 122 ? 25.469 0.24 6.137 1 97.12 122 LYS B N 1
ATOM 5639 C CA . LYS B 1 122 ? 26.859 0.389 5.723 1 97.12 122 LYS B CA 1
ATOM 5640 C C . LYS B 1 122 ? 27.562 1.466 6.547 1 97.12 122 LYS B C 1
ATOM 5642 O O . LYS B 1 122 ? 28.719 1.303 6.93 1 97.12 122 LYS B O 1
ATOM 5647 N N . MET B 1 123 ? 26.875 2.531 6.805 1 97.12 123 MET B N 1
ATOM 5648 C CA . MET B 1 123 ? 27.453 3.637 7.551 1 97.12 123 MET B CA 1
ATOM 5649 C C . MET B 1 123 ? 27.234 3.461 9.047 1 97.12 123 MET B C 1
ATOM 5651 O O . MET B 1 123 ? 27.672 4.289 9.852 1 97.12 123 MET B O 1
ATOM 5655 N N . ASN B 1 124 ? 26.5 2.447 9.414 1 96.75 124 ASN B N 1
ATOM 5656 C CA . ASN B 1 124 ? 26.203 2.172 10.82 1 96.75 124 ASN B CA 1
ATOM 5657 C C . ASN B 1 124 ? 25.625 3.398 11.523 1 96.75 124 ASN B C 1
ATOM 5659 O O . ASN B 1 124 ? 26.141 3.832 12.547 1 96.75 124 ASN B O 1
ATOM 5663 N N . ILE B 1 125 ? 24.594 3.914 11.039 1 97.75 125 ILE B N 1
ATOM 5664 C CA . ILE B 1 125 ? 24.031 5.184 11.492 1 97.75 125 ILE B CA 1
ATOM 5665 C C . ILE B 1 125 ? 23.453 5.02 12.883 1 97.75 125 ILE B C 1
ATOM 5667 O O . ILE B 1 125 ? 22.703 4.074 13.141 1 97.75 125 ILE B O 1
ATOM 5671 N N . ASP B 1 126 ? 23.75 6 13.719 1 97.31 126 ASP B N 1
ATOM 5672 C CA . ASP B 1 126 ? 23.219 6.027 15.078 1 97.31 126 ASP B CA 1
ATOM 5673 C C . ASP B 1 126 ? 22 6.953 15.18 1 97.31 126 ASP B C 1
ATOM 5675 O O . ASP B 1 126 ? 21.047 6.664 15.914 1 97.31 126 ASP B O 1
ATOM 5679 N N . ILE B 1 127 ? 22.125 8.047 14.477 1 97.56 127 ILE B N 1
ATOM 5680 C CA . ILE B 1 127 ? 21.109 9.086 14.578 1 97.56 127 ILE B CA 1
ATOM 5681 C C . ILE B 1 127 ? 20.766 9.617 13.188 1 97.56 127 ILE B C 1
ATOM 5683 O O . ILE B 1 127 ? 21.656 9.914 12.398 1 97.56 127 ILE B O 1
ATOM 5687 N N . TYR B 1 128 ? 19.578 9.617 12.875 1 98.12 128 TYR B N 1
ATOM 5688 C CA . TYR B 1 128 ? 19.062 10.297 11.688 1 98.12 128 TYR B CA 1
ATOM 5689 C C . TYR B 1 128 ? 18.484 11.656 12.047 1 98.12 128 TYR B C 1
ATOM 5691 O O . TYR B 1 128 ? 17.531 11.75 12.82 1 98.12 128 TYR B O 1
ATOM 5699 N N . PHE B 1 129 ? 19.031 12.734 11.5 1 97.69 129 PHE B N 1
ATOM 5700 C CA . PHE B 1 129 ? 18.703 14.109 11.844 1 97.69 129 PHE B CA 1
ATOM 5701 C C . PHE B 1 129 ? 18.094 14.828 10.648 1 97.69 129 PHE B C 1
ATOM 5703 O O . PHE B 1 129 ? 18.656 14.836 9.555 1 97.69 129 PHE B O 1
ATOM 5710 N N . SER B 1 130 ? 16.891 15.367 10.82 1 95.75 130 SER B N 1
ATOM 5711 C CA . SER B 1 130 ? 16.266 16.219 9.812 1 95.75 130 SER B CA 1
ATOM 5712 C C . SER B 1 130 ? 15.867 17.562 10.398 1 95.75 130 SER B C 1
ATOM 5714 O O . SER B 1 130 ? 15.422 17.641 11.547 1 95.75 130 SER B O 1
ATOM 5716 N N . VAL B 1 131 ? 16 18.625 9.594 1 92 131 VAL B N 1
ATOM 5717 C CA . VAL B 1 131 ? 15.711 19.984 10.023 1 92 131 VAL B CA 1
ATOM 5718 C C . VAL B 1 131 ? 14.219 20.125 10.289 1 92 131 VAL B C 1
ATOM 5720 O O . VAL B 1 131 ? 13.812 20.766 11.258 1 92 131 VAL B O 1
ATOM 5723 N N . THR B 1 132 ? 13.453 19.594 9.398 1 91.62 132 THR B N 1
ATOM 5724 C CA . THR B 1 132 ? 12.008 19.547 9.531 1 91.62 132 THR B CA 1
ATOM 5725 C C . THR B 1 132 ? 11.492 18.125 9.375 1 91.62 132 THR B C 1
ATOM 5727 O O . THR B 1 132 ? 12.227 17.234 8.922 1 91.62 132 THR B O 1
ATOM 5730 N N . THR B 1 133 ? 10.312 17.969 9.875 1 93.38 133 THR B N 1
ATOM 5731 C CA . THR B 1 133 ? 9.734 16.641 9.734 1 93.38 133 THR B CA 1
ATOM 5732 C C . THR B 1 133 ? 9.844 16.156 8.289 1 93.38 133 THR B C 1
ATOM 5734 O O . THR B 1 133 ? 9.609 16.922 7.355 1 93.38 133 THR B O 1
ATOM 5737 N N . THR B 1 134 ? 10.219 14.93 8.156 1 93.06 134 THR B N 1
ATOM 5738 C CA . THR B 1 134 ? 10.445 14.312 6.855 1 93.06 134 THR B CA 1
ATOM 5739 C C . THR B 1 134 ? 9.148 14.258 6.055 1 93.06 134 THR B C 1
ATOM 5741 O O . THR B 1 134 ? 8.125 13.773 6.547 1 93.06 134 THR B O 1
ATOM 5744 N N . HIS B 1 135 ? 9.188 14.812 4.828 1 92 135 HIS B N 1
ATOM 5745 C CA . HIS B 1 135 ? 7.961 14.812 4.039 1 92 135 HIS B CA 1
ATOM 5746 C C . HIS B 1 135 ? 8.266 14.867 2.547 1 92 135 HIS B C 1
ATOM 5748 O O . HIS B 1 135 ? 7.461 15.375 1.763 1 92 135 HIS B O 1
ATOM 5754 N N . GLU B 1 136 ? 9.484 14.406 2.162 1 91.06 136 GLU B N 1
ATOM 5755 C CA . GLU B 1 136 ? 9.883 14.406 0.758 1 91.06 136 GLU B CA 1
ATOM 5756 C C . GLU B 1 136 ? 10.039 12.984 0.231 1 91.06 136 GLU B C 1
ATOM 5758 O O . GLU B 1 136 ? 10.859 12.734 -0.656 1 91.06 136 GLU B O 1
ATOM 5763 N N . VAL B 1 137 ? 9.438 12.078 0.781 1 92.94 137 VAL B N 1
ATOM 5764 C CA . VAL B 1 137 ? 9.312 10.68 0.385 1 92.94 137 VAL B CA 1
ATOM 5765 C C . VAL B 1 137 ? 10.562 9.906 0.807 1 92.94 137 VAL B C 1
ATOM 5767 O O . VAL B 1 137 ? 10.516 9.102 1.739 1 92.94 137 VAL B O 1
ATOM 5770 N N . TYR B 1 138 ? 11.766 10.234 0.15 1 94.81 138 TYR B N 1
ATOM 5771 C CA . TYR B 1 138 ? 12.969 9.469 0.48 1 94.81 138 TYR B CA 1
ATOM 5772 C C . TYR B 1 138 ? 13.336 9.648 1.947 1 94.81 138 TYR B C 1
ATOM 5774 O O . TYR B 1 138 ? 13.742 8.688 2.613 1 94.81 138 TYR B O 1
ATOM 5782 N N . ASP B 1 139 ? 13.18 10.875 2.443 1 96.19 139 ASP B N 1
ATOM 5783 C CA . ASP B 1 139 ? 13.562 11.141 3.826 1 96.19 139 ASP B CA 1
ATOM 5784 C C . ASP B 1 139 ? 12.57 10.508 4.801 1 96.19 139 ASP B C 1
ATOM 5786 O O . ASP B 1 139 ? 12.961 10.07 5.887 1 96.19 139 ASP B O 1
ATOM 5790 N N . PHE B 1 140 ? 11.32 10.477 4.438 1 96.69 140 PHE B N 1
ATOM 5791 C CA . PHE B 1 140 ? 10.344 9.781 5.27 1 96.69 140 PHE B CA 1
ATOM 5792 C C . PHE B 1 140 ? 10.609 8.281 5.289 1 96.69 140 PHE B C 1
ATOM 5794 O O . PHE B 1 140 ? 10.453 7.629 6.324 1 96.69 140 PHE B O 1
ATOM 5801 N N . ILE B 1 141 ? 10.977 7.727 4.152 1 97.62 141 ILE B N 1
ATOM 5802 C CA . ILE B 1 141 ? 11.32 6.312 4.082 1 97.62 141 ILE B CA 1
ATOM 5803 C C . ILE B 1 141 ? 12.516 6.027 4.992 1 97.62 141 ILE B C 1
ATOM 5805 O O . ILE B 1 141 ? 12.547 5.016 5.691 1 97.62 141 ILE B O 1
ATOM 5809 N N . ILE B 1 142 ? 13.508 6.941 5.02 1 98.25 142 ILE B N 1
ATOM 5810 C CA . ILE B 1 142 ? 14.641 6.801 5.926 1 98.25 142 ILE B CA 1
ATOM 5811 C C . ILE B 1 142 ? 14.148 6.777 7.371 1 98.25 142 ILE B C 1
ATOM 5813 O O . ILE B 1 142 ? 14.57 5.938 8.164 1 98.25 142 ILE B O 1
ATOM 5817 N N . TYR B 1 143 ? 13.234 7.711 7.672 1 98.19 143 TYR B N 1
ATOM 5818 C CA . TYR B 1 143 ? 12.641 7.762 9.008 1 98.19 143 TYR B CA 1
ATOM 5819 C C . TYR B 1 143 ? 11.992 6.43 9.367 1 98.19 143 TYR B C 1
ATOM 5821 O O . TYR B 1 143 ? 12.203 5.906 10.461 1 98.19 143 TYR B O 1
ATOM 5829 N N . CYS B 1 144 ? 11.203 5.848 8.477 1 98.38 144 CYS B N 1
ATOM 5830 C CA . CYS B 1 144 ? 10.531 4.578 8.711 1 98.38 144 CYS B CA 1
ATOM 5831 C C . CYS B 1 144 ? 11.547 3.455 8.914 1 98.38 144 CYS B C 1
ATOM 5833 O O . CYS B 1 144 ? 11.367 2.607 9.797 1 98.38 144 CYS B O 1
ATOM 5835 N N . LEU B 1 145 ? 12.547 3.432 8.055 1 98.62 145 LEU B N 1
ATOM 5836 C CA . LEU B 1 145 ? 13.602 2.436 8.188 1 98.62 145 LEU B CA 1
ATOM 5837 C C . LEU B 1 145 ? 14.297 2.557 9.539 1 98.62 145 LEU B C 1
ATOM 5839 O O . LEU B 1 145 ? 14.625 1.547 10.164 1 98.62 145 LEU B O 1
ATOM 5843 N N . CYS B 1 146 ? 14.523 3.801 10 1 98.19 146 CYS B N 1
ATOM 5844 C CA . CYS B 1 146 ? 15.141 4.027 11.305 1 98.19 146 CYS B CA 1
ATOM 5845 C C . CYS B 1 146 ? 14.266 3.471 12.422 1 98.19 146 CYS B C 1
ATOM 5847 O O . CYS B 1 146 ? 14.766 2.877 13.375 1 98.19 146 CYS B O 1
ATOM 5849 N N . LYS B 1 147 ? 12.984 3.643 12.289 1 97.38 147 LYS B N 1
ATOM 5850 C CA . LYS B 1 147 ? 12.055 3.096 13.273 1 97.38 147 LYS B CA 1
ATOM 5851 C C . LYS B 1 147 ? 12.172 1.575 13.344 1 97.38 147 LYS B C 1
ATOM 5853 O O . LYS B 1 147 ? 12.203 1.004 14.438 1 97.38 147 LYS B O 1
ATOM 5858 N N . ILE B 1 148 ? 12.219 0.955 12.219 1 96.88 148 ILE B N 1
ATOM 5859 C CA . ILE B 1 148 ? 12.242 -0.502 12.148 1 96.88 148 ILE B CA 1
ATOM 5860 C C . ILE B 1 148 ? 13.578 -1.016 12.68 1 96.88 148 ILE B C 1
ATOM 5862 O O . ILE B 1 148 ? 13.648 -2.082 13.297 1 96.88 148 ILE B O 1
ATOM 5866 N N . LYS B 1 149 ? 14.664 -0.26 12.516 1 96.94 149 LYS B N 1
ATOM 5867 C CA . LYS B 1 149 ? 16.016 -0.694 12.875 1 96.94 149 LYS B CA 1
ATOM 5868 C C . LYS B 1 149 ? 16.375 -0.248 14.289 1 96.94 149 LYS B C 1
ATOM 5870 O O . LYS B 1 149 ? 17.422 -0.62 14.82 1 96.94 149 LYS B O 1
ATOM 5875 N N . GLY B 1 150 ? 15.555 0.555 14.906 1 94.94 150 GLY B N 1
ATOM 5876 C CA . GLY B 1 150 ? 15.836 1.064 16.234 1 94.94 150 GLY B CA 1
ATOM 5877 C C . GLY B 1 150 ? 16.844 2.199 16.25 1 94.94 150 GLY B C 1
ATOM 5878 O O . GLY B 1 150 ? 17.531 2.416 17.25 1 94.94 150 GLY B O 1
ATOM 5879 N N . ILE B 1 151 ? 17.016 2.84 15.117 1 96.88 151 ILE B N 1
ATOM 5880 C CA . ILE B 1 151 ? 17.891 4 15.008 1 96.88 151 ILE B CA 1
ATOM 5881 C C . ILE B 1 151 ? 17.156 5.246 15.5 1 96.88 151 ILE B C 1
ATOM 5883 O O . ILE B 1 151 ? 15.984 5.445 15.195 1 96.88 151 ILE B O 1
ATOM 5887 N N . LYS B 1 152 ? 17.844 6.078 16.219 1 96.38 152 LYS B N 1
ATOM 5888 C CA . LYS B 1 152 ? 17.219 7.27 16.781 1 96.38 152 LYS B CA 1
ATOM 5889 C C . LYS B 1 152 ? 16.984 8.328 15.711 1 96.38 152 LYS B C 1
ATOM 5891 O O . LYS B 1 152 ? 17.766 8.461 14.781 1 96.38 152 LYS B O 1
ATOM 5896 N N . TYR B 1 153 ? 15.93 8.977 15.883 1 96.62 153 TYR B N 1
ATOM 5897 C CA . TYR B 1 153 ? 15.508 10.031 14.969 1 96.62 153 TYR B CA 1
ATOM 5898 C C . TYR B 1 153 ? 15.273 11.336 15.711 1 96.62 153 TYR B C 1
ATOM 5900 O O . TYR B 1 153 ? 14.734 11.344 16.812 1 96.62 153 TYR B O 1
ATOM 5908 N N . ILE B 1 154 ? 15.75 12.461 15.125 1 96.75 154 ILE B N 1
ATOM 5909 C CA . ILE B 1 154 ? 15.484 13.773 15.703 1 96.75 154 ILE B CA 1
ATOM 5910 C C . ILE B 1 154 ? 15.148 14.766 14.602 1 96.75 154 ILE B C 1
ATOM 5912 O O . ILE B 1 154 ? 15.727 14.719 13.516 1 96.75 154 ILE B O 1
ATOM 5916 N N . SER B 1 155 ? 14.172 15.508 14.828 1 96.69 155 SER B N 1
ATOM 5917 C CA . SER B 1 155 ? 13.727 16.547 13.906 1 96.69 155 SER B CA 1
ATOM 5918 C C . SER B 1 155 ? 13.102 17.719 14.656 1 96.69 155 SER B C 1
ATOM 5920 O O . SER B 1 155 ? 13.266 17.844 15.867 1 96.69 155 SER B O 1
ATOM 5922 N N . GLY B 1 156 ? 12.57 18.656 13.93 1 94.69 156 GLY B N 1
ATOM 5923 C CA . GLY B 1 156 ? 11.852 19.781 14.508 1 94.69 156 GLY B CA 1
ATOM 5924 C C . GLY B 1 156 ? 10.656 20.219 13.68 1 94.69 156 GLY B C 1
ATOM 5925 O O . GLY B 1 156 ? 10.492 19.766 12.539 1 94.69 156 GLY B O 1
ATOM 5926 N N . PHE B 1 157 ? 9.875 20.953 14.328 1 94.19 157 PHE B N 1
ATOM 5927 C CA . PHE B 1 157 ? 8.695 21.469 13.648 1 94.19 157 PHE B CA 1
ATOM 5928 C C . PHE B 1 157 ? 8.266 22.797 14.273 1 94.19 157 PHE B C 1
ATOM 5930 O O . PHE B 1 157 ? 8.492 23.031 15.461 1 94.19 157 PHE B O 1
ATOM 5937 N N . ALA B 1 158 ? 7.684 23.594 13.484 1 91.62 158 ALA B N 1
ATOM 5938 C CA . ALA B 1 158 ? 7.262 24.906 13.93 1 91.62 158 ALA B CA 1
ATOM 5939 C C . ALA B 1 158 ? 5.977 24.828 14.758 1 91.62 158 ALA B C 1
ATOM 5941 O O . ALA B 1 158 ? 5.09 24.031 14.453 1 91.62 158 ALA B O 1
ATOM 5942 N N . PHE B 1 159 ? 5.938 25.672 15.789 1 92.06 159 PHE B N 1
ATOM 5943 C CA . PHE B 1 159 ? 4.656 25.906 16.438 1 92.06 159 PHE B CA 1
ATOM 5944 C C . PHE B 1 159 ? 3.773 26.797 15.57 1 92.06 159 PHE B C 1
ATOM 5946 O O . PHE B 1 159 ? 4.223 27.328 14.555 1 92.06 159 PHE B O 1
ATOM 5953 N N . SER B 1 160 ? 2.521 26.844 15.914 1 87.88 160 SER B N 1
ATOM 5954 C CA . SER B 1 160 ? 1.567 27.625 15.141 1 87.88 160 SER B CA 1
ATOM 5955 C C . SER B 1 160 ? 1.725 29.109 15.43 1 87.88 160 SER B C 1
ATOM 5957 O O . SER B 1 160 ? 0.737 29.812 15.648 1 87.88 160 SER B O 1
ATOM 5959 N N . TYR B 1 161 ? 2.945 29.594 15.656 1 88 161 TYR B N 1
ATOM 5960 C CA . TYR B 1 161 ? 3.318 30.984 15.852 1 88 161 TYR B CA 1
ATOM 5961 C C . TYR B 1 161 ? 4.703 31.266 15.273 1 88 161 TYR B C 1
ATOM 5963 O O . TYR B 1 161 ? 5.555 30.375 15.234 1 88 161 TYR B O 1
ATOM 5971 N N . TYR B 1 162 ? 4.891 32.438 14.898 1 84.88 162 TYR B N 1
ATOM 5972 C CA . TYR B 1 162 ? 6.102 32.812 14.195 1 84.88 162 TYR B CA 1
ATOM 5973 C C . TYR B 1 162 ? 7.34 32.562 15.047 1 84.88 162 TYR B C 1
ATOM 5975 O O . TYR B 1 162 ? 7.367 32.938 16.234 1 84.88 162 TYR B O 1
ATOM 5983 N N . SER B 1 163 ? 8.312 31.953 14.477 1 89.25 163 SER B N 1
ATOM 5984 C CA . SER B 1 163 ? 9.648 31.766 15.023 1 89.25 163 SER B CA 1
ATOM 5985 C C . SER B 1 163 ? 9.609 31 16.344 1 89.25 163 SER B C 1
ATOM 5987 O O . SER B 1 163 ? 10.305 31.344 17.297 1 89.25 163 SER B O 1
ATOM 5989 N N . ARG B 1 164 ? 8.703 30.172 16.516 1 93.31 164 ARG B N 1
ATOM 5990 C CA . ARG B 1 164 ? 8.648 29.219 17.609 1 93.31 164 ARG B CA 1
ATOM 5991 C C . ARG B 1 164 ? 8.812 27.797 17.109 1 93.31 164 ARG B C 1
ATOM 5993 O O . ARG B 1 164 ? 8.094 27.359 16.219 1 93.31 164 ARG B O 1
ATOM 6000 N N . TYR B 1 165 ? 9.781 27.156 17.625 1 94.56 165 TYR B N 1
ATOM 6001 C CA . TYR B 1 165 ? 10.227 25.875 17.109 1 94.56 165 TYR B CA 1
ATOM 6002 C C . TYR B 1 165 ? 10.383 24.859 18.234 1 94.56 165 TYR B C 1
ATOM 6004 O O . TYR B 1 165 ? 10.727 25.219 19.359 1 94.56 165 TYR B O 1
ATOM 6012 N N . HIS B 1 166 ? 9.961 23.641 18.016 1 95.31 166 HIS B N 1
ATOM 6013 C CA . HIS B 1 166 ? 10.219 22.578 18.984 1 95.31 166 HIS B CA 1
ATOM 6014 C C . HIS B 1 166 ? 10.875 21.375 18.312 1 95.31 166 HIS B C 1
ATOM 6016 O O . HIS B 1 166 ? 10.75 21.188 17.109 1 95.31 166 HIS B O 1
ATOM 6022 N N . LEU B 1 167 ? 11.562 20.609 19.094 1 96.12 167 LEU B N 1
ATOM 6023 C CA . LEU B 1 167 ? 12.211 19.375 18.625 1 96.12 167 LEU B CA 1
ATOM 6024 C C . LEU B 1 167 ? 11.312 18.172 18.844 1 96.12 167 LEU B C 1
ATOM 6026 O O . LEU B 1 167 ? 10.469 18.172 19.75 1 96.12 167 LEU B O 1
ATOM 6030 N N . LEU B 1 168 ? 11.438 17.234 18 1 95.25 168 LEU B N 1
ATOM 6031 C CA . LEU B 1 168 ? 10.68 15.992 18.188 1 95.25 168 LEU B CA 1
ATOM 6032 C C . LEU B 1 168 ? 11.531 14.781 17.828 1 95.25 168 LEU B C 1
ATOM 6034 O O . LEU B 1 168 ? 12.414 14.867 16.969 1 95.25 168 LEU B O 1
ATOM 6038 N N . GLU B 1 169 ? 11.234 13.664 18.453 1 93.25 169 GLU B N 1
ATOM 6039 C CA . GLU B 1 169 ? 11.969 12.414 18.266 1 93.25 169 GLU B CA 1
ATOM 6040 C C . GLU B 1 169 ? 11.125 11.375 17.531 1 93.25 169 GLU B C 1
ATOM 6042 O O . GLU B 1 169 ? 11.641 10.328 17.125 1 93.25 169 GLU B O 1
ATOM 6047 N N . ASP B 1 170 ? 9.883 11.672 17.406 1 95 170 ASP B N 1
ATOM 6048 C CA . ASP B 1 170 ? 8.93 10.812 16.719 1 95 170 ASP B CA 1
ATOM 6049 C C . ASP B 1 170 ? 7.805 11.641 16.094 1 95 170 ASP B C 1
ATOM 6051 O O . ASP B 1 170 ? 7.168 12.445 16.766 1 95 170 ASP B O 1
ATOM 6055 N N . ILE B 1 171 ? 7.586 11.398 14.875 1 94.62 171 ILE B N 1
ATOM 6056 C CA . ILE B 1 171 ? 6.602 12.18 14.133 1 94.62 171 ILE B CA 1
ATOM 6057 C C . ILE B 1 171 ? 5.215 11.969 14.734 1 94.62 171 ILE B C 1
ATOM 6059 O O . ILE B 1 171 ? 4.41 12.906 14.789 1 94.62 171 ILE B O 1
ATOM 6063 N N . TYR B 1 172 ? 4.91 10.797 15.242 1 93.75 172 TYR B N 1
ATOM 6064 C CA . TYR B 1 172 ? 3.559 10.445 15.672 1 93.75 172 TYR B CA 1
ATOM 6065 C C . TYR B 1 172 ? 3.42 10.555 17.188 1 93.75 172 TYR B C 1
ATOM 6067 O O . TYR B 1 172 ? 2.338 10.336 17.734 1 93.75 172 TYR B O 1
ATOM 6075 N N . ASN B 1 173 ? 4.504 10.875 17.828 1 92.44 173 ASN B N 1
ATOM 6076 C CA . ASN B 1 173 ? 4.574 11.242 19.25 1 92.44 173 ASN B CA 1
ATOM 6077 C C . ASN B 1 173 ? 5.609 12.336 19.484 1 92.44 173 ASN B C 1
ATOM 6079 O O . ASN B 1 173 ? 6.648 12.086 20.109 1 92.44 173 ASN B O 1
ATOM 6083 N N . PRO B 1 174 ? 5.195 13.508 19.125 1 90.56 174 PRO B N 1
ATOM 6084 C CA . PRO B 1 174 ? 6.203 14.562 19.047 1 90.56 174 PRO B CA 1
ATOM 6085 C C . PRO B 1 174 ? 6.73 14.984 20.406 1 90.56 174 PRO B C 1
ATOM 6087 O O . PRO B 1 174 ? 7.891 15.383 20.531 1 90.56 174 PRO B O 1
ATOM 6090 N N . LEU B 1 175 ? 5.891 15 21.453 1 92 175 LEU B N 1
ATOM 6091 C CA . LEU B 1 175 ? 6.289 15.406 22.797 1 92 175 LEU B CA 1
ATOM 6092 C C . LEU B 1 17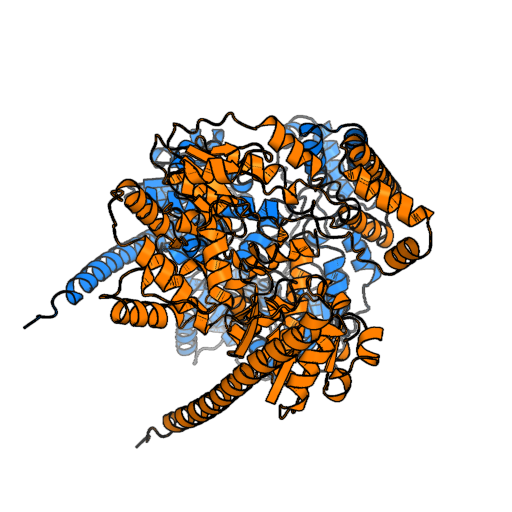5 ? 5.898 14.352 23.812 1 92 175 LEU B C 1
ATOM 6094 O O . LEU B 1 175 ? 4.977 14.555 24.609 1 92 175 LEU B O 1
ATOM 6098 N N . PRO B 1 176 ? 6.695 13.32 23.922 1 88.75 176 PRO B N 1
ATOM 6099 C CA . PRO B 1 176 ? 6.289 12.172 24.734 1 88.75 176 PRO B CA 1
ATOM 6100 C C . PRO B 1 176 ? 6.207 12.5 26.219 1 88.75 176 PRO B C 1
ATOM 6102 O O . PRO B 1 176 ? 5.469 11.852 26.969 1 88.75 176 PRO B O 1
ATOM 6105 N N . THR B 1 177 ? 6.879 13.5 26.703 1 91.38 177 THR B N 1
ATOM 6106 C CA . THR B 1 177 ? 6.906 13.812 28.125 1 91.38 177 THR B CA 1
ATOM 6107 C C . THR B 1 177 ? 5.895 14.898 28.453 1 91.38 177 THR B C 1
ATOM 6109 O O . THR B 1 177 ? 5.77 15.305 29.609 1 91.38 177 THR B O 1
ATOM 6112 N N . PHE B 1 178 ? 5.23 15.344 27.531 1 94.19 178 PHE B N 1
ATOM 6113 C CA . PHE B 1 178 ? 4.359 16.5 27.719 1 94.19 178 PHE B CA 1
ATOM 6114 C C . PHE B 1 178 ? 3.266 16.203 28.734 1 94.19 178 PHE B C 1
ATOM 6116 O O . PHE B 1 178 ? 2.941 17.031 29.578 1 94.19 178 PHE B O 1
ATOM 6123 N N . LYS B 1 179 ? 2.674 15.039 28.656 1 90.56 179 LYS B N 1
ATOM 6124 C CA . LYS B 1 179 ? 1.585 14.672 29.562 1 90.56 179 LYS B CA 1
ATOM 6125 C C . LYS B 1 179 ? 2.027 14.742 31.016 1 90.56 179 LYS B C 1
ATOM 6127 O O . LYS B 1 179 ? 1.292 15.242 31.875 1 90.56 179 LYS B O 1
ATOM 6132 N N . ASN B 1 180 ? 3.186 14.258 31.234 1 93.19 180 ASN B N 1
ATOM 6133 C CA . ASN B 1 180 ? 3.73 14.312 32.594 1 93.19 180 ASN B CA 1
ATOM 6134 C C . ASN B 1 180 ? 3.975 15.75 33.031 1 93.19 180 ASN B C 1
ATOM 6136 O O . ASN B 1 180 ? 3.719 16.094 34.188 1 93.19 180 ASN B O 1
ATOM 6140 N N . GLU B 1 181 ? 4.457 16.516 32.125 1 93.94 181 GLU B N 1
ATOM 6141 C CA . GLU B 1 181 ? 4.684 17.922 32.438 1 93.94 181 GLU B CA 1
ATOM 6142 C C . GLU B 1 181 ? 3.373 18.641 32.75 1 93.94 181 GLU B C 1
ATOM 6144 O O . GLU B 1 181 ? 3.301 19.422 33.688 1 93.94 181 GLU B O 1
ATOM 6149 N N . MET B 1 182 ? 2.41 18.422 32 1 93.5 182 MET B N 1
ATOM 6150 C CA . MET B 1 182 ? 1.1 19.047 32.188 1 93.5 182 MET B CA 1
ATOM 6151 C C . MET B 1 182 ? 0.495 18.641 33.531 1 93.5 182 MET B C 1
ATOM 6153 O O . MET B 1 182 ? -0.041 19.484 34.25 1 93.5 182 MET B O 1
ATOM 6157 N N . MET B 1 183 ? 0.592 17.406 33.875 1 92.44 183 MET B N 1
ATOM 6158 C CA . MET B 1 183 ? 0.049 16.906 35.125 1 92.44 183 MET B CA 1
ATOM 6159 C C . MET B 1 183 ? 0.759 17.547 36.344 1 92.44 183 MET B C 1
ATOM 6161 O O . MET B 1 183 ? 0.114 17.938 37.312 1 92.44 183 MET B O 1
ATOM 6165 N N . SER B 1 184 ? 2.014 17.594 36.188 1 95.62 184 SER B N 1
ATOM 6166 C CA . SER B 1 184 ? 2.799 18.219 37.25 1 95.62 184 SER B CA 1
ATOM 6167 C C . SER B 1 184 ? 2.414 19.688 37.438 1 95.62 184 SER B C 1
ATOM 6169 O O . SER B 1 184 ? 2.283 20.156 38.562 1 95.62 184 SER B O 1
ATOM 6171 N N . LEU B 1 185 ? 2.227 20.359 36.406 1 95.75 185 LEU B N 1
ATOM 6172 C CA . LEU B 1 185 ? 1.88 21.766 36.469 1 95.75 185 LEU B CA 1
ATOM 6173 C C . LEU B 1 185 ? 0.452 21.953 36.969 1 95.75 185 LEU B C 1
ATOM 6175 O O . LEU B 1 185 ? 0.158 22.938 37.656 1 95.75 185 LEU B O 1
ATOM 6179 N N . MET B 1 186 ? -0.417 21.078 36.594 1 93.25 186 MET B N 1
ATOM 6180 C CA . MET B 1 186 ? -1.791 21.125 37.094 1 93.25 186 MET B CA 1
ATOM 6181 C C . MET B 1 186 ? -1.833 21.016 38.594 1 93.25 186 MET B C 1
ATOM 6183 O O . MET B 1 186 ? -2.578 21.75 39.25 1 93.25 186 MET B O 1
ATOM 6187 N N . ASP B 1 187 ? -0.998 20.172 39.094 1 94.12 187 ASP B N 1
ATOM 6188 C CA . ASP B 1 187 ? -0.907 20 40.531 1 94.12 187 ASP B CA 1
ATOM 6189 C C . ASP B 1 187 ? -0.302 21.234 41.188 1 94.12 187 ASP B C 1
ATOM 6191 O O . ASP B 1 187 ? -0.794 21.703 42.219 1 94.12 187 ASP B O 1
ATOM 6195 N N . ALA B 1 188 ? 0.662 21.75 40.562 1 94.69 188 ALA B N 1
ATOM 6196 C CA . ALA B 1 188 ? 1.386 22.875 41.125 1 94.69 188 ALA B CA 1
ATOM 6197 C C . ALA B 1 188 ? 0.535 24.141 41.094 1 94.69 188 ALA B C 1
ATOM 6199 O O . ALA B 1 188 ? 0.686 25.031 41.938 1 94.69 188 ALA B O 1
ATOM 6200 N N . CYS B 1 189 ? -0.324 24.219 40.125 1 92.81 189 CYS B N 1
ATOM 6201 C CA . CYS B 1 189 ? -1.09 25.438 39.938 1 92.81 189 CYS B CA 1
ATOM 6202 C C . CYS B 1 189 ? -2.51 25.297 40.469 1 92.81 189 CYS B C 1
ATOM 6204 O O . CYS B 1 189 ? -3.365 26.141 40.219 1 92.81 189 CYS B O 1
ATOM 6206 N N . MET B 1 190 ? -2.777 24.281 41.094 1 86.56 190 MET B N 1
ATOM 6207 C CA . MET B 1 190 ? -4.129 23.984 41.562 1 86.56 190 MET B CA 1
ATOM 6208 C C . MET B 1 190 ? -4.691 25.125 42.375 1 86.56 190 MET B C 1
ATOM 6210 O O . MET B 1 190 ? -5.863 25.484 42.25 1 86.56 190 MET B O 1
ATOM 6214 N N . ASP B 1 191 ? -3.9 25.734 43.188 1 90.62 191 ASP B N 1
ATOM 6215 C CA . ASP B 1 191 ? -4.363 26.766 44.125 1 90.62 191 ASP B CA 1
ATOM 6216 C C . ASP B 1 191 ? -4.133 28.172 43.562 1 90.62 191 ASP B C 1
ATOM 6218 O O . ASP B 1 191 ? -4.441 29.172 44.188 1 90.62 191 ASP B O 1
ATOM 6222 N N . LYS B 1 192 ? -3.664 28.234 42.375 1 93.25 192 LYS B N 1
ATOM 6223 C CA . LYS B 1 192 ? -3.365 29.531 41.781 1 93.25 192 LYS B CA 1
ATOM 6224 C C . LYS B 1 192 ? -4.52 30 40.906 1 93.25 192 LYS B C 1
ATOM 6226 O O . LYS B 1 192 ? -5.23 29.188 40.312 1 93.25 192 LYS B O 1
ATOM 6231 N N . THR B 1 193 ? -4.625 31.281 40.906 1 93.44 193 THR B N 1
ATOM 6232 C CA . THR B 1 193 ? -5.559 31.875 39.969 1 93.44 193 THR B CA 1
ATOM 6233 C C . THR B 1 193 ? -4.918 31.984 38.562 1 93.44 193 THR B C 1
ATOM 6235 O O . THR B 1 193 ? -3.699 31.844 38.438 1 93.44 193 THR B O 1
ATOM 6238 N N . ILE B 1 194 ? -5.656 32.188 37.562 1 93.88 194 ILE B N 1
ATOM 6239 C CA . ILE B 1 194 ? -5.191 32.281 36.156 1 93.88 194 ILE B CA 1
ATOM 6240 C C . ILE B 1 194 ? -4.145 33.375 36.031 1 93.88 194 ILE B C 1
ATOM 6242 O O . ILE B 1 194 ? -3.154 33.219 35.312 1 93.88 194 ILE B O 1
ATOM 6246 N N . ASP B 1 195 ? -4.383 34.469 36.75 1 93.25 195 ASP B N 1
ATOM 6247 C CA . ASP B 1 195 ? -3.49 35.625 36.656 1 93.25 195 ASP B CA 1
ATOM 6248 C C . ASP B 1 195 ? -2.15 35.344 37.344 1 93.25 195 ASP B C 1
ATOM 6250 O O . ASP B 1 195 ? -1.14 35.969 37 1 93.25 195 ASP B O 1
ATOM 6254 N N . GLU B 1 196 ? -2.121 34.375 38.219 1 95.5 196 GLU B N 1
ATOM 6255 C CA . GLU B 1 196 ? -0.909 34.031 38.969 1 95.5 196 GLU B CA 1
ATOM 6256 C C . GLU B 1 196 ? -0.012 33.125 38.125 1 95.5 196 GLU B C 1
ATOM 6258 O O . GLU B 1 196 ? 1.163 32.938 38.469 1 95.5 196 GLU B O 1
ATOM 6263 N N . ILE B 1 197 ? -0.562 32.562 37.156 1 96.38 197 ILE B N 1
ATOM 6264 C CA . ILE B 1 197 ? 0.227 31.734 36.25 1 96.38 197 ILE B CA 1
ATOM 6265 C C . ILE B 1 197 ? 0.98 32.594 35.25 1 96.38 197 ILE B C 1
ATOM 6267 O O . ILE B 1 197 ? 0.397 33.094 34.281 1 96.38 197 ILE B O 1
ATOM 6271 N N . ILE B 1 198 ? 2.262 32.781 35.5 1 96.31 198 ILE B N 1
ATOM 6272 C CA . ILE B 1 198 ? 3.082 33.656 34.688 1 96.31 198 ILE B CA 1
ATOM 6273 C C . ILE B 1 198 ? 3.791 32.844 33.594 1 96.31 198 ILE B C 1
ATOM 6275 O O . ILE B 1 198 ? 4.457 31.859 33.875 1 96.31 198 ILE B O 1
ATOM 6279 N N . LEU B 1 199 ? 3.613 33.312 32.344 1 97.31 199 LEU B N 1
ATOM 6280 C CA . LEU B 1 199 ? 4.258 32.688 31.203 1 97.31 199 LEU B CA 1
ATOM 6281 C C . LEU B 1 199 ? 5.531 33.438 30.812 1 97.31 199 LEU B C 1
ATOM 6283 O O . LEU B 1 199 ? 5.641 34.625 31.016 1 97.31 199 LEU B O 1
ATOM 6287 N N . LYS B 1 200 ? 6.477 32.719 30.297 1 96.69 200 LYS B N 1
ATOM 6288 C CA . LYS B 1 200 ? 7.633 33.375 29.672 1 96.69 200 LYS B CA 1
ATOM 6289 C C . LYS B 1 200 ? 7.207 34.219 28.484 1 96.69 200 LYS B C 1
ATOM 6291 O O . LYS B 1 200 ? 6.223 33.938 27.812 1 96.69 200 LYS B O 1
ATOM 6296 N N . PRO B 1 201 ? 7.957 35.25 28.203 1 95 201 PRO B N 1
ATOM 6297 C CA . PRO B 1 201 ? 7.559 36.188 27.172 1 95 201 PRO B CA 1
ATOM 6298 C C . PRO B 1 201 ? 7.305 35.531 25.812 1 95 201 PRO B C 1
ATOM 6300 O O . PRO B 1 201 ? 6.344 35.875 25.125 1 95 201 PRO B O 1
ATOM 6303 N N . GLU B 1 202 ? 8.125 34.59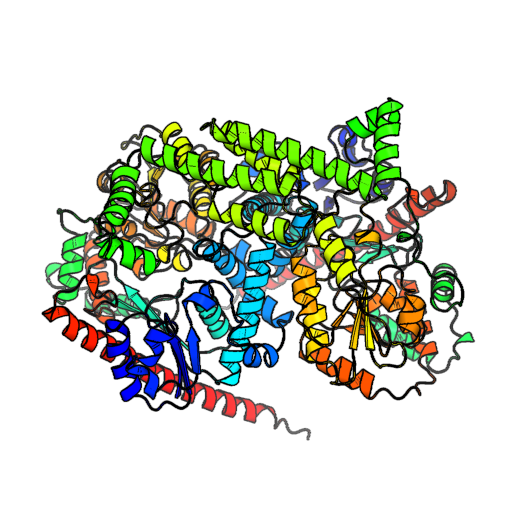4 25.484 1 92.88 202 GLU B N 1
ATOM 6304 C CA . GLU B 1 202 ? 8.016 33.938 24.172 1 92.88 202 GLU B CA 1
ATOM 6305 C C . GLU B 1 202 ? 6.727 33.125 24.062 1 92.88 202 GLU B C 1
ATOM 6307 O O . GLU B 1 202 ? 6.156 33 22.984 1 92.88 202 GLU B O 1
ATOM 6312 N N . VAL B 1 203 ? 6.262 32.594 25.141 1 96.19 203 VAL B N 1
ATOM 6313 C CA . VAL B 1 203 ? 5.035 31.812 25.141 1 96.19 203 VAL B CA 1
ATOM 6314 C C . VAL B 1 203 ? 3.832 32.719 25.391 1 96.19 203 VAL B C 1
ATOM 6316 O O . VAL B 1 203 ? 2.74 32.469 24.875 1 96.19 203 VAL B O 1
ATOM 6319 N N . GLN B 1 204 ? 4.047 33.812 26.156 1 95.44 204 GLN B N 1
ATOM 6320 C CA . GLN B 1 204 ? 2.99 34.812 26.406 1 95.44 204 GLN B CA 1
ATOM 6321 C C . GLN B 1 204 ? 2.488 35.4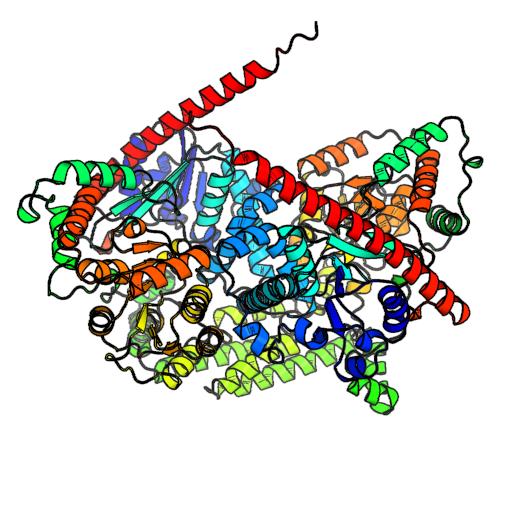06 25.094 1 95.44 204 GLN B C 1
ATOM 6323 O O . GLN B 1 204 ? 1.286 35.594 24.906 1 95.44 204 GLN B O 1
ATOM 6328 N N . GLU B 1 205 ? 3.42 35.656 24.203 1 92.62 205 GLU B N 1
ATOM 6329 C CA . GLU B 1 205 ? 3.039 36.188 22.891 1 92.62 205 GLU B CA 1
ATOM 6330 C C . GLU B 1 205 ? 2.111 35.219 22.156 1 92.62 205 GLU B C 1
ATOM 6332 O O . GLU B 1 205 ? 1.134 35.625 21.531 1 92.62 205 GLU B O 1
ATOM 6337 N N . MET B 1 206 ? 2.453 33.969 22.203 1 92.62 206 MET B N 1
ATOM 6338 C CA . MET B 1 206 ? 1.631 32.938 21.578 1 92.62 206 MET B CA 1
ATOM 6339 C C . MET B 1 206 ? 0.251 32.875 22.219 1 92.62 206 MET B C 1
ATOM 6341 O O . MET B 1 206 ? -0.764 32.812 21.531 1 92.62 206 MET B O 1
ATOM 6345 N N . TYR B 1 207 ? 0.271 32.844 23.547 1 94.56 207 TYR B N 1
ATOM 6346 C CA . TYR B 1 207 ? -0.967 32.812 24.312 1 94.56 207 TYR B CA 1
ATOM 6347 C C . TYR B 1 207 ? -1.867 33.969 23.969 1 94.56 207 TYR B C 1
ATOM 6349 O O . TYR B 1 207 ? -3.055 33.812 23.688 1 94.56 207 TYR B O 1
ATOM 6357 N N . ASP B 1 208 ? -1.3 35.188 23.938 1 92.88 208 ASP B N 1
ATOM 6358 C CA . ASP B 1 208 ? -2.055 36.406 23.656 1 92.88 208 ASP B CA 1
ATOM 6359 C C . ASP B 1 208 ? -2.613 36.406 22.234 1 92.88 208 ASP B C 1
ATOM 6361 O O . ASP B 1 208 ? -3.707 36.906 21.984 1 92.88 208 ASP B O 1
ATOM 6365 N N . PHE B 1 209 ? -1.84 35.844 21.375 1 91.25 209 PHE B N 1
ATOM 6366 C CA . PHE B 1 209 ? -2.248 35.75 19.984 1 91.25 209 PHE B CA 1
ATOM 6367 C C . PHE B 1 209 ? -3.518 34.938 19.828 1 91.25 209 PHE B C 1
ATOM 6369 O O . PHE B 1 209 ? -4.453 35.344 19.141 1 91.25 209 PHE B O 1
ATOM 6376 N N . TYR B 1 210 ? -3.66 33.812 20.484 1 91 210 TYR B N 1
ATOM 6377 C CA . TYR B 1 210 ? -4.754 32.875 20.266 1 91 210 TYR B CA 1
ATOM 6378 C C . TYR B 1 210 ? -5.941 33.219 21.156 1 91 210 TYR B C 1
ATOM 6380 O O . TYR B 1 210 ? -7.09 32.906 20.812 1 91 210 TYR B O 1
ATOM 6388 N N . VAL B 1 211 ? -5.73 33.781 22.297 1 89.19 211 VAL B N 1
ATOM 6389 C CA . VAL B 1 211 ? -6.82 34.125 23.203 1 89.19 211 VAL B CA 1
ATOM 6390 C C . VAL B 1 211 ? -7.344 35.5 22.891 1 89.19 211 VAL B C 1
ATOM 6392 O O . VAL B 1 211 ? -8.477 35.844 23.234 1 89.19 211 VAL B O 1
ATOM 6395 N N . GLY B 1 212 ? -6.566 36.25 22.188 1 81.12 212 GLY B N 1
ATOM 6396 C CA . GLY B 1 212 ? -6.91 37.656 21.938 1 81.12 212 GLY B CA 1
ATOM 6397 C C . GLY B 1 212 ? -7.977 37.812 20.875 1 81.12 212 GLY B C 1
ATOM 6398 O O . GLY B 1 212 ? -8.43 36.812 20.281 1 81.12 212 GLY B O 1
ATOM 6399 N N . SER B 1 213 ? -8.508 39.031 20.734 1 71.62 213 SER B N 1
ATOM 6400 C CA . SER B 1 213 ? -9.617 39.344 19.844 1 71.62 213 SER B CA 1
ATOM 6401 C C . SER B 1 213 ? -9.109 39.875 18.5 1 71.62 213 SER B C 1
ATOM 6403 O O . SER B 1 213 ? -9.906 40.156 17.594 1 71.62 213 SER B O 1
ATOM 6405 N N . GLY B 1 214 ? -7.82 39.938 18.281 1 67.56 214 GLY B N 1
ATOM 6406 C CA . GLY B 1 214 ? -7.309 40.5 17.031 1 67.56 214 GLY B CA 1
ATOM 6407 C C . GLY B 1 214 ? -7.254 39.469 15.906 1 67.56 214 GLY B C 1
ATOM 6408 O O . GLY B 1 214 ? -7.93 38.469 15.953 1 67.56 214 GLY B O 1
ATOM 6409 N N . ASP B 1 215 ? -6.645 39.938 14.758 1 71.5 215 ASP B N 1
ATOM 6410 C CA . ASP B 1 215 ? -6.43 39.062 13.602 1 71.5 215 ASP B CA 1
ATOM 6411 C C . ASP B 1 215 ? -5.555 37.875 13.961 1 71.5 215 ASP B C 1
ATOM 6413 O O . ASP B 1 215 ? -4.367 38.031 14.258 1 71.5 215 ASP B O 1
ATOM 6417 N N . ARG B 1 216 ? -6.098 36.719 13.961 1 76 216 ARG B N 1
ATOM 6418 C CA . ARG B 1 216 ? -5.418 35.531 14.391 1 76 216 ARG B CA 1
ATOM 6419 C C . ARG B 1 216 ? -5.008 34.656 13.188 1 76 216 ARG B C 1
ATOM 6421 O O . ARG B 1 216 ? -4.906 33.438 13.289 1 76 216 ARG B O 1
ATOM 6428 N N . THR B 1 217 ? -4.871 35.344 12.023 1 73.69 217 THR B N 1
ATOM 6429 C CA . THR B 1 217 ? -4.449 34.594 10.836 1 73.69 217 THR B CA 1
ATOM 6430 C C . THR B 1 217 ? -3.02 34.094 11 1 73.69 217 THR B C 1
ATOM 6432 O O . THR B 1 217 ? -2.104 34.875 11.25 1 73.69 217 THR B O 1
ATOM 6435 N N . PRO B 1 218 ? -2.941 32.812 10.93 1 74.44 218 PRO B N 1
ATOM 6436 C CA . PRO B 1 218 ? -1.582 32.281 11.055 1 74.44 218 PRO B CA 1
ATOM 6437 C C . PRO B 1 218 ? -0.615 32.875 10.039 1 74.44 218 PRO B C 1
ATOM 6439 O O . PRO B 1 218 ? -1.021 33.25 8.93 1 74.44 218 PRO B O 1
ATOM 6442 N N . TYR B 1 219 ? 0.661 33.031 10.406 1 69 219 TYR B N 1
ATOM 6443 C CA . TYR B 1 219 ? 1.677 33.688 9.609 1 69 219 TYR B CA 1
ATOM 6444 C C . TYR B 1 219 ? 1.837 33.031 8.242 1 69 219 TYR B C 1
ATOM 6446 O O . TYR B 1 219 ? 2.094 33.719 7.246 1 69 219 TYR B O 1
ATOM 6454 N N . TYR B 1 220 ? 1.637 31.719 8.219 1 65.88 220 TYR B N 1
ATOM 6455 C CA . TYR B 1 220 ? 1.915 30.984 6.988 1 65.88 220 TYR B CA 1
ATOM 6456 C C . TYR B 1 220 ? 0.771 31.141 5.992 1 65.88 220 TYR B C 1
ATOM 6458 O O . TYR B 1 220 ? 0.906 30.781 4.82 1 65.88 220 TYR B O 1
ATOM 6466 N N . MET B 1 221 ? -0.268 31.578 6.426 1 64.12 221 MET B N 1
ATOM 6467 C CA . MET B 1 221 ? -1.414 31.797 5.551 1 64.12 221 MET B CA 1
ATOM 6468 C C . MET B 1 221 ? -1.336 33.156 4.883 1 64.12 221 MET B C 1
ATOM 6470 O O . MET B 1 221 ? -2.053 33.438 3.916 1 64.12 221 MET B O 1
ATOM 6474 N N . LYS B 1 222 ? -0.408 33.969 5.504 1 57.47 222 LYS B N 1
ATOM 6475 C CA . LYS B 1 222 ? -0.253 35.312 4.934 1 57.47 222 LYS B CA 1
ATOM 6476 C C . LYS B 1 222 ? 0.583 35.281 3.658 1 57.47 222 LYS B C 1
ATOM 6478 O O . LYS B 1 222 ? 1.431 34.406 3.492 1 57.47 222 LYS B O 1
ATOM 6483 N N . LEU B 1 223 ? 0.228 35.844 2.586 1 48.97 223 LEU B N 1
ATOM 6484 C CA . LEU B 1 223 ? 0.743 35.844 1.222 1 48.97 223 LEU B CA 1
ATOM 6485 C C . LEU B 1 223 ? 2.252 36.062 1.206 1 48.97 223 LEU B C 1
ATOM 6487 O O . LEU B 1 223 ? 2.76 36.969 1.867 1 48.97 223 LEU B O 1
ATOM 6491 N N . SER B 1 224 ? 3.113 34.938 1.018 1 49.53 224 SER B N 1
ATOM 6492 C CA . SER B 1 224 ? 4.559 35.031 0.859 1 49.53 224 SER B CA 1
ATOM 6493 C C . SER B 1 224 ? 4.934 35.438 -0.562 1 49.53 224 SER B C 1
ATOM 6495 O O . SER B 1 224 ? 4.133 35.281 -1.487 1 49.53 224 SER B O 1
ATOM 6497 N N . LYS B 1 225 ? 6.227 35.969 -0.664 1 43.62 225 LYS B N 1
ATOM 6498 C CA . LYS B 1 225 ? 6.875 36.312 -1.922 1 43.62 225 LYS B CA 1
ATOM 6499 C C . LYS B 1 225 ? 7.113 35.094 -2.789 1 43.62 225 LYS B C 1
ATOM 6501 O O . LYS B 1 225 ? 7.285 34 -2.271 1 43.62 225 LYS B O 1
ATOM 6506 N N . ILE B 1 226 ? 6.984 35.031 -4.133 1 42.72 226 ILE B N 1
ATOM 6507 C CA . ILE B 1 226 ? 7.008 34.062 -5.219 1 42.72 226 ILE B CA 1
ATOM 6508 C C . ILE B 1 226 ? 8.43 33.562 -5.426 1 42.72 226 ILE B C 1
ATOM 6510 O O . ILE B 1 226 ? 9.359 34.344 -5.594 1 42.72 226 ILE B O 1
ATOM 6514 N N . HIS B 1 227 ? 8.859 32.312 -5.023 1 43.53 227 HIS B N 1
ATOM 6515 C CA . HIS B 1 227 ? 10.164 31.766 -5.383 1 43.53 227 HIS B CA 1
ATOM 6516 C C . HIS B 1 227 ? 10.023 30.641 -6.402 1 43.53 227 HIS B C 1
ATOM 6518 O O . HIS B 1 227 ? 9.125 29.797 -6.285 1 43.53 227 HIS B O 1
ATOM 6524 N N . PHE B 1 228 ? 10.867 30.656 -7.562 1 43.44 228 PHE B N 1
ATOM 6525 C CA . PHE B 1 228 ? 10.773 29.672 -8.641 1 43.44 228 PHE B CA 1
ATOM 6526 C C . PHE B 1 228 ? 11.656 28.469 -8.352 1 43.44 228 PHE B C 1
ATOM 6528 O O . PHE B 1 228 ? 12.742 28.609 -7.777 1 43.44 228 PHE B O 1
ATOM 6535 N N . ARG B 1 229 ? 11.234 27.281 -8.633 1 43.78 229 ARG B N 1
ATOM 6536 C CA . ARG B 1 229 ? 11.922 26.016 -8.383 1 43.78 229 ARG B CA 1
ATOM 6537 C C . ARG B 1 229 ? 13.188 25.906 -9.234 1 43.78 229 ARG B C 1
ATOM 6539 O O . ARG B 1 229 ? 14.195 25.344 -8.789 1 43.78 229 ARG B O 1
ATOM 6546 N N . HIS B 1 230 ? 13.188 26.125 -10.492 1 43.75 230 HIS B N 1
ATOM 6547 C CA . HIS B 1 230 ? 14.336 26 -11.383 1 43.75 230 HIS B CA 1
ATOM 6548 C C . HIS B 1 230 ? 15.109 27.312 -11.469 1 43.75 230 HIS B C 1
ATOM 6550 O O . HIS B 1 230 ? 14.523 28.375 -11.648 1 43.75 230 HIS B O 1
ATOM 6556 N N . GLU B 1 231 ? 16.359 27.031 -11.266 1 43.62 231 GLU B N 1
ATOM 6557 C CA . GLU B 1 231 ? 17.312 28.141 -11.281 1 43.62 231 GLU B CA 1
ATOM 6558 C C . GLU B 1 231 ? 17.203 28.953 -12.57 1 43.62 231 GLU B C 1
ATOM 6560 O O . GLU B 1 231 ? 17.344 30.172 -12.562 1 43.62 231 GLU B O 1
ATOM 6565 N N . ILE B 1 232 ? 17.109 28.219 -13.641 1 49.91 232 ILE B N 1
ATOM 6566 C CA . ILE B 1 232 ? 17.047 28.938 -14.898 1 49.91 232 ILE B CA 1
ATOM 6567 C C . ILE B 1 232 ? 15.867 29.906 -14.883 1 49.91 232 ILE B C 1
ATOM 6569 O O . ILE B 1 232 ? 15.984 31.047 -15.352 1 49.91 232 ILE B O 1
ATOM 6573 N N . PHE B 1 233 ? 14.906 29.484 -14.336 1 53.78 233 PHE B N 1
ATOM 6574 C CA . PHE B 1 233 ? 13.75 30.375 -14.312 1 53.78 233 PHE B CA 1
ATOM 6575 C C . PHE B 1 233 ? 13.93 31.484 -13.281 1 53.78 233 PHE B C 1
ATOM 6577 O O . PHE B 1 233 ? 13.516 32.625 -13.508 1 53.78 233 PHE B O 1
ATOM 6584 N N . ASN B 1 234 ? 14.586 31.047 -12.297 1 50.78 234 ASN B N 1
ATOM 6585 C CA . ASN B 1 234 ? 15.031 32.094 -11.383 1 50.78 234 ASN B CA 1
ATOM 6586 C C . ASN B 1 234 ? 15.969 33.094 -12.078 1 50.78 234 ASN B C 1
ATOM 6588 O O . ASN B 1 234 ? 15.844 34.281 -11.891 1 50.78 234 ASN B O 1
ATOM 6592 N N . CYS B 1 235 ? 16.859 32.438 -12.789 1 49.84 235 CYS B N 1
ATOM 6593 C CA . CYS B 1 235 ? 17.766 33.25 -13.586 1 49.84 235 CYS B CA 1
ATOM 6594 C C . CYS B 1 235 ? 17.016 34.062 -14.633 1 49.84 235 CYS B C 1
ATOM 6596 O O . CYS B 1 235 ? 17.281 35.25 -14.805 1 49.84 235 CYS B O 1
ATOM 6598 N N . LEU B 1 236 ? 16.172 33.438 -15.305 1 53.56 236 LEU B N 1
ATOM 6599 C CA . LEU B 1 236 ? 15.414 34.188 -16.297 1 53.56 236 LEU B CA 1
ATOM 6600 C C . LEU B 1 236 ? 14.5 35.219 -15.633 1 53.56 236 LEU B C 1
ATOM 6602 O O . LEU B 1 236 ? 14.398 36.344 -16.094 1 53.56 236 LEU B O 1
ATOM 6606 N N . TYR B 1 237 ? 13.992 34.75 -14.594 1 53.88 237 TYR B N 1
ATOM 6607 C CA . TYR B 1 237 ? 13.141 35.656 -13.812 1 53.88 237 TYR B CA 1
ATOM 6608 C C . TYR B 1 237 ? 13.938 36.812 -13.242 1 53.88 237 TYR B C 1
ATOM 6610 O O . TYR B 1 237 ? 13.477 37.969 -13.258 1 53.88 237 TYR B O 1
ATOM 6618 N N . ASN B 1 238 ? 15.109 36.438 -12.836 1 52.91 238 ASN B N 1
ATOM 6619 C CA . ASN B 1 238 ? 15.945 37.469 -12.227 1 52.91 238 ASN B CA 1
ATOM 6620 C C . ASN B 1 238 ? 16.641 38.312 -13.281 1 52.91 238 ASN B C 1
ATOM 6622 O O . ASN B 1 238 ? 16.906 39.5 -13.047 1 52.91 238 ASN B O 1
ATOM 6626 N N . ASN B 1 239 ? 16.859 37.688 -14.422 1 53.03 239 ASN B N 1
ATOM 6627 C CA . ASN B 1 239 ? 17.719 38.406 -15.367 1 53.03 239 ASN B CA 1
ATOM 6628 C C . ASN B 1 239 ? 16.938 38.875 -16.594 1 53.03 239 ASN B C 1
ATOM 6630 O O . ASN B 1 239 ? 17.438 39.688 -17.375 1 53.03 239 ASN B O 1
ATOM 6634 N N . PHE B 1 240 ? 15.844 38.188 -16.938 1 55.84 240 PHE B N 1
ATOM 6635 C CA . PHE B 1 240 ? 15.125 38.625 -18.125 1 55.84 240 PHE B CA 1
ATOM 6636 C C . PHE B 1 240 ? 13.75 39.188 -17.75 1 55.84 240 PHE B C 1
ATOM 6638 O O . PHE B 1 240 ? 12.922 38.469 -17.188 1 55.84 240 PHE B O 1
ATOM 6645 N N . ALA B 1 241 ? 13.578 40.344 -18.031 1 51.62 241 ALA B N 1
ATOM 6646 C CA . ALA B 1 241 ? 12.383 41.094 -17.688 1 51.62 241 ALA B CA 1
ATOM 6647 C C . ALA B 1 241 ? 11.133 40.469 -18.266 1 51.62 241 ALA B C 1
ATOM 6649 O O . ALA B 1 241 ? 10.086 40.406 -17.609 1 51.62 241 ALA B O 1
ATOM 6650 N N . LEU B 1 242 ? 11.25 39.906 -19.406 1 55.62 242 LEU B N 1
ATOM 6651 C CA . LEU B 1 242 ? 10.102 39.312 -20.078 1 55.62 242 LEU B CA 1
ATOM 6652 C C . LEU B 1 242 ? 9.68 38 -19.391 1 55.62 242 LEU B C 1
ATOM 6654 O O . LEU B 1 242 ? 8.484 37.75 -19.219 1 55.62 242 LEU B O 1
ATOM 6658 N N . ALA B 1 243 ? 10.555 37.219 -19.078 1 54.19 243 ALA B N 1
ATOM 6659 C CA . ALA B 1 243 ? 10.258 36 -18.375 1 54.19 243 ALA B CA 1
ATOM 6660 C C . ALA B 1 243 ? 9.617 36.25 -17.016 1 54.19 243 ALA B C 1
ATOM 6662 O O . ALA B 1 243 ? 8.656 35.594 -16.625 1 54.19 243 ALA B O 1
ATOM 6663 N N . ARG B 1 244 ? 10.172 37.219 -16.375 1 52.47 244 ARG B N 1
ATOM 6664 C CA . ARG B 1 244 ? 9.57 37.656 -15.117 1 52.47 244 ARG B CA 1
ATOM 6665 C C . ARG B 1 244 ? 8.156 38.188 -15.344 1 52.47 244 ARG B C 1
ATOM 6667 O O . ARG B 1 244 ? 7.254 37.906 -14.555 1 52.47 244 ARG B O 1
ATOM 6674 N N . MET B 1 245 ? 8.109 38.938 -16.344 1 50.59 245 MET B N 1
ATOM 6675 C CA . MET B 1 245 ? 6.793 39.5 -16.688 1 50.59 245 MET B CA 1
ATOM 6676 C C . MET B 1 245 ? 5.801 38.375 -16.984 1 50.59 245 MET B C 1
ATOM 6678 O O . MET B 1 245 ? 4.668 38.375 -16.5 1 50.59 245 MET B O 1
ATOM 6682 N N . VAL B 1 246 ? 6.234 37.438 -17.734 1 54.38 246 VAL B N 1
ATOM 6683 C CA . VAL B 1 246 ? 5.34 36.344 -18.125 1 54.38 246 VAL B CA 1
ATOM 6684 C C . VAL B 1 246 ? 5.023 35.5 -16.891 1 54.38 246 VAL B C 1
ATOM 6686 O O . VAL B 1 246 ? 3.867 35.125 -16.672 1 54.38 246 VAL B O 1
ATOM 6689 N N . VAL B 1 247 ? 6.078 35.219 -16.219 1 53.25 247 VAL B N 1
ATOM 6690 C CA . VAL B 1 247 ? 5.875 34.438 -15 1 53.25 247 VAL B CA 1
ATOM 6691 C C . VAL B 1 247 ? 5.047 35.219 -14 1 53.25 247 VAL B C 1
ATOM 6693 O O . VAL B 1 247 ? 4.113 34.688 -13.391 1 53.25 247 VAL B O 1
ATOM 6696 N N . ASN B 1 248 ? 5.512 36.469 -13.875 1 50.44 248 ASN B N 1
ATOM 6697 C CA . ASN B 1 248 ? 4.762 37.344 -12.977 1 50.44 248 ASN B CA 1
ATOM 6698 C C . ASN B 1 248 ? 3.328 37.531 -13.453 1 50.44 248 ASN B C 1
ATOM 6700 O O . ASN B 1 248 ? 2.396 37.562 -12.648 1 50.44 248 ASN B O 1
ATOM 6704 N N . LEU B 1 249 ? 3.256 37.719 -14.68 1 51.78 249 LEU B N 1
ATOM 6705 C CA . LEU B 1 249 ? 1.916 37.812 -15.25 1 51.78 249 LEU B CA 1
ATOM 6706 C C . LEU B 1 249 ? 1.12 36.531 -15.031 1 51.78 249 LEU B C 1
ATOM 6708 O O . LEU B 1 249 ? -0.067 36.594 -14.703 1 51.78 249 LEU B O 1
ATOM 6712 N N . LYS B 1 250 ? 1.811 35.5 -15.32 1 54.03 250 LYS B N 1
ATOM 6713 C CA . LYS B 1 250 ? 1.157 34.219 -15.07 1 54.03 250 LYS B CA 1
ATOM 6714 C C . LYS B 1 250 ? 0.78 34.062 -13.602 1 54.03 250 LYS B C 1
ATOM 6716 O O . LYS B 1 250 ? -0.337 33.656 -13.281 1 54.03 250 LYS B O 1
ATOM 6721 N N . ILE B 1 251 ? 1.744 34.344 -12.828 1 52.75 251 ILE B N 1
ATOM 6722 C CA . ILE B 1 251 ? 1.492 34.25 -11.391 1 52.75 251 ILE B CA 1
ATOM 6723 C C . ILE B 1 251 ? 0.408 35.25 -11 1 52.75 251 ILE B C 1
ATOM 6725 O O . ILE B 1 251 ? -0.511 34.938 -10.25 1 52.75 251 ILE B O 1
ATOM 6729 N N . LYS B 1 252 ? 0.634 36.469 -11.5 1 51 252 LYS B N 1
ATOM 6730 C CA . LYS B 1 252 ? -0.314 37.531 -11.148 1 51 252 LYS B CA 1
ATOM 6731 C C . LYS B 1 252 ? -1.693 37.25 -11.734 1 51 252 LYS B C 1
ATOM 6733 O O . LYS B 1 252 ? -2.713 37.531 -11.102 1 51 252 LYS B O 1
ATOM 6738 N N . LEU B 1 253 ? -1.582 36.719 -12.93 1 52.53 253 LEU B N 1
ATOM 6739 C CA . LEU B 1 253 ? -2.871 36.625 -13.602 1 52.53 253 LEU B CA 1
ATOM 6740 C C . LEU B 1 253 ? -3.479 35.25 -13.438 1 52.53 253 LEU B C 1
ATOM 6742 O O . LEU B 1 253 ? -4.641 35.031 -13.789 1 52.53 253 LEU B O 1
ATOM 6746 N N . CYS B 1 254 ? -2.684 34.375 -12.953 1 55.38 254 CYS B N 1
ATOM 6747 C CA . CYS B 1 254 ? -3.193 33 -12.828 1 55.38 254 CYS B CA 1
ATOM 6748 C C . CYS B 1 254 ? -4.336 32.938 -11.828 1 55.38 254 CYS B C 1
ATOM 6750 O O . CYS B 1 254 ? -5.074 31.953 -11.781 1 55.38 254 CYS B O 1
ATOM 6752 N N . ASN B 1 255 ? -4.375 33.969 -11.07 1 59.03 255 ASN B N 1
ATOM 6753 C CA . ASN B 1 255 ? -5.531 34 -10.18 1 59.03 255 ASN B CA 1
ATOM 6754 C C . ASN B 1 255 ? -6.832 34.188 -10.945 1 59.03 255 ASN B C 1
ATOM 6756 O O . ASN B 1 255 ? -7.914 33.906 -10.438 1 59.03 255 ASN B O 1
ATOM 6760 N N . LYS B 1 256 ? -6.57 34.625 -12.195 1 65.25 256 LYS B N 1
ATOM 6761 C CA . LYS B 1 256 ? -7.777 34.844 -12.992 1 65.25 256 LYS B CA 1
ATOM 6762 C C . LYS B 1 256 ? -8.133 33.594 -13.781 1 65.25 256 LYS B C 1
ATOM 6764 O O . LYS B 1 256 ? -7.258 32.938 -14.383 1 65.25 256 LYS B O 1
ATOM 6769 N N . ARG B 1 257 ? -9.305 33.188 -13.797 1 72 257 ARG B N 1
ATOM 6770 C CA . ARG B 1 257 ? -9.82 31.984 -14.414 1 72 257 ARG B CA 1
ATOM 6771 C C . ARG B 1 257 ? -9.477 31.938 -15.898 1 72 257 ARG B C 1
ATOM 6773 O O . ARG B 1 257 ? -9.117 30.875 -16.422 1 72 257 ARG B O 1
ATOM 6780 N N . TYR B 1 258 ? -9.555 33.062 -16.594 1 76.25 258 TYR B N 1
ATOM 6781 C CA . TYR B 1 258 ? -9.344 33.062 -18.031 1 76.25 258 TYR B CA 1
ATOM 6782 C C . TYR B 1 258 ? -7.879 32.812 -18.375 1 76.25 258 TYR B C 1
ATOM 6784 O O . TYR B 1 258 ? -7.566 32.219 -19.406 1 76.25 258 TYR B O 1
ATOM 6792 N N . VAL B 1 259 ? -6.992 33.25 -17.5 1 74.69 259 VAL B N 1
ATOM 6793 C CA . VAL B 1 259 ? -5.566 33.031 -17.719 1 74.69 259 VAL B CA 1
ATOM 6794 C C . VAL B 1 259 ? -5.25 31.531 -17.5 1 74.69 259 VAL B C 1
ATOM 6796 O O . VAL B 1 259 ? -4.523 30.938 -18.281 1 74.69 259 VAL B O 1
ATOM 6799 N N . ARG B 1 260 ? -5.816 31.031 -16.484 1 76.5 260 ARG B N 1
ATOM 6800 C CA . ARG B 1 260 ? -5.621 29.609 -16.234 1 76.5 260 ARG B CA 1
ATOM 6801 C C . ARG B 1 260 ? -6.152 28.766 -17.391 1 76.5 260 ARG B C 1
ATOM 6803 O O . ARG B 1 260 ? -5.512 27.797 -17.812 1 76.5 260 ARG B O 1
ATOM 6810 N N . ALA B 1 261 ? -7.262 29.219 -17.875 1 78.06 261 ALA B N 1
ATOM 6811 C CA . ALA B 1 261 ? -7.871 28.5 -19 1 78.06 261 ALA B CA 1
ATOM 6812 C C . ALA B 1 261 ? -6.949 28.516 -20.219 1 78.06 261 ALA B C 1
ATOM 6814 O O . ALA B 1 261 ? -6.859 27.516 -20.938 1 78.06 261 ALA B O 1
ATOM 6815 N N . PHE B 1 262 ? -6.32 29.641 -20.344 1 82.38 262 PHE B N 1
ATOM 6816 C CA . PHE B 1 262 ? -5.402 29.766 -21.484 1 82.38 262 PHE B CA 1
ATOM 6817 C C . PHE B 1 262 ? -4.227 28.797 -21.328 1 82.38 262 PHE B C 1
ATOM 6819 O O . PHE B 1 262 ? -3.867 28.094 -22.266 1 82.38 262 PHE B O 1
ATOM 6826 N N . TRP B 1 263 ? -3.662 28.719 -20.156 1 79.56 263 TRP B N 1
ATOM 6827 C CA . TRP B 1 263 ? -2.533 27.828 -19.922 1 79.56 263 TRP B CA 1
ATOM 6828 C C . TRP B 1 263 ? -2.955 26.375 -20.047 1 79.56 263 TRP B C 1
ATOM 6830 O O . TRP B 1 263 ? -2.229 25.562 -20.625 1 79.56 263 TRP B O 1
ATOM 6840 N N . TYR B 1 264 ? -4.078 26.062 -19.516 1 81.5 264 TYR B N 1
ATOM 6841 C CA . TYR B 1 264 ? -4.582 24.703 -19.672 1 81.5 264 TYR B CA 1
ATOM 6842 C C . TYR B 1 264 ? -4.777 24.344 -21.141 1 81.5 264 TYR B C 1
ATOM 6844 O O . TYR B 1 264 ? -4.496 23.219 -21.547 1 81.5 264 TYR B O 1
ATOM 6852 N N . PHE B 1 265 ? -5.215 25.359 -21.828 1 87.25 265 PHE B N 1
ATOM 6853 C CA . PHE B 1 265 ? -5.391 25.156 -23.25 1 87.25 265 PHE B CA 1
ATOM 6854 C C . PHE B 1 265 ? -4.062 24.812 -23.922 1 87.25 265 PHE B C 1
ATOM 6856 O O . PHE B 1 265 ? -3.982 23.859 -24.703 1 87.25 265 PHE B O 1
ATOM 6863 N N . LEU B 1 266 ? -3.02 25.5 -23.562 1 87.94 266 LEU B N 1
ATOM 6864 C CA . LEU B 1 266 ? -1.701 25.25 -24.125 1 87.94 266 LEU B CA 1
ATOM 6865 C C . LEU B 1 266 ? -1.181 23.875 -23.734 1 87.94 266 LEU B C 1
ATOM 6867 O O . LEU B 1 266 ? -0.568 23.172 -24.531 1 87.94 266 LEU B O 1
ATOM 6871 N N . TYR B 1 267 ? -1.388 23.516 -22.484 1 87 267 TYR B N 1
ATOM 6872 C CA . TYR B 1 267 ? -0.975 22.203 -22.031 1 87 267 TYR B CA 1
ATOM 6873 C C . TYR B 1 267 ? -1.714 21.094 -22.781 1 87 267 TYR B C 1
ATOM 6875 O O . TYR B 1 267 ? -1.127 20.078 -23.125 1 87 267 TYR B O 1
ATOM 6883 N N . ARG B 1 268 ? -2.971 21.359 -23.031 1 91.38 268 ARG B N 1
ATOM 6884 C CA . ARG B 1 268 ? -3.775 20.391 -23.75 1 91.38 268 ARG B CA 1
ATOM 6885 C C . ARG B 1 268 ? -3.301 20.25 -25.188 1 91.38 268 ARG B C 1
ATOM 6887 O O . ARG B 1 268 ? -3.242 19.141 -25.734 1 91.38 268 ARG B O 1
ATOM 6894 N N . VAL B 1 269 ? -2.957 21.359 -25.766 1 93.62 269 VAL B N 1
ATOM 6895 C CA . VAL B 1 269 ? -2.441 21.344 -27.125 1 93.62 269 VAL B CA 1
ATOM 6896 C C . VAL B 1 269 ? -1.133 20.547 -27.172 1 93.62 269 VAL B C 1
ATOM 6898 O O . VAL B 1 269 ? -0.93 19.719 -28.062 1 93.62 269 VAL B O 1
ATOM 6901 N N . ASN B 1 270 ? -0.3 20.812 -26.203 1 92.06 270 ASN B N 1
ATOM 6902 C CA . ASN B 1 270 ? 0.963 20.078 -26.109 1 92.06 270 ASN B CA 1
ATOM 6903 C C . ASN B 1 270 ? 0.736 18.578 -25.969 1 92.06 270 ASN B C 1
ATOM 6905 O O . ASN B 1 270 ? 1.44 17.781 -26.578 1 92.06 270 ASN B O 1
ATOM 6909 N N . PHE B 1 271 ? -0.21 18.281 -25.203 1 93.06 271 PHE B N 1
ATOM 6910 C CA . PHE B 1 271 ? -0.539 16.875 -24.984 1 93.06 271 PHE B CA 1
ATOM 6911 C C . PHE B 1 271 ? -1.055 16.234 -26.266 1 93.06 271 PHE B C 1
ATOM 6913 O O . PHE B 1 271 ? -0.667 15.117 -26.609 1 93.06 271 PHE B O 1
ATOM 6920 N N . ILE B 1 272 ? -1.88 16.953 -26.953 1 93.81 272 ILE B N 1
ATOM 6921 C CA . ILE B 1 272 ? -2.467 16.438 -28.188 1 93.81 272 ILE B CA 1
ATOM 6922 C C . ILE B 1 272 ? -1.378 16.266 -29.25 1 93.81 272 ILE B C 1
ATOM 6924 O O . ILE B 1 272 ? -1.396 15.305 -30.016 1 93.81 272 ILE B O 1
ATOM 6928 N N . PHE B 1 273 ? -0.486 17.141 -29.234 1 92.06 273 PHE B N 1
ATOM 6929 C CA . PHE B 1 273 ? 0.649 17.016 -30.141 1 92.06 273 PHE B CA 1
ATOM 6930 C C . PHE B 1 273 ? 1.424 15.734 -29.844 1 92.06 273 PHE B C 1
ATOM 6932 O O . PHE B 1 273 ? 1.803 15.016 -30.781 1 92.06 273 PHE B O 1
ATOM 6939 N N . GLY B 1 274 ? 1.639 15.516 -28.594 1 91.12 274 GLY B N 1
ATOM 6940 C CA . GLY B 1 274 ? 2.289 14.266 -28.219 1 91.12 274 GLY B CA 1
ATOM 6941 C C . GLY B 1 274 ? 1.5 13.039 -28.625 1 91.12 274 GLY B C 1
ATOM 6942 O O . GLY B 1 274 ? 2.074 12.055 -29.094 1 91.12 274 GLY B O 1
ATOM 6943 N N . ALA B 1 275 ? 0.224 13.141 -28.469 1 92.5 275 ALA B N 1
ATOM 6944 C CA . ALA B 1 275 ? -0.646 12.031 -28.844 1 92.5 275 ALA B CA 1
ATOM 6945 C C . ALA B 1 275 ? -0.608 11.781 -30.344 1 92.5 275 ALA B C 1
ATOM 6947 O O . ALA B 1 275 ? -0.67 10.641 -30.797 1 92.5 275 ALA B O 1
ATOM 6948 N N . PHE B 1 276 ? -0.418 12.812 -31.047 1 91.56 276 PHE B N 1
ATOM 6949 C CA . PHE B 1 276 ? -0.349 12.711 -32.5 1 91.56 276 PHE B CA 1
ATOM 6950 C C . PHE B 1 276 ? 0.944 12.031 -32.938 1 91.56 276 PHE B C 1
ATOM 6952 O O . PHE B 1 276 ? 0.942 11.211 -33.844 1 91.56 276 PHE B O 1
ATOM 6959 N N . ILE B 1 277 ? 1.952 12.367 -32.281 1 90.19 277 ILE B N 1
ATOM 6960 C CA . ILE B 1 277 ? 3.223 11.711 -32.594 1 90.19 277 ILE B CA 1
ATOM 6961 C C . ILE B 1 277 ? 3.123 10.227 -32.25 1 90.19 277 ILE B C 1
ATOM 6963 O O . ILE B 1 277 ? 3.574 9.383 -33.031 1 90.19 277 ILE B O 1
ATOM 6967 N N . ARG B 1 278 ? 2.494 9.961 -31.109 1 89.69 278 ARG B N 1
ATOM 6968 C CA . ARG B 1 278 ? 2.322 8.57 -30.688 1 89.69 278 ARG B CA 1
ATOM 6969 C C . ARG B 1 278 ? 1.444 7.809 -31.688 1 89.69 278 ARG B C 1
ATOM 6971 O O . ARG B 1 278 ? 1.611 6.602 -31.859 1 89.69 278 ARG B O 1
ATOM 6978 N N . LEU B 1 279 ? 0.564 8.539 -32.312 1 89.94 279 LEU B N 1
ATOM 6979 C CA . LEU B 1 279 ? -0.355 7.926 -33.281 1 89.94 279 LEU B CA 1
ATOM 6980 C C . LEU B 1 279 ? 0.409 7.242 -34.406 1 89.94 279 LEU B C 1
ATOM 6982 O O . LEU B 1 279 ? 0.038 6.148 -34.844 1 89.94 279 LEU B O 1
ATOM 6986 N N . PHE B 1 280 ? 1.57 7.805 -34.75 1 85.38 280 PHE B N 1
ATOM 6987 C CA . PHE B 1 280 ? 2.24 7.289 -35.938 1 85.38 280 PHE B CA 1
ATOM 6988 C C . PHE B 1 280 ? 3.549 6.602 -35.562 1 85.38 280 PHE B C 1
ATOM 6990 O O . PHE B 1 280 ? 4.215 6.016 -36.438 1 85.38 280 PHE B O 1
ATOM 6997 N N . SER B 1 281 ? 3.891 6.684 -34.344 1 85.06 281 SER B N 1
ATOM 6998 C CA . SER B 1 281 ? 5.172 6.102 -33.969 1 85.06 281 SER B CA 1
ATOM 6999 C C . SER B 1 281 ? 4.977 4.848 -33.125 1 85.06 281 SER B C 1
ATOM 7001 O O . SER B 1 281 ? 4.184 4.848 -32.188 1 85.06 281 SER B O 1
ATOM 7003 N N . TRP B 1 282 ? 5.746 3.855 -33.5 1 83 282 TRP B N 1
ATOM 7004 C CA . TRP B 1 282 ? 5.691 2.604 -32.75 1 83 282 TRP B CA 1
ATOM 7005 C C . TRP B 1 282 ? 6.977 2.385 -31.969 1 83 282 TRP B C 1
ATOM 7007 O O . TRP B 1 282 ? 7.195 1.305 -31.406 1 83 282 TRP B O 1
ATOM 7017 N N . SER B 1 283 ? 7.738 3.471 -31.906 1 86.75 283 SER B N 1
ATOM 7018 C CA . SER B 1 283 ? 9.016 3.346 -31.203 1 86.75 283 SER B CA 1
ATOM 7019 C C . SER B 1 283 ? 8.82 3.412 -29.688 1 86.75 283 SER B C 1
ATOM 7021 O O . SER B 1 283 ? 7.898 4.066 -29.203 1 86.75 283 SER B O 1
ATOM 7023 N N . ILE B 1 284 ? 9.703 2.699 -29.047 1 89.56 284 ILE B N 1
ATOM 7024 C CA . ILE B 1 284 ? 9.711 2.676 -27.578 1 89.56 284 ILE B CA 1
ATOM 7025 C C . ILE B 1 284 ? 10 4.078 -27.047 1 89.56 284 ILE B C 1
ATOM 7027 O O . ILE B 1 284 ? 9.375 4.512 -26.062 1 89.56 284 ILE B O 1
ATOM 7031 N N . ASN B 1 285 ? 10.82 4.766 -27.688 1 89.56 285 ASN B N 1
ATOM 7032 C CA . ASN B 1 285 ? 11.18 6.109 -27.25 1 89.56 285 ASN B CA 1
ATOM 7033 C C . ASN B 1 285 ? 9.992 7.062 -27.344 1 89.56 285 ASN B C 1
ATOM 7035 O O . ASN B 1 285 ? 9.773 7.883 -26.438 1 89.56 285 ASN B O 1
ATOM 7039 N N . ALA B 1 286 ? 9.258 6.91 -28.406 1 90.44 286 ALA B N 1
ATOM 7040 C CA . ALA B 1 286 ? 8.07 7.738 -28.562 1 90.44 286 ALA B CA 1
ATOM 7041 C C . ALA B 1 286 ? 7.039 7.418 -27.469 1 90.44 286 ALA B C 1
ATOM 7043 O O . ALA B 1 286 ? 6.359 8.312 -26.969 1 90.44 286 ALA B O 1
ATOM 7044 N N . TYR B 1 287 ? 6.961 6.18 -27.188 1 90.88 287 TYR B N 1
ATOM 7045 C CA . TYR B 1 287 ? 6.047 5.746 -26.125 1 90.88 287 TYR B CA 1
ATOM 7046 C C . TYR B 1 287 ? 6.422 6.367 -24.797 1 90.88 287 TYR B C 1
ATOM 7048 O O . TYR B 1 287 ? 5.574 6.953 -24.109 1 90.88 287 TYR B O 1
ATOM 7056 N N . LYS B 1 288 ? 7.613 6.266 -24.406 1 88.62 288 LYS B N 1
ATOM 7057 C CA . LYS B 1 288 ? 8.086 6.777 -23.125 1 88.62 288 LYS B CA 1
ATOM 7058 C C . LYS B 1 288 ? 7.961 8.297 -23.062 1 88.62 288 LYS B C 1
ATOM 7060 O O . LYS B 1 288 ? 7.602 8.852 -22.031 1 88.62 288 LYS B O 1
ATOM 7065 N N . TRP B 1 289 ? 8.258 8.859 -24.203 1 89.75 289 TRP B N 1
ATOM 7066 C CA . TRP B 1 289 ? 8.125 10.312 -24.281 1 89.75 289 TRP B CA 1
ATOM 7067 C C . TRP B 1 289 ? 6.684 10.75 -24.062 1 89.75 289 TRP B C 1
ATOM 7069 O O . TRP B 1 289 ? 6.418 11.711 -23.344 1 89.75 289 TRP B O 1
ATOM 7079 N N . PHE B 1 290 ? 5.793 10.055 -24.656 1 91.5 290 PHE B N 1
ATOM 7080 C CA . PHE B 1 290 ? 4.375 10.375 -24.531 1 91.5 290 PHE B CA 1
ATOM 7081 C C . PHE B 1 290 ? 3.893 10.117 -23.109 1 91.5 290 PHE B C 1
ATOM 7083 O O . PHE B 1 290 ? 3.082 10.883 -22.578 1 91.5 290 PHE B O 1
ATOM 7090 N N . GLU B 1 291 ? 4.336 9.07 -22.531 1 87.62 291 GLU B N 1
ATOM 7091 C CA . GLU B 1 291 ? 3.984 8.75 -21.156 1 87.62 291 GLU B CA 1
ATOM 7092 C C . GLU B 1 291 ? 4.352 9.898 -20.219 1 87.62 291 GLU B C 1
ATOM 7094 O O . GLU B 1 291 ? 3.596 10.219 -19.297 1 87.62 291 GLU B O 1
ATOM 7099 N N . LYS B 1 292 ? 5.434 10.547 -20.438 1 85.06 292 LYS B N 1
ATOM 7100 C CA . LYS B 1 292 ? 5.895 11.648 -19.609 1 85.06 292 LYS B CA 1
ATOM 7101 C C . LYS B 1 292 ? 4.98 12.867 -19.75 1 85.06 292 LYS B C 1
ATOM 7103 O O . LYS B 1 292 ? 4.867 13.672 -18.812 1 85.06 292 LYS B O 1
ATOM 7108 N N . LYS B 1 293 ? 4.305 12.984 -20.859 1 86.69 293 LYS B N 1
ATOM 7109 C CA . LYS B 1 293 ? 3.438 14.133 -21.109 1 86.69 293 LYS B CA 1
ATOM 7110 C C . LYS B 1 293 ? 2.189 14.078 -20.234 1 86.69 293 LYS B C 1
ATOM 7112 O O . LYS B 1 293 ? 1.603 15.109 -19.906 1 86.69 293 LYS B O 1
ATOM 7117 N N . LYS B 1 294 ? 1.801 12.852 -19.859 1 83.81 294 LYS B N 1
ATOM 7118 C CA . LYS B 1 294 ? 0.67 12.688 -18.953 1 83.81 294 LYS B CA 1
ATOM 7119 C C . LYS B 1 294 ? 0.882 13.477 -17.656 1 83.81 294 LYS B C 1
ATOM 7121 O O . LYS B 1 294 ? -0.057 14.07 -17.125 1 83.81 294 LYS B O 1
ATOM 7126 N N . TYR B 1 295 ? 2.074 13.555 -17.281 1 76.25 295 TYR B N 1
ATOM 7127 C CA . TYR B 1 295 ? 2.375 14.125 -15.984 1 76.25 295 TYR B CA 1
ATOM 7128 C C . TYR B 1 295 ? 2.77 15.594 -16.109 1 76.25 295 TYR B C 1
ATOM 7130 O O . TYR B 1 295 ? 2.408 16.422 -15.266 1 76.25 295 TYR B O 1
ATOM 7138 N N . SER B 1 296 ? 3.375 15.867 -17.219 1 75.44 296 SER B N 1
ATOM 7139 C CA . SER B 1 296 ? 3.82 17.234 -17.406 1 75.44 296 SER B CA 1
ATOM 7140 C C . SER B 1 296 ? 2.654 18.156 -17.75 1 75.44 296 SER B C 1
ATOM 7142 O O . SER B 1 296 ? 2.652 19.344 -17.391 1 75.44 296 SER B O 1
ATOM 7144 N N . THR B 1 297 ? 1.638 17.625 -18.391 1 78.62 297 THR B N 1
ATOM 7145 C CA . THR B 1 297 ? 0.521 18.453 -18.812 1 78.62 297 THR B CA 1
ATOM 7146 C C . THR B 1 297 ? -0.607 18.422 -17.797 1 78.62 297 THR B C 1
ATOM 7148 O O . THR B 1 297 ? -1.523 19.25 -17.844 1 78.62 297 THR B O 1
ATOM 7151 N N . ARG B 1 298 ? -0.621 17.438 -16.922 1 79.25 298 ARG B N 1
ATOM 7152 C CA . ARG B 1 298 ? -1.596 17.281 -15.852 1 79.25 298 ARG B CA 1
ATOM 7153 C C . ARG B 1 298 ? -3.014 17.203 -16.406 1 79.25 298 ARG B C 1
ATOM 7155 O O . ARG B 1 298 ? -3.961 17.672 -15.781 1 79.25 298 ARG B O 1
ATOM 7162 N N . ILE B 1 299 ? -3.139 16.781 -17.531 1 81.62 299 ILE B N 1
ATOM 7163 C CA . ILE B 1 299 ? -4.414 16.797 -18.234 1 81.62 299 ILE B CA 1
ATOM 7164 C C . ILE B 1 299 ? -5.422 15.914 -17.484 1 81.62 299 ILE B C 1
ATOM 7166 O O . ILE B 1 299 ? -6.629 16.156 -17.547 1 81.62 299 ILE B O 1
ATOM 7170 N N . PHE B 1 300 ? -4.938 14.992 -16.719 1 80.38 300 PHE B N 1
ATOM 7171 C CA . PHE B 1 300 ? -5.828 14.094 -15.984 1 80.38 300 PHE B CA 1
ATOM 7172 C C . PHE B 1 300 ? -5.918 14.492 -14.516 1 80.38 300 PHE B C 1
ATOM 7174 O O . PHE B 1 300 ? -6.406 13.719 -13.688 1 80.38 300 PHE B O 1
ATOM 7181 N N . ASN B 1 301 ? -5.395 15.656 -14.148 1 78.62 301 ASN B N 1
ATOM 7182 C CA . ASN B 1 301 ? -5.449 16.188 -12.789 1 78.62 301 ASN B CA 1
ATOM 7183 C C . ASN B 1 301 ? -5.535 17.703 -12.773 1 78.62 301 ASN B C 1
ATOM 7185 O O . ASN B 1 301 ? -4.793 18.375 -12.055 1 78.62 301 ASN B O 1
ATOM 7189 N N . GLU B 1 302 ? -6.434 18.125 -13.609 1 76.19 302 GLU B N 1
ATOM 7190 C CA . GLU B 1 302 ? -6.598 19.578 -13.664 1 76.19 302 GLU B CA 1
ATOM 7191 C C . GLU B 1 302 ? -7.387 20.094 -12.461 1 76.19 302 GLU B C 1
ATOM 7193 O O . GLU B 1 302 ? -8.562 19.766 -12.305 1 76.19 302 GLU B O 1
ATOM 7198 N N . PHE B 1 303 ? -6.836 20.812 -11.664 1 75.06 303 PHE B N 1
ATOM 7199 C CA . PHE B 1 303 ? -7.43 21.312 -10.422 1 75.06 303 PHE B CA 1
ATOM 7200 C C . PHE B 1 303 ? -8.664 22.141 -10.703 1 75.06 303 PHE B C 1
ATOM 7202 O O . PHE B 1 303 ? -9.617 22.141 -9.922 1 75.06 303 PHE B O 1
ATOM 7209 N N . ASP B 1 304 ? -8.711 22.781 -11.828 1 78.19 304 ASP B N 1
ATOM 7210 C CA . ASP B 1 304 ? -9.836 23.656 -12.141 1 78.19 304 ASP B CA 1
ATOM 7211 C C . ASP B 1 304 ? -11.133 22.859 -12.258 1 78.19 304 ASP B C 1
ATOM 7213 O O . ASP B 1 304 ? -12.211 23.375 -11.945 1 78.19 304 ASP B O 1
ATOM 7217 N N . VAL B 1 305 ? -10.992 21.703 -12.641 1 83.5 305 VAL B N 1
ATOM 7218 C CA . VAL B 1 305 ? -12.172 20.844 -12.719 1 83.5 305 VAL B CA 1
ATOM 7219 C C . VAL B 1 305 ? -12.703 20.562 -11.312 1 83.5 305 VAL B C 1
ATOM 7221 O O . VAL B 1 305 ? -13.914 20.625 -11.078 1 83.5 305 VAL B O 1
ATOM 7224 N N . ALA B 1 306 ? -11.805 20.297 -10.406 1 86.12 306 ALA B N 1
ATOM 7225 C CA . ALA B 1 306 ? -12.188 20.062 -9.016 1 86.12 306 ALA B CA 1
ATOM 7226 C C . ALA B 1 306 ? -12.781 21.312 -8.383 1 86.12 306 ALA B C 1
ATOM 7228 O O . ALA B 1 306 ? -13.789 21.234 -7.676 1 86.12 306 ALA B O 1
ATOM 7229 N N . LEU B 1 307 ? -12.203 22.375 -8.625 1 82.69 307 LEU B N 1
ATOM 7230 C CA . LEU B 1 307 ? -12.672 23.641 -8.07 1 82.69 307 LEU B CA 1
ATOM 7231 C C . LEU B 1 307 ? -14.047 24 -8.617 1 82.69 307 LEU B C 1
ATOM 7233 O O . LEU B 1 307 ? -14.883 24.562 -7.898 1 82.69 307 LEU B O 1
ATOM 7237 N N . GLU B 1 308 ? -14.195 23.766 -9.891 1 84.94 308 GLU B N 1
ATOM 7238 C CA . GLU B 1 308 ? -15.508 24.016 -10.484 1 84.94 308 GLU B CA 1
ATOM 7239 C C . GLU B 1 308 ? -16.578 23.172 -9.812 1 84.94 308 GLU B C 1
ATOM 7241 O O . GLU B 1 308 ? -17.672 23.672 -9.492 1 84.94 308 GLU B O 1
ATOM 7246 N N . TYR B 1 309 ? -16.25 21.969 -9.656 1 90.38 309 TYR B N 1
ATOM 7247 C CA . TYR B 1 309 ? -17.203 21.109 -8.953 1 90.38 309 TYR B CA 1
ATOM 7248 C C . TYR B 1 309 ? -17.484 21.625 -7.555 1 90.38 309 TYR B C 1
ATOM 7250 O O . TYR B 1 309 ? -18.641 21.688 -7.133 1 90.38 309 TYR B O 1
ATOM 7258 N N . TYR B 1 310 ? -16.438 21.984 -6.836 1 91 310 TYR B N 1
ATOM 7259 C CA . TYR B 1 310 ? -16.578 22.531 -5.488 1 91 310 TYR B CA 1
ATOM 7260 C C . TYR B 1 310 ? -17.516 23.734 -5.488 1 91 310 TYR B C 1
ATOM 7262 O O . TYR B 1 310 ? -18.469 23.781 -4.715 1 91 310 TYR B O 1
ATOM 7270 N N . ASN B 1 311 ? -17.328 24.641 -6.387 1 89.06 311 ASN B N 1
ATOM 7271 C CA . ASN B 1 311 ? -18.094 25.875 -6.441 1 89.06 311 ASN B CA 1
ATOM 7272 C C . ASN B 1 311 ? -19.547 25.625 -6.812 1 89.06 311 ASN B C 1
ATOM 7274 O O . ASN B 1 311 ? -20.438 26.328 -6.324 1 89.06 311 ASN B O 1
ATOM 7278 N N . GLU B 1 312 ? -19.734 24.672 -7.66 1 91.69 312 GLU B N 1
ATOM 7279 C CA . GLU B 1 312 ? -21.078 24.344 -8.102 1 91.69 312 GLU B CA 1
ATOM 7280 C C . GLU B 1 312 ? -21.875 23.656 -6.992 1 91.69 312 GLU B C 1
ATOM 7282 O O . GLU B 1 312 ? -23.109 23.562 -7.066 1 91.69 312 GLU B O 1
ATOM 7287 N N . ASN B 1 313 ? -21.156 23.188 -5.98 1 94.38 313 ASN B N 1
ATOM 7288 C CA . ASN B 1 313 ? -21.844 22.406 -4.957 1 94.38 313 ASN B CA 1
ATOM 7289 C C . ASN B 1 313 ? -21.734 23.062 -3.584 1 94.38 313 ASN B C 1
ATOM 7291 O O . ASN B 1 313 ? -21.922 22.406 -2.561 1 94.38 313 ASN B O 1
ATOM 7295 N N . ILE B 1 314 ? -21.469 24.328 -3.557 1 94.5 314 ILE B N 1
ATOM 7296 C CA . ILE B 1 314 ? -21.469 25.078 -2.309 1 94.5 314 ILE B CA 1
ATOM 7297 C C . ILE B 1 314 ? -22.891 25.203 -1.77 1 94.5 314 ILE B C 1
ATOM 7299 O O . ILE B 1 314 ? -23.828 25.438 -2.529 1 94.5 314 ILE B O 1
ATOM 7303 N N . ASP B 1 315 ? -22.969 24.938 -0.519 1 92.88 315 ASP B N 1
ATOM 7304 C CA . ASP B 1 315 ? -24.266 25.031 0.15 1 92.88 315 ASP B CA 1
ATOM 7305 C C . ASP B 1 315 ? -24.375 26.312 0.958 1 92.88 315 ASP B C 1
ATOM 7307 O O . ASP B 1 315 ? -23.359 26.922 1.329 1 92.88 315 ASP B O 1
ATOM 7311 N N . ASP B 1 316 ? -25.656 26.656 1.205 1 89.38 316 ASP B N 1
ATOM 7312 C CA . ASP B 1 316 ? -25.875 27.766 2.137 1 89.38 316 ASP B CA 1
ATOM 7313 C C . ASP B 1 316 ? -25.609 27.328 3.576 1 89.38 316 ASP B C 1
ATOM 7315 O O . ASP B 1 316 ? -25.938 26.203 3.959 1 89.38 316 ASP B O 1
ATOM 7319 N N . ILE B 1 317 ? -25.016 28.219 4.297 1 92.19 317 ILE B N 1
ATOM 7320 C CA . ILE B 1 317 ? -24.688 27.891 5.68 1 92.19 317 ILE B CA 1
ATOM 7321 C C . ILE B 1 317 ? -25.75 28.484 6.609 1 92.19 317 ILE B C 1
ATOM 7323 O O . ILE B 1 317 ? -26.234 29.594 6.387 1 92.19 317 ILE B O 1
ATOM 7327 N N . ASP B 1 318 ? -26.172 27.688 7.578 1 94.38 318 ASP B N 1
ATOM 7328 C CA . ASP B 1 318 ? -27.016 28.125 8.68 1 94.38 318 ASP B CA 1
ATOM 7329 C C . ASP B 1 318 ? -26.297 27.953 10.023 1 94.38 318 ASP B C 1
ATOM 7331 O O . ASP B 1 318 ? -26.266 26.859 10.578 1 94.38 318 ASP B O 1
ATOM 7335 N N . ILE B 1 319 ? -25.875 29.031 10.562 1 93.5 319 ILE B N 1
ATOM 7336 C CA . ILE B 1 319 ? -25.047 29.016 11.758 1 93.5 319 ILE B CA 1
ATOM 7337 C C . ILE B 1 319 ? -25.906 28.688 12.977 1 93.5 319 ILE B C 1
ATOM 7339 O O . ILE B 1 319 ? -25.375 28.375 14.055 1 93.5 319 ILE B O 1
ATOM 7343 N N . LYS B 1 320 ? -27.219 28.734 12.859 1 93.94 320 LYS B N 1
ATOM 7344 C CA . LYS B 1 320 ? -28.125 28.422 13.961 1 93.94 320 LYS B CA 1
ATOM 7345 C C . LYS B 1 320 ? -28.25 26.906 14.148 1 93.94 320 LYS B C 1
ATOM 7347 O O . LYS B 1 320 ? -28.672 26.438 15.211 1 93.94 320 LYS B O 1
ATOM 7352 N N . LYS B 1 321 ? -27.906 26.234 13.133 1 95.62 321 LYS B N 1
ATOM 7353 C CA . LYS B 1 321 ? -27.906 24.781 13.234 1 95.62 321 LYS B CA 1
ATOM 7354 C C . LYS B 1 321 ? -26.672 24.281 13.969 1 95.62 321 LYS B C 1
ATOM 7356 O O . LYS B 1 321 ? -25.641 24.953 13.992 1 95.62 321 LYS B O 1
ATOM 7361 N N . LYS B 1 322 ? -26.797 23.156 14.602 1 97.38 322 LYS B N 1
ATOM 7362 C CA . LYS B 1 322 ? -25.625 22.516 15.211 1 97.38 322 LYS B CA 1
ATOM 7363 C C . LYS B 1 322 ? -24.734 21.875 14.156 1 97.38 322 LYS B C 1
ATOM 7365 O O . LYS B 1 322 ? -25.219 21.172 13.273 1 97.38 322 LYS B O 1
ATOM 7370 N N . TYR B 1 323 ? -23.453 22.141 14.211 1 98.31 323 TYR B N 1
ATOM 7371 C CA . TYR B 1 323 ? -22.562 21.578 13.211 1 98.31 323 TYR B CA 1
ATOM 7372 C C . TYR B 1 323 ? -21.141 21.422 13.766 1 98.31 323 TYR B C 1
ATOM 7374 O O . TYR B 1 323 ? -20.812 22.031 14.789 1 98.31 323 TYR B O 1
ATOM 7382 N N . ILE B 1 324 ? -20.438 20.547 13.172 1 98.62 324 ILE B N 1
ATOM 7383 C CA . ILE B 1 324 ? -18.984 20.484 13.297 1 98.62 324 ILE B CA 1
ATOM 7384 C C . ILE B 1 324 ? -18.344 21.109 12.078 1 98.62 324 ILE B C 1
ATOM 7386 O O . ILE B 1 324 ? -18.734 20.844 10.938 1 98.62 324 ILE B O 1
ATOM 7390 N N . TYR B 1 325 ? -17.469 22.016 12.305 1 98.56 325 TYR B N 1
ATOM 7391 C CA . TYR B 1 325 ? -16.719 22.672 11.227 1 98.56 325 TYR B CA 1
ATOM 7392 C C . TYR B 1 325 ? -15.453 21.906 10.898 1 98.56 325 TYR B C 1
ATOM 7394 O O . TYR B 1 325 ? -14.594 21.703 11.766 1 98.56 325 TYR B O 1
ATOM 7402 N N . VAL B 1 326 ? -15.32 21.453 9.656 1 98.75 326 VAL B N 1
ATOM 7403 C CA . VAL B 1 326 ? -14.141 20.734 9.195 1 98.75 326 VAL B CA 1
ATOM 7404 C C . VAL B 1 326 ? -13.297 21.641 8.305 1 98.75 326 VAL B C 1
ATOM 7406 O O . VAL B 1 326 ? -13.734 22.031 7.219 1 98.75 326 VAL B O 1
ATOM 7409 N N . ALA B 1 327 ? -12.125 21.875 8.711 1 96.88 327 ALA B N 1
ATOM 7410 C CA . ALA B 1 327 ? -11.164 22.641 7.906 1 96.88 327 ALA B CA 1
ATOM 7411 C C . ALA B 1 327 ? -10.211 21.703 7.172 1 96.88 327 ALA B C 1
ATOM 7413 O O . ALA B 1 327 ? -9.336 21.094 7.785 1 96.88 327 ALA B O 1
ATOM 7414 N N . LEU B 1 328 ? -10.312 21.625 5.875 1 95.62 328 LEU B N 1
ATOM 7415 C CA . LEU B 1 328 ? -9.453 20.75 5.086 1 95.62 328 LEU B CA 1
ATOM 7416 C C . LEU B 1 328 ? -8.031 21.297 5.023 1 95.62 328 LEU B C 1
ATOM 7418 O O . LEU B 1 328 ? -7.824 22.516 5.035 1 95.62 328 LEU B O 1
ATOM 7422 N N . HIS B 1 329 ? -7.148 20.406 4.996 1 94.56 329 HIS B N 1
ATOM 7423 C CA . HIS B 1 329 ? -5.742 20.766 4.867 1 94.56 329 HIS B CA 1
ATOM 7424 C C . HIS B 1 329 ? -5.344 20.922 3.402 1 94.56 329 HIS B C 1
ATOM 7426 O O . HIS B 1 329 ? -5.898 20.25 2.529 1 94.56 329 HIS B O 1
ATOM 7432 N N . LEU B 1 330 ? -4.395 21.828 3.24 1 89.62 330 LEU B N 1
ATOM 7433 C CA . LEU B 1 330 ? -3.691 21.812 1.963 1 89.62 330 LEU B CA 1
ATOM 7434 C C . LEU B 1 330 ? -2.957 20.5 1.756 1 89.62 330 LEU B C 1
ATOM 7436 O O . LEU B 1 330 ? -2.281 20 2.664 1 89.62 330 LEU B O 1
ATOM 7440 N N . GLN B 1 331 ? -3.143 19.953 0.617 1 85.75 331 GLN B N 1
ATOM 7441 C CA . GLN B 1 331 ? -2.486 18.688 0.306 1 85.75 331 GLN B CA 1
ATOM 7442 C C . GLN B 1 331 ? -1.91 18.703 -1.107 1 85.75 331 GLN B C 1
ATOM 7444 O O . GLN B 1 331 ? -2.568 19.141 -2.049 1 85.75 331 GLN B O 1
ATOM 7449 N N . PRO B 1 332 ? -0.746 18.109 -1.241 1 84.62 332 PRO B N 1
ATOM 7450 C CA . PRO B 1 332 ? 0.084 17.484 -0.203 1 84.62 332 PRO B CA 1
ATOM 7451 C C . PRO B 1 332 ? 0.913 18.516 0.571 1 84.62 332 PRO B C 1
ATOM 7453 O O . PRO B 1 332 ? 1.389 19.484 -0.007 1 84.62 332 PRO B O 1
ATOM 7456 N N . GLU B 1 333 ? 0.966 18.312 1.818 1 87.69 333 GLU B N 1
ATOM 7457 C CA . GLU B 1 333 ? 1.828 19.062 2.719 1 87.69 333 GLU B CA 1
ATOM 7458 C C . GLU B 1 333 ? 2.256 18.234 3.916 1 87.69 333 GLU B C 1
ATOM 7460 O O . GLU B 1 333 ? 1.703 17.156 4.156 1 87.69 333 GLU B O 1
ATOM 7465 N N . ASN B 1 334 ? 3.213 18.734 4.555 1 92.19 334 ASN B N 1
ATOM 7466 C CA . ASN B 1 334 ? 3.711 18.047 5.742 1 92.19 334 ASN B CA 1
ATOM 7467 C C . ASN B 1 334 ? 2.604 17.828 6.773 1 92.19 334 ASN B C 1
ATOM 7469 O O . ASN B 1 334 ? 2.549 16.781 7.422 1 92.19 334 ASN B O 1
ATOM 7473 N N . THR B 1 335 ? 1.691 18.75 6.863 1 93.38 335 THR B N 1
ATOM 7474 C CA . THR B 1 335 ? 0.648 18.734 7.883 1 93.38 335 THR B CA 1
ATOM 7475 C C . THR B 1 335 ? -0.412 17.688 7.562 1 93.38 335 THR B C 1
ATOM 7477 O O . THR B 1 335 ? -1.176 17.281 8.445 1 93.38 335 THR B O 1
ATOM 7480 N N . SER B 1 336 ? -0.509 17.297 6.309 1 93.44 336 SER B N 1
ATOM 7481 C CA . SER B 1 336 ? -1.43 16.234 5.918 1 93.44 336 SER B CA 1
ATOM 7482 C C . SER B 1 336 ? -0.706 14.898 5.781 1 93.44 336 SER B C 1
ATOM 7484 O O . SER B 1 336 ? -1.276 13.844 6.07 1 93.44 336 SER B O 1
ATOM 7486 N N . SER B 1 337 ? 0.479 14.977 5.359 1 93 337 SER B N 1
ATOM 7487 C CA . SER B 1 337 ? 1.343 13.82 5.156 1 93 337 SER B CA 1
ATOM 7488 C C . SER B 1 337 ? 2.797 14.156 5.469 1 93 337 SER B C 1
ATOM 7490 O O . SER B 1 337 ? 3.432 14.93 4.75 1 93 337 SER B O 1
ATOM 7492 N N . PRO B 1 338 ? 3.324 13.727 6.551 1 95.44 338 PRO B N 1
ATOM 7493 C CA . PRO B 1 338 ? 2.887 12.516 7.238 1 95.44 338 PRO B CA 1
ATOM 7494 C C . PRO B 1 338 ? 2.094 12.812 8.508 1 95.44 338 PRO B C 1
ATOM 7496 O O . PRO B 1 338 ? 1.559 11.891 9.133 1 95.44 338 PRO B O 1
ATOM 7499 N N . LEU B 1 339 ? 1.892 13.984 8.875 1 96.75 339 LEU B N 1
ATOM 7500 C CA . LEU B 1 339 ? 1.39 14.297 10.211 1 96.75 339 LEU B CA 1
ATOM 7501 C C . LEU B 1 339 ? -0.08 13.906 10.336 1 96.75 339 LEU B C 1
ATOM 7503 O O . LEU B 1 339 ? -0.59 13.758 11.453 1 96.75 339 LEU B O 1
ATOM 7507 N N . GLY B 1 340 ? -0.775 13.789 9.25 1 96.56 340 GLY B N 1
ATOM 7508 C CA . GLY B 1 340 ? -2.168 13.367 9.273 1 96.56 340 GLY B CA 1
ATOM 7509 C C . GLY B 1 340 ? -2.338 11.875 9.461 1 96.56 340 GLY B C 1
ATOM 7510 O O . GLY B 1 340 ? -3.455 11.391 9.656 1 96.56 340 GLY B O 1
ATOM 7511 N N . GLY B 1 341 ? -1.204 11.133 9.367 1 95.5 341 GLY B N 1
ATOM 7512 C CA . GLY B 1 341 ? -1.267 9.695 9.539 1 95.5 341 GLY B CA 1
ATOM 7513 C C . GLY B 1 341 ? -2.186 9.016 8.539 1 95.5 341 GLY B C 1
ATOM 7514 O O . GLY B 1 341 ? -2.107 9.273 7.34 1 95.5 341 GLY B O 1
ATOM 7515 N N . ASP B 1 342 ? -3.035 8.117 9.078 1 95.69 342 ASP B N 1
ATOM 7516 C CA . ASP B 1 342 ? -3.92 7.324 8.227 1 95.69 342 ASP B CA 1
ATOM 7517 C C . ASP B 1 342 ? -5.008 8.195 7.605 1 95.69 342 ASP B C 1
ATOM 7519 O O . ASP B 1 342 ? -5.684 7.781 6.664 1 95.69 342 ASP B O 1
ATOM 7523 N N . TYR B 1 343 ? -5.125 9.398 8.078 1 97.5 343 TYR B N 1
ATOM 7524 C CA . TYR B 1 343 ? -6.207 10.258 7.605 1 97.5 343 TYR B CA 1
ATOM 7525 C C . TYR B 1 343 ? -5.695 11.273 6.594 1 97.5 343 TYR B C 1
ATOM 7527 O O . TYR B 1 343 ? -6.332 12.305 6.367 1 97.5 343 TYR B O 1
ATOM 7535 N N . VAL B 1 344 ? -4.48 10.906 6.086 1 95.81 344 VAL B N 1
ATOM 7536 C CA . VAL B 1 344 ? -4.023 11.664 4.934 1 95.81 344 VAL B CA 1
ATOM 7537 C C . VAL B 1 344 ? -5.117 11.711 3.869 1 95.81 344 VAL B C 1
ATOM 7539 O O . VAL B 1 344 ? -5.273 12.711 3.168 1 95.81 344 VAL B O 1
ATOM 7542 N N . ASP B 1 345 ? -5.82 10.602 3.729 1 95.38 345 ASP B N 1
ATOM 7543 C CA . ASP B 1 345 ? -7.098 10.633 3.027 1 95.38 345 ASP B CA 1
ATOM 7544 C C . ASP B 1 345 ? -8.164 11.344 3.859 1 95.38 345 ASP B C 1
ATOM 7546 O O . ASP B 1 345 ? -8.891 10.711 4.625 1 95.38 345 ASP B O 1
ATOM 7550 N N . GLN B 1 346 ? -8.312 12.602 3.629 1 96.81 346 GLN B N 1
ATOM 7551 C CA . GLN B 1 346 ? -9.141 13.43 4.496 1 96.81 346 GLN B CA 1
ATOM 7552 C C . GLN B 1 346 ? -10.609 13.047 4.383 1 96.81 346 GLN B C 1
ATOM 7554 O O . GLN B 1 346 ? -11.422 13.422 5.23 1 96.81 346 GLN B O 1
ATOM 7559 N N . ALA B 1 347 ? -10.969 12.32 3.301 1 97.19 347 ALA B N 1
ATOM 7560 C CA . ALA B 1 347 ? -12.344 11.852 3.17 1 97.19 347 ALA B CA 1
ATOM 7561 C C . ALA B 1 347 ? -12.695 10.867 4.281 1 97.19 347 ALA B C 1
ATOM 7563 O O . ALA B 1 347 ? -13.852 10.789 4.711 1 97.19 347 ALA B O 1
ATOM 7564 N N . LEU B 1 348 ? -11.734 10.125 4.766 1 98.19 348 LEU B N 1
ATOM 7565 C CA . LEU B 1 348 ? -11.984 9.188 5.852 1 98.19 348 LEU B CA 1
ATOM 7566 C C . LEU B 1 348 ? -12.445 9.914 7.109 1 98.19 348 LEU B C 1
ATOM 7568 O O . LEU B 1 348 ? -13.336 9.445 7.812 1 98.19 348 LEU B O 1
ATOM 7572 N N . MET B 1 349 ? -11.773 11.055 7.395 1 98.56 349 MET B N 1
ATOM 7573 C CA . MET B 1 349 ? -12.18 11.891 8.523 1 98.56 349 MET B CA 1
ATOM 7574 C C . MET B 1 349 ? -13.625 12.352 8.367 1 98.56 349 MET B C 1
ATOM 7576 O O . MET B 1 349 ? -14.422 12.219 9.297 1 98.56 349 MET B O 1
ATOM 7580 N N . ILE B 1 350 ? -13.945 12.805 7.195 1 98.62 350 ILE B N 1
ATOM 7581 C CA . ILE B 1 350 ? -15.266 13.359 6.934 1 98.62 350 ILE B CA 1
ATOM 7582 C C . ILE B 1 350 ? -16.312 12.25 7.008 1 98.62 350 ILE B C 1
ATOM 7584 O O . ILE B 1 350 ? -17.375 12.43 7.617 1 98.62 350 ILE B O 1
ATOM 7588 N N . GLU B 1 351 ? -16.016 11.125 6.414 1 98.31 351 GLU B N 1
ATOM 7589 C CA . GLU B 1 351 ? -16.938 9.992 6.434 1 98.31 351 GLU B CA 1
ATOM 7590 C C . GLU B 1 351 ? -17.188 9.508 7.859 1 98.31 351 GLU B C 1
ATOM 7592 O O . GLU B 1 351 ? -18.312 9.18 8.219 1 98.31 351 GLU B O 1
ATOM 7597 N N . MET B 1 352 ? -16.172 9.477 8.656 1 98.62 352 MET B N 1
ATOM 7598 C CA . MET B 1 352 ? -16.281 9.039 10.039 1 98.62 352 MET B CA 1
ATOM 7599 C C . MET B 1 352 ? -17.156 10.008 10.844 1 98.62 352 MET B C 1
ATOM 7601 O O . MET B 1 352 ? -18.062 9.594 11.555 1 98.62 352 MET B O 1
ATOM 7605 N N . LEU B 1 353 ? -16.844 11.273 10.727 1 98.75 353 LEU B N 1
ATOM 7606 C CA . LEU B 1 353 ? -17.641 12.289 11.414 1 98.75 353 LEU B CA 1
ATOM 7607 C C . LEU B 1 353 ? -19.109 12.219 10.977 1 98.75 353 LEU B C 1
ATOM 7609 O O . LEU B 1 353 ? -20 12.242 11.812 1 98.75 353 LEU B O 1
ATOM 7613 N N . SER B 1 354 ? -19.297 12.125 9.68 1 98.44 354 SER B N 1
ATOM 7614 C CA . SER B 1 354 ? -20.641 12.062 9.125 1 98.44 354 SER B CA 1
ATOM 7615 C C . SER B 1 354 ? -21.422 10.883 9.703 1 98.44 354 SER B C 1
ATOM 7617 O O . SER B 1 354 ? -22.609 11.008 10 1 98.44 354 SER B O 1
ATOM 7619 N N . PHE B 1 355 ? -20.766 9.781 9.844 1 98.19 355 PHE B N 1
ATOM 7620 C CA . PHE B 1 355 ? -21.391 8.539 10.273 1 98.19 355 PHE B CA 1
ATOM 7621 C C . PHE B 1 355 ? -21.875 8.641 11.719 1 98.19 355 PHE B C 1
ATOM 7623 O O . PHE B 1 355 ? -22.938 8.133 12.062 1 98.19 355 PHE B O 1
ATOM 7630 N N . PHE B 1 356 ? -21.141 9.297 12.625 1 98 356 PHE B N 1
ATOM 7631 C CA . PHE B 1 356 ? -21.438 9.25 14.055 1 98 356 PHE B CA 1
ATOM 7632 C C . PHE B 1 356 ? -22.156 10.516 14.5 1 98 356 PHE B C 1
ATOM 7634 O O . PHE B 1 356 ? -22.641 10.594 15.633 1 98 356 PHE B O 1
ATOM 7641 N N . LEU B 1 357 ? -22.234 11.469 13.656 1 97.31 357 LEU B N 1
ATOM 7642 C CA . LEU B 1 357 ? -22.891 12.727 14 1 97.31 357 LEU B CA 1
ATOM 7643 C C . LEU B 1 357 ? -24.359 12.5 14.352 1 97.31 357 LEU B C 1
ATOM 7645 O O . LEU B 1 357 ? -25.047 11.727 13.688 1 97.31 357 LEU B O 1
ATOM 7649 N N . PRO B 1 358 ? -24.844 13.188 15.336 1 96.12 358 PRO B N 1
ATOM 7650 C CA . PRO B 1 358 ? -26.281 13.125 15.602 1 96.12 358 PRO B CA 1
ATOM 7651 C C . PRO B 1 358 ? -27.125 13.562 14.406 1 96.12 358 PRO B C 1
ATOM 7653 O O . PRO B 1 358 ? -26.672 14.375 13.602 1 96.12 358 PRO B O 1
ATOM 7656 N N . LYS B 1 359 ? -28.328 13.062 14.219 1 93.56 359 LYS B N 1
ATOM 7657 C CA . LYS B 1 359 ? -29.188 13.258 13.055 1 93.56 359 LYS B CA 1
ATOM 7658 C C . LYS B 1 359 ? -29.453 14.742 12.812 1 93.56 359 LYS B C 1
ATOM 7660 O O . LYS B 1 359 ? -29.594 15.172 11.664 1 93.56 359 LYS B O 1
ATOM 7665 N N . ASN B 1 360 ? -29.438 15.609 13.75 1 94.06 360 ASN B N 1
ATOM 7666 C CA . ASN B 1 360 ? -29.781 17.016 13.562 1 94.06 360 ASN B CA 1
ATOM 7667 C C . ASN B 1 360 ? -28.547 17.891 13.445 1 94.06 360 ASN B C 1
ATOM 7669 O O . ASN B 1 360 ? -28.656 19.125 13.43 1 94.06 360 ASN B O 1
ATOM 7673 N N . TRP B 1 361 ? -27.406 17.281 13.367 1 97.25 361 TRP B N 1
ATOM 7674 C CA . TRP B 1 361 ? -26.172 18.031 13.195 1 97.25 361 TRP B CA 1
ATOM 7675 C C . TRP B 1 361 ? -25.703 18 11.75 1 97.25 361 TRP B C 1
ATOM 7677 O O . TRP B 1 361 ? -26.094 17.109 10.984 1 97.25 361 TRP B O 1
ATOM 7687 N N . LEU B 1 362 ? -24.938 18.984 11.328 1 98.19 362 LEU B N 1
ATOM 7688 C CA . LEU B 1 362 ? -24.344 19.047 10 1 98.19 362 LEU B CA 1
ATOM 7689 C C . LEU B 1 362 ? -22.812 19.078 10.086 1 98.19 362 LEU B C 1
ATOM 7691 O O . LEU B 1 362 ? -22.266 19.328 11.164 1 98.19 362 LEU B O 1
ATOM 7695 N N . LEU B 1 363 ? -22.188 18.719 9.039 1 98.38 363 LEU B N 1
ATOM 7696 C CA . LEU B 1 363 ? -20.766 18.938 8.844 1 98.38 363 LEU B CA 1
ATOM 7697 C C . LEU B 1 363 ? -20.516 20.031 7.816 1 98.38 363 LEU B C 1
ATOM 7699 O O . LEU B 1 363 ? -20.844 19.875 6.641 1 98.38 363 LEU B O 1
ATOM 7703 N N . TYR B 1 364 ? -20.047 21.125 8.234 1 98.62 364 TYR B N 1
ATOM 7704 C CA . TYR B 1 364 ? -19.609 22.172 7.312 1 98.62 364 TYR B CA 1
ATOM 7705 C C . TYR B 1 364 ? -18.156 22 6.934 1 98.62 364 TYR B C 1
ATOM 7707 O O . TYR B 1 364 ? -17.266 22.172 7.77 1 98.62 364 TYR B O 1
ATOM 7715 N N . VAL B 1 365 ? -17.875 21.625 5.695 1 98.38 365 VAL B N 1
ATOM 7716 C CA . VAL B 1 365 ? -16.531 21.344 5.207 1 98.38 365 VAL B CA 1
ATOM 7717 C C . VAL B 1 365 ? -16.047 22.516 4.34 1 98.38 365 VAL B C 1
ATOM 7719 O O . VAL B 1 365 ? -16.703 22.859 3.348 1 98.38 365 VAL B O 1
ATOM 7722 N N . LYS B 1 366 ? -14.984 23.109 4.691 1 96.56 366 LYS B N 1
ATOM 7723 C CA . LYS B 1 366 ? -14.414 24.219 3.936 1 96.56 366 LYS B CA 1
ATOM 7724 C C . LYS B 1 366 ? -13.047 23.859 3.365 1 96.56 366 LYS B C 1
ATOM 7726 O O . LYS B 1 366 ? -12.18 23.375 4.09 1 96.56 366 LYS B O 1
ATOM 7731 N N . GLU B 1 367 ? -12.852 24.078 2.059 1 92.44 367 GLU B N 1
ATOM 7732 C CA . GLU B 1 367 ? -11.562 23.844 1.414 1 92.44 367 GLU B CA 1
ATOM 7733 C C . GLU B 1 367 ? -10.523 24.859 1.879 1 92.44 367 GLU B C 1
ATOM 7735 O O . GLU B 1 367 ? -10.867 25.984 2.248 1 92.44 367 GLU B O 1
ATOM 7740 N N . ASN B 1 368 ? -9.336 24.422 1.969 1 90 368 ASN B N 1
ATOM 7741 C CA . ASN B 1 368 ? -8.234 25.328 2.301 1 90 368 ASN B CA 1
ATOM 7742 C C . ASN B 1 368 ? -8.055 26.406 1.236 1 90 368 ASN B C 1
ATOM 7744 O O . ASN B 1 368 ? -7.918 26.094 0.051 1 90 368 ASN B O 1
ATOM 7748 N N . PRO B 1 369 ? -8.086 27.547 1.599 1 82.19 369 PRO B N 1
ATOM 7749 C CA . PRO B 1 369 ? -7.984 28.641 0.62 1 82.19 369 PRO B CA 1
ATOM 7750 C C . PRO B 1 369 ? -6.723 28.531 -0.24 1 82.19 369 PRO B C 1
ATOM 7752 O O . PRO B 1 369 ? -6.742 28.922 -1.413 1 82.19 369 PRO B O 1
ATOM 7755 N N . LYS B 1 370 ? -5.672 28 0.293 1 80 370 LYS B N 1
ATOM 7756 C CA . LYS B 1 370 ? -4.422 27.891 -0.456 1 80 370 LYS B CA 1
ATOM 7757 C C . LYS B 1 370 ? -4.504 26.766 -1.492 1 80 370 LYS B C 1
ATOM 7759 O O . LYS B 1 370 ? -3.748 26.766 -2.467 1 80 370 LYS B O 1
ATOM 7764 N N . GLN B 1 371 ? -5.332 25.797 -1.2 1 80.44 371 GLN B N 1
ATOM 7765 C CA . GLN B 1 371 ? -5.512 24.719 -2.174 1 80.44 371 GLN B CA 1
ATOM 7766 C C . GLN B 1 371 ? -6.117 25.25 -3.469 1 80.44 371 GLN B C 1
ATOM 7768 O O . GLN B 1 371 ? -5.77 24.797 -4.559 1 80.44 371 GLN B O 1
ATOM 7773 N N . ALA B 1 372 ? -7.07 26.156 -3.219 1 66.12 372 ALA B N 1
ATOM 7774 C CA . ALA B 1 372 ? -7.816 26.719 -4.34 1 66.12 372 ALA B CA 1
ATOM 7775 C C . ALA B 1 372 ? -7.008 27.797 -5.047 1 66.12 372 ALA B C 1
ATOM 7777 O O . ALA B 1 372 ? -7.273 28.109 -6.211 1 66.12 372 ALA B O 1
ATOM 7778 N N . MET B 1 373 ? -6.098 28.328 -4.18 1 59.72 373 MET B N 1
ATOM 7779 C CA . MET B 1 373 ? -5.344 29.453 -4.738 1 59.72 373 MET B CA 1
ATOM 7780 C C . MET B 1 373 ? -4.211 28.953 -5.633 1 59.72 373 MET B C 1
ATOM 7782 O O . MET B 1 373 ? -3.43 2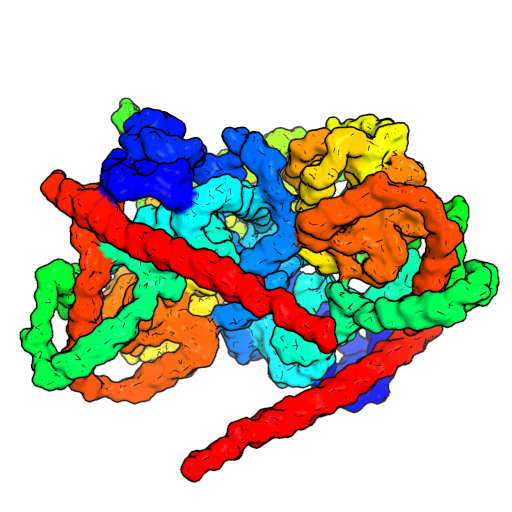8.094 -5.23 1 59.72 373 MET B O 1
ATOM 7786 N N . GLN B 1 374 ? -4.645 28.453 -6.773 1 51.09 374 GLN B N 1
ATOM 7787 C CA . GLN B 1 374 ? -3.664 27.938 -7.727 1 51.09 374 GLN B CA 1
ATOM 7788 C C . GLN B 1 374 ? -2.525 28.938 -7.934 1 51.09 374 GLN B C 1
ATOM 7790 O O . GLN B 1 374 ? -2.738 30.031 -8.461 1 51.09 374 GLN B O 1
ATOM 7795 N N . ASP B 1 375 ? -1.594 28.984 -6.906 1 46.69 375 ASP B N 1
ATOM 7796 C CA . ASP B 1 375 ? -0.449 29.781 -7.352 1 46.69 375 ASP B CA 1
ATOM 7797 C C . ASP B 1 375 ? 0.407 29 -8.344 1 46.69 375 ASP B C 1
ATOM 7799 O O . ASP B 1 375 ? 0.443 27.766 -8.305 1 46.69 375 ASP B O 1
ATOM 7803 N N . PHE B 1 376 ? 0.384 29.328 -9.547 1 44.19 376 PHE B N 1
ATOM 7804 C CA . PHE B 1 376 ? 1.185 28.703 -10.594 1 44.19 376 PHE B CA 1
ATOM 7805 C C . PHE B 1 376 ? 2.512 28.219 -10.039 1 44.19 376 PHE B C 1
ATOM 7807 O O . PHE B 1 376 ? 3.217 27.438 -10.688 1 44.19 376 PHE B O 1
ATOM 7814 N N . LYS B 1 377 ? 2.898 28.891 -9 1 42.16 377 LYS B N 1
ATOM 7815 C CA . LYS B 1 377 ? 4.242 28.594 -8.516 1 42.16 377 LYS B CA 1
ATOM 7816 C C . LYS B 1 377 ? 4.363 27.125 -8.109 1 42.16 377 LYS B C 1
ATOM 7818 O O . LYS B 1 377 ? 5.41 26.5 -8.305 1 42.16 377 LYS B O 1
ATOM 7823 N N . TYR B 1 378 ? 3.457 26.844 -7.379 1 47.53 378 TYR B N 1
ATOM 7824 C CA . TYR B 1 378 ? 3.537 25.469 -6.902 1 47.53 378 TYR B CA 1
ATOM 7825 C C . TYR B 1 378 ? 2.451 24.609 -7.535 1 47.53 378 TYR B C 1
ATOM 7827 O O . TYR B 1 378 ? 1.262 24.922 -7.422 1 47.53 378 TYR B O 1
ATOM 7835 N N . ASP B 1 379 ? 2.766 24.109 -8.672 1 49.12 379 ASP B N 1
ATOM 7836 C CA . ASP B 1 379 ? 1.833 23.188 -9.312 1 49.12 379 ASP B CA 1
ATOM 7837 C C . ASP B 1 379 ? 1.17 22.266 -8.281 1 49.12 379 ASP B C 1
ATOM 7839 O O . ASP B 1 379 ? 1.561 21.109 -8.125 1 49.12 379 ASP B O 1
ATOM 7843 N N . ARG B 1 380 ? 0.65 23 -7.184 1 48.44 380 ARG B N 1
ATOM 7844 C CA . ARG B 1 380 ? 0.041 22.25 -6.086 1 48.44 380 ARG B CA 1
ATOM 7845 C C . ARG B 1 380 ? -1.256 21.594 -6.531 1 48.44 380 ARG B C 1
ATOM 7847 O O . ARG B 1 380 ? -1.977 21.016 -5.715 1 48.44 380 ARG B O 1
ATOM 7854 N N . SER B 1 381 ? -1.72 21.953 -7.766 1 48.72 381 SER B N 1
ATOM 7855 C CA . SER B 1 381 ? -3.004 21.547 -8.328 1 48.72 381 SER B CA 1
ATOM 7856 C C . SER B 1 381 ? -3.215 20.047 -8.188 1 48.72 381 SER B C 1
ATOM 7858 O O . SER B 1 381 ? -4.301 19.531 -8.469 1 48.72 381 SER B O 1
ATOM 7860 N N . LEU B 1 382 ? -2.125 19.453 -7.566 1 54.09 382 LEU B N 1
ATOM 7861 C CA . LEU B 1 382 ? -2.066 18.031 -7.867 1 54.09 382 LEU B CA 1
ATOM 7862 C C . LEU B 1 382 ? -2.801 17.219 -6.801 1 54.09 382 LEU B C 1
ATOM 7864 O O . LEU B 1 382 ? -3.012 16.016 -6.969 1 54.09 382 LEU B O 1
ATOM 7868 N N . TYR B 1 383 ? -3.492 18.062 -5.84 1 64.62 383 TYR B N 1
ATOM 7869 C CA . TYR B 1 383 ? -3.717 16.969 -4.91 1 64.62 383 TYR B CA 1
ATOM 7870 C C . TYR B 1 383 ? -5.18 16.906 -4.488 1 64.62 383 TYR B C 1
ATOM 7872 O O . TYR B 1 383 ? -5.523 16.219 -3.516 1 64.62 383 TYR B O 1
ATOM 7880 N N . ARG B 1 384 ? -6.055 17.531 -5.281 1 79.5 384 ARG B N 1
ATOM 7881 C CA . ARG B 1 384 ? -7.496 17.438 -5.062 1 79.5 384 ARG B CA 1
ATOM 7882 C C . ARG B 1 384 ? -8.227 17.109 -6.363 1 79.5 384 ARG B C 1
ATOM 7884 O O . ARG B 1 384 ? -8.102 17.844 -7.352 1 79.5 384 ARG B O 1
ATOM 7891 N N . SER B 1 385 ? -8.836 16 -6.324 1 83.44 385 SER B N 1
ATOM 7892 C CA . SER B 1 385 ? -9.547 15.648 -7.547 1 83.44 385 SER B CA 1
ATOM 7893 C C . SER B 1 385 ? -11.055 15.82 -7.375 1 83.44 385 SER B C 1
ATOM 7895 O O . SER B 1 385 ? -11.547 15.953 -6.254 1 83.44 385 SER B O 1
ATOM 7897 N N . VAL B 1 386 ? -11.703 15.914 -8.484 1 89.44 386 VAL B N 1
ATOM 7898 C CA . VAL B 1 386 ? -13.156 16.016 -8.477 1 89.44 386 VAL B CA 1
ATOM 7899 C C . VAL B 1 386 ? -13.758 14.836 -7.723 1 89.44 386 VAL B C 1
ATOM 7901 O O . VAL B 1 386 ? -14.773 14.977 -7.039 1 89.44 386 VAL B O 1
ATOM 7904 N N . HIS B 1 387 ? -13.039 13.719 -7.777 1 89.81 387 HIS B N 1
ATOM 7905 C CA . HIS B 1 387 ? -13.547 12.5 -7.16 1 89.81 387 HIS B CA 1
ATOM 7906 C C . HIS B 1 387 ? -13.547 12.617 -5.637 1 89.81 387 HIS B C 1
ATOM 7908 O O . HIS B 1 387 ? -14.414 12.039 -4.973 1 89.81 387 HIS B O 1
ATOM 7914 N N . PHE B 1 388 ? -12.641 13.383 -5.078 1 92.19 388 PHE B N 1
ATOM 7915 C CA . PHE B 1 388 ? -12.602 13.625 -3.643 1 92.19 388 PHE B CA 1
ATOM 7916 C C . PHE B 1 388 ? -13.883 14.312 -3.18 1 92.19 388 PHE B C 1
ATOM 7918 O O . PHE B 1 388 ? -14.531 13.859 -2.23 1 92.19 388 PHE B O 1
ATOM 7925 N N . TYR B 1 389 ? -14.266 15.352 -3.891 1 93.88 389 TYR B N 1
ATOM 7926 C CA . TYR B 1 389 ? -15.445 16.125 -3.5 1 93.88 389 TYR B CA 1
ATOM 7927 C C . TYR B 1 389 ? -16.719 15.328 -3.752 1 93.88 389 TYR B C 1
ATOM 7929 O O . TYR B 1 389 ? -17.672 15.406 -2.973 1 93.88 389 TYR B O 1
ATOM 7937 N N . GLU B 1 390 ? -16.719 14.562 -4.832 1 93.44 390 GLU B N 1
ATOM 7938 C CA . GLU B 1 390 ? -17.859 13.695 -5.09 1 93.44 390 GLU B CA 1
ATOM 7939 C C . GLU B 1 390 ? -18.062 12.688 -3.963 1 93.44 390 GLU B C 1
ATOM 7941 O O . GLU B 1 390 ? -19.188 12.422 -3.549 1 93.44 390 GLU B O 1
ATOM 7946 N N . ARG B 1 391 ? -16.953 12.188 -3.533 1 93.81 391 ARG B N 1
ATOM 7947 C CA . ARG B 1 391 ? -16.969 11.195 -2.469 1 93.81 391 ARG B CA 1
ATOM 7948 C C . ARG B 1 391 ? -17.562 11.773 -1.188 1 93.81 391 ARG B C 1
ATOM 7950 O O . ARG B 1 391 ? -18.453 11.172 -0.585 1 93.81 391 ARG B O 1
ATOM 7957 N N . ILE B 1 392 ? -17.141 12.922 -0.756 1 96.19 392 ILE B N 1
ATOM 7958 C CA . ILE B 1 392 ? -17.594 13.453 0.526 1 96.19 392 ILE B CA 1
ATOM 7959 C C . ILE B 1 392 ? -19.016 13.984 0.392 1 96.19 392 ILE B C 1
ATOM 7961 O O . ILE B 1 392 ? -19.797 13.961 1.355 1 96.19 392 ILE B O 1
ATOM 7965 N N . LYS B 1 393 ? -19.453 14.391 -0.777 1 95.44 393 LYS B N 1
ATOM 7966 C CA . LYS B 1 393 ? -20.797 14.922 -0.994 1 95.44 393 LYS B CA 1
ATOM 7967 C C . LYS B 1 393 ? -21.828 13.805 -0.978 1 95.44 393 LYS B C 1
ATOM 7969 O O . LYS B 1 393 ? -23.031 14.07 -0.876 1 95.44 393 LYS B O 1
ATOM 7974 N N . LYS B 1 394 ? -21.406 12.586 -1.111 1 93.19 394 LYS B N 1
ATOM 7975 C CA . LYS B 1 394 ? -22.328 11.461 -0.988 1 93.19 394 LYS B CA 1
ATOM 7976 C C . LYS B 1 394 ? -22.891 11.359 0.429 1 93.19 394 LYS B C 1
ATOM 7978 O O . LYS B 1 394 ? -23.922 10.711 0.653 1 93.19 394 LYS B O 1
ATOM 7983 N N . CYS B 1 395 ? -22.125 11.914 1.389 1 95.38 395 CYS B N 1
ATOM 7984 C CA . CYS B 1 395 ? -22.641 12.008 2.752 1 95.38 395 CYS B CA 1
ATOM 7985 C C . CYS B 1 395 ? -23.734 13.07 2.854 1 95.38 395 CYS B C 1
ATOM 7987 O O . CYS B 1 395 ? -23.453 14.258 2.676 1 95.38 395 CYS B O 1
ATOM 7989 N N . LYS B 1 396 ? -24.844 12.719 3.232 1 93.38 396 LYS B N 1
ATOM 7990 C CA . LYS B 1 396 ? -26.031 13.57 3.145 1 93.38 396 LYS B CA 1
ATOM 7991 C C . LYS B 1 396 ? -25.922 14.758 4.105 1 93.38 396 LYS B C 1
ATOM 7993 O O . LYS B 1 396 ? -26.469 15.828 3.842 1 93.38 396 LYS B O 1
ATOM 7998 N N . ASN B 1 397 ? -25.266 14.609 5.199 1 97.19 397 ASN B N 1
ATOM 7999 C CA . ASN B 1 397 ? -25.188 15.664 6.203 1 97.19 397 ASN B CA 1
ATOM 8000 C C . ASN B 1 397 ? -23.953 16.531 6.012 1 97.19 397 ASN B C 1
ATOM 8002 O O . ASN B 1 397 ? -23.625 17.359 6.863 1 97.19 397 ASN B O 1
ATOM 8006 N N . VAL B 1 398 ? -23.234 16.359 4.906 1 98.06 398 VAL B N 1
ATOM 8007 C CA . VAL B 1 398 ? -22.062 17.172 4.594 1 98.06 398 VAL B CA 1
ATOM 8008 C C . VAL B 1 398 ? -22.453 18.359 3.719 1 98.06 398 VAL B C 1
ATOM 8010 O O . VAL B 1 398 ? -23.125 18.188 2.701 1 98.06 398 VAL B O 1
ATOM 8013 N N . LYS B 1 399 ? -22.094 19.531 4.102 1 98.06 399 LYS B N 1
ATOM 8014 C CA . LYS B 1 399 ? -22.297 20.766 3.332 1 98.06 399 LYS B CA 1
ATOM 8015 C C . LYS B 1 399 ? -20.953 21.438 3.02 1 98.06 399 LYS B C 1
ATOM 8017 O O . LYS B 1 399 ? -20.125 21.609 3.912 1 98.06 399 LYS B O 1
ATOM 8022 N N . LEU B 1 400 ? -20.766 21.719 1.749 1 97.31 400 LEU B N 1
ATOM 8023 C CA . LEU B 1 400 ? -19.562 22.438 1.351 1 97.31 400 LEU B CA 1
ATOM 8024 C C . LEU B 1 400 ? -19.734 23.938 1.554 1 97.31 400 LEU B C 1
ATOM 8026 O O . LEU B 1 400 ? -20.766 24.5 1.156 1 97.31 400 LEU B O 1
ATOM 8030 N N . VAL B 1 401 ? -18.719 24.484 2.156 1 96.25 401 VAL B N 1
ATOM 8031 C CA . VAL B 1 401 ? -18.75 25.891 2.498 1 96.25 401 VAL B CA 1
ATOM 8032 C C . VAL B 1 401 ? -17.859 26.688 1.546 1 96.25 401 VAL B C 1
ATOM 8034 O O . VAL B 1 401 ? -16.797 26.203 1.146 1 96.25 401 VAL B O 1
ATOM 8037 N N . SER B 1 402 ? -18.328 27.875 1.301 1 92.88 402 SER B N 1
ATOM 8038 C CA . SER B 1 402 ? -17.531 28.734 0.428 1 92.88 402 SER B CA 1
ATOM 8039 C C . SER B 1 402 ? -16.125 28.922 0.989 1 92.88 402 SER B C 1
ATOM 8041 O O . SER B 1 402 ? -15.945 29.094 2.197 1 92.88 402 SER B O 1
ATOM 8043 N N . ILE B 1 403 ? -15.172 29 0.104 1 87.56 403 ILE B N 1
ATOM 8044 C CA . ILE B 1 403 ? -13.781 29.172 0.491 1 87.56 403 ILE B CA 1
ATOM 8045 C C . ILE B 1 403 ? -13.586 30.547 1.126 1 87.56 403 ILE B C 1
ATOM 8047 O O . ILE B 1 403 ? -12.68 30.75 1.941 1 87.56 403 ILE B O 1
ATOM 8051 N N . GLN B 1 404 ? -14.492 31.422 0.821 1 84.94 404 GLN B N 1
ATOM 8052 C CA . GLN B 1 404 ? -14.391 32.812 1.284 1 84.94 404 GLN B CA 1
ATOM 8053 C C . GLN B 1 404 ? -15.086 33 2.627 1 84.94 404 GLN B C 1
ATOM 8055 O O . GLN B 1 404 ? -14.953 34.031 3.268 1 84.94 404 GLN B O 1
ATOM 8060 N N . GLU B 1 405 ? -15.773 32 3.049 1 90.38 405 GLU B N 1
ATOM 8061 C CA . GLU B 1 405 ? -16.469 32.094 4.328 1 90.38 405 GLU B CA 1
ATOM 8062 C C . GLU B 1 405 ? -15.492 32.375 5.469 1 90.38 405 GLU B C 1
ATOM 8064 O O . GLU B 1 405 ? -14.398 31.797 5.5 1 90.38 405 GLU B O 1
ATOM 8069 N N . ASP B 1 406 ? -15.914 33.188 6.418 1 88.31 406 ASP B N 1
ATOM 8070 C CA . ASP B 1 406 ? -15.07 33.562 7.543 1 88.31 406 ASP B CA 1
ATOM 8071 C C . ASP B 1 406 ? -14.867 32.406 8.492 1 88.31 406 ASP B C 1
ATOM 8073 O O . ASP B 1 406 ? -15.812 31.922 9.117 1 88.31 406 ASP B O 1
ATOM 8077 N N . THR B 1 407 ? -13.641 32 8.633 1 91.12 407 THR B N 1
ATOM 8078 C CA . THR B 1 407 ? -13.273 30.859 9.453 1 91.12 407 THR B CA 1
ATOM 8079 C C . THR B 1 407 ? -13.664 31.094 10.914 1 91.12 407 THR B C 1
ATOM 8081 O O . THR B 1 407 ? -14.141 30.172 11.586 1 91.12 407 THR B O 1
ATOM 8084 N N . TYR B 1 408 ? -13.492 32.25 11.445 1 91 408 TYR B N 1
ATOM 8085 C CA . TYR B 1 408 ? -13.75 32.562 12.852 1 91 408 TYR B CA 1
ATOM 8086 C C . TYR B 1 408 ? -15.25 32.531 13.148 1 91 408 TYR B C 1
ATOM 8088 O O . TYR B 1 408 ? -15.672 32.094 14.211 1 91 408 TYR B O 1
ATOM 8096 N N . LYS B 1 409 ? -15.984 33.031 12.172 1 92.75 409 LYS B N 1
ATOM 8097 C CA . LYS B 1 409 ? -17.438 32.906 12.32 1 92.75 409 LYS B CA 1
ATOM 8098 C C . LYS B 1 409 ? -17.875 31.469 12.406 1 92.75 409 LYS B C 1
ATOM 8100 O O . LYS B 1 409 ? -18.734 31.109 13.219 1 92.75 409 LYS B O 1
ATOM 8105 N N . LEU B 1 410 ? -17.312 30.641 11.617 1 96.12 410 LEU B N 1
ATOM 8106 C CA . LEU B 1 410 ? -17.625 29.219 11.617 1 96.12 410 LEU B CA 1
ATOM 8107 C C . LEU B 1 410 ? -17.203 28.562 12.938 1 96.12 410 LEU B C 1
ATOM 8109 O O . LEU B 1 410 ? -17.969 27.781 13.516 1 96.12 410 LEU B O 1
ATOM 8113 N N . ILE B 1 411 ? -16.062 28.938 13.469 1 96.25 411 ILE B N 1
ATOM 8114 C CA . ILE B 1 411 ? -15.539 28.375 14.703 1 96.25 411 ILE B CA 1
ATOM 8115 C C . ILE B 1 411 ? -16.422 28.766 15.875 1 96.25 411 ILE B C 1
ATOM 8117 O O . ILE B 1 411 ? -16.859 27.922 16.656 1 96.25 411 ILE B O 1
ATOM 8121 N N . ASP B 1 412 ? -16.781 30.062 15.969 1 94.25 412 ASP B N 1
ATOM 8122 C CA . ASP B 1 412 ? -17.453 30.641 17.125 1 94.25 412 ASP B CA 1
ATOM 8123 C C . ASP B 1 412 ? -18.844 30.016 17.312 1 94.25 412 ASP B C 1
ATOM 8125 O O . ASP B 1 412 ? -19.359 29.984 18.438 1 94.25 412 ASP B O 1
ATOM 8129 N N . ASN B 1 413 ? -19.375 29.531 16.281 1 96.69 413 ASN B N 1
ATOM 8130 C CA . ASN B 1 413 ? -20.75 29.031 16.359 1 96.69 413 ASN B CA 1
ATOM 8131 C C . ASN B 1 413 ? -20.797 27.516 16.234 1 96.69 413 ASN B C 1
ATOM 8133 O O . ASN B 1 413 ? -21.875 26.922 16.25 1 96.69 413 ASN B O 1
ATOM 8137 N N . ALA B 1 414 ? -19.703 26.844 16.172 1 97.56 414 ALA B N 1
ATOM 8138 C CA . ALA B 1 414 ? -19.656 25.406 15.961 1 97.56 414 ALA B CA 1
ATOM 8139 C C . ALA B 1 414 ? -19.766 24.641 17.281 1 97.56 414 ALA B C 1
ATOM 8141 O O . ALA B 1 414 ? -19.406 25.172 18.344 1 97.56 414 ALA B O 1
ATOM 8142 N N . MET B 1 415 ? -20.266 23.453 17.234 1 97.12 415 MET B N 1
ATOM 8143 C CA . MET B 1 415 ? -20.234 22.562 18.391 1 97.12 415 MET B CA 1
ATOM 8144 C C . MET B 1 415 ? -18.828 22.047 18.656 1 97.12 415 MET B C 1
ATOM 8146 O O . MET B 1 415 ? -18.469 21.766 19.797 1 97.12 415 MET B O 1
ATOM 8150 N N . ALA B 1 416 ? -18.078 21.922 17.609 1 98.12 416 ALA B N 1
ATOM 8151 C CA . ALA B 1 416 ? -16.672 21.516 17.609 1 98.12 416 ALA B CA 1
ATOM 8152 C C . ALA B 1 416 ? -16.016 21.797 16.25 1 98.12 416 ALA B C 1
ATOM 8154 O O . ALA B 1 416 ? -16.703 22.078 15.273 1 98.12 416 ALA B O 1
ATOM 8155 N N . VAL B 1 417 ? -14.75 21.75 16.203 1 98.44 417 VAL B N 1
ATOM 8156 C CA . VAL B 1 417 ? -14.008 21.812 14.953 1 98.44 417 VAL B CA 1
ATOM 8157 C C . VAL B 1 417 ? -13.242 20.5 14.742 1 98.44 417 VAL B C 1
ATOM 8159 O O . VAL B 1 417 ? -12.906 19.812 15.703 1 98.44 417 VAL B O 1
ATOM 8162 N N . ALA B 1 418 ? -13.039 20.125 13.508 1 98.81 418 ALA B N 1
ATOM 8163 C CA . ALA B 1 418 ? -12.258 18.938 13.172 1 98.81 418 ALA B CA 1
ATOM 8164 C C . ALA B 1 418 ? -11.133 19.281 12.203 1 98.81 418 ALA B C 1
ATOM 8166 O O . ALA B 1 418 ? -11.32 20.078 11.281 1 98.81 418 ALA B O 1
ATOM 8167 N N . THR B 1 419 ? -9.984 18.719 12.383 1 98.19 419 THR B N 1
ATOM 8168 C CA . THR B 1 419 ? -8.812 18.953 11.547 1 98.19 419 THR B CA 1
ATOM 8169 C C . THR B 1 419 ? -7.793 17.844 11.703 1 98.19 419 THR B C 1
ATOM 8171 O O . THR B 1 419 ? -7.945 16.969 12.57 1 98.19 419 THR B O 1
ATOM 8174 N N . LEU B 1 420 ? -6.848 17.734 10.797 1 97.81 420 LEU B N 1
ATOM 8175 C CA . LEU B 1 420 ? -5.727 16.828 11 1 97.81 420 LEU B CA 1
ATOM 8176 C C . LEU B 1 420 ? -4.734 17.406 12.008 1 97.81 420 LEU B C 1
ATOM 8178 O O . LEU B 1 420 ? -4.555 16.844 13.094 1 97.81 420 LEU B O 1
ATOM 8182 N N . THR B 1 421 ? -4.172 18.562 11.641 1 96.06 421 THR B N 1
ATOM 8183 C CA . THR B 1 421 ? -3.166 19.203 12.477 1 96.06 421 THR B CA 1
ATOM 8184 C C . THR B 1 421 ? -3.254 20.719 12.352 1 96.06 421 THR B C 1
ATOM 8186 O O . THR B 1 421 ? -2.322 21.438 12.727 1 96.06 421 THR B O 1
ATOM 8189 N N . GLY B 1 422 ? -4.309 21.25 11.898 1 93.56 422 GLY B N 1
ATOM 8190 C CA . GLY B 1 422 ? -4.426 22.641 11.539 1 93.56 422 GLY B CA 1
ATOM 8191 C C . GLY B 1 422 ? -4.496 23.562 12.75 1 93.56 422 GLY B C 1
ATOM 8192 O O . GLY B 1 422 ? -4.883 23.141 13.836 1 93.56 422 GLY B O 1
ATOM 8193 N N . THR B 1 423 ? -4.195 24.781 12.523 1 92.5 423 THR B N 1
ATOM 8194 C CA . THR B 1 423 ? -4.223 25.797 13.57 1 92.5 423 THR B CA 1
ATOM 8195 C C . THR B 1 423 ? -5.652 26.078 14.016 1 92.5 423 THR B C 1
ATOM 8197 O O . THR B 1 423 ? -5.875 26.656 15.086 1 92.5 423 THR B O 1
ATOM 8200 N N . VAL B 1 424 ? -6.559 25.672 13.219 1 94.56 424 VAL B N 1
ATOM 8201 C CA . VAL B 1 424 ? -7.965 25.859 13.562 1 94.56 424 VAL B CA 1
ATOM 8202 C C . VAL B 1 424 ? -8.258 25.203 14.898 1 94.56 424 VAL B C 1
ATOM 8204 O O . VAL B 1 424 ? -9.102 25.688 15.664 1 94.56 424 VAL B O 1
ATOM 8207 N N . GLY B 1 425 ? -7.555 24.109 15.234 1 96.19 425 GLY B N 1
ATOM 8208 C CA . GLY B 1 425 ? -7.719 23.453 16.531 1 96.19 425 GLY B CA 1
ATOM 8209 C C . GLY B 1 425 ? -7.371 24.359 17.703 1 96.19 425 GLY B C 1
ATOM 8210 O O . GLY B 1 425 ? -8.141 24.469 18.656 1 96.19 425 GLY B O 1
ATOM 8211 N N . LEU B 1 426 ? -6.223 24.984 17.578 1 95.25 426 LEU B N 1
ATOM 8212 C CA . LEU B 1 426 ? -5.781 25.891 18.625 1 95.25 426 LEU B CA 1
ATOM 8213 C C . LEU B 1 426 ? -6.707 27.109 18.734 1 95.25 426 LEU B C 1
ATOM 8215 O O . LEU B 1 426 ? -7.004 27.578 19.828 1 95.25 426 LEU B O 1
ATOM 8219 N N . GLU B 1 427 ? -7.133 27.578 17.609 1 94.56 427 GLU B N 1
ATOM 8220 C CA . GLU B 1 427 ? -8.07 28.688 17.562 1 94.56 427 GLU B CA 1
ATOM 8221 C C . GLU B 1 427 ? -9.391 28.328 18.25 1 94.56 427 GLU B C 1
ATOM 8223 O O . GLU B 1 427 ? -9.992 29.172 18.922 1 94.56 427 GLU B O 1
ATOM 8228 N N . ALA B 1 428 ? -9.797 27.172 18.125 1 95.81 428 ALA B N 1
ATOM 8229 C CA . ALA B 1 428 ? -11.07 26.719 18.672 1 95.81 428 ALA B CA 1
ATOM 8230 C C . ALA B 1 428 ? -10.969 26.516 20.188 1 95.81 428 ALA B C 1
ATOM 8232 O O . ALA B 1 428 ? -11.773 27.062 20.938 1 95.81 428 ALA B O 1
ATOM 8233 N N . ILE B 1 429 ? -9.945 25.828 20.656 1 96 429 ILE B N 1
ATOM 8234 C CA . ILE B 1 429 ? -9.898 25.422 22.047 1 96 429 ILE B CA 1
ATOM 8235 C C . ILE B 1 429 ? -9.641 26.656 22.922 1 96 429 ILE B C 1
ATOM 8237 O O . ILE B 1 429 ? -10.086 26.703 24.078 1 96 429 ILE B O 1
ATOM 8241 N N . THR B 1 430 ? -8.984 27.656 22.406 1 94.25 430 THR B N 1
ATOM 8242 C CA . THR B 1 430 ? -8.734 28.859 23.188 1 94.25 430 THR B CA 1
ATOM 8243 C C . THR B 1 430 ? -10.023 29.672 23.359 1 94.25 430 THR B C 1
ATOM 8245 O O . THR B 1 430 ? -10.086 30.578 24.188 1 94.25 430 THR B O 1
ATOM 8248 N N . LYS B 1 431 ? -11.047 29.328 22.609 1 92.38 431 LYS B N 1
ATOM 8249 C CA . LYS B 1 431 ? -12.367 29.938 22.75 1 92.38 431 LYS B CA 1
ATOM 8250 C C . LYS B 1 431 ? -13.344 29 23.438 1 92.38 431 LYS B C 1
ATOM 8252 O O . LYS B 1 431 ? -14.547 29.25 23.469 1 92.38 431 LYS B O 1
ATOM 8257 N N . GLY B 1 432 ? -12.828 27.906 23.859 1 93.06 432 GLY B N 1
ATOM 8258 C CA . GLY B 1 432 ? -13.641 26.953 24.609 1 93.06 432 GLY B CA 1
ATOM 8259 C C . GLY B 1 432 ? -14.367 25.969 23.719 1 93.06 432 GLY B C 1
ATOM 8260 O O . GLY B 1 432 ? -15.18 25.172 24.188 1 93.06 432 GLY B O 1
ATOM 8261 N N . ILE B 1 433 ? -14.172 26.016 22.406 1 95.56 433 ILE B N 1
ATOM 8262 C CA . ILE B 1 433 ? -14.797 25.094 21.453 1 95.56 433 ILE B CA 1
ATOM 8263 C C . ILE B 1 433 ? -13.93 23.844 21.297 1 95.56 433 ILE B C 1
ATOM 8265 O O . ILE B 1 433 ? -12.734 23.953 21.016 1 95.56 433 ILE B O 1
ATOM 8269 N N . PRO B 1 434 ? -14.477 22.641 21.406 1 97.19 434 PRO B N 1
ATOM 8270 C CA . PRO B 1 434 ? -13.688 21.422 21.3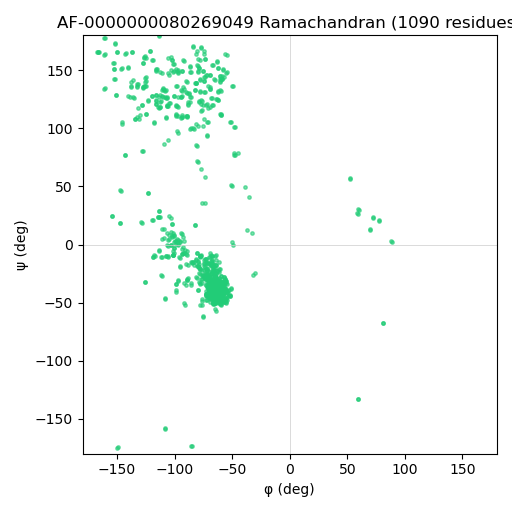12 1 97.19 434 PRO B CA 1
ATOM 8271 C C . PRO B 1 434 ? -13.117 21.188 19.922 1 97.19 434 PRO B C 1
ATOM 8273 O O . PRO B 1 434 ? -13.672 21.688 18.938 1 97.19 434 PRO B O 1
ATOM 8276 N N . CYS B 1 435 ? -12.023 20.453 19.938 1 98.25 435 CYS B N 1
ATOM 8277 C CA . CYS B 1 435 ? -11.367 20.109 18.688 1 98.25 435 CYS B CA 1
ATOM 8278 C C . CYS B 1 435 ? -11.242 18.594 18.531 1 98.25 435 CYS B C 1
ATOM 8280 O O . CYS B 1 435 ? -10.758 17.922 19.438 1 98.25 435 CYS B O 1
ATOM 8282 N N . LEU B 1 436 ? -11.758 18.078 17.453 1 98.75 436 LEU B N 1
ATOM 8283 C CA . LEU B 1 436 ? -11.492 16.703 17.047 1 98.75 436 LEU B CA 1
ATOM 8284 C C . LEU B 1 436 ? -10.258 16.641 16.141 1 98.75 436 LEU B C 1
ATOM 8286 O O . LEU B 1 436 ? -10.305 17.094 15 1 98.75 436 LEU B O 1
ATOM 8290 N N . MET B 1 437 ? -9.227 16.094 16.641 1 98.5 437 MET B N 1
ATOM 8291 C CA . MET B 1 437 ? -7.953 16.078 15.914 1 98.5 437 MET B CA 1
ATOM 8292 C C . MET B 1 437 ? -7.648 14.688 15.367 1 98.5 437 MET B C 1
ATOM 8294 O O . MET B 1 437 ? -7.59 13.719 16.125 1 98.5 437 MET B O 1
ATOM 8298 N N . PHE B 1 438 ? -7.375 14.578 14.062 1 98.56 438 PHE B N 1
ATOM 8299 C CA . PHE B 1 438 ? -7.172 13.289 13.406 1 98.56 438 PHE B CA 1
ATOM 8300 C C . PHE B 1 438 ? -5.699 13.062 13.102 1 98.56 438 PHE B C 1
ATOM 8302 O O . PHE B 1 438 ? -5.301 11.961 12.719 1 98.56 438 PHE B O 1
ATOM 8309 N N . GLY B 1 439 ? -4.863 14.023 13.234 1 97.62 439 GLY B N 1
ATOM 8310 C CA . GLY B 1 439 ? -3.438 13.906 12.969 1 97.62 439 GLY B CA 1
ATOM 8311 C C . GLY B 1 439 ? -2.594 13.922 14.227 1 97.62 439 GLY B C 1
ATOM 8312 O O . GLY B 1 439 ? -3.064 13.531 15.297 1 97.62 439 GLY B O 1
ATOM 8313 N N . HIS B 1 440 ? -1.307 14.266 14.055 1 96 440 HIS B N 1
ATOM 8314 C CA . HIS B 1 440 ? -0.352 14.25 15.164 1 96 440 HIS B CA 1
ATOM 8315 C C . HIS B 1 440 ? 0.394 15.578 15.266 1 96 440 HIS B C 1
ATOM 8317 O O . HIS B 1 440 ? 1.013 16.016 14.289 1 96 440 HIS B O 1
ATOM 8323 N N . SER B 1 441 ? 0.262 16.203 16.359 1 94.06 441 SER B N 1
ATOM 8324 C CA . SER B 1 441 ? 0.97 17.453 16.656 1 94.06 441 SER B CA 1
ATOM 8325 C C . SER B 1 441 ? 1.004 17.719 18.156 1 94.06 441 SER B C 1
ATOM 8327 O O . SER B 1 441 ? 0.45 16.953 18.953 1 94.06 441 SER B O 1
ATOM 8329 N N . TYR B 1 442 ? 1.65 18.781 18.562 1 92.12 442 TYR B N 1
ATOM 8330 C CA . TYR B 1 442 ? 1.725 19.172 19.969 1 92.12 442 TYR B CA 1
ATOM 8331 C C . TYR B 1 442 ? 0.342 19.516 20.516 1 92.12 442 TYR B C 1
ATOM 8333 O O . TYR B 1 442 ? 0.12 19.469 21.734 1 92.12 442 TYR B O 1
ATOM 8341 N N . LEU B 1 443 ? -0.575 19.75 19.656 1 94.25 443 LEU B N 1
ATOM 8342 C CA . LEU B 1 443 ? -1.929 20.141 20.047 1 94.25 443 LEU B CA 1
ATOM 8343 C C . LEU B 1 443 ? -2.666 18.953 20.688 1 94.25 443 LEU B C 1
ATOM 8345 O O . LEU B 1 443 ? -3.631 19.156 21.422 1 94.25 443 LEU B O 1
ATOM 8349 N N . GLN B 1 444 ? -2.246 17.781 20.375 1 94.12 444 GLN B N 1
ATOM 8350 C CA . GLN B 1 444 ? -2.977 16.578 20.766 1 94.12 444 GLN B CA 1
ATOM 8351 C C . GLN B 1 444 ? -3.01 16.422 22.281 1 94.12 444 GLN B C 1
ATOM 8353 O O . GLN B 1 444 ? -3.811 15.656 22.812 1 94.12 444 GLN B O 1
ATOM 8358 N N . TYR B 1 445 ? -2.242 17.25 23 1 92.5 445 TYR B N 1
ATOM 8359 C CA . TYR B 1 445 ? -2.143 17.156 24.453 1 92.5 445 TYR B CA 1
ATOM 8360 C C . TYR B 1 445 ? -2.955 18.25 25.141 1 92.5 445 TYR B C 1
ATOM 8362 O O . TYR B 1 445 ? -3.035 18.281 26.359 1 92.5 445 TYR B O 1
ATOM 8370 N N . ALA B 1 446 ? -3.594 19.078 24.422 1 95 446 ALA B N 1
ATOM 8371 C CA . ALA B 1 446 ? -4.301 20.234 24.969 1 95 446 ALA B CA 1
ATOM 8372 C C . ALA B 1 446 ? -5.656 19.844 25.531 1 95 446 ALA B C 1
ATOM 8374 O O . ALA B 1 446 ? -6.227 18.812 25.141 1 95 446 ALA B O 1
ATOM 8375 N N . PRO B 1 447 ? -6.113 20.656 26.484 1 93.5 447 PRO B N 1
ATOM 8376 C CA . PRO B 1 447 ? -7.484 20.438 26.953 1 93.5 447 PRO B CA 1
ATOM 8377 C C . PRO B 1 447 ? -8.516 20.594 25.844 1 93.5 447 PRO B C 1
ATOM 8379 O O . PRO B 1 447 ? -8.375 21.453 24.969 1 93.5 447 PRO B O 1
ATOM 8382 N N . ASN B 1 448 ? -9.547 19.797 25.906 1 94.38 448 ASN B N 1
ATOM 8383 C CA . ASN B 1 448 ? -10.68 19.875 24.984 1 94.38 448 ASN B CA 1
ATOM 8384 C C . ASN B 1 448 ? -10.297 19.438 23.578 1 94.38 448 ASN B C 1
ATOM 8386 O O . ASN B 1 448 ? -10.984 19.766 22.609 1 94.38 448 ASN B O 1
ATOM 8390 N N . VAL B 1 449 ? -9.133 18.812 23.406 1 96.94 449 VAL B N 1
ATOM 8391 C CA . VAL B 1 449 ? -8.766 18.172 22.156 1 96.94 449 VAL B CA 1
ATOM 8392 C C . VAL B 1 449 ? -9.031 16.672 22.25 1 96.94 449 VAL B C 1
ATOM 8394 O O . VAL B 1 449 ? -8.531 15.992 23.141 1 96.94 449 VAL B O 1
ATOM 8397 N N . TYR B 1 450 ? -9.859 16.203 21.406 1 98 450 TYR B N 1
ATOM 8398 C CA . TYR B 1 450 ? -10.125 14.781 21.281 1 98 450 TYR B CA 1
ATOM 8399 C C . TYR B 1 450 ? -9.336 14.18 20.125 1 98 450 TYR B C 1
ATOM 8401 O O . TYR B 1 450 ? -9.594 14.469 18.969 1 98 450 TYR B O 1
ATOM 8409 N N . THR B 1 451 ? -8.383 13.336 20.453 1 97.62 451 THR B N 1
ATOM 8410 C CA . THR B 1 451 ? -7.664 12.625 19.406 1 97.62 451 THR B CA 1
ATOM 8411 C C . THR B 1 451 ? -8.508 11.477 18.859 1 97.62 451 THR B C 1
ATOM 8413 O O . THR B 1 451 ? -8.984 10.633 19.625 1 97.62 451 THR B O 1
ATOM 8416 N N . VAL B 1 452 ? -8.727 11.469 17.594 1 98.62 452 VAL B N 1
ATOM 8417 C CA . VAL B 1 452 ? -9.586 10.469 16.969 1 98.62 452 VAL B CA 1
ATOM 8418 C C . VAL B 1 452 ? -8.766 9.609 16 1 98.62 452 VAL B C 1
ATOM 8420 O O . VAL B 1 452 ? -8.188 10.125 15.039 1 98.62 452 VAL B O 1
ATOM 8423 N N . ARG B 1 453 ? -8.727 8.312 16.234 1 97.81 453 ARG B N 1
ATOM 8424 C CA . ARG B 1 453 ? -8.031 7.363 15.375 1 97.81 453 ARG B CA 1
ATOM 8425 C C . ARG B 1 453 ? -8.961 6.246 14.922 1 97.81 453 ARG B C 1
ATOM 8427 O O . ARG B 1 453 ? -8.812 5.711 13.82 1 97.81 453 ARG B O 1
ATOM 8434 N N . THR B 1 454 ? -9.875 5.941 15.805 1 98.5 454 THR B N 1
ATOM 8435 C CA . THR B 1 454 ? -10.781 4.828 15.547 1 98.5 454 THR B CA 1
ATOM 8436 C C . THR B 1 454 ? -12.227 5.297 15.555 1 98.5 454 THR B C 1
ATOM 8438 O O . THR B 1 454 ? -12.523 6.414 15.992 1 98.5 454 THR B O 1
ATOM 8441 N N . ASN B 1 455 ? -13.109 4.445 15.055 1 98.62 455 ASN B N 1
ATOM 8442 C CA . ASN B 1 455 ? -14.539 4.715 15.117 1 98.62 455 ASN B CA 1
ATOM 8443 C C . ASN B 1 455 ? -15.008 4.926 16.562 1 98.62 455 ASN B C 1
ATOM 8445 O O . ASN B 1 455 ? -15.82 5.812 16.828 1 98.62 455 ASN B O 1
ATOM 8449 N N . ASN B 1 456 ? -14.469 4.137 17.453 1 98.44 456 ASN B N 1
ATOM 8450 C CA . ASN B 1 456 ? -14.836 4.266 18.859 1 98.44 456 ASN B CA 1
ATOM 8451 C C . ASN B 1 456 ? -14.391 5.605 19.438 1 98.44 456 ASN B C 1
ATOM 8453 O O . ASN B 1 456 ? -15.094 6.203 20.25 1 98.44 456 ASN B O 1
ATOM 8457 N N . ASP B 1 457 ? -13.211 6.039 19.062 1 98.62 457 ASP B N 1
ATOM 8458 C CA . ASP B 1 457 ? -12.75 7.359 19.484 1 98.62 457 ASP B CA 1
ATOM 8459 C C . ASP B 1 457 ? -13.734 8.445 19.047 1 98.62 457 ASP B C 1
ATOM 8461 O O . ASP B 1 457 ? -14.07 9.336 19.828 1 98.62 457 ASP B O 1
ATOM 8465 N N . CYS B 1 458 ? -14.148 8.367 17.828 1 98.69 458 CYS B N 1
ATOM 8466 C CA . CYS B 1 458 ? -15.039 9.375 17.266 1 98.69 458 CYS B CA 1
ATOM 8467 C C . CYS B 1 458 ? -16.391 9.367 17.984 1 98.69 458 CYS B C 1
ATOM 8469 O O . CYS B 1 458 ? -16.906 10.422 18.359 1 98.69 458 CYS B O 1
ATOM 8471 N N . LYS B 1 459 ? -16.922 8.195 18.141 1 98.25 459 LYS B N 1
ATOM 8472 C CA . LYS B 1 459 ? -18.203 8.047 18.828 1 98.25 459 LYS B CA 1
ATOM 8473 C C . LYS B 1 459 ? -18.156 8.641 20.219 1 98.25 459 LYS B C 1
ATOM 8475 O O . LYS B 1 459 ? -19.016 9.445 20.594 1 98.25 459 LYS B O 1
ATOM 8480 N N . ARG B 1 460 ? -17.141 8.281 20.938 1 98 460 ARG B N 1
ATOM 8481 C CA . ARG B 1 460 ? -16.984 8.766 22.297 1 98 460 ARG B CA 1
ATOM 8482 C C . ARG B 1 460 ? -16.812 10.281 22.344 1 98 460 ARG B C 1
ATOM 8484 O O . ARG B 1 460 ? -17.375 10.953 23.203 1 98 460 ARG B O 1
ATOM 8491 N N . ALA B 1 461 ? -16.031 10.82 21.438 1 98.12 461 ALA B N 1
ATOM 8492 C CA . ALA B 1 461 ? -15.789 12.266 21.391 1 98.12 461 ALA B CA 1
ATOM 8493 C C . ALA B 1 461 ? -17.094 13.023 21.125 1 98.12 461 ALA B C 1
ATOM 8495 O O . ALA B 1 461 ? -17.391 14.008 21.812 1 98.12 461 ALA B O 1
ATOM 8496 N N . ILE B 1 462 ? -17.844 12.586 20.203 1 97.75 462 ILE B N 1
ATOM 8497 C CA . ILE B 1 462 ? -19.094 13.25 19.828 1 97.75 462 ILE B CA 1
ATOM 8498 C C . ILE B 1 462 ? -20.078 13.164 20.984 1 97.75 462 ILE B C 1
ATOM 8500 O O . ILE B 1 462 ? -20.766 14.148 21.297 1 97.75 462 ILE B O 1
ATOM 8504 N N . GLU B 1 463 ? -20.125 12.031 21.625 1 96.75 463 GLU B N 1
ATOM 8505 C CA . GLU B 1 463 ? -21 11.875 22.797 1 96.75 463 GLU B CA 1
ATOM 8506 C C . GLU B 1 463 ? -20.609 12.836 23.906 1 96.75 463 GLU B C 1
ATOM 8508 O O . GLU B 1 463 ? -21.469 13.438 24.547 1 96.75 463 GLU B O 1
ATOM 8513 N N . ASN B 1 464 ? -19.344 12.953 24.109 1 96 464 ASN B N 1
ATOM 8514 C CA . ASN B 1 464 ? -18.844 13.875 25.125 1 96 464 ASN B CA 1
ATOM 8515 C C . ASN B 1 464 ? -19.203 15.32 24.781 1 96 464 ASN B C 1
ATOM 8517 O O . ASN B 1 464 ? -19.562 16.109 25.672 1 96 464 ASN B O 1
ATOM 8521 N N . ILE B 1 465 ? -19.094 15.688 23.547 1 96 465 ILE B N 1
ATOM 8522 C CA . ILE B 1 465 ? -19.391 17.047 23.094 1 96 465 ILE B CA 1
ATOM 8523 C C . ILE B 1 465 ? -20.875 17.328 23.25 1 96 465 ILE B C 1
ATOM 8525 O O . ILE B 1 465 ? -21.266 18.438 23.625 1 96 465 ILE B O 1
ATOM 8529 N N . GLN B 1 466 ? -21.641 16.344 23.031 1 93.19 466 GLN B N 1
ATOM 8530 C CA . GLN B 1 466 ? -23.078 16.469 23.172 1 93.19 466 GLN B CA 1
ATOM 8531 C C . GLN B 1 466 ? -23.484 16.703 24.625 1 93.19 466 GLN B C 1
ATOM 8533 O O . GLN B 1 466 ? -24.422 17.469 24.906 1 93.19 466 GLN B O 1
ATOM 8538 N N . GLN B 1 467 ? -22.766 16.047 25.484 1 88.19 467 GLN B N 1
ATOM 8539 C CA . GLN B 1 467 ? -23.141 16.078 26.891 1 88.19 467 GLN B CA 1
ATOM 8540 C C . GLN B 1 467 ? -22.531 17.297 27.578 1 88.19 467 GLN B C 1
ATOM 8542 O O . GLN B 1 467 ? -22.969 17.703 28.656 1 88.19 467 GLN B O 1
ATOM 8547 N N . LYS B 1 468 ? -21.312 17.641 27.109 1 74.88 468 LYS B N 1
ATOM 8548 C CA . LYS B 1 468 ? -20.531 18.672 27.781 1 74.88 468 LYS B CA 1
ATOM 8549 C C . LYS B 1 468 ? -21.344 19.938 28 1 74.88 468 LYS B C 1
ATOM 8551 O O . LYS B 1 468 ? -21.938 20.469 27.062 1 74.88 468 LYS B O 1
ATOM 8556 N N . LYS B 1 469 ? -21.703 20 29.406 1 61 469 LYS B N 1
ATOM 8557 C CA . LYS B 1 469 ? -22.344 21.188 29.938 1 61 469 LYS B CA 1
ATOM 8558 C C . LYS B 1 469 ? -21.344 22.328 30.109 1 61 469 LYS B C 1
ATOM 8560 O O . LYS B 1 469 ? -20.156 22.094 30.312 1 61 469 LYS B O 1
ATOM 8565 N N . SER B 1 470 ? -21.406 23.641 29.469 1 58.03 470 SER B N 1
ATOM 8566 C CA . SER B 1 470 ? -20.719 24.922 29.391 1 58.03 470 SER B CA 1
ATOM 8567 C C . SER B 1 470 ? -20.062 25.281 30.719 1 58.03 470 SER B C 1
ATOM 8569 O O . SER B 1 470 ? -19.266 26.219 30.781 1 58.03 470 SER B O 1
ATOM 8571 N N . ASN B 1 471 ? -20 24.312 31.75 1 62.78 471 ASN B N 1
ATOM 8572 C CA . ASN B 1 471 ? -19.844 25 33.031 1 62.78 471 ASN B CA 1
ATOM 8573 C C . ASN B 1 471 ? -18.484 24.719 33.656 1 62.78 471 ASN B C 1
ATOM 8575 O O . ASN B 1 471 ? -18.328 24.812 34.875 1 62.78 471 ASN B O 1
ATOM 8579 N N . ASP B 1 472 ? -17.438 24.453 32.75 1 74.81 472 ASP B N 1
ATOM 8580 C CA . ASP B 1 472 ? -16.156 24.25 33.438 1 74.81 472 ASP B CA 1
ATOM 8581 C C . ASP B 1 472 ? -15.477 25.578 33.719 1 74.81 472 ASP B C 1
ATOM 8583 O O . ASP B 1 472 ? -14.852 26.172 32.844 1 74.81 472 ASP B O 1
ATOM 8587 N N . THR B 1 473 ? -15.57 26.078 34.938 1 79.06 473 THR B N 1
ATOM 8588 C CA . THR B 1 473 ? -15.062 27.375 35.344 1 79.06 473 THR B CA 1
ATOM 8589 C C . THR B 1 473 ? -13.531 27.391 35.312 1 79.06 473 THR B C 1
ATOM 8591 O O . THR B 1 473 ? -12.914 28.453 35.312 1 79.06 473 THR B O 1
ATOM 8594 N N . LEU B 1 474 ? -12.961 26.219 35.219 1 87.75 474 LEU B N 1
ATOM 8595 C CA . LEU B 1 474 ? -11.508 26.141 35.281 1 87.75 474 LEU B CA 1
ATOM 8596 C C . LEU B 1 474 ? -10.906 25.891 33.906 1 87.75 474 LEU B C 1
ATOM 8598 O O . LEU B 1 474 ? -9.695 25.703 33.781 1 87.75 474 LEU B O 1
ATOM 8602 N N . TYR B 1 475 ? -11.672 25.953 32.938 1 91.94 475 TYR B N 1
ATOM 8603 C CA . TYR B 1 475 ? -11.219 25.578 31.625 1 91.94 475 TYR B CA 1
ATOM 8604 C C . TYR B 1 475 ? -10.102 26.5 31.141 1 91.94 475 TYR B C 1
ATOM 8606 O O . TYR B 1 475 ? -9.055 26.031 30.688 1 91.94 475 TYR B O 1
ATOM 8614 N N . TYR B 1 476 ? -10.312 27.719 31.297 1 92.88 476 TYR B N 1
ATOM 8615 C CA . TYR B 1 476 ? -9.344 28.688 30.781 1 92.88 476 TYR B CA 1
ATOM 8616 C C . TYR B 1 476 ? -8.062 28.656 31.609 1 92.88 476 TYR B C 1
ATOM 8618 O O . TYR B 1 476 ? -6.98 28.953 31.078 1 92.88 476 TYR B O 1
ATOM 8626 N N . LYS B 1 477 ? -8.18 28.297 32.844 1 94.38 477 LYS B N 1
ATOM 8627 C CA . LYS B 1 477 ? -6.98 28.047 33.656 1 94.38 477 LYS B CA 1
ATOM 8628 C C . LYS B 1 477 ? -6.184 26.859 33.094 1 94.38 477 LYS B C 1
ATOM 8630 O O . LYS B 1 477 ? -4.957 26.938 32.969 1 94.38 477 LYS B O 1
ATOM 8635 N N . LYS B 1 478 ? -6.898 25.828 32.719 1 94.12 478 LYS B N 1
ATOM 8636 C CA . LYS B 1 478 ? -6.258 24.656 32.125 1 94.12 478 LYS B CA 1
ATOM 8637 C C . LYS B 1 478 ? -5.543 25.031 30.828 1 94.12 478 LYS B C 1
ATOM 8639 O O . LYS B 1 478 ? -4.461 24.516 30.547 1 94.12 478 LYS B O 1
ATOM 8644 N N . ILE B 1 479 ? -6.148 25.891 30.062 1 95.44 479 ILE B N 1
ATOM 8645 C CA . ILE B 1 479 ? -5.559 26.344 28.812 1 95.44 479 ILE B CA 1
ATOM 8646 C C . ILE B 1 479 ? -4.262 27.094 29.094 1 95.44 479 ILE B C 1
ATOM 8648 O O . ILE B 1 479 ? -3.26 26.906 28.391 1 95.44 479 ILE B O 1
ATOM 8652 N N . LYS B 1 480 ? -4.324 27.938 30.031 1 96.19 480 LYS B N 1
ATOM 8653 C CA . LYS B 1 480 ? -3.111 28.688 30.359 1 96.19 480 LYS B CA 1
ATOM 8654 C C . LYS B 1 480 ? -2.014 27.766 30.875 1 96.19 480 LYS B C 1
ATOM 8656 O O . LYS B 1 480 ? -0.835 27.953 30.562 1 96.19 480 LYS B O 1
ATOM 8661 N N . ILE B 1 481 ? -2.381 26.781 31.672 1 96.44 481 ILE B N 1
ATOM 8662 C CA . ILE B 1 481 ? -1.432 25.797 32.156 1 96.44 481 ILE B CA 1
ATOM 8663 C C . ILE B 1 481 ? -0.836 25.031 30.984 1 96.44 481 ILE B C 1
ATOM 8665 O O . ILE B 1 481 ? 0.346 24.672 31 1 96.44 481 ILE B O 1
ATOM 8669 N N . TYR B 1 482 ? -1.641 24.734 30.016 1 96.44 482 TYR B N 1
ATOM 8670 C CA . TYR B 1 482 ? -1.155 24.109 28.797 1 96.44 482 TYR B CA 1
ATOM 8671 C C . TYR B 1 482 ? -0.045 24.938 28.156 1 96.44 482 TYR B C 1
ATOM 8673 O O . TYR B 1 482 ? 1.012 24.406 27.812 1 96.44 482 TYR B O 1
ATOM 8681 N N . PHE B 1 483 ? -0.261 26.203 28 1 96.62 483 PHE B N 1
ATOM 8682 C CA . PHE B 1 483 ? 0.761 27.078 27.438 1 96.62 483 PHE B CA 1
ATOM 8683 C C . PHE B 1 483 ? 1.989 27.125 28.344 1 96.62 483 PHE B C 1
ATOM 8685 O O . PHE B 1 483 ? 3.119 27.219 27.859 1 96.62 483 PHE B O 1
ATOM 8692 N N . LYS B 1 484 ? 1.746 27.078 29.625 1 97.25 484 LYS B N 1
ATOM 8693 C CA . LYS B 1 484 ? 2.865 27.031 30.562 1 97.25 484 LYS B CA 1
ATOM 8694 C C . LYS B 1 484 ? 3.709 25.781 30.344 1 97.25 484 LYS B C 1
ATOM 8696 O O . LYS B 1 484 ? 4.941 25.844 30.391 1 97.25 484 LYS B O 1
ATOM 8701 N N . ALA B 1 485 ? 3.047 24.719 30.125 1 96.62 485 ALA B N 1
ATOM 8702 C CA . ALA B 1 485 ? 3.742 23.469 29.875 1 96.62 485 ALA B CA 1
ATOM 8703 C C . ALA B 1 485 ? 4.555 23.531 28.578 1 96.62 485 ALA B C 1
ATOM 8705 O O . ALA B 1 485 ? 5.633 22.953 28.484 1 96.62 485 ALA B O 1
ATOM 8706 N N . LEU B 1 486 ? 4.098 24.266 27.578 1 95.81 486 LEU B N 1
ATOM 8707 C CA . LEU B 1 486 ? 4.766 24.391 26.297 1 95.81 486 LEU B CA 1
ATOM 8708 C C . LEU B 1 486 ? 6.121 25.078 26.453 1 95.81 486 LEU B C 1
ATOM 8710 O O . LEU B 1 486 ? 7.004 24.922 25.594 1 95.81 486 LEU B O 1
ATOM 8714 N N . GLU B 1 487 ? 6.293 25.828 27.531 1 96 487 GLU B N 1
ATOM 8715 C CA . GLU B 1 487 ? 7.512 26.594 27.75 1 96 487 GLU B CA 1
ATOM 8716 C C . GLU B 1 487 ? 8.742 25.688 27.719 1 96 487 GLU B C 1
ATOM 8718 O O . GLU B 1 487 ? 9.82 26.109 27.281 1 96 487 GLU B O 1
ATOM 8723 N N . LYS B 1 488 ? 8.492 24.547 28.156 1 94.12 488 LYS B N 1
ATOM 8724 C CA . LYS B 1 488 ? 9.602 23.594 28.266 1 94.12 488 LYS B CA 1
ATOM 8725 C C . LYS B 1 488 ? 10.102 23.172 26.891 1 94.12 488 LYS B C 1
ATOM 8727 O O . LYS B 1 488 ? 11.234 22.719 26.75 1 94.12 488 LYS B O 1
ATOM 8732 N N . TYR B 1 489 ? 9.359 23.391 25.922 1 94.19 489 TYR B N 1
ATOM 8733 C CA . TYR B 1 489 ? 9.664 22.781 24.625 1 94.19 489 TYR B CA 1
ATOM 8734 C C . TYR B 1 489 ? 9.906 23.859 23.562 1 94.19 489 TYR B C 1
ATOM 8736 O O . TYR B 1 489 ? 10.43 23.578 22.484 1 94.19 489 TYR B O 1
ATOM 8744 N N . VAL B 1 490 ? 9.633 25.078 23.812 1 94.56 490 VAL B N 1
ATOM 8745 C CA . VAL B 1 490 ? 9.656 26.141 22.812 1 94.56 490 VAL B CA 1
ATOM 8746 C C . VAL B 1 490 ? 11.078 26.703 22.703 1 94.56 490 VAL B C 1
ATOM 8748 O O . VAL B 1 490 ? 11.695 27.047 23.703 1 94.56 490 VAL B O 1
ATOM 8751 N N . ALA B 1 491 ? 11.57 26.719 21.484 1 93.69 491 ALA B N 1
ATOM 8752 C CA . ALA B 1 491 ? 12.758 27.484 21.109 1 93.69 491 ALA B CA 1
ATOM 8753 C C . ALA B 1 491 ? 12.398 28.672 20.219 1 93.69 491 ALA B C 1
ATOM 8755 O O . ALA B 1 491 ? 11.617 28.516 19.281 1 93.69 491 ALA B O 1
ATOM 8756 N N . VAL B 1 492 ? 12.961 29.812 20.578 1 93.81 492 VAL B N 1
ATOM 8757 C CA . VAL B 1 492 ? 12.719 30.969 19.734 1 93.81 492 VAL B CA 1
ATOM 8758 C C . VAL B 1 492 ? 13.664 30.938 18.531 1 93.81 492 VAL B C 1
ATOM 8760 O O . VAL B 1 492 ? 14.703 31.609 18.531 1 93.81 492 VAL B O 1
ATOM 8763 N N . ALA B 1 493 ? 13.258 30.281 17.578 1 94.25 493 ALA B N 1
ATOM 8764 C CA . ALA B 1 493 ? 14.07 30.047 16.391 1 94.25 493 ALA B CA 1
ATOM 8765 C C . ALA B 1 493 ? 13.219 29.5 15.242 1 94.25 493 ALA B C 1
ATOM 8767 O O . ALA B 1 493 ? 12.047 29.188 15.438 1 94.25 493 ALA B O 1
ATOM 8768 N N . THR B 1 494 ? 13.789 29.531 14.039 1 92.19 494 THR B N 1
ATOM 8769 C CA . THR B 1 494 ? 13.141 28.953 12.875 1 92.19 494 THR B CA 1
ATOM 8770 C C . THR B 1 494 ? 14.172 28.5 11.852 1 92.19 494 THR B C 1
ATOM 8772 O O . THR B 1 494 ? 15.211 29.156 11.672 1 92.19 494 THR B O 1
ATOM 8775 N N . PRO B 1 495 ? 13.859 27.391 11.242 1 89.5 495 PRO B N 1
ATOM 8776 C CA . PRO B 1 495 ? 14.734 27 10.141 1 89.5 495 PRO B CA 1
ATOM 8777 C C . PRO B 1 495 ? 14.484 27.797 8.867 1 89.5 495 PRO B C 1
ATOM 8779 O O . PRO B 1 495 ? 15.273 27.734 7.922 1 89.5 495 PRO B O 1
ATOM 8782 N N . GLU B 1 496 ? 13.438 28.562 8.812 1 85 496 GLU B N 1
ATOM 8783 C CA . GLU B 1 496 ? 13.094 29.391 7.668 1 85 496 GLU B CA 1
ATOM 8784 C C . GLU B 1 496 ? 13.578 30.828 7.855 1 85 496 GLU B C 1
ATOM 8786 O O . GLU B 1 496 ? 12.82 31.688 8.305 1 85 496 GLU B O 1
ATOM 8791 N N . TYR B 1 497 ? 14.695 31.094 7.32 1 80 497 TYR B N 1
ATOM 8792 C CA . TYR B 1 497 ? 15.359 32.375 7.602 1 80 497 TYR B CA 1
ATOM 8793 C C . TYR B 1 497 ? 14.656 33.5 6.895 1 80 497 TYR B C 1
ATOM 8795 O O . TYR B 1 497 ? 14.844 34.688 7.254 1 80 497 TYR B O 1
ATOM 8803 N N . GLN B 1 498 ? 13.836 33.188 5.832 1 75.94 498 GLN B N 1
ATOM 8804 C CA . GLN B 1 498 ? 13.164 34.219 5.066 1 75.94 498 GLN B CA 1
ATOM 8805 C C . GLN B 1 498 ? 12.195 35.031 5.941 1 75.94 498 GLN B C 1
ATOM 8807 O O . GLN B 1 498 ? 11.82 36.125 5.602 1 75.94 498 GLN B O 1
ATOM 8812 N N . LEU B 1 499 ? 11.914 34.5 7.059 1 71.38 499 LEU B N 1
ATOM 8813 C CA . LEU B 1 499 ? 10.961 35.125 7.965 1 71.38 499 LEU B CA 1
ATOM 8814 C C . LEU B 1 499 ? 11.664 36.031 8.961 1 71.38 499 LEU B C 1
ATOM 8816 O O . LEU B 1 499 ? 11.008 36.75 9.719 1 71.38 499 LEU B O 1
ATOM 8820 N N . LEU B 1 500 ? 13.031 36.094 8.906 1 82.44 500 LEU B N 1
ATOM 8821 C CA . LEU B 1 500 ? 13.797 36.719 9.969 1 82.44 500 LEU B CA 1
ATOM 8822 C C . LEU B 1 500 ? 14.461 38 9.461 1 82.44 500 LEU B C 1
ATOM 8824 O O . LEU B 1 500 ? 14.805 38.094 8.281 1 82.44 500 LEU B O 1
ATOM 8828 N N . ASN B 1 501 ? 14.57 38.875 10.414 1 83.38 501 ASN B N 1
ATOM 8829 C CA . ASN B 1 501 ? 15.43 40.031 10.141 1 83.38 501 ASN B CA 1
ATOM 8830 C C . ASN B 1 501 ? 16.891 39.719 10.43 1 83.38 501 ASN B C 1
ATOM 8832 O O . ASN B 1 501 ? 17.203 38.656 10.953 1 83.38 501 ASN B O 1
ATOM 8836 N N . GLU B 1 502 ? 17.781 40.562 10.047 1 82.62 502 GLU B N 1
ATOM 8837 C CA . GLU B 1 502 ? 19.219 40.312 10.125 1 82.62 502 GLU B CA 1
ATOM 8838 C C . GLU B 1 502 ? 19.641 40 11.555 1 82.62 502 GLU B C 1
ATOM 8840 O O . GLU B 1 502 ? 20.453 39.094 11.789 1 82.62 502 GLU B O 1
ATOM 8845 N N . ASP B 1 503 ? 19.078 40.719 12.492 1 85.38 503 ASP B N 1
ATOM 8846 C CA . ASP B 1 503 ? 19.438 40.531 13.891 1 85.38 503 ASP B CA 1
ATOM 8847 C C . ASP B 1 503 ? 18.922 39.188 14.414 1 85.38 503 ASP B C 1
ATOM 8849 O O . ASP B 1 503 ? 19.562 38.531 15.25 1 85.38 503 ASP B O 1
ATOM 8853 N N . GLU B 1 504 ? 17.844 38.812 13.883 1 90.19 504 GLU B N 1
ATOM 8854 C CA . GLU B 1 504 ? 17.172 37.594 14.328 1 90.19 504 GLU B CA 1
ATOM 8855 C C . GLU B 1 504 ? 17.859 36.344 13.75 1 90.19 504 GLU B C 1
ATOM 8857 O O . GLU B 1 504 ? 17.766 35.281 14.328 1 90.19 504 GLU B O 1
ATOM 8862 N N . ILE B 1 505 ? 18.562 36.594 12.703 1 93.31 505 ILE B N 1
ATOM 8863 C CA . ILE B 1 505 ? 19.156 35.469 11.961 1 93.31 505 ILE B CA 1
ATOM 8864 C C . ILE B 1 505 ? 20.203 34.781 12.836 1 93.31 505 ILE B C 1
ATOM 8866 O O . ILE B 1 505 ? 20.109 33.562 13.055 1 93.31 505 ILE B O 1
ATOM 8870 N N . GLU B 1 506 ? 21.109 35.562 13.406 1 94.19 506 GLU B N 1
ATOM 8871 C CA . GLU B 1 506 ? 22.172 34.938 14.211 1 94.19 506 GLU B CA 1
ATOM 8872 C C . GLU B 1 506 ? 21.594 34.344 15.492 1 94.19 506 GLU B C 1
ATOM 8874 O O . GLU B 1 506 ? 22.047 33.281 15.922 1 94.19 506 GLU B O 1
ATOM 8879 N N . ARG B 1 507 ? 20.688 34.969 16.078 1 93.88 507 ARG B N 1
ATOM 8880 C CA . ARG B 1 507 ? 20.062 34.438 17.297 1 93.88 507 ARG B CA 1
ATOM 8881 C C . ARG B 1 507 ? 19.359 33.125 17.016 1 93.88 507 ARG B C 1
ATOM 8883 O O . ARG B 1 507 ? 19.438 32.188 17.828 1 93.88 507 ARG B O 1
ATOM 8890 N N . SER B 1 508 ? 18.734 33.094 15.945 1 95.69 508 SER B N 1
ATOM 8891 C CA . SER B 1 508 ? 18.047 31.891 15.555 1 95.69 508 SER B CA 1
ATOM 8892 C C . SER B 1 508 ? 19.016 30.75 15.281 1 95.69 508 SER B C 1
ATOM 8894 O O . SER B 1 508 ? 18.797 29.609 15.703 1 95.69 508 SER B O 1
ATOM 8896 N N . LYS B 1 509 ? 20.125 31.031 14.617 1 95.44 509 LYS B N 1
ATOM 8897 C CA . LYS B 1 509 ? 21.156 30.031 14.352 1 95.44 509 LYS B CA 1
ATOM 8898 C C . LYS B 1 509 ? 21.688 29.438 15.648 1 95.44 509 LYS B C 1
ATOM 8900 O O . LYS B 1 509 ? 21.828 28.219 15.781 1 95.44 509 LYS B O 1
ATOM 8905 N N . VAL B 1 510 ? 21.938 30.328 16.531 1 95.56 510 VAL B N 1
ATOM 8906 C CA . VAL B 1 510 ? 22.516 29.922 17.812 1 95.56 510 VAL B CA 1
ATOM 8907 C C . VAL B 1 510 ? 21.5 29.078 18.594 1 95.56 510 VAL B C 1
ATOM 8909 O O . VAL B 1 510 ? 21.859 28.031 19.141 1 95.56 510 VAL B O 1
ATOM 8912 N N . ALA B 1 511 ? 20.297 29.484 18.578 1 95.56 511 ALA B N 1
ATOM 8913 C CA . ALA B 1 511 ? 19.25 28.766 19.297 1 95.56 511 ALA B CA 1
ATOM 8914 C C . ALA B 1 511 ? 19.047 27.375 18.719 1 95.56 511 ALA B C 1
ATOM 8916 O O . ALA B 1 511 ? 18.938 26.391 19.469 1 95.56 511 ALA B O 1
ATOM 8917 N N . LEU B 1 512 ? 18.984 27.25 17.453 1 96.38 512 LEU B N 1
ATOM 8918 C CA . LEU B 1 512 ? 18.797 25.969 16.781 1 96.38 512 LEU B CA 1
ATOM 8919 C C . LEU B 1 512 ? 19.984 25.047 17.047 1 96.38 512 LEU B C 1
ATOM 8921 O O . LEU B 1 512 ? 19.812 23.891 17.438 1 96.38 512 LEU B O 1
ATOM 8925 N N . SER B 1 513 ? 21.203 25.578 16.828 1 96.94 513 SER B N 1
ATOM 8926 C CA . SER B 1 513 ? 22.406 24.797 17.016 1 96.94 513 SER B CA 1
ATOM 8927 C C . SER B 1 513 ? 22.5 24.25 18.438 1 96.94 513 SER B C 1
ATOM 8929 O O . SER B 1 513 ? 22.812 23.062 18.641 1 96.94 513 SER B O 1
ATOM 8931 N N . ASN B 1 514 ? 22.188 25.094 19.359 1 96.38 514 ASN B N 1
ATOM 8932 C CA . ASN B 1 514 ? 22.281 24.688 20.75 1 96.38 514 ASN B CA 1
ATOM 8933 C C . ASN B 1 514 ? 21.219 23.641 21.109 1 96.38 514 ASN B C 1
ATOM 8935 O O . ASN B 1 514 ? 21.516 22.656 21.781 1 96.38 514 ASN B O 1
ATOM 8939 N N . ALA B 1 515 ? 20.031 23.875 20.703 1 95.62 515 ALA B N 1
ATOM 8940 C CA . ALA B 1 515 ? 18.922 22.969 21.031 1 95.62 515 ALA B CA 1
ATOM 8941 C C . ALA B 1 515 ? 19.172 21.578 20.453 1 95.62 515 ALA B C 1
ATOM 8943 O O . ALA B 1 515 ? 19.062 20.578 21.172 1 95.62 515 ALA B O 1
ATOM 8944 N N . PHE B 1 516 ? 19.547 21.469 19.203 1 96.75 516 PHE B N 1
ATOM 8945 C CA . PHE B 1 516 ? 19.781 20.188 18.547 1 96.75 516 PHE B CA 1
ATOM 8946 C C . PHE B 1 516 ? 21.031 19.516 19.094 1 96.75 516 PHE B C 1
ATOM 8948 O O . PHE B 1 516 ? 21.047 18.297 19.281 1 96.75 516 PHE B O 1
ATOM 8955 N N . TYR B 1 517 ? 22.078 20.359 19.312 1 97 517 TYR B N 1
ATOM 8956 C CA . TYR B 1 517 ? 23.312 19.797 19.859 1 97 517 TYR B CA 1
ATOM 8957 C C . TYR B 1 517 ? 23.062 19.078 21.188 1 97 517 TYR B C 1
ATOM 8959 O O . TYR B 1 517 ? 23.469 17.922 21.359 1 97 517 TYR B O 1
ATOM 8967 N N . LYS B 1 518 ? 22.391 19.75 22.047 1 95.5 518 LYS B N 1
ATOM 8968 C CA . LYS B 1 518 ? 22.094 19.172 23.359 1 95.5 518 LYS B CA 1
ATOM 8969 C C . LYS B 1 518 ? 21.297 17.891 23.234 1 95.5 518 LYS B C 1
ATOM 8971 O O . LYS B 1 518 ? 21.594 16.891 23.906 1 95.5 518 LYS B O 1
ATOM 8976 N N . LYS B 1 519 ? 20.328 17.906 22.422 1 95 519 LYS B N 1
ATOM 8977 C CA . LYS B 1 519 ? 19.453 16.75 22.266 1 95 519 LYS B CA 1
ATOM 8978 C C . LYS B 1 519 ? 20.172 15.586 21.594 1 95 519 LYS B C 1
ATOM 8980 O O . LYS B 1 519 ? 20.031 14.43 22.016 1 95 519 LYS B O 1
ATOM 8985 N N . ILE B 1 520 ? 20.938 15.812 20.547 1 96.44 520 ILE B N 1
ATOM 8986 C CA . ILE B 1 520 ? 21.688 14.781 19.828 1 96.44 520 ILE B CA 1
ATOM 8987 C C . ILE B 1 520 ? 22.688 14.117 20.766 1 96.44 520 ILE B C 1
ATOM 8989 O O . ILE B 1 520 ? 22.812 12.891 20.797 1 96.44 520 ILE B O 1
ATOM 8993 N N . LYS B 1 521 ? 23.344 14.938 21.516 1 94.88 521 LYS B N 1
ATOM 8994 C CA . LYS B 1 521 ? 24.328 14.414 22.469 1 94.88 521 LYS B CA 1
ATOM 8995 C C . LYS B 1 521 ? 23.672 13.5 23.484 1 94.88 521 LYS B C 1
ATOM 8997 O O . LYS B 1 521 ? 24.188 12.422 23.797 1 94.88 521 LYS B O 1
ATOM 9002 N N . SER B 1 522 ? 22.594 13.969 23.969 1 93.31 522 SER B N 1
ATOM 9003 C CA . SER B 1 522 ? 21.875 13.18 24.953 1 93.31 522 SER B CA 1
ATOM 9004 C C . SER B 1 522 ? 21.375 11.867 24.359 1 93.31 522 SER B C 1
ATOM 9006 O O . SER B 1 522 ? 21.453 10.812 25 1 93.31 522 SER B O 1
ATOM 9008 N N . MET B 1 523 ? 20.875 11.891 23.188 1 92.69 523 MET B N 1
ATOM 9009 C CA . MET B 1 523 ? 20.344 10.719 22.5 1 92.69 523 MET B CA 1
ATOM 9010 C C . MET B 1 523 ? 21.438 9.703 22.219 1 92.69 523 MET B C 1
ATOM 9012 O O . MET B 1 523 ? 21.219 8.492 22.344 1 92.69 523 MET B O 1
ATOM 9016 N N . TYR B 1 524 ? 22.531 10.219 21.859 1 91.56 524 TYR B N 1
ATOM 9017 C CA . TYR B 1 524 ? 23.656 9.336 21.562 1 91.56 524 TYR B CA 1
ATOM 9018 C C . TYR B 1 524 ? 24.141 8.617 22.828 1 91.56 524 TYR B C 1
ATOM 9020 O O . TYR B 1 524 ? 24.469 7.434 22.781 1 91.56 524 TYR B O 1
ATOM 9028 N N . LYS B 1 525 ? 24.172 9.312 23.875 1 87.31 525 LYS B N 1
ATOM 9029 C CA . LYS B 1 525 ? 24.547 8.703 25.141 1 87.31 525 LYS B CA 1
ATOM 9030 C C . LYS B 1 525 ? 23.594 7.582 25.516 1 87.31 525 LYS B C 1
ATOM 9032 O O . LYS B 1 525 ? 24.031 6.523 25.984 1 87.31 525 LYS B O 1
ATOM 9037 N N . ASP B 1 526 ? 22.391 7.836 25.312 1 82.31 526 ASP B N 1
ATOM 9038 C CA . ASP B 1 526 ? 21.375 6.824 25.594 1 82.31 526 ASP B CA 1
ATOM 9039 C C . ASP B 1 526 ? 21.531 5.613 24.672 1 82.31 526 ASP B C 1
ATOM 9041 O O . ASP B 1 526 ? 21.344 4.473 25.109 1 82.31 526 ASP B O 1
ATOM 9045 N N . HIS B 1 527 ? 21.844 5.887 23.484 1 82.81 527 HIS B N 1
ATOM 9046 C CA . HIS B 1 527 ? 22.031 4.852 22.469 1 82.81 527 HIS B CA 1
ATOM 9047 C C . HIS B 1 527 ? 23.188 3.922 22.859 1 82.81 527 HIS B C 1
ATOM 9049 O O . HIS B 1 527 ? 23.062 2.699 22.734 1 82.81 527 HIS B O 1
ATOM 9055 N N . ILE B 1 528 ? 24.281 4.434 23.312 1 82.25 528 ILE B N 1
ATOM 9056 C CA . ILE B 1 528 ? 25.453 3.658 23.703 1 82.25 528 ILE B CA 1
ATOM 9057 C C . ILE B 1 528 ? 25.125 2.814 24.938 1 82.25 528 ILE B C 1
ATOM 9059 O O . ILE B 1 528 ? 25.531 1.655 25.031 1 82.25 528 ILE B O 1
ATOM 9063 N N . ARG B 1 529 ? 24.328 3.369 25.734 1 70.5 529 ARG B N 1
ATOM 9064 C CA . ARG B 1 529 ? 23.938 2.66 26.953 1 70.5 529 ARG B CA 1
ATOM 9065 C C . ARG B 1 529 ? 23.047 1.462 26.609 1 70.5 529 ARG B C 1
ATOM 9067 O O . ARG B 1 529 ? 23.203 0.392 27.203 1 70.5 529 ARG B O 1
ATOM 9074 N N . GLU B 1 530 ? 22.141 1.616 25.719 1 74 530 GLU B N 1
ATOM 9075 C CA . GLU B 1 530 ? 21.234 0.549 25.328 1 74 530 GLU B CA 1
ATOM 9076 C C . GLU B 1 530 ? 21.984 -0.569 24.594 1 74 530 GLU B C 1
ATOM 9078 O O . GLU B 1 530 ? 21.688 -1.749 24.812 1 74 530 GLU B O 1
ATOM 9083 N N . GLU B 1 531 ? 22.844 -0.232 23.734 1 71.44 531 GLU B N 1
ATOM 9084 C CA . GLU B 1 531 ? 23.656 -1.224 23.016 1 71.44 531 GLU B CA 1
ATOM 9085 C C . GLU B 1 531 ? 24.531 -2.023 23.984 1 71.44 531 GLU B C 1
ATOM 9087 O O . GLU B 1 531 ? 24.703 -3.229 23.812 1 71.44 531 GLU B O 1
ATOM 9092 N N . SER B 1 532 ? 25.047 -1.286 25.016 1 64.38 532 SER B N 1
ATOM 9093 C CA . SER B 1 532 ? 25.859 -1.955 26.031 1 64.38 532 SER B CA 1
ATOM 9094 C C . SER B 1 532 ? 25.031 -2.906 26.875 1 64.38 532 SER B C 1
ATOM 9096 O O . SER B 1 532 ? 25.484 -3.99 27.234 1 64.38 532 SER B O 1
ATOM 9098 N N . ARG B 1 533 ? 23.812 -2.598 27.062 1 55.44 533 ARG B N 1
ATOM 9099 C CA . ARG B 1 533 ? 22.906 -3.443 27.844 1 55.44 533 ARG B CA 1
ATOM 9100 C C . ARG B 1 533 ? 22.469 -4.66 27.047 1 55.44 533 ARG B C 1
ATOM 9102 O O . ARG B 1 533 ? 22.344 -5.758 27.594 1 55.44 533 ARG B O 1
ATOM 9109 N N . GLY B 1 534 ? 21.969 -4.344 25.844 1 50.19 534 GLY B N 1
ATOM 9110 C CA . GLY B 1 534 ? 21.578 -5.457 24.984 1 50.19 534 GLY B CA 1
ATOM 9111 C C . GLY B 1 534 ? 22.672 -6.488 24.812 1 50.19 534 GLY B C 1
ATOM 9112 O O . GLY B 1 534 ? 22.406 -7.691 24.828 1 50.19 534 GLY B O 1
ATOM 9113 N N . LYS B 1 535 ? 23.906 -6.094 24.578 1 53.12 535 LYS B N 1
ATOM 9114 C CA . LYS B 1 535 ? 25.062 -6.992 24.516 1 53.12 535 LYS B CA 1
ATOM 9115 C C . LYS B 1 535 ? 25.25 -7.734 25.844 1 53.12 535 LYS B C 1
ATOM 9117 O O . LYS B 1 535 ? 25.625 -8.906 25.844 1 53.12 535 LYS B O 1
ATOM 9122 N N . SER B 1 536 ? 25 -7.18 27.031 1 44.5 536 SER B N 1
ATOM 9123 C CA . SER B 1 536 ? 25.125 -7.816 28.344 1 44.5 536 SER B CA 1
ATOM 9124 C C . SER B 1 536 ? 24.016 -8.836 28.578 1 44.5 536 SER B C 1
ATOM 9126 O O . SER B 1 536 ? 24.25 -9.891 29.156 1 44.5 536 SER B O 1
ATOM 9128 N N . GLU B 1 537 ? 22.844 -8.43 28.188 1 43.59 537 GLU B N 1
ATOM 9129 C CA . GLU B 1 537 ? 21.734 -9.367 28.375 1 43.59 537 GLU B CA 1
ATOM 9130 C C . GLU B 1 537 ? 21.797 -10.508 27.359 1 43.59 537 GLU B C 1
ATOM 9132 O O . GLU B 1 537 ? 21.25 -11.586 27.594 1 43.59 537 GLU B O 1
ATOM 9137 N N . GLY B 1 538 ? 22.312 -10.352 26.234 1 38.12 538 GLY B N 1
ATOM 9138 C CA . GLY B 1 538 ? 22.516 -11.43 25.281 1 38.12 538 GLY B CA 1
ATOM 9139 C C . GLY B 1 538 ? 23.547 -12.438 25.734 1 38.12 538 GLY B C 1
ATOM 9140 O O . GLY B 1 538 ? 23.625 -13.547 25.203 1 38.12 538 GLY B O 1
ATOM 9141 N N . ILE B 1 539 ? 24.516 -12.07 26.562 1 36.28 539 ILE B N 1
ATOM 9142 C CA . ILE B 1 539 ? 25.516 -12.992 27.094 1 36.28 539 ILE B CA 1
ATOM 9143 C C . ILE B 1 539 ? 24.875 -13.898 28.141 1 36.28 539 ILE B C 1
ATOM 9145 O O . ILE B 1 539 ? 25.391 -14.984 28.422 1 36.28 539 ILE B O 1
ATOM 9149 N N . CYS B 1 540 ? 23.828 -13.484 28.781 1 31.03 540 CYS B N 1
ATOM 9150 C CA . CYS B 1 540 ? 23.422 -14.289 29.938 1 31.03 540 CYS B CA 1
ATOM 9151 C C . CYS B 1 540 ? 22.656 -15.531 29.484 1 31.03 540 CYS B C 1
ATOM 9153 O O . CYS B 1 540 ? 22.328 -16.391 30.297 1 31.03 540 CYS B O 1
ATOM 9155 N N . PHE B 1 541 ? 22.094 -15.602 28.219 1 29.59 541 PHE B N 1
ATOM 9156 C CA . PHE B 1 541 ? 21.219 -16.75 28.031 1 29.59 541 PHE B CA 1
ATOM 9157 C C . PHE B 1 541 ? 22.031 -18 27.719 1 29.59 541 PHE B C 1
ATOM 9159 O O . PHE B 1 541 ? 21.469 -19.078 27.531 1 29.59 541 PHE B O 1
ATOM 9166 N N . GLU B 1 542 ? 23.25 -17.922 27.422 1 28.59 542 GLU B N 1
ATOM 9167 C CA . GLU B 1 542 ? 23.781 -19.188 26.953 1 28.59 542 GLU B CA 1
ATOM 9168 C C . GLU B 1 542 ? 24.078 -20.125 28.125 1 28.59 542 GLU B C 1
ATOM 9170 O O . GLU B 1 542 ? 24.5 -21.266 27.922 1 28.59 542 GLU B O 1
ATOM 9175 N N . ARG B 1 543 ? 24.219 -19.703 29.344 1 26.88 543 ARG B N 1
ATOM 9176 C CA . ARG B 1 543 ? 24.906 -20.656 30.203 1 26.88 543 ARG B CA 1
ATOM 9177 C C . ARG B 1 543 ? 23.938 -21.719 30.719 1 26.88 543 ARG B C 1
ATOM 9179 O O . ARG B 1 543 ? 23.562 -21.703 31.906 1 26.88 543 ARG B O 1
ATOM 9186 N N . SER B 1 544 ? 22.734 -21.906 30.109 1 25.92 544 SER B N 1
ATOM 9187 C CA . SER B 1 544 ? 22.062 -23 30.797 1 25.92 544 SER B CA 1
ATOM 9188 C C . SER B 1 544 ? 22.875 -24.297 30.719 1 25.92 544 SER B C 1
ATOM 9190 O O . SER B 1 544 ? 23.406 -24.625 29.656 1 25.92 544 SER B O 1
ATOM 9192 N N . ASP B 1 545 ? 23.391 -24.75 31.844 1 23.27 545 ASP B N 1
ATOM 9193 C CA . ASP B 1 545 ? 24.094 -25.906 32.375 1 23.27 545 ASP B CA 1
ATOM 9194 C C . ASP B 1 545 ? 23.422 -27.203 31.953 1 23.27 545 ASP B C 1
ATOM 9196 O O . ASP B 1 545 ? 22.234 -27.422 32.25 1 23.27 545 ASP B O 1
ATOM 9200 N N . HIS B 1 546 ? 23.562 -27.672 30.766 1 22.72 546 HIS B N 1
ATOM 9201 C CA . HIS B 1 546 ? 23.344 -29.094 30.5 1 22.72 546 HIS B CA 1
ATOM 9202 C C . HIS B 1 546 ? 24.141 -29.969 31.469 1 22.72 546 HIS B C 1
ATOM 9204 O O . HIS B 1 546 ? 25.203 -30.484 31.125 1 22.72 546 HIS B O 1
ATOM 9210 N N . THR B 1 547 ? 24.031 -29.719 32.812 1 19.88 547 THR B N 1
ATOM 9211 C CA . THR B 1 547 ? 24.219 -30.922 33.625 1 19.88 547 THR B CA 1
ATOM 9212 C C . THR B 1 547 ? 23.016 -31.844 33.469 1 19.88 547 THR B C 1
ATOM 9214 O O . THR B 1 547 ? 21.875 -31.391 33.438 1 19.88 547 THR B O 1
#

Foldseek 3Di:
DAEEEEEDEDQLSLVLVLLLLVVDDYDAYEYAYQDPVCLVVGSNVVVHPHYHHNVCLLQLHCVVPVVLLVVFDFDDPVLCVLCVQCVVLLLQLNLQPDPDDPVSSVVSLRSLLRRLLSVCVVSVHQEYEYAADDRSNSSVSNVSSCVSVVHWYKYKDADLAPQKIFMAGDLQCRDVCLLVLLVVLCVVCVPPDLVRQDADPVLVVVLCLQLDPDDNPGPVLPDDDFDADDVVLVVCLVPPPVSVCVLVCCLVCVQPPVSVVVLLVVLVVVLVVLVVVVVPDPDPVSVVVSVVSCGVSVNVQALVVQVVLLVVQADDDDLPFEEAEEEEDQPPDVLLRPQLPPCVVVLVVLVLLLVQADPRYAYEYEYALVQVSPRVRRPSSRDGDNVSVVSSVVRPRYGYHYNPDDLLSNLLSYLAYEYARDCSQSSNVSNVRAYEYNGHDLSCSAPRYQHDPDSVSSNVSNVCSVPDDPPPPCSNSSRSSSSNSCSVGIFSADPDCVSDDPVRSVVRSVRVSVNVSVVVVVSVVVSVVVVVVVVVVVVPPPPPDPD/DAEEEEEDEDQLSLVLVLLLLVVDDYDAYEYAYQDPVCLVVGSNVVVHPHYHHNVCLLQLHCVVPVVLLVVFDFDDPVLCVLCVQCVVLLLQLNLQPDPDDPVSSVVSLRSLLRRLLSVCVVSVHQEYEYAADDRSNSSVSNVSSCVSVVHWYKYKDADLAPQKIFMAGDLQCRDVCLLVLLVVLCVVCVPPDLVRQDADPVLVVVLCLQLDPDDNPGPVLPDDDFDADDVVLVVCLVPPPVSVCVLVCCLVCVQPPVSVVVLLVVLVVVLVVLVVVVVPDPDPVSVVVSVVSCGVSVNVQQLVVQVVLLVVQADDDDLPFEEAEEEEDQPPDVLLRPQLPPCVVVLVVLVLLLVQADPRYAYEYEYALVCVSPRVRRNSSRPDDNVSVVSSVVRPRYGYHYNPDDLLSNLLSYLAYEYARDCSQSSNVSNVRAYEYNGHDLSCSAPRYQHDPDSVSSNVSNVCSVVDDPDDPCSNVSRSSSSRSCSVGIFSADPDCVSDDPVVSVVRSVRSSVNVSVVVVVSVVVSVVVVVVVVVVVVPPPPPDPD

Organism: Selenomonas ruminantium (NCBI:txid971)

pLDDT: mean 86.7, std 16.02, range [19.61, 98.81]

Nearest PDB structures (foldseek):
  8fux-assembly2_B  TM=5.228E-01  e=1.077E-03  Escherichia coli
  4wji-assembly1_A-2  TM=4.479E-01  e=3.055E-01  Sinorhizobium meliloti 1021
  3rsz-assembly1_D  TM=2.430E-01  e=4.350E-02  Saccharomyces cerevisiae
  5uw0-assembly1_D  TM=2.602E-01  e=5.871E-02  Saccharomyces cerevisiae S288C
  8ems-assembly1_A  TM=2.098E-01  e=2.774E-02  Homo sapiens

Secondary structure (DSSP, 8-state):
-EEEEEEE-SHHHHHHHHHHHHHS--SEEEEEES-HHHHHH-GGGGG-SEEEEHHHHHTT--GGGHHHHHHSPPP-HHHHHHHHHHHHHHHHHGGGT----HHHHHHHHHHHHHHHHHHHHHTT-SEEE-SS---SSHHHHHHHHHHHHT-EEEEEEE-SSTT-EEEES-TTSS-TTHHHHHHHHHHHTTTS-GGG-PPPHHHHHHHHHHHSSS----GGGS------SSHHHHHHHHH-HHHHHHHHHHHHHTTSHHHHHHHHHHHHHHHHHHHHHHHH---HHHHHHHHHHHHHH-TT--HHHHHHHHHHTBPPP-TTSEEEEEEPPPSSSTTTTTTTGGGGSHHHHHHHHHHHS-TTEEEEEE--HHHHS--TTTT-GGG--HHHHHHHHTSTTEEEE-TTS-HHHHHHT-SEEEESS-THHHHHHTTT--EEE-S-SGGGGSTTEEE--SHHHHHHHHHHHHH--S--TTHHHHHHHHHHHHTTT-BS--S-GGG--HHHHHHHHHHHHHHHHHHHHHHHHHHHHHHHHHHHHHHGGG-----/-EEEEEEE-SHHHHHHHHHHHHHS--SEEEEEES-HHHHHH-GGGGG-SEEEEHHHHHTT--GGGHHHHHHSPPP-HHHHHHHHHHHHHHHHHGGGT----HHHHHHHHHHHHHHHHHHHHHTT-SEEE-SS---SSHHHHHHHHHHHHT-EEEEEEE-SSTT-EEEES-TTSS-TTHHHHHHHHHHHTTT--GGG-PPPHHHHHHHHHHHSSS----GGGS------SSHHHHHHHHH-HHHHHHHHHHHHHTTSHHHHHHHHHHHHHHHHHHHHHHHH---HHHHHHHHHHHHHH-TT--HHHHHHHHHHTBPPP-TTSEEEEEEPPPSSSTTTTTTTGGGGSHHHHHHHHHHHS-TTEEEEEE--HHHHS--TTTT-GGG--HHHHHHHHTSTTEEEE-TTS-HHHHHHT-SEEEESS-THHHHHHTTT--EEE-S-SGGGGSTTEEE--SHHHHHHHHHHHHH--S--TTHHHHHHHHHHHHTTT-BS--S-GGG--HHHHHHHHHHHHHHHHHHHHHHHHHHHHHHHHHHHHHHGGG-----

Solvent-accessible surface area (backbone atoms only — not comparable to full-atom values): 58837 Å² total; per-residue (Å²): 80,18,37,35,36,57,61,41,78,48,69,71,56,30,49,28,50,32,57,32,56,74,72,50,69,68,76,35,22,36,36,18,20,48,39,72,71,54,43,73,71,39,75,40,46,86,63,46,74,44,78,45,46,38,65,38,43,53,71,57,48,56,77,90,40,49,70,61,50,69,68,26,64,59,68,31,43,61,59,50,53,72,41,22,76,49,45,66,55,46,60,60,37,32,57,71,72,44,84,49,45,47,67,56,48,47,52,39,50,51,52,46,50,21,44,48,58,34,50,44,59,75,56,53,46,49,36,42,38,30,73,45,69,53,55,59,38,52,50,33,50,47,52,53,50,25,61,74,70,70,34,45,44,42,28,21,50,71,47,96,43,84,52,27,24,32,67,27,60,34,77,81,49,42,58,81,61,47,65,60,46,41,51,53,48,50,64,72,43,62,88,50,54,63,86,70,63,77,60,57,70,79,47,40,53,50,50,49,48,49,61,43,89,68,90,66,72,51,72,83,75,47,88,74,86,91,71,72,86,49,61,64,54,39,45,33,40,70,71,31,68,63,50,27,46,48,49,45,41,44,52,66,37,34,72,36,68,69,48,42,49,50,51,51,42,51,32,41,50,54,42,49,50,39,49,52,51,43,58,76,44,84,45,60,65,47,49,55,55,41,56,51,38,54,54,74,44,30,77,86,48,50,32,64,48,20,50,49,53,51,64,76,53,48,42,88,83,61,74,88,47,52,26,36,34,32,52,46,68,48,43,81,32,54,56,27,35,56,27,5,52,82,38,50,53,54,58,46,53,52,49,42,50,61,69,63,47,58,91,81,41,36,35,40,38,28,60,29,57,67,60,70,45,57,48,72,72,51,80,54,45,66,53,51,51,49,64,57,56,54,56,50,56,69,40,83,53,47,36,36,37,55,61,80,56,60,65,65,64,49,52,76,51,27,67,25,36,36,32,39,57,51,64,64,42,58,50,26,36,58,70,71,27,34,20,41,30,45,32,35,53,80,62,63,75,38,78,60,39,40,67,34,56,38,63,66,39,44,45,52,46,53,52,48,58,71,61,58,69,94,74,62,87,56,49,68,43,51,50,52,47,46,52,49,44,44,56,81,51,59,37,73,16,56,94,59,61,89,80,47,53,80,76,48,45,58,52,17,36,51,45,49,25,51,54,50,40,54,50,51,53,52,51,49,53,51,50,55,50,49,56,55,43,54,59,54,61,62,61,64,66,67,73,72,74,87,119,81,19,38,36,36,58,62,40,77,48,68,71,55,29,50,27,50,32,58,32,56,73,72,49,71,69,77,36,23,36,37,19,21,47,39,71,71,53,42,72,71,39,76,41,46,85,66,46,73,43,78,44,46,37,65,39,43,53,70,56,49,56,77,92,40,49,68,61,50,71,70,26,64,58,68,32,43,62,60,50,54,73,42,22,76,50,46,65,56,45,59,59,36,31,58,71,71,44,84,51,44,47,68,56,48,48,52,38,50,51,51,46,49,21,43,48,58,34,50,43,57,76,56,52,47,49,35,41,38,30,74,46,67,54,56,58,38,51,49,32,49,47,51,52,52,26,60,76,70,71,34,45,44,41,28,24,49,70,47,95,43,86,53,28,23,33,67,26,61,33,76,82,48,41,58,82,61,46,64,60,47,41,52,52,47,50,63,73,42,62,88,50,54,63,87,69,62,79,58,56,69,80,48,40,55,50,50,48,51,50,61,42,89,66,90,67,72,52,74,83,75,48,89,73,86,90,71,69,89,48,60,63,52,36,44,33,39,72,69,30,67,63,50,26,44,49,48,44,43,41,47,66,36,34,72,36,68,70,49,40,48,50,51,50,42,52,32,42,51,54,41,49,50,40,50,52,53,43,57,77,43,85,45,61,66,47,49,56,53,40,54,52,40,54,55,75,42,30,77,86,47,50,32,65,48,21,51,49,52,50,64,76,52,48,43,88,84,61,71,89,47,50,26,36,34,31,53,46,70,49,43,81,31,54,57,27,36,55,27,5,51,83,38,50,52,54,58,48,55,52,48,41,50,61,70,63,48,57,90,81,40,35,34,40,37,28,59,30,57,67,55,71,45,53,45,66,76,52,79,52,41,66,53,53,52,50,66,57,54,54,56,49,57,69,40,84,52,48,37,35,36,55,61,82,56,58,64,64,63,49,52,75,50,26,65,26,36,36,32,38,59,50,65,65,44,57,50,27,36,58,70,72,25,32,18,42,29,45,32,36,55,80,61,63,74,37,76,62,38,39,68,35,56,37,63,66,40,45,46,52,46,52,51,47,59,70,61,59,69,93,73,62,86,55,48,67,44,52,50,52,47,47,51,49,45,46,55,82,51,60,36,73,18,57,93,59,60,90,79,47,53,79,77,47,45,59,51,16,35,52,45,47,26,50,55,51,40,54,51,52,53,53,51,49,54,52,49,55,51,50,56,54,45,53,57,55,59,63,62,63,69,67,72,71,74,87,118

=== Feature glossary ===
Key to the feature types in this record:

pLDDT. pLDDT is the predicted lDDT-Cα score: AlphaFold's confidence that the local environment of each residue (all inter-atomic distances within 15 Å) is correctly placed. It is a per-residue number between 0 and 100, with higher meaning more reliable.

Radius of gyration, Cα contacts, bounding box. The geometric summary reports three shape descriptors. Rg (radius of gyration) measures how spread out the Cα atoms are about their centre of mass; compact globular proteins have small Rg, elongated or unfolded ones large. Cα contacts (<8 Å, |i−j|>4) count long-range residue pairs in spatial proximity — high for tightly packed folds, near zero for rods or random coil. The bounding-box extents give the protein's footprint along x, y, z in Å.

Backbone torsions (φ/ψ). Backbone dihedral angles. Every residue except chain termini has a φ (preceding-C → N → Cα → C) and a ψ (N → Cα → C → next-N). They are reported in degrees following the IUPAC sign convention. Secondary structure is essentially a statement about which (φ, ψ) basin each residue occupies.

Contact-map, Ramachandran, and PAE plots. Plot images: a contact map (which residues are close in 3D, as an N×N binary image), a Ramachandran scatter (backbone torsion angles, revealing secondary-structure composition at a glance), and — for AlphaFold structures — a PAE heatmap (pairwise prediction confidence).

Predicted aligned error. Predicted Aligned Error (PAE) is an AlphaFold confidence matrix: entry (i, j) is the expected error in the position of residue j, in ångströms, when the prediction is superimposed on the true structure at residue i. Low PAE within a block of residues means that block is internally rigid and well-predicted; high PAE between two blocks means their relative placement is uncertain even if each block individually is confident.

Secondary structure (3-state, P-SEA). Three-state secondary structure (P-SEA) collapses the eight DSSP classes into helix (a), strand (b), and coil (c). P-SEA assigns these from Cα geometry alone — distances and angles — without requiring backbone oxygens, so it works on any Cα trace.

Solvent-accessible surface area. Solvent-accessible surface area (SASA) is the area in Å² traced out by the centre of a 1.4 Å probe sphere (a water molecule) rolled over the protein's van der Waals surface (Shrake–Rupley / Lee–Richards construction). Buried residues have near-zero SASA; fully exposed residues can exceed 200 Å². The total SASA scales roughly with the number of surface residues.

Foldseek 3Di. The Foldseek 3Di string encodes local tertiary geometry as a 20-letter alphabet — one character per residue — derived from the relative positions of nearby Cα atoms. Unlike the amino-acid sequence, 3Di is a direct function of the 3D structure, so two proteins with the same fold have similar 3Di strings even at low sequence identity.

B-factor. For experimental (PDB) structures, the B-factor (temperature factor) quantifies the positional spread of each atom in the crystal — a combination of thermal vibration and static disorder — in units of Å². High B-factors mark flexible loops or poorly resolved regions; low B-factors mark the rigid, well-ordered core.

mmCIF coordinates. The mmCIF block holds the 3D Cartesian coordinates of each backbone atom (N, Cα, C, O) in ångströms. mmCIF is the PDB's canonical archive format — a tagged-loop text representation of the atomic model.

InterPro / GO / CATH / organism. Functional annotations link the protein to curated databases. InterPro entries identify conserved domains and families by matching the sequence against member-database signatures (Pfam, PROSITE, CDD, …). Gene Ontology (GO) terms describe molecular function, biological process, and cellular component in a controlled vocabulary. CATH places the structure in a hierarchical fold classification (Class/Architecture/Topology/Homologous-superfamily). The organism is the source species.

Rendered structure images. Structure images are PyMOL renders from six orthogonal camera directions. Cartoon representation draws helices as coils and strands as arrows; sticks shows the backbone as bonds; surface shows the solvent-excluded envelope. Rainbow coloring maps sequence position to hue (blue→red, N→C); chain coloring assigns a distinct color per polypeptide.

Sequence. This is the polypeptide sequence — one letter per residue, N-terminus first. Length ranges from a few dozen residues for small domains to over a thousand for large multi-domain proteins.

Secondary structure (8-state, DSSP). The SS8 string is DSSP's per-residue secondary-structure call. α-helix (H) means an i→i+4 H-bond ladder; β-strand (E) means the residue participates in a β-sheet; 3₁₀ (G) and π (I) are tighter and wider helices; T/S are turns/bends; '-' is loop.

Nearest PDB structures. Structural nearest neighbors (via Foldseek easy-search vs the PDB). Reported per hit: target PDB id, E-value, and alignment TM-score. A TM-score above ~0.5 is the conventional threshold for 'same fold'.